Protein AF-0000000087141336 (afdb_homodimer)

Sequence (1478 aa):
MAQIDVSALMTDDLELDEDVVRKYAKMRVGSYLNSPLTNGPKNGTYVWTAEKWREVVTRIQEITMEENGGHPMIYGVDSVHGAIFVRGATLFGQQINAAASFRPDLVYEQGRITARDTLAAGIPWIFGPILGISRNPLWPRTFETFGEDPYLDSVMADAIVRGLQSNGSTAACMKHWIVYTKTPTGHDKDAVTVSDYDLLNYFLPPFKAAVDAGVLSAMENYISVNGVPLVSNTKLMKGLLRDDLGWDGMMVTDYAEIDQLADFHRVARTYDEATRISLTRASVDMSMIATDDSFMNGTKALLEQSPQYLARVKASARRVVKLKLQLGLYDTPVPGEANLDLIGGENDTATALELARESIVLLKNNDSVLPLAEDASVFLTGHAADDIGLQCGGWTIEWQGYAGHNELYPLGSTVKENIESITGNSSSVSYFNGLNYTGEYSEADLETAKEYASKAEFTVAVIGEGPYAEKPGDIDDLALPAGQIEYVKQLASTGTKVIVVLFEGRPRLLGDLPDNVYAIIDGLLACEMGGQAVAEILYGKVHPSGRLPITYPKDPANIEMVYNHPVTTMCENSTETPFYCENQWDFGTGLSYTDFTYSAVTLSKNTIQDPNDSITVSVDVTNSGSMAGKETVMLFLIQPYRSLNVPEMKQLKKFSKISLEVGEAQSVQFTLTADDWGVYYPQIGRGLKKIAEDSEFWVAIKPETDCDVYNETAIRSSLCSNFTLSTGEYPFGTIDIPWMAQIDVSALMTDDLELDEDVVRKYAKMRVGSYLNSPLTNGPKNGTYVWTAEKWREVVTRIQEITMEENGGHPMIYGVDSVHGAIFVRGATLFGQQINAAASFRPDLVYEQGRITARDTLAAGIPWIFGPILGISRNPLWPRTFETFGEDPYLDSVMADAIVRGLQSNGSTAACMKHWIVYTKTPTGHDKDAVTVSDYDLLNYFLPPFKAAVDAGVLSAMENYISVNGVPLVSNTKLMKGLLRDDLGWDGMMVTDYAEIDQLADFHRVARTYDEATRISLTRASVDMSMIATDDSFMNGTKALLEQSPQYLARVKASARRVVKLKLQLGLYDTPVPGEANLDLIGGENDTATALELARESIVLLKNNDSVLPLAEDASVFLTGHAADDIGLQCGGWTIEWQGYAGHNELYPLGSTVKENIESITGNSSSVSYFNGLNYTGEYSEADLETAKEYASKAEFTVAVIGEGPYAEKPGDIDDLALPAGQIEYVKQLASTGTKVIVVLFEGRPRLLGDLPDNVYAIIDGLLACEMGGQAVAEILYGKVHPSGRLPITYPKDPANIEMVYNHPVTTMCENSTETPFYCENQWDFGTGLSYTDFTYSAVTLSKNTIQDPNDSITVSVDVTNSGSMAGKETVMLFLIQPYRSLNVPEMKQLKKFSKISLEVGEAQSVQFTLTADDWGVYYPQIGRGLKKIAEDSEFWVAIKPETDCDVYNETAIRSSLCSNFTLSTGEYPFGTIDIPW

Foldseek 3Di:
DEEAECLQQADLQRDGNLVSLLVVLLVVHAEYEEDNQQVHDGPPHLAEALVVLLVRQVSSQVSNCVRNVHHFHAYEYALAQALQRHFQFAGFAALCLLLLLLDLQLLLQSLQSRLLRNLLSLHAEHADQEQFEAQFLLALCLLSYSYHALQSSQSSLLSNQCSNCVVQQHAYAYDDQWPQRQAPQNFHQHADEDFLQCCFFGICNNVLSNVVSPHAHYEYGRYHYPLHHQLLAQQRQPFFQCFFSVRLHAYEYPAQRLVCCVVPSNVDVDSLRSLLRSLVRGQHQYYHRHDDCSNVVSVVVCCVVPVVSVVSNVSSVVNVVVSCVSNVCSPPVRGNNVSSVVGNDPVSNVSSLVSLLSRKFWFFAAPVPPQDALLFQEEEEEQQQFWLQLLAAAPRSHGQTDTPCCVSQVSFGGLNVQSCVSSVNDPSYHYDYQADQLLDGDPVSLVVSLVSLLVGQEYEYEYEHHHGHHNVSRDPALARNPSSLVSQLSSLVSVHAYEYEYAYSGAGANACSVVSHRIYMYSHRRGRHNSNSVSCRNNVVGKHNTWRSYFRAHDPVCSSPAQFAFPPPFDDDPVDDTDHDDGSGHGGDHDTPWDKDKAFKDKPDFEDQAQFDKIKIKMKIWTQTDAKDKYKKWKWKDFPDAQQDRGTQIHTQDIDIDIYGHGGMDMDMDMGHLVRQWGWQSDTSPYTDTDHEWGKMKMAIGSVADQVVVDPPDDGDSRMDMHTYNNVPHYGNRDDHDD/DEEAECLQQADLQRDGNLVSLLVVLLVVHAEYEEDNQQVHDGPPHLAEALVVLLVRQVSSQVSNCVRNVHHFHAYEYALAQALQRHFQFAGFAALCLLLLLLCLQLLLQSLQSRLLRNLLSLHAEHADQEQFEAQFLLALCNLSYSYHALQSSQSSLLSNQCSNCVVQQHAYAYDDQWPQRQAPQNFHQHADEDFLQCCFFGICNNVLSNVVSPHAHYEYGRYHYPLHHQLLAQQRQPFFQCQFSVRLHAYEYPAQRLVCCVVPSNVDVDLLRSLLRSLVRGQHQYYHRHDDCSNVVSVVVCCVVPVVSVVSNVSSVVNVVVSCVSNVCSPPVRGNNVSSVVGNDPVSNVSSLVSLLSRKFWFFAAPVPPQDALLFQEEEEEQQQFWLQLLAAAPRSHGQTDTPCCVSQVSFGGLNVQSCVSSVNDPSYHYDYQADQLLDGDPVSLVVSLVSLLVGQEYEYEYEHHHGHHNVSRDPALARNVNSLVSQLSSLVSVHAYEYEYAYSGAGANACSVVSHRIYMYSHRRGRHNSNSVSCRNNVVGKHNGWRSYFRAHDPVCSSPAQFAFPPPFDDDPVDDTDHDDGSGHGGDHDTSWDKDKAFKDKPDFEDQAQFDKIKIKMKIWTQTDAKDKYKKWKWKDFPDAQQDRGTQIHTQDIDIDIYGHGDMDMDMDMGHLVRQWGWQSDTSPYTDTDHEWGKMKMAIGSPADQVVVDPPDDGDSRMDMHTYNRVPHYGNRDDHDD

Organism: NCBI:txid53985

InterPro domains:
  IPR001764 Glycoside hydrolase, family 3, N-terminal [PF00933] (50-323)
  IPR001764 Glycoside hydrolase, family 3, N-terminal [PR00133] (92-111)
  IPR001764 Glycoside hydrolase, family 3, N-terminal [PR00133] (138-154)
  IPR001764 Glycoside hydrolase, family 3, N-terminal [PR00133] (170-186)
  IPR001764 Glycoside hydrolase, family 3, N-terminal [PR00133] (240-258)
  IPR002772 Glycoside hydrolase family 3 C-terminal domain [PF01915] (360-593)
  IPR013783 Immunoglobulin-like fold [G3DSA:2.60.40.10] (594-717)
  IPR017853 Glycoside hydrolase superfamily [SSF51445] (36-359)
  IPR026891 Fibronectin type III-like domain [PF14310] (631-685)
  IPR026891 Fibronectin type III-like domain [SM01217] (631-705)
  IPR036881 Glycoside hydrolase family 3 C-terminal domain superfamily [G3DSA:3.40.50.1700] (346-593)
  IPR036881 Glycoside hydrolase family 3 C-terminal domain superfamily [SSF52279] (360-596)
  IPR036962 Glycoside hydrolase, family 3, N-terminal domain superfamily [G3DSA:3.20.20.300] (1-343)
  IPR051915 Cellulose Degradation Glycosyl Hydrolase 3 [PTHR30620] (22-593)

pLDDT: mean 96.28, std 4.4, range [56.41, 98.94]

Radius of gyration: 33.63 Å; Cα contacts (8 Å, |Δi|>4): 3887; chains: 2; bounding box: 72×97×85 Å

Nearest PDB structures (foldseek):
  8va3-assembly1_B  TM=9.271E-01  e=4.835E-78  metagenome
  8va3-assembly1_A  TM=9.203E-01  e=2.121E-77  metagenome
  7zeq-assembly1_X  TM=9.194E-01  e=7.929E-65  Thermotoga maritima MSB8
  7zb3-assembly1_A  TM=8.878E-01  e=8.118E-66  Thermotoga maritima MSB8
  7zdy-assembly1_W  TM=8.848E-01  e=2.313E-65  Thermotoga maritima MSB8

Structure (mmCIF, N/CA/C/O backbone):
data_AF-0000000087141336-model_v1
#
loop_
_entity.id
_entity.type
_entity.pdbx_description
1 polymer beta-glucosidase
#
loop_
_atom_site.group_PDB
_atom_site.id
_atom_site.type_symbol
_atom_site.label_atom_id
_atom_site.label_alt_id
_atom_site.label_comp_id
_atom_site.label_asym_id
_atom_site.label_entity_id
_atom_site.label_seq_id
_atom_site.pdbx_PDB_ins_code
_atom_site.Cartn_x
_atom_site.Cartn_y
_atom_site.Cartn_z
_atom_site.occupancy
_atom_site.B_iso_or_equiv
_atom_site.auth_seq_id
_atom_site.auth_comp_id
_atom_site.auth_asym_id
_atom_site.auth_atom_id
_atom_site.pdbx_PDB_model_num
ATOM 1 N N . MET A 1 1 ? 17.531 -31.406 7.336 1 93.75 1 MET A N 1
ATOM 2 C CA . MET A 1 1 ? 18.109 -31.891 6.086 1 93.75 1 MET A CA 1
ATOM 3 C C . MET A 1 1 ? 18.438 -30.719 5.156 1 93.75 1 MET A C 1
ATOM 5 O O . MET A 1 1 ? 17.797 -29.672 5.203 1 93.75 1 MET A O 1
ATOM 9 N N . ALA A 1 2 ? 19.453 -30.891 4.301 1 94.5 2 ALA A N 1
ATOM 10 C CA . ALA A 1 2 ? 19.859 -29.875 3.336 1 94.5 2 ALA A CA 1
ATOM 11 C C . ALA A 1 2 ? 19.469 -30.281 1.915 1 94.5 2 ALA A C 1
ATOM 13 O O . ALA A 1 2 ? 19.516 -31.453 1.564 1 94.5 2 ALA A O 1
ATOM 14 N N . GLN A 1 3 ? 19.094 -29.266 1.158 1 96.06 3 GLN A N 1
ATOM 15 C CA . GLN A 1 3 ? 18.797 -29.406 -0.265 1 96.06 3 GLN A CA 1
ATOM 16 C C . GLN A 1 3 ? 19.719 -28.516 -1.102 1 96.06 3 GLN A C 1
ATOM 18 O O . GLN A 1 3 ? 19.906 -27.344 -0.792 1 96.06 3 GLN A O 1
ATOM 23 N N . ILE A 1 4 ? 20.25 -29.109 -2.16 1 94.94 4 ILE A N 1
ATOM 24 C CA . ILE A 1 4 ? 21.266 -28.406 -2.951 1 94.94 4 ILE A CA 1
ATOM 25 C C . ILE A 1 4 ? 20.797 -28.297 -4.402 1 94.94 4 ILE A C 1
ATOM 27 O O . ILE A 1 4 ? 20.156 -29.219 -4.922 1 94.94 4 ILE A O 1
ATOM 31 N N . ASP A 1 5 ? 21.156 -27.219 -5.012 1 94.81 5 ASP A N 1
ATOM 32 C CA . ASP A 1 5 ? 20.859 -27.016 -6.43 1 94.81 5 ASP A CA 1
ATOM 33 C C . ASP A 1 5 ? 21.672 -27.969 -7.297 1 94.81 5 ASP A C 1
ATOM 35 O O . ASP A 1 5 ? 22.891 -28.109 -7.113 1 94.81 5 ASP A O 1
ATOM 39 N N . VAL A 1 6 ? 21.094 -28.516 -8.258 1 95.56 6 VAL A N 1
ATOM 40 C CA . VAL A 1 6 ? 21.703 -29.547 -9.086 1 95.56 6 VAL A CA 1
ATOM 41 C C . VAL A 1 6 ? 22.875 -28.953 -9.875 1 95.56 6 VAL A C 1
ATOM 43 O O . VAL A 1 6 ? 23.781 -29.672 -10.273 1 95.56 6 VAL A O 1
ATOM 46 N N . SER A 1 7 ? 22.812 -27.688 -10.141 1 93 7 SER A N 1
ATOM 47 C CA . SER A 1 7 ? 23.891 -27.047 -10.891 1 93 7 SER A CA 1
ATOM 48 C C . SER A 1 7 ? 25.234 -27.266 -10.211 1 93 7 SER A C 1
ATOM 50 O O . SER A 1 7 ? 26.281 -27.266 -10.875 1 93 7 SER A O 1
ATOM 52 N N . ALA A 1 8 ? 25.203 -27.438 -8.891 1 93.19 8 ALA A N 1
ATOM 53 C CA . ALA A 1 8 ? 26.438 -27.688 -8.141 1 93.19 8 ALA A CA 1
ATOM 54 C C . ALA A 1 8 ? 27.047 -29.031 -8.5 1 93.19 8 ALA A C 1
ATOM 56 O O . ALA A 1 8 ? 28.234 -29.266 -8.273 1 93.19 8 ALA A O 1
ATOM 57 N N . LEU A 1 9 ? 26.281 -29.953 -9.055 1 95.75 9 LEU A N 1
ATOM 58 C CA . LEU A 1 9 ? 26.719 -31.312 -9.367 1 95.75 9 LEU A CA 1
ATOM 59 C C . LEU A 1 9 ? 27.172 -31.406 -10.82 1 95.75 9 LEU A C 1
ATOM 61 O O . LEU A 1 9 ? 27.641 -32.469 -11.25 1 95.75 9 LEU A O 1
ATOM 65 N N . MET A 1 10 ? 26.969 -30.344 -11.578 1 95.31 10 MET A N 1
ATOM 66 C CA . MET A 1 10 ? 27.188 -30.406 -13.023 1 95.31 10 MET A CA 1
ATOM 67 C C . MET A 1 10 ? 28.484 -29.688 -13.406 1 95.31 10 MET A C 1
ATOM 69 O O . MET A 1 10 ? 28.812 -28.641 -12.828 1 95.31 10 MET A O 1
ATOM 73 N N . THR A 1 11 ? 29.141 -30.188 -14.406 1 94.62 11 THR A N 1
ATOM 74 C CA . THR A 1 11 ? 30.219 -29.453 -15.055 1 94.62 11 THR A CA 1
ATOM 75 C C . THR A 1 11 ? 29.672 -28.438 -16.031 1 94.62 11 THR A C 1
ATOM 77 O O . THR A 1 11 ? 28.469 -28.406 -16.312 1 94.62 11 THR A O 1
ATOM 80 N N . ASP A 1 12 ? 30.516 -27.641 -16.594 1 90.06 12 ASP A N 1
ATOM 81 C CA . ASP A 1 12 ? 30.109 -26.609 -17.562 1 90.06 12 ASP A CA 1
ATOM 82 C C . ASP A 1 12 ? 29.547 -27.25 -18.828 1 90.06 12 ASP A C 1
ATOM 84 O O . ASP A 1 12 ? 28.781 -26.609 -19.547 1 90.06 12 ASP A O 1
ATOM 88 N N . ASP A 1 13 ? 29.906 -28.453 -19.062 1 91.62 13 ASP A N 1
ATOM 89 C CA . ASP A 1 13 ? 29.438 -29.172 -20.25 1 91.62 13 ASP A CA 1
ATOM 90 C C . ASP A 1 13 ? 28.203 -30 -19.938 1 91.62 13 ASP A C 1
ATOM 92 O O . ASP A 1 13 ? 27.828 -30.891 -20.719 1 91.62 13 ASP A O 1
ATOM 96 N N . LEU A 1 14 ? 27.578 -29.859 -18.75 1 93.81 14 LEU A N 1
ATOM 97 C CA . LEU A 1 14 ? 26.344 -30.5 -18.344 1 93.81 14 LEU A CA 1
ATOM 98 C C . LEU A 1 14 ? 26.547 -31.984 -18.062 1 93.81 14 LEU A C 1
ATOM 100 O O . LEU A 1 14 ? 25.656 -32.781 -18.297 1 93.81 14 LEU A O 1
ATOM 104 N N . GLU A 1 15 ? 27.766 -32.281 -17.703 1 95.38 15 GLU A N 1
ATOM 105 C CA . GLU A 1 15 ? 28.031 -33.656 -17.25 1 95.38 15 GLU A CA 1
ATOM 106 C C . GLU A 1 15 ? 28 -33.719 -15.727 1 95.38 15 GLU A C 1
ATOM 108 O O . GLU A 1 15 ? 28.391 -32.781 -15.039 1 95.38 15 GLU A O 1
ATOM 113 N N . LEU A 1 16 ? 27.516 -34.875 -15.25 1 97.38 16 LEU A N 1
ATOM 114 C CA . LEU A 1 16 ? 27.453 -35.062 -13.812 1 97.38 16 LEU A CA 1
ATOM 115 C C . LEU A 1 16 ? 28.844 -35.25 -13.227 1 97.38 16 LEU A C 1
ATOM 117 O O . LEU A 1 16 ? 29.625 -36.062 -13.703 1 97.38 16 LEU A O 1
ATOM 121 N N . ASP A 1 17 ? 29.188 -34.469 -12.266 1 97.75 17 ASP A N 1
ATOM 122 C CA . ASP A 1 17 ? 30.422 -34.656 -11.508 1 97.75 17 ASP A CA 1
ATOM 123 C C . ASP A 1 17 ? 30.219 -35.625 -10.344 1 97.75 17 ASP A C 1
ATOM 125 O O . ASP A 1 17 ? 29.859 -35.188 -9.234 1 97.75 17 ASP A O 1
ATOM 129 N N . GLU A 1 18 ? 30.547 -36.812 -10.492 1 97.31 18 GLU A N 1
ATOM 130 C CA . GLU A 1 18 ? 30.266 -37.875 -9.516 1 97.31 18 GLU A CA 1
ATOM 131 C C . GLU A 1 18 ? 31.031 -37.656 -8.219 1 97.31 18 GLU A C 1
ATOM 133 O O . GLU A 1 18 ? 30.578 -38.031 -7.145 1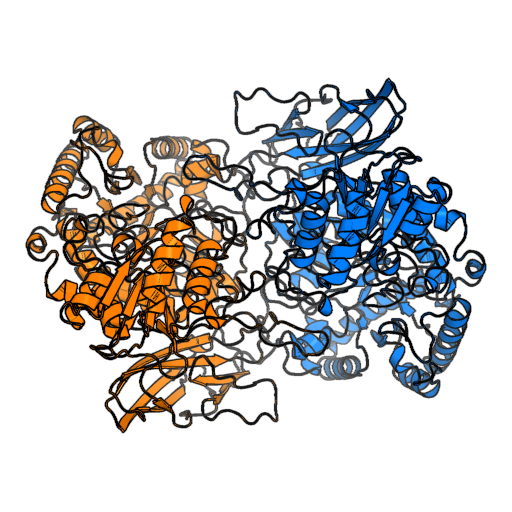 97.31 18 GLU A O 1
ATOM 138 N N . ASP A 1 19 ? 32.219 -37.031 -8.344 1 97.12 19 ASP A N 1
ATOM 139 C CA . ASP A 1 19 ? 33 -36.75 -7.148 1 97.12 19 ASP A CA 1
ATOM 140 C C . ASP A 1 19 ? 32.281 -35.75 -6.242 1 97.12 19 ASP A C 1
ATOM 142 O O . ASP A 1 19 ? 32.312 -35.875 -5.02 1 97.12 19 ASP A O 1
ATOM 146 N N . VAL A 1 20 ? 31.688 -34.781 -6.891 1 96.12 20 VAL A N 1
ATOM 147 C CA . VAL A 1 20 ? 30.938 -33.812 -6.125 1 96.12 20 VAL A CA 1
ATOM 148 C C . VAL A 1 20 ? 29.703 -34.438 -5.508 1 96.12 20 VAL A C 1
ATOM 150 O O . VAL A 1 20 ? 29.359 -34.156 -4.359 1 96.12 20 VAL A O 1
ATOM 153 N N . VAL A 1 21 ? 29.016 -35.312 -6.215 1 96.62 21 VAL A N 1
ATOM 154 C CA . VAL A 1 21 ? 27.875 -36.062 -5.676 1 96.62 21 VAL A CA 1
ATOM 155 C C . VAL A 1 21 ? 28.312 -36.844 -4.445 1 96.62 21 VAL A C 1
ATOM 157 O O . VAL A 1 21 ? 27.625 -36.844 -3.424 1 96.62 21 VAL A O 1
ATOM 160 N N . ARG A 1 22 ? 29.422 -37.562 -4.57 1 96.81 22 ARG A N 1
ATOM 161 C CA . ARG A 1 22 ? 29.938 -38.375 -3.475 1 96.81 22 ARG A CA 1
ATOM 162 C C . ARG A 1 22 ? 30.266 -37.5 -2.264 1 96.81 22 ARG A C 1
ATOM 164 O O . ARG A 1 22 ? 30.031 -37.906 -1.123 1 96.81 22 ARG A O 1
ATOM 171 N N . LYS A 1 23 ? 30.844 -36.375 -2.588 1 94.31 23 LYS A N 1
ATOM 172 C CA . LYS A 1 23 ? 31.172 -35.438 -1.515 1 94.31 23 LYS A CA 1
ATOM 173 C C . LYS A 1 23 ? 29.922 -35.031 -0.742 1 94.31 23 LYS A C 1
ATOM 175 O O . LYS A 1 23 ? 29.891 -35.094 0.489 1 94.31 23 LYS A O 1
ATOM 180 N N . TYR A 1 24 ? 28.875 -34.625 -1.413 1 93.88 24 TYR A N 1
ATOM 181 C CA . TYR A 1 24 ? 27.641 -34.188 -0.765 1 93.88 24 TYR A CA 1
ATOM 182 C C . TYR A 1 24 ? 26.953 -35.344 -0.079 1 93.88 24 TYR A C 1
ATOM 184 O O . TYR A 1 24 ? 26.312 -35.188 0.966 1 93.88 24 TYR A O 1
ATOM 192 N N . ALA A 1 25 ? 27.031 -36.531 -0.626 1 94.56 25 ALA A N 1
ATOM 193 C CA . ALA A 1 25 ? 26.469 -37.75 -0 1 94.56 25 ALA A CA 1
ATOM 194 C C . ALA A 1 25 ? 27.125 -38 1.348 1 94.56 25 ALA A C 1
ATOM 196 O O . ALA A 1 25 ? 26.453 -38.375 2.316 1 94.56 25 ALA A O 1
ATOM 197 N N . LYS A 1 26 ? 28.391 -37.844 1.335 1 92.5 26 LYS A N 1
ATOM 198 C CA . LYS A 1 26 ? 29.141 -38.062 2.57 1 92.5 26 LYS A CA 1
ATOM 199 C C . LYS A 1 26 ? 28.781 -37 3.617 1 92.5 26 LYS A C 1
ATOM 201 O O . LYS A 1 26 ? 28.812 -37.281 4.816 1 92.5 26 LYS A O 1
ATOM 206 N N . MET A 1 27 ? 28.391 -35.875 3.117 1 90.25 27 MET A N 1
ATOM 207 C CA . MET A 1 27 ? 27.938 -34.812 4.004 1 90.25 27 MET A CA 1
ATOM 208 C C . MET A 1 27 ? 26.484 -35.031 4.406 1 90.25 27 MET A C 1
ATOM 210 O O . MET A 1 27 ? 25.906 -34.219 5.141 1 90.25 27 MET A O 1
ATOM 214 N N . ARG A 1 28 ? 25.859 -36.062 3.879 1 90.12 28 ARG A N 1
ATOM 215 C CA . ARG A 1 28 ? 24.5 -36.469 4.188 1 90.12 28 ARG A CA 1
ATOM 216 C C . ARG A 1 28 ? 23.484 -35.5 3.607 1 90.12 28 ARG A C 1
ATOM 218 O O . ARG A 1 28 ? 22.438 -35.25 4.215 1 90.12 28 ARG A O 1
ATOM 225 N N . VAL A 1 29 ? 23.828 -34.875 2.529 1 92.81 29 VAL A N 1
ATOM 226 C CA . VAL A 1 29 ? 22.844 -34.125 1.762 1 92.81 29 VAL A CA 1
ATOM 227 C C . VAL A 1 29 ? 21.766 -35.094 1.24 1 92.81 29 VAL A C 1
ATOM 229 O O . VAL A 1 29 ? 22.094 -36.125 0.653 1 92.81 29 VAL A O 1
ATOM 232 N N . GLY A 1 30 ? 20.531 -34.75 1.503 1 94.25 30 GLY A N 1
ATOM 233 C CA . GLY A 1 30 ? 19.484 -35.719 1.216 1 94.25 30 GLY A CA 1
ATOM 234 C C . GLY A 1 30 ? 18.5 -35.25 0.154 1 94.25 30 GLY A C 1
ATOM 235 O O . GLY A 1 30 ? 17.516 -35.906 -0.118 1 94.25 30 GLY A O 1
ATOM 236 N N . SER A 1 31 ? 18.766 -34.094 -0.487 1 96.88 31 SER A N 1
ATOM 237 C CA . SER A 1 31 ? 17.828 -33.594 -1.478 1 96.88 31 SER A CA 1
ATOM 238 C C . SER A 1 31 ? 18.516 -32.656 -2.477 1 96.88 31 SER A C 1
ATOM 240 O O . SER A 1 31 ? 19.5 -32 -2.137 1 96.88 31 SER A O 1
ATOM 242 N N . TYR A 1 32 ? 18.031 -32.688 -3.693 1 97 32 TYR A N 1
ATOM 243 C CA . TYR A 1 32 ? 18.469 -31.812 -4.766 1 97 32 TYR A CA 1
ATOM 244 C C . TYR A 1 32 ? 17.281 -31.188 -5.48 1 97 32 TYR A C 1
ATOM 246 O O . TYR A 1 32 ? 16.156 -31.656 -5.363 1 97 32 TYR A O 1
ATOM 254 N N . LEU A 1 33 ? 17.578 -30.062 -6.188 1 96.56 33 LEU A N 1
ATOM 255 C CA . LEU A 1 33 ? 16.469 -29.375 -6.832 1 96.56 33 LEU A CA 1
ATOM 256 C C . LEU A 1 33 ? 16.906 -28.719 -8.141 1 96.56 33 LEU A C 1
ATOM 258 O O . LEU A 1 33 ? 18.109 -28.625 -8.414 1 96.56 33 LEU A O 1
ATOM 262 N N . ASN A 1 34 ? 15.953 -28.297 -8.922 1 95.69 34 ASN A N 1
ATOM 263 C CA . ASN A 1 34 ? 16.047 -27.406 -10.07 1 95.69 34 ASN A CA 1
ATOM 264 C C . ASN A 1 34 ? 16.578 -28.125 -11.305 1 95.69 34 ASN A C 1
ATOM 266 O O . ASN A 1 34 ? 16.844 -29.328 -11.258 1 95.69 34 ASN A O 1
ATOM 270 N N . SER A 1 35 ? 16.562 -27.438 -12.422 1 96.5 35 SER A N 1
ATOM 271 C CA . SER A 1 35 ? 17.188 -27.844 -13.672 1 96.5 35 SER A CA 1
ATOM 272 C C . SER A 1 35 ? 18.547 -27.188 -13.859 1 96.5 35 SER A C 1
ATOM 274 O O . SER A 1 35 ? 18.719 -26 -13.523 1 96.5 35 SER A O 1
ATOM 276 N N . PRO A 1 36 ? 19.484 -27.969 -14.328 1 95.62 36 PRO A N 1
ATOM 277 C CA . PRO A 1 36 ? 20.75 -27.297 -14.641 1 95.62 36 PRO A CA 1
ATOM 278 C C . PRO A 1 36 ? 20.609 -26.219 -15.711 1 95.62 36 PRO A C 1
ATOM 280 O O . PRO A 1 36 ? 21.531 -25.438 -15.938 1 95.62 36 PRO A O 1
ATOM 283 N N . LEU A 1 37 ? 19.422 -26.172 -16.328 1 95.88 37 LEU A N 1
ATOM 284 C CA . LEU A 1 37 ? 19.172 -25.234 -17.422 1 95.88 37 LEU A CA 1
ATOM 285 C C . LEU A 1 37 ? 18.172 -24.172 -17 1 95.88 37 LEU A C 1
ATOM 287 O O . LEU A 1 37 ? 17.641 -23.438 -17.844 1 95.88 37 LEU A O 1
ATOM 291 N N . THR A 1 38 ? 17.906 -24.016 -15.75 1 93.69 38 THR A N 1
ATOM 292 C CA . THR A 1 38 ? 16.891 -23.109 -15.234 1 93.69 38 THR A CA 1
ATOM 293 C C . THR A 1 38 ? 17.25 -21.656 -15.555 1 93.69 38 THR A C 1
ATOM 295 O O . THR A 1 38 ? 16.359 -20.828 -15.727 1 93.69 38 THR A O 1
ATOM 298 N N . ASN A 1 39 ? 18.547 -21.297 -15.695 1 91.38 39 ASN A N 1
ATOM 299 C CA . ASN A 1 39 ? 18.969 -19.922 -15.93 1 91.38 39 ASN A CA 1
ATOM 300 C C . ASN A 1 39 ? 19.375 -19.703 -17.391 1 91.38 39 ASN A C 1
ATOM 302 O O . ASN A 1 39 ? 20.156 -18.797 -17.688 1 91.38 39 ASN A O 1
ATOM 306 N N . GLY A 1 40 ? 18.891 -20.625 -18.234 1 92.44 40 GLY A N 1
ATOM 307 C CA . GLY A 1 40 ? 19.172 -20.484 -19.656 1 92.44 40 GLY A CA 1
ATOM 308 C C . GLY A 1 40 ? 19.859 -21.688 -20.25 1 92.44 40 GLY A C 1
ATOM 309 O O . GLY A 1 40 ? 20.266 -22.594 -19.531 1 92.44 40 GLY A O 1
ATOM 310 N N . PRO A 1 41 ? 20.016 -21.656 -21.531 1 95.06 41 PRO A N 1
ATOM 311 C CA . PRO A 1 41 ? 20.594 -22.812 -22.219 1 95.06 41 PRO A CA 1
ATOM 312 C C . PRO A 1 41 ? 22.109 -22.922 -22.016 1 95.06 41 PRO A C 1
ATOM 314 O O . PRO A 1 41 ? 22.781 -21.922 -21.781 1 95.06 41 PRO A O 1
ATOM 317 N N . LYS A 1 42 ? 22.609 -24.078 -22.016 1 95 42 LYS A N 1
ATOM 318 C CA . LYS A 1 42 ? 24.031 -24.406 -21.953 1 95 42 LYS A CA 1
ATOM 319 C C . LYS A 1 42 ? 24.438 -25.297 -23.125 1 95 42 LYS A C 1
ATOM 321 O O . LYS A 1 42 ? 23.844 -26.344 -23.344 1 95 42 LYS A O 1
ATOM 326 N N . ASN A 1 43 ? 25.453 -24.859 -23.875 1 93.25 43 ASN A N 1
ATOM 327 C CA . ASN A 1 43 ? 26 -25.594 -25.016 1 93.25 43 ASN A CA 1
ATOM 328 C C . ASN A 1 43 ? 24.906 -26 -26 1 93.25 43 ASN A C 1
ATOM 330 O O . ASN A 1 43 ? 24.844 -27.156 -26.422 1 93.25 43 ASN A O 1
ATOM 334 N N . GLY A 1 4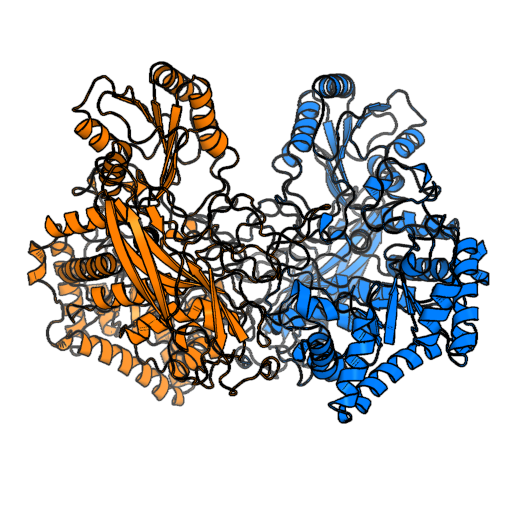4 ? 23.984 -25.109 -26.188 1 93.19 44 GLY A N 1
ATOM 335 C CA . GLY A 1 44 ? 22.922 -25.312 -27.172 1 93.19 44 GLY A CA 1
ATOM 336 C C . GLY A 1 44 ? 21.781 -26.156 -26.656 1 93.19 44 GLY A C 1
ATOM 337 O O . GLY A 1 44 ? 20.797 -26.375 -27.359 1 93.19 44 GLY A O 1
ATOM 338 N N . THR A 1 45 ? 21.859 -26.625 -25.422 1 95.81 45 THR A N 1
ATOM 339 C CA . THR A 1 45 ? 20.781 -27.406 -24.812 1 95.81 45 THR A CA 1
ATOM 340 C C . THR A 1 45 ? 19.844 -26.516 -24.016 1 95.81 45 THR A C 1
ATOM 342 O O . THR A 1 45 ? 20.266 -25.781 -23.125 1 95.81 45 THR A O 1
ATOM 345 N N . TYR A 1 46 ? 18.562 -26.562 -24.344 1 96.69 46 TYR A N 1
ATOM 346 C CA . TYR A 1 46 ? 17.562 -25.703 -23.703 1 96.69 46 TYR A CA 1
ATOM 347 C C . TYR A 1 46 ? 16.766 -26.484 -22.656 1 96.69 46 TYR A C 1
ATOM 349 O O . TYR A 1 46 ? 16.281 -25.891 -21.688 1 96.69 46 TYR A O 1
ATOM 357 N N . VAL A 1 47 ? 16.625 -27.75 -22.844 1 96.88 47 VAL A N 1
ATOM 358 C CA . VAL A 1 47 ? 15.781 -28.578 -21.984 1 96.88 47 VAL A CA 1
ATOM 359 C C . VAL A 1 47 ? 16.156 -30.047 -22.156 1 96.88 47 VAL A C 1
ATOM 361 O O . VAL A 1 47 ? 16.625 -30.453 -23.234 1 96.88 47 VAL A O 1
ATOM 364 N N . TRP A 1 48 ? 16.031 -30.844 -21.109 1 97.44 48 TRP A N 1
ATOM 365 C CA . TRP A 1 48 ? 16.359 -32.281 -21.141 1 97.44 48 TRP A CA 1
ATOM 366 C C . TRP A 1 48 ? 15.125 -33.125 -21.453 1 97.44 48 TRP A C 1
ATOM 368 O O . TRP A 1 48 ? 14 -32.719 -21.141 1 97.44 48 TRP A O 1
ATOM 378 N N . THR A 1 49 ? 15.359 -34.281 -22.078 1 97.5 49 THR A N 1
ATOM 379 C CA . THR A 1 49 ? 14.32 -35.281 -22.172 1 97.5 49 THR A CA 1
ATOM 380 C C . THR A 1 49 ? 14.125 -35.969 -20.828 1 97.5 49 THR A C 1
ATOM 382 O O . THR A 1 49 ? 14.977 -35.875 -19.953 1 97.5 49 THR A O 1
ATOM 385 N N . ALA A 1 50 ? 13 -36.656 -20.719 1 98.31 50 ALA A N 1
ATOM 386 C CA . ALA A 1 50 ? 12.766 -37.406 -19.5 1 98.31 50 ALA A CA 1
ATOM 387 C C . ALA A 1 50 ? 13.828 -38.5 -19.328 1 98.31 50 ALA A C 1
ATOM 389 O O . ALA A 1 50 ? 14.234 -38.781 -18.203 1 98.31 50 ALA A O 1
ATOM 390 N N . GLU A 1 51 ? 14.273 -39.062 -20.375 1 98 51 GLU A N 1
ATOM 391 C CA . GLU A 1 51 ? 15.297 -40.125 -20.312 1 98 51 GLU A CA 1
ATOM 392 C C . GLU A 1 51 ? 16.609 -39.562 -19.766 1 98 51 GLU A C 1
ATOM 394 O O . GLU A 1 51 ? 17.25 -40.219 -18.938 1 98 51 GLU A O 1
ATOM 399 N N . LYS A 1 52 ? 16.922 -38.438 -20.297 1 97.62 52 LYS A N 1
ATOM 400 C CA . LYS A 1 52 ? 18.156 -37.812 -19.812 1 97.62 52 LYS A CA 1
ATOM 401 C C . LYS A 1 52 ? 18.062 -37.469 -18.328 1 97.62 52 LYS A C 1
ATOM 403 O O . LYS A 1 52 ? 19.016 -37.688 -17.578 1 97.62 52 LYS A O 1
ATOM 408 N N . TRP A 1 53 ? 16.969 -36.969 -17.906 1 98.25 53 TRP A N 1
ATOM 409 C CA . TRP A 1 53 ? 16.719 -36.719 -16.484 1 98.25 53 TRP A CA 1
ATOM 410 C C . TRP A 1 53 ? 16.891 -38 -15.664 1 98.25 53 TRP A C 1
ATOM 412 O O . TRP A 1 53 ? 17.609 -38 -14.664 1 98.25 53 TRP A O 1
ATOM 422 N N . ARG A 1 54 ? 16.234 -39.062 -16.047 1 97.94 54 ARG A N 1
ATOM 423 C CA . ARG A 1 54 ? 16.281 -40.312 -15.312 1 97.94 54 ARG A CA 1
ATOM 424 C C . ARG A 1 54 ? 17.703 -40.844 -15.195 1 97.94 54 ARG A C 1
ATOM 426 O O . ARG A 1 54 ? 18.094 -41.344 -14.148 1 97.94 54 ARG A O 1
ATOM 433 N N . GLU A 1 55 ? 18.422 -40.719 -16.281 1 98 55 GLU A N 1
ATOM 434 C CA . GLU A 1 55 ? 19.812 -41.156 -16.25 1 98 55 GLU A CA 1
ATOM 435 C C . GLU A 1 55 ? 20.594 -40.438 -15.156 1 98 55 GLU A C 1
ATOM 437 O O . GLU A 1 55 ? 21.281 -41.062 -14.359 1 98 55 GLU A O 1
ATOM 442 N N . VAL A 1 56 ? 20.438 -39.125 -15.125 1 98 56 VAL A N 1
ATOM 443 C CA . VAL A 1 56 ? 21.188 -38.312 -14.18 1 98 56 VAL A CA 1
ATOM 444 C C . VAL A 1 56 ? 20.688 -38.562 -12.758 1 98 56 VAL A C 1
ATOM 446 O O . VAL A 1 56 ? 21.484 -38.781 -11.844 1 98 56 VAL A O 1
ATOM 449 N N . VAL A 1 57 ? 19.391 -38.594 -12.516 1 98.25 57 VAL A N 1
ATOM 450 C CA . VAL A 1 57 ? 18.797 -38.781 -11.195 1 98.25 57 VAL A CA 1
ATOM 451 C C . VAL A 1 57 ? 19.156 -40.156 -10.664 1 98.25 57 VAL A C 1
ATOM 453 O O . VAL A 1 57 ? 19.438 -40.312 -9.469 1 98.25 57 VAL A O 1
ATOM 456 N N . THR A 1 58 ? 19.156 -41.156 -11.539 1 98.25 58 THR A N 1
ATOM 457 C CA . THR A 1 58 ? 19.5 -42.531 -11.141 1 98.25 58 THR A CA 1
ATOM 458 C C . THR A 1 58 ? 20.938 -42.594 -10.641 1 98.25 58 THR A C 1
ATOM 460 O O . THR A 1 58 ? 21.219 -43.188 -9.602 1 98.25 58 THR A O 1
ATOM 463 N N . ARG A 1 59 ? 21.781 -41.969 -11.414 1 98.25 59 ARG A N 1
ATOM 464 C CA . ARG A 1 59 ? 23.188 -42 -11.023 1 98.25 59 ARG A CA 1
ATOM 465 C C . ARG A 1 59 ? 23.422 -41.281 -9.703 1 98.25 59 ARG A C 1
ATOM 467 O O . ARG A 1 59 ? 24.172 -41.75 -8.852 1 98.25 59 ARG A O 1
ATOM 474 N N . ILE A 1 60 ? 22.797 -40.094 -9.484 1 98.12 60 ILE A N 1
ATOM 475 C CA . ILE A 1 60 ? 22.859 -39.375 -8.219 1 98.12 60 ILE A CA 1
ATOM 476 C C . ILE A 1 60 ? 22.375 -40.281 -7.086 1 98.12 60 ILE A C 1
ATOM 478 O O . ILE A 1 60 ? 23.016 -40.344 -6.031 1 98.12 60 ILE A O 1
ATOM 482 N N . GLN A 1 61 ? 21.266 -40.969 -7.305 1 97.75 61 GLN A N 1
ATOM 483 C CA . GLN A 1 61 ? 20.672 -41.844 -6.309 1 97.75 61 GLN A CA 1
ATOM 484 C C . GLN A 1 61 ? 21.625 -42.969 -5.926 1 97.75 61 GLN A C 1
ATOM 486 O O . GLN A 1 61 ? 21.797 -43.281 -4.742 1 97.75 61 GLN A O 1
ATOM 491 N N . GLU A 1 62 ? 22.188 -43.594 -6.879 1 97.5 62 GLU A N 1
ATOM 492 C CA . GLU A 1 62 ? 23.109 -44.719 -6.656 1 97.5 62 GLU A CA 1
ATOM 493 C C . GLU A 1 62 ? 24.281 -44.312 -5.789 1 97.5 62 GLU A C 1
ATOM 495 O O . GLU A 1 62 ? 24.594 -44.969 -4.793 1 97.5 62 GLU A O 1
ATOM 500 N N . ILE A 1 63 ? 24.875 -43.188 -6.188 1 97.88 63 ILE A N 1
ATOM 501 C CA . ILE A 1 63 ? 26.031 -42.719 -5.453 1 97.88 63 ILE A CA 1
ATOM 502 C C . ILE A 1 63 ? 25.625 -42.344 -4.031 1 97.88 63 ILE A C 1
ATOM 504 O O . ILE A 1 63 ? 26.328 -42.656 -3.068 1 97.88 63 ILE A O 1
ATOM 508 N N . THR A 1 64 ? 24.516 -41.656 -3.912 1 97.06 64 THR A N 1
ATOM 509 C CA . THR A 1 64 ? 24.031 -41.188 -2.617 1 97.06 64 THR A CA 1
ATOM 510 C C . THR A 1 64 ? 23.781 -42.344 -1.68 1 97.06 64 THR A C 1
ATOM 512 O O . THR A 1 64 ? 24.266 -42.375 -0.545 1 97.06 64 THR A O 1
ATOM 515 N N . MET A 1 65 ? 23.078 -43.344 -2.115 1 96.25 65 MET A N 1
ATOM 516 C CA . MET A 1 65 ? 22.703 -44.469 -1.281 1 96.25 65 MET A CA 1
ATOM 517 C C . MET A 1 65 ? 23.922 -45.312 -0.944 1 96.25 65 MET A C 1
ATOM 519 O O . MET A 1 65 ? 24 -45.906 0.143 1 96.25 65 MET A O 1
ATOM 523 N N . GLU A 1 66 ? 24.844 -45.344 -1.8 1 96.38 66 GLU A N 1
ATOM 524 C CA . GLU A 1 66 ? 26.094 -46.062 -1.541 1 96.38 66 GLU A CA 1
ATOM 525 C C . GLU A 1 66 ? 26.859 -45.406 -0.389 1 96.38 66 GLU A C 1
ATOM 527 O O . GLU A 1 66 ? 27.469 -46.125 0.421 1 96.38 66 GLU A O 1
ATOM 532 N N . GLU A 1 67 ? 26.781 -44.156 -0.371 1 95.62 67 GLU A N 1
ATOM 533 C CA . GLU A 1 67 ? 27.672 -43.438 0.526 1 95.62 67 GLU A CA 1
ATOM 534 C C . GLU A 1 67 ? 26.984 -43.125 1.854 1 95.62 67 GLU A C 1
ATOM 536 O O . GLU A 1 67 ? 27.641 -42.781 2.84 1 95.62 67 GLU A O 1
ATOM 541 N N . ASN A 1 68 ? 25.703 -43.219 1.952 1 91.88 68 ASN A N 1
ATOM 542 C CA . ASN A 1 68 ? 25.031 -42.688 3.148 1 91.88 68 ASN A CA 1
ATOM 543 C C . ASN A 1 68 ? 24.281 -43.812 3.885 1 91.88 68 ASN A C 1
ATOM 545 O O . ASN A 1 68 ? 23.375 -43.5 4.668 1 91.88 68 ASN A O 1
ATOM 549 N N . GLY A 1 69 ? 24.453 -45.031 3.609 1 90.62 69 GLY A N 1
ATOM 550 C CA . GLY A 1 69 ? 23.859 -46.156 4.305 1 90.62 69 GLY A CA 1
ATOM 551 C C . GLY A 1 69 ? 22.547 -46.594 3.695 1 90.62 69 GLY A C 1
ATOM 552 O O . GLY A 1 69 ? 21.75 -47.25 4.352 1 90.62 69 GLY A O 1
ATOM 553 N N . GLY A 1 70 ? 22.234 -46.156 2.498 1 93.31 70 GLY A N 1
ATOM 554 C CA . GLY A 1 70 ? 21.094 -46.656 1.756 1 93.31 70 GLY A CA 1
ATOM 555 C C . GLY A 1 70 ? 19.875 -45.75 1.829 1 93.31 70 GLY A C 1
ATOM 556 O O . GLY A 1 70 ? 18.781 -46.156 1.433 1 93.31 70 GLY A O 1
ATOM 557 N N . HIS A 1 71 ? 19.969 -44.562 2.299 1 94.94 71 HIS A N 1
ATOM 558 C CA . HIS A 1 71 ? 18.844 -43.625 2.373 1 94.94 71 HIS A CA 1
ATOM 559 C C . HIS A 1 71 ? 18.672 -42.875 1.063 1 94.94 71 HIS A C 1
ATOM 561 O O . HIS A 1 71 ? 19.594 -42.188 0.614 1 94.94 71 HIS A O 1
ATOM 567 N N . PRO A 1 72 ? 17.547 -42.969 0.476 1 97.5 72 PRO A N 1
ATOM 568 C CA . PRO A 1 72 ? 17.344 -42.281 -0.801 1 97.5 72 PRO A CA 1
ATOM 569 C C . PRO A 1 72 ? 17.25 -40.75 -0.646 1 97.5 72 PRO A C 1
ATOM 571 O O . PRO A 1 72 ? 16.703 -40.281 0.344 1 97.5 72 PRO A O 1
ATOM 574 N N . MET A 1 73 ? 17.797 -40.062 -1.576 1 97.38 73 MET A N 1
ATOM 575 C CA . MET A 1 73 ? 17.562 -38.625 -1.673 1 97.38 73 MET A CA 1
ATOM 576 C C . MET A 1 73 ? 16.219 -38.344 -2.336 1 97.38 73 MET A C 1
ATOM 578 O O . MET A 1 73 ? 15.641 -39.219 -2.979 1 97.38 73 MET A O 1
ATOM 582 N N . ILE A 1 74 ? 15.648 -37.188 -2.068 1 98.19 74 ILE A N 1
ATOM 583 C CA . ILE A 1 74 ? 14.422 -36.75 -2.725 1 98.19 74 ILE A CA 1
ATOM 584 C C . ILE A 1 74 ? 14.695 -35.531 -3.609 1 98.19 74 ILE A C 1
ATOM 586 O O . ILE A 1 74 ? 15.328 -34.562 -3.172 1 98.19 74 ILE A O 1
ATOM 590 N N . TYR A 1 75 ? 14.336 -35.625 -4.91 1 98.06 75 TYR A N 1
ATOM 591 C CA . TYR A 1 75 ? 14.547 -34.562 -5.887 1 98.06 75 TYR A CA 1
ATOM 592 C C . TYR A 1 75 ? 13.281 -33.75 -6.07 1 98.06 75 TYR A C 1
ATOM 594 O O . TYR A 1 75 ? 12.18 -34.281 -6.188 1 98.06 75 TYR A O 1
ATOM 602 N N . GLY A 1 76 ? 13.391 -32.375 -6.023 1 97.81 76 GLY A N 1
ATOM 603 C CA . GLY A 1 76 ? 12.242 -31.484 -6.223 1 97.81 76 GLY A CA 1
ATOM 604 C C . GLY A 1 76 ? 12.445 -30.484 -7.344 1 97.81 76 GLY A C 1
ATOM 605 O O . GLY A 1 76 ? 13.57 -30.031 -7.582 1 97.81 76 GLY A O 1
ATOM 606 N N . VAL A 1 77 ? 11.367 -30.109 -8.039 1 97.62 77 VAL A N 1
ATOM 607 C CA . VAL A 1 77 ? 11.453 -29.109 -9.102 1 97.62 77 VAL A CA 1
ATOM 608 C C . VAL A 1 77 ? 10.188 -28.266 -9.117 1 97.62 77 VAL A C 1
ATOM 610 O O . VAL A 1 77 ? 9.164 -28.641 -8.547 1 97.62 77 VAL A O 1
ATOM 613 N N . ASP A 1 78 ? 10.211 -27.141 -9.828 1 97.44 78 ASP A N 1
ATOM 614 C CA . ASP A 1 78 ? 9.102 -26.203 -9.992 1 97.44 78 ASP A CA 1
ATOM 615 C C . ASP A 1 78 ? 8.266 -26.562 -11.219 1 97.44 78 ASP A C 1
ATOM 617 O O . ASP A 1 78 ? 8.016 -25.703 -12.078 1 97.44 78 ASP A O 1
ATOM 621 N N . SER A 1 79 ? 7.766 -27.719 -11.312 1 97.69 79 SER A N 1
ATOM 622 C CA . SER A 1 79 ? 6.77 -28.062 -12.32 1 97.69 79 SER A CA 1
ATOM 623 C C . SER A 1 79 ? 5.422 -27.422 -12.016 1 97.69 79 SER A C 1
ATOM 625 O O . SER A 1 79 ? 4.496 -28.094 -11.555 1 97.69 79 SER A O 1
ATOM 627 N N . VAL A 1 80 ? 5.25 -26.141 -12.375 1 96.25 80 VAL A N 1
ATOM 628 C CA . VAL A 1 80 ? 4.184 -25.344 -11.773 1 96.25 80 VAL A CA 1
ATOM 629 C C . VAL A 1 80 ? 2.992 -25.266 -12.727 1 96.25 80 VAL A C 1
ATOM 631 O O . VAL A 1 80 ? 1.875 -24.953 -12.305 1 96.25 80 VAL A O 1
ATOM 634 N N . HIS A 1 81 ? 3.123 -25.484 -14.016 1 98.19 81 HIS A N 1
ATOM 635 C CA . HIS A 1 81 ? 2.008 -25.562 -14.953 1 98.19 81 HIS A CA 1
ATOM 636 C C . HIS A 1 81 ? 2.289 -26.562 -16.062 1 98.19 81 HIS A C 1
ATOM 638 O O . HIS A 1 81 ? 2.109 -26.25 -17.25 1 98.19 81 HIS A O 1
ATOM 644 N N . GLY A 1 82 ? 2.633 -27.734 -15.664 1 98.25 82 GLY A N 1
ATOM 645 C CA . GLY A 1 82 ? 3.186 -28.797 -16.469 1 98.25 82 GLY A CA 1
ATOM 646 C C . GLY A 1 82 ? 4.605 -29.172 -16.078 1 98.25 82 GLY A C 1
ATOM 647 O O . GLY A 1 82 ? 5.207 -28.531 -15.219 1 98.25 82 GLY A O 1
ATOM 648 N N . ALA A 1 83 ? 5.137 -30.234 -16.594 1 98.38 83 ALA A N 1
ATOM 649 C CA . ALA A 1 83 ? 6.539 -30.578 -16.375 1 98.38 83 ALA A CA 1
ATOM 650 C C . ALA A 1 83 ? 7.453 -29.703 -17.219 1 98.38 83 ALA A C 1
ATOM 652 O O . ALA A 1 83 ? 8.094 -30.172 -18.156 1 98.38 83 ALA A O 1
ATOM 653 N N . ILE A 1 84 ? 7.605 -28.531 -16.812 1 97.69 84 ILE A N 1
ATOM 654 C CA . ILE A 1 84 ? 8.117 -27.438 -17.641 1 97.69 84 ILE A CA 1
ATOM 655 C C . ILE A 1 84 ? 9.594 -27.688 -17.953 1 97.69 84 ILE A C 1
ATOM 657 O O . ILE A 1 84 ? 10.133 -27.094 -18.891 1 97.69 84 ILE A O 1
ATOM 661 N N . PHE A 1 85 ? 10.25 -28.562 -17.219 1 97.62 85 PHE A N 1
ATOM 662 C CA . PHE A 1 85 ? 11.672 -28.828 -17.422 1 97.62 85 PHE A CA 1
ATOM 663 C C . PHE A 1 85 ? 11.867 -30.109 -18.234 1 97.62 85 PHE A C 1
ATOM 665 O O . PHE A 1 85 ? 13 -30.578 -18.391 1 97.62 85 PHE A O 1
ATOM 672 N N . VAL A 1 86 ? 10.828 -30.703 -18.734 1 98.12 86 VAL A N 1
ATOM 673 C CA . VAL A 1 86 ? 10.898 -31.969 -19.469 1 98.12 86 VAL A CA 1
ATOM 674 C C . VAL A 1 86 ? 10.508 -31.719 -20.922 1 98.12 86 VAL A C 1
ATOM 676 O O . VAL A 1 86 ? 9.383 -31.312 -21.219 1 98.12 86 VAL A O 1
ATOM 679 N N . ARG A 1 87 ? 11.406 -32.031 -21.812 1 97.19 87 ARG A N 1
ATOM 680 C CA . ARG A 1 87 ? 11.172 -31.812 -23.234 1 97.19 87 ARG A CA 1
ATOM 681 C C . ARG A 1 87 ? 9.953 -32.594 -23.719 1 97.19 87 ARG A C 1
ATOM 683 O O . ARG A 1 87 ? 9.82 -33.781 -23.422 1 97.19 87 ARG A O 1
ATOM 690 N N . GLY A 1 88 ? 9.086 -31.859 -24.344 1 96.19 88 GLY A N 1
ATOM 691 C CA . GLY A 1 88 ? 7.945 -32.531 -24.969 1 96.19 88 GLY A CA 1
ATOM 692 C C . GLY A 1 88 ? 6.758 -32.656 -24.047 1 96.19 88 GLY A C 1
ATOM 693 O O . GLY A 1 88 ? 5.684 -33.094 -24.469 1 96.19 88 GLY A O 1
ATOM 694 N N . ALA A 1 89 ? 6.871 -32.344 -22.797 1 97.75 89 ALA A N 1
ATOM 695 C CA . ALA A 1 89 ? 5.746 -32.438 -21.875 1 97.75 89 ALA A CA 1
ATOM 696 C C . ALA A 1 89 ? 4.68 -31.406 -22.219 1 97.75 89 ALA A C 1
ATOM 698 O O . ALA A 1 89 ? 4.98 -30.359 -22.797 1 97.75 89 ALA A O 1
ATOM 699 N N . THR A 1 90 ? 3.463 -31.734 -21.891 1 97.38 90 THR A N 1
ATOM 700 C CA . THR A 1 90 ? 2.355 -30.797 -22.078 1 97.38 90 THR A CA 1
ATOM 701 C C . THR A 1 90 ? 2.465 -29.625 -21.125 1 97.38 90 THR A C 1
ATOM 703 O O . THR A 1 90 ? 2.611 -29.812 -19.906 1 97.38 90 THR A O 1
ATOM 706 N N . LEU A 1 91 ? 2.418 -28.453 -21.672 1 98.19 91 LEU A N 1
ATOM 707 C CA . LEU A 1 91 ? 2.422 -27.234 -20.859 1 98.19 91 LEU A CA 1
ATOM 708 C C . LEU A 1 91 ? 1.031 -26.609 -20.812 1 98.19 91 LEU A C 1
ATOM 710 O O . LEU A 1 91 ? 0.393 -26.422 -21.859 1 98.19 91 LEU A O 1
ATOM 714 N N . PHE A 1 92 ? 0.555 -26.344 -19.641 1 98.69 92 PHE A N 1
ATOM 715 C CA . PHE A 1 92 ? -0.747 -25.719 -19.422 1 98.69 92 PHE A CA 1
ATOM 716 C C . PHE A 1 92 ? -0.612 -24.219 -19.266 1 98.69 92 PHE A C 1
ATOM 718 O O . PHE A 1 92 ? 0.497 -23.703 -19.109 1 98.69 92 PHE A O 1
ATOM 725 N N . GLY A 1 93 ? -1.79 -23.469 -19.391 1 98.56 93 GLY A N 1
ATOM 726 C CA . GLY A 1 93 ? -1.78 -22.094 -18.953 1 98.56 93 GLY A CA 1
ATOM 727 C C . GLY A 1 93 ? -1.338 -21.938 -17.5 1 98.56 93 GLY A C 1
ATOM 728 O O . GLY A 1 93 ? -1.427 -22.891 -16.719 1 98.56 93 GLY A O 1
ATOM 729 N N . GLN A 1 94 ? -0.838 -20.766 -17.188 1 98.75 94 GLN A N 1
ATOM 730 C CA . GLN A 1 94 ? -0.419 -20.469 -15.82 1 98.75 94 GLN A CA 1
ATOM 731 C C . GLN A 1 94 ? -1.592 -20.578 -14.844 1 98.75 94 GLN A C 1
ATOM 733 O O . GLN A 1 94 ? -2.748 -20.656 -15.266 1 98.75 94 GLN A O 1
ATOM 738 N N . GLN A 1 95 ? -1.312 -20.594 -13.5 1 98.69 95 GLN A N 1
ATOM 739 C CA . GLN A 1 95 ? -2.354 -20.75 -12.492 1 98.69 95 GLN A CA 1
ATOM 740 C C . GLN A 1 95 ? -3.436 -19.688 -12.641 1 98.69 95 GLN A C 1
ATOM 742 O O . GLN A 1 95 ? -4.605 -19.938 -12.336 1 98.69 95 GLN A O 1
ATOM 747 N N . ILE A 1 96 ? -3.084 -18.5 -13.078 1 98.88 96 ILE A N 1
ATOM 748 C CA . ILE A 1 96 ? -4.07 -17.438 -13.25 1 98.88 96 ILE A CA 1
ATOM 749 C C . ILE A 1 96 ? -5.102 -17.859 -14.297 1 98.88 96 ILE A C 1
ATOM 751 O O . ILE A 1 96 ? -6.293 -17.562 -14.164 1 98.88 96 ILE A O 1
ATOM 755 N N . ASN A 1 97 ? -4.645 -18.531 -15.383 1 98.88 97 ASN A N 1
ATOM 756 C CA . ASN A 1 97 ? -5.566 -19.078 -16.375 1 98.88 97 ASN A CA 1
ATOM 757 C C . ASN A 1 97 ? -6.414 -20.203 -15.789 1 98.88 97 ASN A C 1
ATOM 759 O O . ASN A 1 97 ? -7.613 -20.297 -16.062 1 98.88 97 ASN A O 1
ATOM 763 N N . ALA A 1 98 ? -5.754 -21.047 -14.984 1 98.88 98 ALA A N 1
ATOM 764 C CA . ALA A 1 98 ? -6.512 -22.094 -14.312 1 98.88 98 ALA A CA 1
ATOM 765 C C . ALA A 1 98 ? -7.672 -21.516 -13.516 1 98.88 98 ALA A C 1
ATOM 767 O O . ALA A 1 98 ? -8.797 -22.016 -13.578 1 98.88 98 ALA A O 1
ATOM 768 N N . ALA A 1 99 ? -7.391 -20.469 -12.836 1 98.88 99 ALA A N 1
ATOM 769 C CA . ALA A 1 99 ? -8.43 -19.797 -12.055 1 98.88 99 ALA A CA 1
ATOM 770 C C . ALA A 1 99 ? -9.5 -19.188 -12.961 1 98.88 99 ALA A C 1
ATOM 772 O O . ALA A 1 99 ? -10.695 -19.297 -12.688 1 98.88 99 ALA A O 1
ATOM 773 N N . ALA A 1 100 ? -9.109 -18.562 -14.039 1 98.88 100 ALA A N 1
ATOM 774 C CA . ALA A 1 100 ? -10.016 -17.891 -14.961 1 98.88 100 ALA A CA 1
ATOM 775 C C . ALA A 1 100 ? -10.977 -18.875 -15.617 1 98.88 100 ALA A C 1
ATOM 777 O O . ALA A 1 100 ? -12.031 -18.484 -16.109 1 98.88 100 ALA A O 1
ATOM 778 N N . SER A 1 101 ? -10.633 -20.141 -15.633 1 98.88 101 SER A N 1
ATOM 779 C CA . SER A 1 101 ? -11.461 -21.172 -16.266 1 98.88 101 SER A CA 1
ATOM 780 C C . SER A 1 101 ? -12.68 -21.5 -15.414 1 98.88 101 SER A C 1
ATOM 782 O O . SER A 1 101 ? -13.68 -22 -15.922 1 98.88 101 SER A O 1
ATOM 784 N N . PHE A 1 102 ? -12.469 -21.359 -14.047 1 98.81 102 PHE A N 1
ATOM 785 C CA . PHE A 1 102 ? -13.477 -21.781 -13.078 1 98.81 102 PHE A CA 1
ATOM 786 C C . PHE A 1 102 ? -13.844 -23.234 -13.289 1 98.81 102 PHE A C 1
ATOM 788 O O . PHE A 1 102 ? -15.023 -23.609 -13.203 1 98.81 102 PHE A O 1
ATOM 795 N N . ARG A 1 103 ? -12.883 -24.031 -13.648 1 98.81 103 ARG A N 1
ATOM 796 C CA . ARG A 1 103 ? -13.062 -25.453 -13.891 1 98.81 103 ARG A CA 1
ATOM 797 C C . ARG A 1 103 ? -12.133 -26.281 -13.008 1 98.81 103 ARG A C 1
ATOM 799 O O . ARG A 1 103 ? -11.078 -26.734 -13.461 1 98.81 103 ARG A O 1
ATOM 806 N N . PRO A 1 104 ? -12.578 -26.547 -11.758 1 98.88 104 PRO A N 1
ATOM 807 C CA . PRO A 1 104 ? -11.719 -27.328 -10.867 1 98.88 104 PRO A CA 1
ATOM 808 C C . PRO A 1 104 ? -11.406 -28.719 -11.414 1 98.88 104 PRO A C 1
ATOM 810 O O . PRO A 1 104 ? -10.336 -29.266 -11.141 1 98.88 104 PRO A O 1
ATOM 813 N N . ASP A 1 105 ? -12.281 -29.281 -12.211 1 98.81 105 ASP A N 1
ATOM 814 C CA . ASP A 1 105 ? -12.031 -30.594 -12.805 1 98.81 105 ASP A CA 1
ATOM 815 C C . ASP A 1 105 ? -10.828 -30.562 -13.742 1 98.81 105 ASP A C 1
ATOM 817 O O . ASP A 1 105 ? -10 -31.469 -13.734 1 98.81 105 ASP A O 1
ATOM 821 N N . LEU A 1 106 ? -10.711 -29.484 -14.547 1 98.81 106 LEU A N 1
ATOM 822 C CA . LEU A 1 106 ? -9.57 -29.328 -15.438 1 98.81 106 LEU A CA 1
ATOM 823 C C . LEU A 1 106 ? -8.297 -29.062 -14.641 1 98.81 106 LEU A C 1
ATOM 825 O O . LEU A 1 106 ? -7.207 -29.484 -15.031 1 98.81 106 LEU A O 1
ATOM 829 N N . VAL A 1 107 ? -8.43 -28.391 -13.523 1 98.88 107 VAL A N 1
ATOM 830 C CA . VAL A 1 107 ? -7.277 -28.078 -12.68 1 98.88 107 VAL A CA 1
ATOM 831 C C . VAL A 1 107 ? -6.766 -29.344 -12.008 1 98.88 107 VAL A C 1
ATOM 833 O O . VAL A 1 107 ? -5.559 -29.531 -11.852 1 98.88 107 VAL A O 1
ATOM 836 N N . TYR A 1 108 ? -7.695 -30.234 -11.602 1 98.88 108 TYR A N 1
ATOM 837 C CA . TYR A 1 108 ? -7.297 -31.562 -11.141 1 98.88 108 TYR A CA 1
ATOM 838 C C . TYR A 1 108 ? -6.484 -32.281 -12.203 1 98.88 108 TYR A C 1
ATOM 840 O O . TYR A 1 108 ? -5.426 -32.844 -11.906 1 98.88 108 TYR A O 1
ATOM 848 N N . GLU A 1 109 ? -6.961 -32.281 -13.453 1 98.88 109 GLU A N 1
ATOM 849 C CA . GLU A 1 109 ? -6.273 -32.969 -14.547 1 98.88 109 GLU A CA 1
ATOM 850 C C . GLU A 1 109 ? -4.918 -32.312 -14.828 1 98.88 109 GLU A C 1
ATOM 852 O O . GLU A 1 109 ? -3.947 -33 -15.133 1 98.88 109 GLU A O 1
ATOM 857 N N . GLN A 1 110 ? -4.871 -31.016 -14.797 1 98.81 110 GLN A N 1
ATOM 858 C CA . GLN A 1 110 ? -3.586 -30.328 -14.898 1 98.81 110 GLN A CA 1
ATOM 859 C C . GLN A 1 110 ? -2.586 -30.875 -13.883 1 98.81 110 GLN A C 1
ATOM 861 O O . GLN A 1 110 ? -1.44 -31.172 -14.227 1 98.81 110 GLN A O 1
ATOM 866 N N . GLY A 1 111 ? -3.037 -30.984 -12.617 1 98.81 111 GLY A N 1
ATOM 867 C CA . GLY A 1 111 ? -2.188 -31.547 -11.586 1 98.81 111 GLY A CA 1
ATOM 868 C C . GLY A 1 111 ? -1.763 -32.969 -11.875 1 98.81 111 GLY A C 1
ATOM 869 O O . GLY A 1 111 ? -0.58 -33.312 -11.773 1 98.81 111 GLY A O 1
ATOM 870 N N . ARG A 1 112 ? -2.682 -33.812 -12.266 1 98.75 112 ARG A N 1
ATOM 871 C CA . ARG A 1 112 ? -2.432 -35.219 -12.508 1 98.75 112 ARG A CA 1
ATOM 872 C C . ARG A 1 112 ? -1.412 -35.406 -13.625 1 98.75 112 ARG A C 1
ATOM 874 O O . ARG A 1 112 ? -0.464 -36.188 -13.477 1 98.75 112 ARG A O 1
ATOM 881 N N . ILE A 1 113 ? -1.589 -34.688 -14.719 1 98.75 113 ILE A N 1
ATOM 882 C CA . ILE A 1 113 ? -0.72 -34.812 -15.883 1 98.75 113 ILE A CA 1
ATOM 883 C C . ILE A 1 113 ? 0.668 -34.281 -15.555 1 98.75 113 ILE A C 1
ATOM 885 O O . ILE A 1 113 ? 1.681 -34.875 -15.906 1 98.75 113 ILE A O 1
ATOM 889 N N . THR A 1 114 ? 0.719 -33.125 -14.852 1 98.69 114 THR A N 1
ATOM 890 C CA . THR A 1 114 ? 1.98 -32.531 -14.422 1 98.69 114 THR A CA 1
ATOM 891 C C . THR A 1 114 ? 2.779 -33.531 -13.562 1 98.69 114 THR A C 1
ATOM 893 O O . THR A 1 114 ? 3.975 -33.719 -13.797 1 98.69 114 THR A O 1
ATOM 896 N N . ALA A 1 115 ? 2.102 -34.125 -12.617 1 98.69 115 ALA A N 1
ATOM 897 C CA . ALA A 1 115 ? 2.752 -35.094 -11.734 1 98.69 115 ALA A CA 1
ATOM 898 C C . ALA A 1 115 ? 3.271 -36.281 -12.508 1 98.69 115 ALA A C 1
ATOM 900 O O . ALA A 1 115 ? 4.402 -36.719 -12.305 1 98.69 115 ALA A O 1
ATOM 901 N N . ARG A 1 116 ? 2.455 -36.844 -13.391 1 98.5 116 ARG A N 1
ATOM 902 C CA . ARG A 1 116 ? 2.82 -38 -14.172 1 98.5 116 ARG A CA 1
ATOM 903 C C . ARG A 1 116 ? 4.055 -37.719 -15.023 1 98.5 116 ARG A C 1
ATOM 905 O O . ARG A 1 116 ? 5.004 -38.531 -15.023 1 98.5 116 ARG A O 1
ATOM 912 N N . ASP A 1 117 ? 4.008 -36.594 -15.719 1 98.38 117 ASP A N 1
ATOM 913 C CA . ASP A 1 117 ? 5.105 -36.281 -16.625 1 98.38 117 ASP A CA 1
ATOM 914 C C . ASP A 1 117 ? 6.379 -35.938 -15.836 1 98.38 117 ASP A C 1
ATOM 916 O O . ASP A 1 117 ? 7.484 -36.25 -16.281 1 98.38 117 ASP A O 1
ATOM 920 N N . THR A 1 118 ? 6.285 -35.312 -14.695 1 98.62 118 THR A N 1
ATOM 921 C CA . THR A 1 118 ? 7.438 -35.031 -13.844 1 98.62 118 THR A CA 1
ATOM 922 C C . THR A 1 118 ? 8.023 -36.312 -13.281 1 98.62 118 THR A C 1
ATOM 924 O O . THR A 1 118 ? 9.25 -36.5 -13.234 1 98.62 118 THR A O 1
ATOM 927 N N . LEU A 1 119 ? 7.148 -37.188 -12.859 1 98.44 119 LEU A N 1
ATOM 928 C CA . LEU A 1 119 ? 7.574 -38.5 -12.328 1 98.44 119 LEU A CA 1
ATOM 929 C C . LEU A 1 119 ? 8.266 -39.312 -13.406 1 98.44 119 LEU A C 1
ATOM 931 O O . LEU A 1 119 ? 9.188 -40.094 -13.109 1 98.44 119 LEU A O 1
ATOM 935 N N . ALA A 1 120 ? 7.844 -39.156 -14.648 1 98.31 120 ALA A N 1
ATOM 936 C CA . ALA A 1 120 ? 8.508 -39.844 -15.758 1 98.31 120 ALA A CA 1
ATOM 937 C C . ALA A 1 120 ? 9.992 -39.5 -15.805 1 98.31 120 ALA A C 1
ATOM 939 O O . ALA A 1 120 ? 10.812 -40.312 -16.219 1 98.31 120 ALA A O 1
ATOM 940 N N . ALA A 1 121 ? 10.328 -38.375 -15.344 1 98.31 121 ALA A N 1
ATOM 941 C CA . ALA A 1 121 ? 11.711 -37.906 -15.297 1 98.31 121 ALA A CA 1
ATOM 942 C C . ALA A 1 121 ? 12.414 -38.406 -14.031 1 98.31 121 ALA A C 1
ATOM 944 O O . ALA A 1 121 ? 13.586 -38.094 -13.812 1 98.31 121 ALA A O 1
ATOM 945 N N . GLY A 1 122 ? 11.719 -39.094 -13.188 1 98.19 122 GLY A N 1
ATOM 946 C CA . GLY A 1 122 ? 12.297 -39.625 -11.961 1 98.19 122 GLY A CA 1
ATOM 947 C C . GLY A 1 122 ? 12.234 -38.656 -10.797 1 98.19 122 GLY A C 1
ATOM 948 O O . GLY A 1 122 ? 12.953 -38.812 -9.812 1 98.19 122 GLY A O 1
ATOM 949 N N . ILE A 1 123 ? 11.398 -37.656 -10.883 1 98.5 123 ILE A N 1
ATOM 950 C CA . ILE A 1 123 ? 11.344 -36.594 -9.875 1 98.5 123 ILE A CA 1
ATOM 951 C C . ILE A 1 123 ? 10.016 -36.688 -9.125 1 98.5 123 ILE A C 1
ATOM 953 O O . ILE A 1 123 ? 8.961 -36.375 -9.688 1 98.5 123 ILE A O 1
ATOM 957 N N . PRO A 1 124 ? 10 -36.969 -7.848 1 98.56 124 PRO A N 1
ATOM 958 C CA . PRO A 1 124 ? 8.758 -37.25 -7.121 1 98.56 124 PRO A CA 1
ATOM 959 C C . PRO A 1 124 ? 8.219 -36.062 -6.363 1 98.56 124 PRO A C 1
ATOM 961 O O . PRO A 1 124 ? 7.215 -36.156 -5.656 1 98.56 124 PRO A O 1
ATOM 964 N N . TRP A 1 125 ? 8.836 -34.906 -6.371 1 98.81 125 TRP A N 1
ATOM 965 C CA . TRP A 1 125 ? 8.477 -33.781 -5.535 1 98.81 125 TRP A CA 1
ATOM 966 C C . TRP A 1 125 ? 8.328 -32.5 -6.371 1 98.81 125 TRP A C 1
ATOM 968 O O . TRP A 1 125 ? 9.289 -32.062 -7.004 1 98.81 125 TRP A O 1
ATOM 978 N N . ILE A 1 126 ? 7.117 -31.953 -6.352 1 98.75 126 ILE A N 1
ATOM 979 C CA . ILE A 1 126 ? 6.781 -30.781 -7.168 1 98.75 126 ILE A CA 1
ATOM 980 C C . ILE A 1 126 ? 6.598 -29.562 -6.273 1 98.75 126 ILE A C 1
ATOM 982 O O . ILE A 1 126 ? 5.789 -29.578 -5.34 1 98.75 126 ILE A O 1
ATOM 986 N N . PHE A 1 127 ? 7.359 -28.469 -6.574 1 98.38 127 PHE A N 1
ATOM 987 C CA . PHE A 1 127 ? 7.219 -27.203 -5.863 1 98.38 127 PHE A CA 1
ATOM 988 C C . PHE A 1 127 ? 6.02 -26.422 -6.383 1 98.38 127 PHE A C 1
ATOM 990 O O . PHE A 1 127 ? 6.176 -25.375 -7.02 1 98.38 127 PHE A O 1
ATOM 997 N N . GLY A 1 128 ? 4.863 -26.797 -6.082 1 97.25 128 GLY A N 1
ATOM 998 C CA . GLY A 1 128 ? 3.574 -26.203 -6.406 1 97.25 128 GLY A CA 1
ATOM 999 C C . GLY A 1 128 ? 2.412 -26.906 -5.723 1 97.25 128 GLY A C 1
ATOM 1000 O O . GLY A 1 128 ? 2.555 -28.031 -5.238 1 97.25 128 GLY A O 1
ATOM 1001 N N . PRO A 1 129 ? 1.354 -26.25 -5.52 1 98.44 129 PRO A N 1
ATOM 1002 C CA . PRO A 1 129 ? 0.93 -25.016 -6.191 1 98.44 129 PRO A CA 1
ATOM 1003 C C . PRO A 1 129 ? 1.271 -23.766 -5.395 1 98.44 129 PRO A C 1
ATOM 1005 O O . PRO A 1 129 ? 1.649 -23.859 -4.223 1 98.44 129 PRO A O 1
ATOM 1008 N N . ILE A 1 130 ? 1.19 -22.562 -6.031 1 98.56 130 ILE A N 1
ATOM 1009 C CA . ILE A 1 130 ? 1.277 -21.25 -5.395 1 98.56 130 ILE A CA 1
ATOM 1010 C C . ILE A 1 130 ? -0.102 -20.828 -4.891 1 98.56 130 ILE A C 1
ATOM 1012 O O . ILE A 1 130 ? -1.037 -20.672 -5.68 1 98.56 130 ILE A O 1
ATOM 1016 N N . LEU A 1 131 ? -0.2 -20.578 -3.613 1 98.56 131 LEU A N 1
ATOM 1017 C CA . LEU A 1 131 ? -1.544 -20.469 -3.053 1 98.56 131 LEU A CA 1
ATOM 1018 C C . LEU A 1 131 ? -1.779 -19.094 -2.455 1 98.56 131 LEU A C 1
ATOM 1020 O O . LEU A 1 131 ? -2.844 -18.828 -1.894 1 98.56 131 LEU A O 1
ATOM 1024 N N . GLY A 1 132 ? -0.861 -18.188 -2.549 1 97.38 132 GLY A N 1
ATOM 1025 C CA . GLY A 1 132 ? -1.122 -16.828 -2.146 1 97.38 132 GLY A CA 1
ATOM 1026 C C . GLY A 1 132 ? -2.133 -16.125 -3.035 1 97.38 132 GLY A C 1
ATOM 1027 O O . GLY A 1 132 ? -2.156 -16.344 -4.25 1 97.38 132 GLY A O 1
ATOM 1028 N N . ILE A 1 133 ? -3.006 -15.25 -2.457 1 97.69 133 ILE A N 1
ATOM 1029 C CA . ILE A 1 133 ? -3.955 -14.484 -3.26 1 97.69 133 ILE A CA 1
ATOM 1030 C C . ILE A 1 133 ? -3.33 -13.148 -3.66 1 97.69 133 ILE A C 1
ATOM 1032 O O . ILE A 1 133 ? -2.701 -12.477 -2.84 1 97.69 133 ILE A O 1
ATOM 1036 N N . SER A 1 134 ? -3.42 -12.797 -4.852 1 95.38 134 SER A N 1
ATOM 1037 C CA . SER A 1 134 ? -2.805 -11.57 -5.355 1 95.38 134 SER A CA 1
ATOM 1038 C C . SER A 1 134 ? -3.586 -10.344 -4.914 1 95.38 134 SER A C 1
ATOM 1040 O O . SER A 1 134 ? -4.797 -10.258 -5.125 1 95.38 134 SER A O 1
ATOM 1042 N N . ARG A 1 135 ? -2.865 -9.383 -4.309 1 94.56 135 ARG A N 1
ATOM 1043 C CA . ARG A 1 135 ? -3.514 -8.18 -3.799 1 94.56 135 ARG A CA 1
ATOM 1044 C C . ARG A 1 135 ? -2.939 -6.926 -4.457 1 94.56 135 ARG A C 1
ATOM 1046 O O . ARG A 1 135 ? -3.52 -5.844 -4.352 1 94.56 135 ARG A O 1
ATOM 1053 N N . ASN A 1 136 ? -1.841 -6.973 -5.125 1 95.75 136 ASN A N 1
ATOM 1054 C CA . ASN A 1 136 ? -1.147 -5.863 -5.77 1 95.75 136 ASN A CA 1
ATOM 1055 C C . ASN A 1 136 ? -0.641 -6.25 -7.156 1 95.75 136 ASN A C 1
ATOM 1057 O O . ASN A 1 136 ? 0.328 -7 -7.281 1 95.75 136 ASN A O 1
ATOM 1061 N N . PRO A 1 137 ? -1.194 -5.711 -8.172 1 96.5 137 PRO A N 1
ATOM 1062 C CA . PRO A 1 137 ? -0.825 -6.148 -9.516 1 96.5 137 PRO A CA 1
ATOM 1063 C C . PRO A 1 137 ? 0.586 -5.715 -9.914 1 96.5 137 PRO A C 1
ATOM 1065 O O . PRO A 1 137 ? 1.111 -6.164 -10.938 1 96.5 137 PRO A O 1
ATOM 1068 N N . LEU A 1 138 ? 1.258 -4.902 -9.164 1 96.19 138 LEU A N 1
ATOM 1069 C CA . LEU A 1 138 ? 2.66 -4.594 -9.422 1 96.19 138 LEU A CA 1
ATOM 1070 C C . LEU A 1 138 ? 3.541 -5.809 -9.156 1 96.19 138 LEU A C 1
ATOM 1072 O O . LEU A 1 138 ? 4.672 -5.879 -9.648 1 96.19 138 LEU A O 1
ATOM 1076 N N . TRP A 1 139 ? 3.078 -6.723 -8.414 1 96.75 139 TRP A N 1
ATOM 1077 C CA . TRP A 1 139 ? 3.857 -7.895 -8.023 1 96.75 139 TRP A CA 1
ATOM 1078 C C . TRP A 1 139 ? 4.098 -8.805 -9.219 1 96.75 139 TRP A C 1
ATOM 1080 O O . TRP A 1 139 ? 3.15 -9.227 -9.883 1 96.75 139 TRP A O 1
ATOM 1090 N N . PRO A 1 140 ? 5.324 -9.164 -9.484 1 96.06 140 PRO A N 1
ATOM 1091 C CA . PRO A 1 140 ? 5.648 -9.883 -10.719 1 96.06 140 PRO A CA 1
ATOM 1092 C C . PRO A 1 140 ? 5.203 -11.344 -10.68 1 96.06 140 PRO A C 1
ATOM 1094 O O . PRO A 1 140 ? 5.23 -12.023 -11.711 1 96.06 140 PRO A O 1
ATOM 1097 N N . ARG A 1 141 ? 4.762 -11.812 -9.57 1 97.75 141 ARG A N 1
ATOM 1098 C CA . ARG A 1 141 ? 4.398 -13.227 -9.477 1 97.75 141 ARG A CA 1
ATOM 1099 C C . ARG A 1 141 ? 2.885 -13.398 -9.484 1 97.75 141 ARG A C 1
ATOM 1101 O O . ARG A 1 141 ? 2.379 -14.484 -9.195 1 97.75 141 ARG A O 1
ATOM 1108 N N . THR A 1 142 ? 2.164 -12.406 -9.852 1 98.25 142 THR A N 1
ATOM 1109 C CA . THR A 1 142 ? 0.707 -12.422 -9.891 1 98.25 142 THR A CA 1
ATOM 1110 C C . THR A 1 142 ? 0.195 -13.586 -10.727 1 98.25 142 THR A C 1
ATOM 1112 O O . THR A 1 142 ? -0.712 -14.305 -10.305 1 98.25 142 THR A O 1
ATOM 1115 N N . PHE A 1 143 ? 0.798 -13.859 -11.859 1 98.62 143 PHE A N 1
ATOM 1116 C CA . PHE A 1 143 ? 0.301 -14.867 -12.789 1 98.62 143 PHE A CA 1
ATOM 1117 C C . PHE A 1 143 ? 0.497 -16.266 -12.219 1 98.62 143 PHE A C 1
ATOM 1119 O O . PHE A 1 143 ? -0.113 -17.234 -12.688 1 98.62 143 PHE A O 1
ATOM 1126 N N . GLU A 1 144 ? 1.336 -16.391 -11.203 1 98.44 144 GLU A N 1
ATOM 1127 C CA . GLU A 1 144 ? 1.602 -17.688 -10.578 1 98.44 144 GLU A CA 1
ATOM 1128 C C . GLU A 1 144 ? 0.476 -18.078 -9.625 1 98.44 144 GLU A C 1
ATOM 1130 O O . GLU A 1 144 ? 0.414 -19.219 -9.172 1 98.44 144 GLU A O 1
ATOM 1135 N N . THR A 1 145 ? -0.439 -17.156 -9.367 1 98.44 145 THR A N 1
ATOM 1136 C CA . THR A 1 145 ? -1.486 -17.391 -8.383 1 98.44 145 THR A CA 1
ATOM 1137 C C . THR A 1 145 ? -2.803 -17.75 -9.062 1 98.44 145 THR A C 1
ATOM 1139 O O . THR A 1 145 ? -2.906 -17.688 -10.297 1 98.44 145 THR A O 1
ATOM 1142 N N . PHE A 1 146 ? -3.779 -18.109 -8.211 1 98.81 146 PHE A N 1
ATOM 1143 C CA . PHE A 1 146 ? -5.125 -18.375 -8.711 1 98.81 146 PHE A CA 1
ATOM 1144 C C . PHE A 1 146 ? -5.992 -17.125 -8.633 1 98.81 146 PHE A C 1
ATOM 1146 O O . PHE A 1 146 ? -7.219 -17.219 -8.641 1 98.81 146 PHE A O 1
ATOM 1153 N N . GLY A 1 147 ? -5.367 -15.953 -8.539 1 98.31 147 GLY A N 1
ATOM 1154 C CA . GLY A 1 147 ? -6.125 -14.719 -8.547 1 98.31 147 GLY A CA 1
ATOM 1155 C C . GLY A 1 147 ? -6.316 -14.133 -7.16 1 98.31 147 GLY A C 1
ATOM 1156 O O . GLY A 1 147 ? -5.477 -14.32 -6.277 1 98.31 147 GLY A O 1
ATOM 1157 N N . GLU A 1 148 ? -7.379 -13.297 -6.914 1 98.25 148 GLU A N 1
ATOM 1158 C CA . GLU A 1 148 ? -7.457 -12.453 -5.727 1 98.25 148 GLU A CA 1
ATOM 1159 C C . GLU A 1 148 ? -8.469 -13.008 -4.727 1 98.25 148 GLU A C 1
ATOM 1161 O O . GLU A 1 148 ? -8.602 -12.484 -3.617 1 98.25 148 GLU A O 1
ATOM 1166 N N . ASP A 1 149 ? -9.234 -14.086 -5.031 1 98.69 149 ASP A N 1
ATOM 1167 C CA . ASP A 1 149 ? -10.359 -14.492 -4.191 1 98.69 149 ASP A CA 1
ATOM 1168 C C . ASP A 1 149 ? -9.992 -15.703 -3.342 1 98.69 149 ASP A C 1
ATOM 1170 O O . ASP A 1 149 ? -9.57 -16.734 -3.869 1 98.69 149 ASP A O 1
ATOM 1174 N N . PRO A 1 150 ? -10.25 -15.672 -2.072 1 98.31 150 PRO A N 1
ATOM 1175 C CA . PRO A 1 150 ? -9.867 -16.781 -1.187 1 98.31 150 PRO A CA 1
ATOM 1176 C C . PRO A 1 150 ? -10.641 -18.062 -1.479 1 98.31 150 PRO A C 1
ATOM 1178 O O . PRO A 1 150 ? -10.086 -19.156 -1.376 1 98.31 150 PRO A O 1
ATOM 1181 N N . TYR A 1 151 ? -11.898 -18 -1.823 1 98.69 151 TYR A N 1
ATOM 1182 C CA . TYR A 1 151 ? -12.695 -19.188 -2.072 1 98.69 151 TYR A CA 1
ATOM 1183 C C . TYR A 1 151 ? -12.289 -19.859 -3.379 1 98.69 151 TYR A C 1
ATOM 1185 O O . TYR A 1 151 ? -12.078 -21.078 -3.426 1 98.69 151 TYR A O 1
ATOM 1193 N N . LEU A 1 152 ? -12.195 -19 -4.414 1 98.88 152 LEU A N 1
ATOM 1194 C CA . LEU A 1 152 ? -11.75 -19.547 -5.691 1 98.88 152 LEU A CA 1
ATOM 1195 C C . LEU A 1 152 ? -10.406 -20.25 -5.543 1 98.88 152 LEU A C 1
ATOM 1197 O O . LEU A 1 152 ? -10.227 -21.375 -6.023 1 98.88 152 LEU A O 1
ATOM 1201 N N . ASP A 1 153 ? -9.492 -19.594 -4.871 1 98.75 153 ASP A N 1
ATOM 1202 C CA . ASP A 1 153 ? -8.164 -20.172 -4.652 1 98.75 153 ASP A CA 1
ATOM 1203 C C . ASP A 1 153 ? -8.25 -21.469 -3.852 1 98.75 153 ASP A C 1
ATOM 1205 O O . ASP A 1 153 ? -7.496 -22.406 -4.105 1 98.75 153 ASP A O 1
ATOM 1209 N N . SER A 1 154 ? -9.125 -21.469 -2.875 1 98.88 154 SER A N 1
ATOM 1210 C CA . SER A 1 154 ? -9.289 -22.672 -2.059 1 98.88 154 SER A CA 1
ATOM 1211 C C . SER A 1 154 ? -9.781 -23.844 -2.898 1 98.88 154 SER A C 1
ATOM 1213 O O . SER A 1 154 ? -9.281 -24.969 -2.76 1 98.88 154 SER A O 1
ATOM 1215 N N . VAL A 1 155 ? -10.773 -23.594 -3.75 1 98.88 155 VAL A N 1
ATOM 1216 C CA . VAL A 1 155 ? -11.328 -24.641 -4.609 1 98.88 155 VAL A CA 1
ATOM 1217 C C . VAL A 1 155 ? -10.258 -25.156 -5.555 1 98.88 155 VAL A C 1
ATOM 1219 O O . VAL A 1 155 ? -10.109 -26.375 -5.742 1 98.88 155 VAL A O 1
ATOM 1222 N N . MET A 1 156 ? -9.477 -24.234 -6.113 1 98.94 156 MET A N 1
ATOM 1223 C CA . MET A 1 156 ? -8.414 -24.625 -7.035 1 98.94 156 MET A CA 1
ATOM 1224 C C . MET A 1 156 ? -7.285 -25.344 -6.305 1 98.94 156 MET A C 1
ATOM 1226 O O . MET A 1 156 ? -6.699 -26.281 -6.832 1 98.94 156 MET A O 1
ATOM 1230 N N . ALA A 1 157 ? -6.992 -24.891 -5.09 1 98.88 157 ALA A N 1
ATOM 1231 C CA . ALA A 1 157 ? -5.961 -25.516 -4.266 1 98.88 157 ALA A CA 1
ATOM 1232 C C . ALA A 1 157 ? -6.297 -26.969 -3.99 1 98.88 157 ALA A C 1
ATOM 1234 O O . ALA A 1 157 ? -5.445 -27.859 -4.145 1 98.88 157 ALA A O 1
ATOM 1235 N N . ASP A 1 158 ? -7.512 -27.219 -3.572 1 98.88 158 ASP A N 1
ATOM 1236 C CA . ASP A 1 158 ? -7.969 -28.594 -3.32 1 98.88 158 ASP A CA 1
ATOM 1237 C C . ASP A 1 158 ? -7.809 -29.453 -4.566 1 98.88 158 ASP A C 1
ATOM 1239 O O . ASP A 1 158 ? -7.238 -30.547 -4.492 1 98.88 158 ASP A O 1
ATOM 1243 N N . ALA A 1 159 ? -8.266 -28.953 -5.723 1 98.94 159 ALA A N 1
ATOM 1244 C CA . ALA A 1 159 ? -8.258 -29.703 -6.973 1 98.94 159 ALA A CA 1
ATOM 1245 C C . ALA A 1 159 ? -6.84 -30.047 -7.406 1 98.94 159 ALA A C 1
ATOM 1247 O O . ALA A 1 159 ? -6.535 -31.203 -7.711 1 98.94 159 ALA A O 1
ATOM 1248 N N . ILE A 1 160 ? -5.949 -29.109 -7.379 1 98.94 160 ILE A N 1
ATOM 1249 C CA . ILE A 1 160 ? -4.629 -29.312 -7.957 1 98.94 160 ILE A CA 1
ATOM 1250 C C . ILE A 1 160 ? -3.789 -30.188 -7.027 1 98.94 160 ILE A C 1
ATOM 1252 O O . ILE A 1 160 ? -2.979 -31 -7.484 1 98.94 160 ILE A O 1
ATOM 1256 N N . VAL A 1 161 ? -3.934 -30 -5.711 1 98.94 161 VAL A N 1
ATOM 1257 C CA . VAL A 1 161 ? -3.195 -30.844 -4.766 1 98.94 161 VAL A CA 1
ATOM 1258 C C . VAL A 1 161 ? -3.604 -32.312 -4.941 1 98.94 161 VAL A C 1
ATOM 1260 O O . VAL A 1 161 ? -2.746 -33.188 -5.02 1 98.94 161 VAL A O 1
ATOM 1263 N N . ARG A 1 162 ? -4.906 -32.562 -5.031 1 98.88 162 ARG A N 1
ATOM 1264 C CA . ARG A 1 162 ? -5.383 -33.906 -5.262 1 98.88 162 ARG A CA 1
ATOM 1265 C C . ARG A 1 162 ? -4.871 -34.469 -6.594 1 98.88 162 ARG A C 1
ATOM 1267 O O . ARG A 1 162 ? -4.496 -35.625 -6.691 1 98.88 162 ARG A O 1
ATOM 1274 N N . GLY A 1 163 ? -4.859 -33.594 -7.602 1 98.88 163 GLY A N 1
ATOM 1275 C CA . GLY A 1 163 ? -4.32 -34 -8.891 1 98.88 163 GLY A CA 1
ATOM 1276 C C . GLY A 1 163 ? -2.848 -34.375 -8.836 1 98.88 163 GLY A C 1
ATOM 1277 O O . GLY A 1 163 ? -2.439 -35.438 -9.312 1 98.88 163 GLY A O 1
ATOM 1278 N N . LEU A 1 164 ? -2.051 -33.562 -8.25 1 98.88 164 LEU A N 1
ATOM 1279 C CA . LEU A 1 164 ? -0.607 -33.719 -8.156 1 98.88 164 LEU A CA 1
ATOM 1280 C C . LEU A 1 164 ? -0.265 -35 -7.387 1 98.88 164 LEU A C 1
ATOM 1282 O O . LEU A 1 164 ? 0.729 -35.656 -7.684 1 98.88 164 LEU A O 1
ATOM 1286 N N . GLN A 1 165 ? -1.095 -35.344 -6.391 1 98.69 165 GLN A N 1
ATOM 1287 C CA . GLN A 1 165 ? -0.774 -36.469 -5.5 1 98.69 165 GLN A CA 1
ATOM 1288 C C . GLN A 1 165 ? -1.589 -37.688 -5.848 1 98.69 165 GLN A C 1
ATOM 1290 O O . GLN A 1 165 ? -1.612 -38.656 -5.086 1 98.69 165 GLN A O 1
ATOM 1295 N N . SER A 1 166 ? -2.283 -37.688 -7 1 98.06 166 SER A N 1
ATOM 1296 C CA . SER A 1 166 ? -3.252 -38.719 -7.355 1 98.06 166 SER A CA 1
ATOM 1297 C C . SER A 1 166 ? -2.564 -40.062 -7.629 1 98.06 166 SER A C 1
ATOM 1299 O O . SER A 1 166 ? -3.176 -41.125 -7.488 1 98.06 166 SER A O 1
ATOM 1301 N N . ASN A 1 167 ? -1.275 -40 -8 1 95.81 167 ASN A N 1
ATOM 1302 C CA . ASN A 1 167 ? -0.594 -41.25 -8.344 1 95.81 167 ASN A CA 1
ATOM 1303 C C . ASN A 1 167 ? 0.054 -41.906 -7.121 1 95.81 167 ASN A C 1
ATOM 1305 O O . ASN A 1 167 ? 0.573 -43 -7.195 1 95.81 167 ASN A O 1
ATOM 1309 N N . GLY A 1 168 ? 0.113 -41.125 -6.031 1 95.5 168 GLY A N 1
ATOM 1310 C CA . GLY A 1 168 ? 0.621 -41.656 -4.773 1 95.5 168 GLY A CA 1
ATOM 1311 C C . GLY A 1 168 ? 2.133 -41.594 -4.668 1 95.5 168 GLY A C 1
ATOM 1312 O O . GLY A 1 168 ? 2.697 -41.906 -3.615 1 95.5 168 GLY A O 1
ATOM 1313 N N . SER A 1 169 ? 2.775 -41.156 -5.68 1 97.38 169 SER A N 1
ATOM 1314 C CA . SER A 1 169 ? 4.234 -41.156 -5.68 1 97.38 169 SER A CA 1
ATOM 1315 C C . SER A 1 169 ? 4.789 -39.75 -5.895 1 97.38 169 SER A C 1
ATOM 1317 O O . SER A 1 169 ? 5.988 -39.562 -6.105 1 97.38 169 SER A O 1
ATOM 1319 N N . THR A 1 170 ? 3.939 -38.844 -5.961 1 98.5 170 THR A N 1
ATOM 1320 C CA . THR A 1 170 ? 4.355 -37.438 -6.113 1 98.5 170 THR A CA 1
ATOM 1321 C C . THR A 1 170 ? 3.838 -36.594 -4.953 1 98.5 170 THR A C 1
ATOM 1323 O O . THR A 1 170 ? 2.684 -36.75 -4.543 1 98.5 170 THR A O 1
ATOM 1326 N N . ALA A 1 171 ? 4.691 -35.75 -4.438 1 98.81 171 ALA A N 1
ATOM 1327 C CA . ALA A 1 171 ? 4.316 -34.844 -3.377 1 98.81 171 ALA A CA 1
ATOM 1328 C C . ALA A 1 171 ? 4.086 -33.438 -3.932 1 98.81 171 ALA A C 1
ATOM 1330 O O . ALA A 1 171 ? 4.91 -32.906 -4.691 1 98.81 171 ALA A O 1
ATOM 1331 N N . ALA A 1 172 ? 2.939 -32.875 -3.625 1 98.81 172 ALA A N 1
ATOM 1332 C CA . ALA A 1 172 ? 2.703 -31.453 -3.846 1 98.81 172 ALA A CA 1
ATOM 1333 C C . ALA A 1 172 ? 3.332 -30.625 -2.738 1 98.81 172 ALA A C 1
ATOM 1335 O O . ALA A 1 172 ? 3.668 -31.141 -1.672 1 98.81 172 ALA A O 1
ATOM 1336 N N . CYS A 1 173 ? 3.553 -29.391 -2.99 1 98.88 173 CYS A N 1
ATOM 1337 C CA . CYS A 1 173 ? 4.129 -28.422 -2.053 1 98.88 173 CYS A CA 1
ATOM 1338 C C . CYS A 1 173 ? 3.322 -27.141 -2.021 1 98.88 173 CYS A C 1
ATOM 1340 O O . CYS A 1 173 ? 3.469 -26.281 -2.902 1 98.88 173 CYS A O 1
ATOM 1342 N N . MET A 1 174 ? 2.438 -26.969 -1.007 1 98.75 174 MET A N 1
ATOM 1343 C CA . MET A 1 174 ? 1.713 -25.703 -0.914 1 98.75 174 MET A CA 1
ATOM 1344 C C . MET A 1 174 ? 2.666 -24.547 -0.62 1 98.75 174 MET A C 1
ATOM 1346 O O . MET A 1 174 ? 3.457 -24.609 0.323 1 98.75 174 MET A O 1
ATOM 1350 N N . LYS A 1 175 ? 2.645 -23.453 -1.411 1 98.25 175 LYS A N 1
ATOM 1351 C CA . LYS A 1 175 ? 3.6 -22.359 -1.258 1 98.25 175 LYS A CA 1
ATOM 1352 C C . LYS A 1 175 ? 3.012 -21.047 -1.765 1 98.25 175 LYS A C 1
ATOM 1354 O O . LYS A 1 175 ? 2.023 -21.047 -2.5 1 98.25 175 LYS A O 1
ATOM 1359 N N . HIS A 1 176 ? 3.531 -19.906 -1.462 1 98 176 HIS A N 1
ATOM 1360 C CA . HIS A 1 176 ? 4.527 -19.812 -0.4 1 98 176 HIS A CA 1
ATOM 1361 C C . HIS A 1 176 ? 3.877 -19.469 0.936 1 98 176 HIS A C 1
ATOM 1363 O O . HIS A 1 176 ? 3.174 -18.469 1.048 1 98 176 HIS A O 1
ATOM 1369 N N . TRP A 1 177 ? 4.133 -20.281 1.935 1 98.19 177 TRP A N 1
ATOM 1370 C CA . TRP A 1 177 ? 3.543 -20.078 3.254 1 98.19 177 TRP A CA 1
ATOM 1371 C C . TRP A 1 177 ? 4.148 -18.875 3.949 1 98.19 177 TRP A C 1
ATOM 1373 O O . TRP A 1 177 ? 5.363 -18.812 4.164 1 98.19 177 TRP A O 1
ATOM 1383 N N . ILE A 1 178 ? 3.473 -17.703 4.391 1 97.31 178 ILE A N 1
ATOM 1384 C CA . ILE A 1 178 ? 2.129 -17.297 3.994 1 97.31 178 ILE A CA 1
ATOM 1385 C C . ILE A 1 178 ? 2.066 -15.781 3.863 1 97.31 178 ILE A C 1
ATOM 1387 O O . ILE A 1 178 ? 2.936 -15.07 4.379 1 97.31 178 ILE A O 1
ATOM 1391 N N . VAL A 1 179 ? 1.255 -15.188 3.172 1 97.31 179 VAL A N 1
ATOM 1392 C CA . VAL A 1 179 ? 0.896 -13.781 3.008 1 97.31 179 VAL A CA 1
ATOM 1393 C C . VAL A 1 179 ? 1.949 -13.078 2.158 1 97.31 179 VAL A C 1
ATOM 1395 O O . VAL A 1 179 ? 2.049 -11.844 2.176 1 97.31 179 VAL A O 1
ATOM 1398 N N . TYR A 1 180 ? 2.758 -13.836 1.419 1 96.5 180 TYR A N 1
ATOM 1399 C CA . TYR A 1 180 ? 3.801 -13.336 0.528 1 96.5 180 TYR A CA 1
ATOM 1400 C C . TYR A 1 180 ? 3.23 -12.352 -0.485 1 96.5 180 TYR A C 1
ATOM 1402 O O . TYR A 1 180 ? 3.9 -11.391 -0.873 1 96.5 180 TYR A O 1
ATOM 1410 N N . THR A 1 181 ? 1.984 -12.508 -0.827 1 94.5 181 THR A N 1
ATOM 1411 C CA . THR A 1 181 ? 1.357 -11.836 -1.959 1 94.5 181 THR A CA 1
ATOM 1412 C C . THR A 1 181 ? 0.806 -10.469 -1.542 1 94.5 181 THR A C 1
ATOM 1414 O O . THR A 1 181 ? 0.361 -9.688 -2.387 1 94.5 181 THR A O 1
ATOM 1417 N N . LYS A 1 182 ? 0.798 -10.102 -0.221 1 94.25 182 LYS A N 1
ATOM 1418 C CA . LYS A 1 182 ? 0.253 -8.836 0.255 1 94.25 182 LYS A CA 1
ATOM 1419 C C . LYS A 1 182 ? 1.304 -7.73 0.203 1 94.25 182 LYS A C 1
ATOM 1421 O O . LYS A 1 182 ? 1.253 -6.781 0.987 1 94.25 182 LYS A O 1
ATOM 1426 N N . THR A 1 183 ? 2.16 -7.695 -0.703 1 92.12 183 THR A N 1
ATOM 1427 C CA . THR A 1 183 ? 3.266 -6.754 -0.838 1 92.12 183 THR A CA 1
ATOM 1428 C C . THR A 1 183 ? 2.744 -5.328 -1.006 1 92.12 183 THR A C 1
ATOM 1430 O O . THR A 1 183 ? 1.991 -5.043 -1.939 1 92.12 183 THR A O 1
ATOM 1433 N N . PRO A 1 184 ? 3.139 -4.406 -0.153 1 91.38 184 PRO A N 1
ATOM 1434 C CA . PRO A 1 184 ? 2.627 -3.037 -0.231 1 91.38 184 PRO A CA 1
ATOM 1435 C C . PRO A 1 184 ? 3.148 -2.279 -1.45 1 91.38 184 PRO A C 1
ATOM 1437 O O . PRO A 1 184 ? 2.416 -1.484 -2.047 1 91.38 184 PRO A O 1
ATOM 1440 N N . THR A 1 185 ? 4.395 -2.488 -1.877 1 92 185 THR A N 1
ATOM 1441 C CA . THR A 1 185 ? 4.984 -1.739 -2.98 1 92 185 THR A CA 1
ATOM 1442 C C . THR A 1 185 ? 4.824 -2.498 -4.293 1 92 185 THR A C 1
ATOM 1444 O O . THR A 1 185 ? 5.031 -1.935 -5.371 1 92 185 THR A O 1
ATOM 1447 N N . GLY A 1 186 ? 4.508 -3.744 -4.18 1 93.25 186 GLY A N 1
ATOM 1448 C CA . GLY A 1 186 ? 4.445 -4.59 -5.363 1 93.25 186 GLY A CA 1
ATOM 1449 C C . GLY A 1 186 ? 5.793 -5.172 -5.746 1 93.25 186 GLY A C 1
ATOM 1450 O O . GLY A 1 186 ? 5.867 -6.078 -6.578 1 93.25 186 GLY A O 1
ATOM 1451 N N . HIS A 1 187 ? 6.879 -4.695 -5.109 1 93.69 187 HIS A N 1
ATOM 1452 C CA . HIS A 1 187 ? 8.18 -5.305 -5.344 1 93.69 187 HIS A CA 1
ATOM 1453 C C . HIS A 1 187 ? 8.273 -6.68 -4.688 1 93.69 187 HIS A C 1
ATOM 1455 O O . HIS A 1 187 ? 7.77 -6.875 -3.578 1 93.69 187 HIS A O 1
ATOM 1461 N N . ASP A 1 188 ? 8.844 -7.59 -5.363 1 94.31 188 ASP A N 1
ATOM 1462 C CA . ASP A 1 188 ? 9 -8.93 -4.809 1 94.31 188 ASP A CA 1
ATOM 1463 C C . ASP A 1 188 ? 9.867 -8.914 -3.555 1 94.31 188 ASP A C 1
ATOM 1465 O O . ASP A 1 188 ? 10.836 -8.156 -3.477 1 94.31 188 ASP A O 1
ATOM 1469 N N . LYS A 1 189 ? 9.484 -9.664 -2.527 1 94.44 189 LYS A N 1
ATOM 1470 C CA . LYS A 1 189 ? 10.172 -9.898 -1.263 1 94.44 189 LYS A CA 1
ATOM 1471 C C . LYS A 1 189 ? 10 -8.719 -0.314 1 94.44 189 LYS A C 1
ATOM 1473 O O . LYS A 1 189 ? 10.672 -8.641 0.718 1 94.44 189 LYS A O 1
ATOM 1478 N N . ASP A 1 190 ? 9.141 -7.801 -0.666 1 94 190 ASP A N 1
ATOM 1479 C CA . ASP A 1 190 ? 8.852 -6.676 0.222 1 94 190 ASP A CA 1
ATOM 1480 C C . ASP A 1 190 ? 8.172 -7.152 1.503 1 94 190 ASP A C 1
ATOM 1482 O O . ASP A 1 190 ? 7.371 -8.094 1.476 1 94 190 ASP A O 1
ATOM 1486 N N . ALA A 1 191 ? 8.453 -6.504 2.641 1 95.56 191 ALA A N 1
ATOM 1487 C CA . ALA A 1 191 ? 7.859 -6.844 3.93 1 95.56 191 ALA A CA 1
ATOM 1488 C C . ALA A 1 191 ? 6.355 -6.582 3.928 1 95.56 191 ALA A C 1
ATOM 1490 O O . ALA A 1 191 ? 5.883 -5.664 3.254 1 95.56 191 ALA A O 1
ATOM 1491 N N . VAL A 1 192 ? 5.664 -7.355 4.746 1 96.38 192 VAL A N 1
ATOM 1492 C CA . VAL A 1 192 ? 4.207 -7.266 4.734 1 96.38 192 VAL A CA 1
ATOM 1493 C C . VAL A 1 192 ? 3.695 -6.98 6.145 1 96.38 192 VAL A C 1
ATOM 1495 O O . VAL A 1 192 ? 4.25 -7.477 7.125 1 96.38 192 VAL A O 1
ATOM 1498 N N . THR A 1 193 ? 2.662 -6.16 6.223 1 96 193 THR A N 1
ATOM 1499 C CA . THR A 1 193 ? 1.864 -6.004 7.434 1 96 193 THR A CA 1
ATOM 1500 C C . THR A 1 193 ? 0.446 -6.523 7.219 1 96 193 THR A C 1
ATOM 1502 O O . THR A 1 193 ? -0.16 -6.277 6.172 1 96 193 THR A O 1
ATOM 1505 N N . VAL A 1 194 ? -0.01 -7.223 8.172 1 96.56 194 VAL A N 1
ATOM 1506 C CA . VAL A 1 194 ? -1.323 -7.848 8.047 1 96.56 194 VAL A CA 1
ATOM 1507 C C . VAL A 1 194 ? -1.921 -8.078 9.43 1 96.56 194 VAL A C 1
ATOM 1509 O O . VAL A 1 194 ? -1.192 -8.328 10.391 1 96.56 194 VAL A O 1
ATOM 1512 N N . SER A 1 195 ? -3.24 -7.906 9.594 1 96.12 195 SER A N 1
ATOM 1513 C CA . SER A 1 195 ? -3.934 -8.234 10.836 1 96.12 195 SER A CA 1
ATOM 1514 C C . SER A 1 195 ? -4.203 -9.734 10.938 1 96.12 195 SER A C 1
ATOM 1516 O O . SER A 1 195 ? -4.203 -10.438 9.93 1 96.12 195 SER A O 1
ATOM 1518 N N . ASP A 1 196 ? -4.438 -10.211 12.18 1 96.44 196 ASP A N 1
ATOM 1519 C CA . ASP A 1 196 ? -4.789 -11.617 12.359 1 96.44 196 ASP A CA 1
ATOM 1520 C C . ASP A 1 196 ? -6.098 -11.945 11.641 1 96.44 196 ASP A C 1
ATOM 1522 O O . ASP A 1 196 ? -6.234 -13.016 11.055 1 96.44 196 ASP A O 1
ATOM 1526 N N . TYR A 1 197 ? -7.043 -11.023 11.688 1 97 197 TYR A N 1
ATOM 1527 C CA . TYR A 1 197 ? -8.312 -11.25 11.008 1 97 197 TYR A CA 1
ATOM 1528 C C . TYR A 1 197 ? -8.102 -11.461 9.508 1 97 197 TYR A C 1
ATOM 1530 O O . TYR A 1 197 ? -8.578 -12.445 8.938 1 97 197 TYR A O 1
ATOM 1538 N N . ASP A 1 198 ? -7.418 -10.531 8.875 1 97 198 ASP A N 1
ATOM 1539 C CA . ASP A 1 198 ? -7.191 -10.633 7.434 1 97 198 ASP A CA 1
ATOM 1540 C C . ASP A 1 198 ? -6.418 -11.906 7.086 1 97 198 ASP A C 1
ATOM 1542 O O . ASP A 1 198 ? -6.73 -12.578 6.102 1 97 198 ASP A O 1
ATOM 1546 N N . LEU A 1 199 ? -5.363 -12.141 7.859 1 98 199 LEU A N 1
ATOM 1547 C CA . LEU A 1 199 ? -4.547 -13.328 7.613 1 98 199 LEU A CA 1
ATOM 1548 C C . LEU A 1 199 ? -5.402 -14.586 7.633 1 98 199 LEU A C 1
ATOM 1550 O O . LEU A 1 199 ? -5.316 -15.414 6.719 1 98 199 LEU A O 1
ATOM 1554 N N . LEU A 1 200 ? -6.242 -14.734 8.625 1 98.19 200 LEU A N 1
ATOM 1555 C CA . LEU A 1 200 ? -7.008 -15.953 8.844 1 98.19 200 LEU A CA 1
ATOM 1556 C C . LEU A 1 200 ? -8.172 -16.047 7.859 1 98.19 200 LEU A C 1
ATOM 1558 O O . LEU A 1 200 ? -8.562 -17.141 7.457 1 98.19 200 LEU A O 1
ATOM 1562 N N . ASN A 1 201 ? -8.711 -14.914 7.449 1 98.12 201 ASN A N 1
ATOM 1563 C CA . ASN A 1 201 ? -9.969 -14.969 6.707 1 98.12 201 ASN A CA 1
ATOM 1564 C C . ASN A 1 201 ? -9.742 -14.773 5.211 1 98.12 201 ASN A C 1
ATOM 1566 O O . ASN A 1 201 ? -10.609 -15.102 4.398 1 98.12 201 ASN A O 1
ATOM 1570 N N . TYR A 1 202 ? -8.602 -14.266 4.824 1 97.81 202 TYR A N 1
ATOM 1571 C CA . TYR A 1 202 ? -8.352 -14.047 3.402 1 97.81 202 TYR A CA 1
ATOM 1572 C C . TYR A 1 202 ? -7.18 -14.891 2.918 1 97.81 202 TYR A C 1
ATOM 1574 O O . TYR A 1 202 ? -7.238 -15.492 1.842 1 97.81 202 TYR A O 1
ATOM 1582 N N . PHE A 1 203 ? -6.137 -15.047 3.676 1 98.44 203 PHE A N 1
ATOM 1583 C CA . PHE A 1 203 ? -4.898 -15.625 3.164 1 98.44 203 PHE A CA 1
ATOM 1584 C C . PHE A 1 203 ? -4.77 -17.078 3.58 1 98.44 203 PHE A C 1
ATOM 1586 O O . PHE A 1 203 ? -4.18 -17.891 2.855 1 98.44 203 PHE A O 1
ATOM 1593 N N . LEU A 1 204 ? -5.305 -17.453 4.68 1 98.62 204 LEU A N 1
ATOM 1594 C CA . LEU A 1 204 ? -5.164 -18.812 5.211 1 98.62 204 LEU A CA 1
ATOM 1595 C C . LEU A 1 204 ? -6.02 -19.797 4.422 1 98.62 204 LEU A C 1
ATOM 1597 O O . LEU A 1 204 ? -5.609 -20.922 4.188 1 98.62 204 LEU A O 1
ATOM 1601 N N . PRO A 1 205 ? -7.215 -19.438 3.928 1 98.62 205 PRO A N 1
ATOM 1602 C CA . PRO A 1 205 ? -8.18 -20.438 3.436 1 98.62 205 PRO A CA 1
ATOM 1603 C C . PRO A 1 205 ? -7.609 -21.312 2.33 1 98.62 205 PRO A C 1
ATOM 1605 O O . PRO A 1 205 ? -7.785 -22.531 2.359 1 98.62 205 PRO A O 1
ATOM 1608 N N . PRO A 1 206 ? -6.895 -20.781 1.335 1 98.81 206 PRO A N 1
ATOM 1609 C CA . PRO A 1 206 ? -6.344 -21.688 0.324 1 98.81 206 PRO A CA 1
ATOM 1610 C C . PRO A 1 206 ? -5.371 -22.703 0.911 1 98.81 206 PRO A C 1
ATOM 1612 O O . PRO A 1 206 ? -5.344 -23.859 0.479 1 98.81 206 PRO A O 1
ATOM 1615 N N . PHE A 1 207 ? -4.594 -22.344 1.847 1 98.81 207 PHE A N 1
ATOM 1616 C CA . PHE A 1 207 ? -3.648 -23.234 2.49 1 98.81 207 PHE A CA 1
ATOM 1617 C C . PHE A 1 207 ? -4.379 -24.281 3.328 1 98.81 207 PHE A C 1
ATOM 1619 O O . PHE A 1 207 ? -3.984 -25.453 3.354 1 98.81 207 PHE A O 1
ATOM 1626 N N . LYS A 1 208 ? -5.402 -23.828 4.055 1 98.69 208 LYS A N 1
ATOM 1627 C CA . LYS A 1 208 ? -6.227 -24.781 4.801 1 98.69 208 LYS A CA 1
ATOM 1628 C C . LYS A 1 208 ? -6.844 -25.812 3.867 1 98.69 208 LYS A C 1
ATOM 1630 O O . LYS A 1 208 ? -6.918 -27 4.207 1 98.69 208 LYS A O 1
ATOM 1635 N N . ALA A 1 209 ? -7.312 -25.359 2.689 1 98.81 209 ALA A N 1
ATOM 1636 C CA . ALA A 1 209 ? -7.867 -26.281 1.693 1 98.81 209 ALA A CA 1
ATOM 1637 C C . ALA A 1 209 ? -6.824 -27.297 1.244 1 98.81 209 ALA A C 1
ATOM 1639 O O . ALA A 1 209 ? -7.141 -28.484 1.057 1 98.81 209 ALA A O 1
ATOM 1640 N N . ALA A 1 210 ? -5.598 -26.859 1.034 1 98.88 210 ALA A N 1
ATOM 1641 C CA . ALA A 1 210 ? -4.516 -27.766 0.65 1 98.88 210 ALA A CA 1
ATOM 1642 C C . ALA A 1 210 ? -4.238 -28.781 1.751 1 98.88 210 ALA A C 1
ATOM 1644 O O . ALA A 1 210 ? -4.035 -29.969 1.473 1 98.88 210 ALA A O 1
ATOM 1645 N N . VAL A 1 211 ? -4.199 -28.312 3 1 98.81 211 VAL A N 1
ATOM 1646 C CA . VAL A 1 211 ? -3.977 -29.203 4.145 1 98.81 211 VAL A CA 1
ATOM 1647 C C . VAL A 1 211 ? -5.09 -30.234 4.215 1 98.81 211 VAL A C 1
ATOM 1649 O O . VAL A 1 211 ? -4.824 -31.422 4.418 1 98.81 211 VAL A O 1
ATOM 1652 N N . ASP A 1 212 ? -6.332 -29.781 4.039 1 98.56 212 ASP A N 1
ATOM 1653 C CA . ASP A 1 212 ? -7.48 -30.688 4.074 1 98.56 212 ASP A CA 1
ATOM 1654 C C . ASP A 1 212 ? -7.418 -31.703 2.932 1 98.56 212 ASP A C 1
ATOM 1656 O O . ASP A 1 212 ? -7.887 -32.812 3.07 1 98.56 212 ASP A O 1
ATOM 1660 N N . ALA A 1 213 ? -6.809 -31.281 1.82 1 98.75 213 ALA A N 1
ATOM 1661 C CA . ALA A 1 213 ? -6.652 -32.156 0.668 1 98.75 213 ALA A CA 1
ATOM 1662 C C . ALA A 1 213 ? -5.5 -33.156 0.877 1 98.75 213 ALA A C 1
ATOM 1664 O O . ALA A 1 213 ? -5.281 -34.031 0.06 1 98.75 213 ALA A O 1
ATOM 1665 N N . GLY A 1 214 ? -4.699 -32.938 1.918 1 98.62 214 GLY A N 1
ATOM 1666 C CA . GLY A 1 214 ? -3.656 -33.875 2.279 1 98.62 214 GLY A CA 1
ATOM 1667 C C . GLY A 1 214 ? -2.301 -33.531 1.702 1 98.62 214 GLY A C 1
ATOM 1668 O O . GLY A 1 214 ? -1.469 -34.406 1.461 1 98.62 214 GLY A O 1
ATOM 1669 N N . VAL A 1 215 ? -2.066 -32.312 1.497 1 98.88 215 VAL A N 1
ATOM 1670 C CA . VAL A 1 215 ? -0.801 -31.891 0.899 1 98.88 215 VAL A CA 1
ATOM 1671 C C . VAL A 1 215 ? 0.363 -32.406 1.738 1 98.88 215 VAL A C 1
ATOM 1673 O O . VAL A 1 215 ? 0.301 -32.406 2.971 1 98.88 215 VAL A O 1
ATOM 1676 N N . LEU A 1 216 ? 1.44 -32.781 1.115 1 98.81 216 LEU A N 1
ATOM 1677 C CA . LEU A 1 216 ? 2.492 -33.531 1.794 1 98.81 216 LEU A CA 1
ATOM 1678 C C . LEU A 1 216 ? 3.643 -32.625 2.195 1 98.81 216 LEU A C 1
ATOM 1680 O O . LEU A 1 216 ? 4.43 -32.969 3.084 1 98.81 216 LEU A O 1
ATOM 1684 N N . SER A 1 217 ? 3.75 -31.516 1.547 1 98.81 217 SER A N 1
ATOM 1685 C CA . SER A 1 217 ? 4.848 -30.609 1.862 1 98.81 217 SER A CA 1
ATOM 1686 C C . SER A 1 217 ? 4.426 -29.156 1.697 1 98.81 217 SER A C 1
ATOM 1688 O O . SER A 1 217 ? 3.371 -28.875 1.125 1 98.81 217 SER A O 1
ATOM 1690 N N . ALA A 1 218 ? 5.191 -28.25 2.254 1 98.75 218 ALA A N 1
ATOM 1691 C CA . ALA A 1 218 ? 5 -26.812 2.162 1 98.75 218 ALA A CA 1
ATOM 1692 C C . ALA A 1 218 ? 6.336 -26.078 2.043 1 98.75 218 ALA A C 1
ATOM 1694 O O . ALA A 1 218 ? 7.383 -26.641 2.375 1 98.75 218 ALA A O 1
ATOM 1695 N N . MET A 1 219 ? 6.266 -24.953 1.527 1 98.69 219 MET A N 1
ATOM 1696 C CA . MET A 1 219 ? 7.453 -24.109 1.401 1 98.69 219 MET A CA 1
ATOM 1697 C C . MET A 1 219 ? 7.211 -22.734 2.02 1 98.69 219 MET A C 1
ATOM 1699 O O . MET A 1 219 ? 6.207 -22.094 1.728 1 98.69 219 MET A O 1
ATOM 1703 N N . GLU A 1 220 ? 8.062 -22.359 2.887 1 97.06 220 GLU A N 1
ATOM 1704 C CA . GLU A 1 220 ? 7.992 -21.016 3.451 1 97.06 220 GLU A CA 1
ATOM 1705 C C . GLU A 1 220 ? 8.352 -19.953 2.41 1 97.06 220 GLU A C 1
ATOM 1707 O O . GLU A 1 220 ? 8.617 -20.281 1.25 1 97.06 220 GLU A O 1
ATOM 1712 N N . ASN A 1 221 ? 8.32 -18.625 2.736 1 97 221 ASN A N 1
ATOM 1713 C CA . ASN A 1 221 ? 8.539 -17.609 1.727 1 97 221 ASN A CA 1
ATOM 1714 C C . ASN A 1 221 ? 9.672 -16.656 2.129 1 97 221 ASN A C 1
ATOM 1716 O O . ASN A 1 221 ? 10.43 -16.938 3.057 1 97 221 ASN A O 1
ATOM 1720 N N . TYR A 1 222 ? 9.867 -15.492 1.427 1 96.19 222 TYR A N 1
ATOM 1721 C CA . TYR A 1 222 ? 11.062 -14.656 1.439 1 96.19 222 TYR A CA 1
ATOM 1722 C C . TYR A 1 222 ? 10.859 -13.422 2.314 1 96.19 222 TYR A C 1
ATOM 1724 O O . TYR A 1 222 ? 11.773 -12.609 2.473 1 96.19 222 TYR A O 1
ATOM 1732 N N . ILE A 1 223 ? 9.695 -13.242 2.941 1 97.44 223 ILE A N 1
ATOM 1733 C CA . ILE A 1 223 ? 9.398 -11.914 3.461 1 97.44 223 ILE A CA 1
ATOM 1734 C C . ILE A 1 223 ? 9.32 -11.961 4.984 1 97.44 223 ILE A C 1
ATOM 1736 O O . ILE A 1 223 ? 9.32 -13.039 5.578 1 97.44 223 ILE A O 1
ATOM 1740 N N . SER A 1 224 ? 9.336 -10.789 5.57 1 97.5 224 SER A N 1
ATOM 1741 C CA . SER A 1 224 ? 8.93 -10.648 6.965 1 97.5 224 SER A CA 1
ATOM 1742 C C . SER A 1 224 ? 7.453 -10.305 7.078 1 97.5 224 SER A C 1
ATOM 1744 O O . SER A 1 224 ? 6.902 -9.625 6.207 1 97.5 224 SER A O 1
ATOM 1746 N N . VAL A 1 225 ? 6.859 -10.828 8.055 1 97.5 225 VAL A N 1
ATOM 1747 C CA . VAL A 1 225 ? 5.477 -10.5 8.383 1 97.5 225 VAL A CA 1
ATOM 1748 C C . VAL A 1 225 ? 5.426 -9.742 9.711 1 97.5 225 VAL A C 1
ATOM 1750 O O . VAL A 1 225 ? 5.836 -10.273 10.75 1 97.5 225 VAL A O 1
ATOM 1753 N N . ASN A 1 226 ? 4.91 -8.539 9.562 1 96.81 226 ASN A N 1
ATOM 1754 C CA . ASN A 1 226 ? 4.855 -7.664 10.727 1 96.81 226 ASN A CA 1
ATOM 1755 C C . ASN A 1 226 ? 6.227 -7.52 11.383 1 96.81 226 ASN A C 1
ATOM 1757 O O . ASN A 1 226 ? 6.34 -7.574 12.602 1 96.81 226 ASN A O 1
ATOM 1761 N N . GLY A 1 227 ? 7.242 -7.539 10.547 1 96.62 227 GLY A N 1
ATOM 1762 C CA . GLY A 1 227 ? 8.594 -7.227 10.984 1 96.62 227 GLY A CA 1
ATOM 1763 C C . GLY A 1 227 ? 9.422 -8.461 11.297 1 96.62 227 GLY A C 1
ATOM 1764 O O . GLY A 1 227 ? 10.625 -8.359 11.539 1 96.62 227 GLY A O 1
ATOM 1765 N N . VAL A 1 228 ? 8.828 -9.625 11.273 1 97.5 228 VAL A N 1
ATOM 1766 C CA . VAL A 1 228 ? 9.523 -10.859 11.641 1 97.5 228 VAL A CA 1
ATOM 1767 C C . VAL A 1 228 ? 9.625 -11.773 10.422 1 97.5 228 VAL A C 1
ATOM 1769 O O . VAL A 1 228 ? 8.609 -12.203 9.875 1 97.5 228 VAL A O 1
ATOM 1772 N N . PRO A 1 229 ? 10.852 -12.078 9.992 1 97.56 229 PRO A N 1
ATOM 1773 C CA . PRO A 1 229 ? 10.992 -12.984 8.852 1 97.56 229 PRO A CA 1
ATOM 1774 C C . PRO A 1 229 ? 10.297 -14.328 9.078 1 97.56 229 PRO A C 1
ATOM 1776 O O . PRO A 1 229 ? 10.328 -14.867 10.188 1 97.56 229 PRO A O 1
ATOM 1779 N N . LEU A 1 230 ? 9.727 -14.859 8.047 1 97.69 230 LEU A N 1
ATOM 1780 C CA . LEU A 1 230 ? 8.891 -16.047 8.188 1 97.69 230 LEU A CA 1
ATOM 1781 C C . LEU A 1 230 ? 9.703 -17.219 8.734 1 97.69 230 LEU A C 1
ATOM 1783 O O . LEU A 1 230 ? 9.211 -17.969 9.578 1 97.69 230 LEU A O 1
ATOM 1787 N N . VAL A 1 231 ? 10.938 -17.375 8.305 1 97.12 231 VAL A N 1
ATOM 1788 C CA . VAL A 1 231 ? 11.742 -18.531 8.672 1 97.12 231 VAL A CA 1
ATOM 1789 C C . VAL A 1 231 ? 12.18 -18.422 10.125 1 97.12 231 VAL A C 1
ATOM 1791 O O . VAL A 1 231 ? 12.773 -19.344 10.68 1 97.12 231 VAL A O 1
ATOM 1794 N N . SER A 1 232 ? 11.836 -17.391 10.797 1 96.69 232 SER A N 1
ATOM 1795 C CA . SER A 1 232 ? 12.062 -17.203 12.234 1 96.69 232 SER A CA 1
ATOM 1796 C C . SER A 1 232 ? 10.766 -16.844 12.953 1 96.69 232 SER A C 1
ATOM 1798 O O . SER A 1 232 ? 10.797 -16.391 14.102 1 96.69 232 SER A O 1
ATOM 1800 N N . ASN A 1 233 ? 9.656 -16.938 12.406 1 97.44 233 ASN A N 1
ATOM 1801 C CA . ASN A 1 233 ? 8.383 -16.453 12.922 1 97.44 233 ASN A CA 1
ATOM 1802 C C . ASN A 1 233 ? 7.641 -17.547 13.695 1 97.44 233 ASN A C 1
ATOM 1804 O O . ASN A 1 233 ? 6.914 -18.344 13.117 1 97.44 233 ASN A O 1
ATOM 1808 N N . THR A 1 234 ? 7.707 -17.5 14.969 1 97.12 234 THR A N 1
ATOM 1809 C CA . THR A 1 234 ? 7.125 -18.531 15.836 1 97.12 234 THR A CA 1
ATOM 1810 C C . THR A 1 234 ? 5.609 -18.562 15.68 1 97.12 234 THR A C 1
ATOM 1812 O O . THR A 1 234 ? 5.016 -19.641 15.609 1 97.12 234 THR A O 1
ATOM 1815 N N . LYS A 1 235 ? 4.973 -17.438 15.594 1 96.94 235 LYS A N 1
ATOM 1816 C CA . LYS A 1 235 ? 3.521 -17.312 15.516 1 96.94 235 LYS A CA 1
ATOM 1817 C C . LYS A 1 235 ? 2.977 -18.031 14.289 1 96.94 235 LYS A C 1
ATOM 1819 O O . LYS A 1 235 ? 2.02 -18.812 14.383 1 96.94 235 LYS A O 1
ATOM 1824 N N . LEU A 1 236 ? 3.57 -17.891 13.133 1 98.19 236 LEU A N 1
ATOM 1825 C CA . LEU A 1 236 ? 3.016 -18.391 11.883 1 98.19 236 LEU A CA 1
ATOM 1826 C C . LEU A 1 236 ? 3.547 -19.797 11.57 1 98.19 236 LEU A C 1
ATOM 1828 O O . LEU A 1 236 ? 2.83 -20.625 11.016 1 98.19 236 LEU A O 1
ATOM 1832 N N . MET A 1 237 ? 4.812 -20.078 12 1 97.94 237 MET A N 1
ATOM 1833 C CA . MET A 1 237 ? 5.457 -21.328 11.625 1 97.94 237 MET A CA 1
ATOM 1834 C C . MET A 1 237 ? 5.16 -22.422 12.641 1 97.94 237 MET A C 1
ATOM 1836 O O . MET A 1 237 ? 5.238 -23.609 12.328 1 97.94 237 MET A O 1
ATOM 1840 N N . LYS A 1 238 ? 4.855 -22.094 13.898 1 97.12 238 LYS A N 1
ATOM 1841 C CA . LYS A 1 238 ? 4.477 -23.062 14.922 1 97.12 238 LYS A CA 1
ATOM 1842 C C . LYS A 1 238 ? 3.023 -22.859 15.352 1 97.12 238 LYS A C 1
ATOM 1844 O O . LYS A 1 238 ? 2.188 -23.75 15.156 1 97.12 238 LYS A O 1
ATOM 1849 N N . GLY A 1 239 ? 2.705 -21.625 15.773 1 97.62 239 GLY A N 1
ATOM 1850 C CA . GLY A 1 239 ? 1.367 -21.359 16.281 1 97.62 239 GLY A CA 1
ATOM 1851 C C . GLY A 1 239 ? 0.278 -21.672 15.266 1 97.62 239 GLY A C 1
ATOM 1852 O O . GLY A 1 239 ? -0.621 -22.469 15.547 1 97.62 239 GLY A O 1
ATOM 1853 N N . LEU A 1 240 ? 0.368 -21.125 14.094 1 98.31 240 LEU A N 1
ATOM 1854 C CA . LEU A 1 240 ? -0.671 -21.312 13.086 1 98.31 240 LEU A CA 1
ATOM 1855 C C . LEU A 1 240 ? -0.489 -22.625 12.352 1 98.31 240 LEU A C 1
ATOM 1857 O O . LEU A 1 240 ? -1.424 -23.438 12.266 1 98.31 240 LEU A O 1
ATOM 1861 N N . LEU A 1 241 ? 0.679 -22.938 11.859 1 98.44 241 LEU A N 1
ATOM 1862 C CA . LEU A 1 241 ? 0.944 -24.078 10.984 1 98.44 241 LEU A CA 1
ATOM 1863 C C . LEU A 1 241 ? 0.823 -25.391 11.75 1 98.44 241 LEU A C 1
ATOM 1865 O O . LEU A 1 241 ? 0.12 -26.312 11.312 1 98.44 241 LEU A O 1
ATOM 1869 N N . ARG A 1 242 ? 1.542 -25.547 12.906 1 98.12 242 ARG A N 1
ATOM 1870 C CA . ARG A 1 242 ? 1.628 -26.828 13.617 1 98.12 242 ARG A CA 1
ATOM 1871 C C . ARG A 1 242 ? 0.513 -26.953 14.648 1 98.12 242 ARG A C 1
ATOM 1873 O O . ARG A 1 242 ? -0.118 -28.016 14.758 1 98.12 242 ARG A O 1
ATOM 1880 N N . ASP A 1 243 ? 0.227 -25.891 15.422 1 97.81 243 ASP A N 1
ATOM 1881 C CA . ASP A 1 243 ? -0.733 -25.984 16.516 1 97.81 243 ASP A CA 1
ATOM 1882 C C . ASP A 1 243 ? -2.164 -25.844 16.016 1 97.81 243 ASP A C 1
ATOM 1884 O O . ASP A 1 243 ? -2.99 -26.734 16.188 1 97.81 243 ASP A O 1
ATOM 1888 N N . ASP A 1 244 ? -2.486 -24.75 15.359 1 98.19 244 ASP A N 1
ATOM 1889 C CA . ASP A 1 244 ? -3.859 -24.469 14.961 1 98.19 244 ASP A CA 1
ATOM 1890 C C . ASP A 1 244 ? -4.312 -25.375 13.828 1 98.19 244 ASP A C 1
ATOM 1892 O O . ASP A 1 244 ? -5.398 -25.953 13.883 1 98.19 244 ASP A O 1
ATOM 1896 N N . LEU A 1 245 ? -3.492 -25.516 12.742 1 98.25 245 LEU A N 1
ATOM 1897 C CA . LEU A 1 245 ? -3.863 -26.359 11.609 1 98.25 245 LEU A CA 1
ATOM 1898 C C . LEU A 1 245 ? -3.625 -27.828 11.914 1 98.25 245 LEU A C 1
ATOM 1900 O O . LEU A 1 245 ? -4.188 -28.703 11.25 1 98.25 245 LEU A O 1
ATOM 1904 N N . GLY A 1 246 ? -2.684 -28.078 12.773 1 98.06 246 GLY A N 1
ATOM 1905 C CA . GLY A 1 246 ? -2.332 -29.453 13.078 1 98.06 246 GLY A CA 1
ATOM 1906 C C . GLY A 1 246 ? -1.633 -30.156 11.93 1 98.06 246 GLY A C 1
ATOM 1907 O O . GLY A 1 246 ? -1.748 -31.375 11.781 1 98.06 246 GLY A O 1
ATOM 1908 N N . TRP A 1 247 ? -1.01 -29.453 11.102 1 98.31 247 TRP A N 1
ATOM 1909 C CA . TRP A 1 247 ? -0.409 -30.047 9.914 1 98.31 247 TRP A CA 1
ATOM 1910 C C . TRP A 1 247 ? 0.939 -30.672 10.242 1 98.31 247 TRP A C 1
ATOM 1912 O O . TRP A 1 247 ? 1.81 -30.031 10.828 1 98.31 247 TRP A O 1
ATOM 1922 N N . ASP A 1 248 ? 1.176 -31.844 9.844 1 97.38 248 ASP A N 1
ATOM 1923 C CA . ASP A 1 248 ? 2.387 -32.594 10.188 1 97.38 248 ASP A CA 1
ATOM 1924 C C . ASP A 1 248 ? 3.201 -32.906 8.938 1 97.38 248 ASP A C 1
ATOM 1926 O O . ASP A 1 248 ? 4.012 -33.844 8.938 1 97.38 248 ASP A O 1
ATOM 1930 N N . GLY A 1 249 ? 2.959 -32.188 7.832 1 98.5 249 GLY A N 1
ATOM 1931 C CA . GLY A 1 249 ? 3.73 -32.406 6.613 1 98.5 249 GLY A CA 1
ATOM 1932 C C . GLY A 1 249 ? 5.113 -31.781 6.676 1 98.5 249 GLY A C 1
ATOM 1933 O O . GLY A 1 249 ? 5.5 -31.219 7.703 1 98.5 249 GLY A O 1
ATOM 1934 N N . MET A 1 250 ? 5.898 -31.953 5.652 1 98.69 250 MET A N 1
ATOM 1935 C CA . MET A 1 250 ? 7.289 -31.5 5.59 1 98.69 250 MET A CA 1
ATOM 1936 C C . MET A 1 250 ? 7.379 -30.062 5.121 1 98.69 250 MET A C 1
ATOM 1938 O O . MET A 1 250 ? 6.789 -29.688 4.102 1 98.69 250 MET A O 1
ATOM 1942 N N . MET A 1 251 ? 8.039 -29.188 5.875 1 98.56 251 MET A N 1
ATOM 1943 C CA . MET A 1 251 ? 8.234 -27.766 5.555 1 98.56 251 MET A CA 1
ATOM 1944 C C . MET A 1 251 ? 9.656 -27.516 5.082 1 98.56 251 MET A C 1
ATOM 1946 O O . MET A 1 251 ? 10.617 -27.75 5.816 1 98.56 251 MET A O 1
ATOM 1950 N N . VAL A 1 252 ? 9.82 -27.062 3.857 1 98.12 252 VAL A N 1
ATOM 1951 C CA . VAL A 1 252 ? 11.117 -26.688 3.318 1 98.12 252 VAL A CA 1
ATOM 1952 C C . VAL A 1 252 ? 11.219 -25.156 3.225 1 98.12 252 VAL A C 1
ATOM 1954 O O . VAL A 1 252 ? 10.203 -24.484 3.064 1 98.12 252 VAL A O 1
ATOM 1957 N N . THR A 1 253 ? 12.414 -24.625 3.4 1 97.25 253 THR A N 1
ATOM 1958 C CA . THR A 1 253 ? 12.602 -23.203 3.15 1 97.25 253 THR A CA 1
ATOM 1959 C C . THR A 1 253 ? 12.586 -22.906 1.653 1 97.25 253 THR A C 1
ATOM 1961 O O . THR A 1 253 ? 12.805 -23.812 0.838 1 97.25 253 THR A O 1
ATOM 1964 N N . ASP A 1 254 ? 12.273 -21.703 1.32 1 96.44 254 ASP A N 1
ATOM 1965 C CA . ASP A 1 254 ? 12.594 -21.25 -0.026 1 96.44 254 ASP A CA 1
ATOM 1966 C C . ASP A 1 254 ? 14.102 -21.016 -0.184 1 96.44 254 ASP A C 1
ATOM 1968 O O . ASP A 1 254 ? 14.875 -21.312 0.724 1 96.44 254 ASP A O 1
ATOM 1972 N N . TYR A 1 255 ? 14.5 -20.547 -1.268 1 93.88 255 TYR A N 1
ATOM 1973 C CA . TYR A 1 255 ? 15.891 -20.531 -1.716 1 93.88 255 TYR A CA 1
ATOM 1974 C C . TYR A 1 255 ? 16.766 -19.719 -0.765 1 93.88 255 TYR A C 1
ATOM 1976 O O . TYR A 1 255 ? 16.656 -18.484 -0.7 1 93.88 255 TYR A O 1
ATOM 1984 N N . ALA A 1 256 ? 17.594 -20.328 0.099 1 93.81 256 ALA A N 1
ATOM 1985 C CA . ALA A 1 256 ? 18.656 -19.797 0.946 1 93.81 256 ALA A CA 1
ATOM 1986 C C . ALA A 1 256 ? 18.078 -18.922 2.062 1 93.81 256 ALA A C 1
ATOM 1988 O O . ALA A 1 256 ? 18.703 -17.953 2.488 1 93.81 256 ALA A O 1
ATOM 1989 N N . GLU A 1 257 ? 16.953 -19.219 2.529 1 95.12 257 GLU A N 1
ATOM 1990 C CA . GLU A 1 257 ? 16.219 -18.297 3.377 1 95.12 257 GLU A CA 1
ATOM 1991 C C . GLU A 1 257 ? 16.812 -18.234 4.781 1 95.12 257 GLU A C 1
ATOM 1993 O O . GLU A 1 257 ? 16.703 -17.219 5.465 1 95.12 257 GLU A O 1
ATOM 1998 N N . ILE A 1 258 ? 17.406 -19.328 5.293 1 96.69 258 ILE A N 1
ATOM 1999 C CA . ILE A 1 258 ? 18 -19.266 6.621 1 96.69 258 ILE A CA 1
ATOM 2000 C C . ILE A 1 258 ? 19.172 -18.297 6.609 1 96.69 258 ILE A C 1
ATOM 2002 O O . ILE A 1 258 ? 19.312 -17.453 7.508 1 96.69 258 ILE A O 1
ATOM 2006 N N . ASP A 1 259 ? 19.984 -18.344 5.539 1 95.31 259 ASP A N 1
ATOM 2007 C CA . ASP A 1 259 ? 21.109 -17.422 5.398 1 95.31 259 ASP A CA 1
ATOM 2008 C C . ASP A 1 259 ? 20.625 -15.992 5.23 1 95.31 259 ASP A C 1
ATOM 2010 O O . ASP A 1 259 ? 21.297 -15.047 5.645 1 95.31 259 ASP A O 1
ATOM 2014 N N . GLN A 1 260 ? 19.453 -15.852 4.664 1 95.31 260 GLN A N 1
ATOM 2015 C CA . GLN A 1 260 ? 18.922 -14.516 4.41 1 95.31 260 GLN A CA 1
ATOM 2016 C C . GLN A 1 260 ? 18.562 -13.805 5.711 1 95.31 260 GLN A C 1
ATOM 2018 O O . GLN A 1 260 ? 18.406 -12.586 5.734 1 95.31 260 GLN A O 1
ATOM 2023 N N . LEU A 1 261 ? 18.391 -14.539 6.859 1 96.94 261 LEU A N 1
ATOM 2024 C CA . LEU A 1 261 ? 18.234 -13.883 8.148 1 96.94 261 LEU A CA 1
ATOM 2025 C C . LEU A 1 261 ? 19.406 -12.938 8.43 1 96.94 261 LEU A C 1
ATOM 2027 O O . LEU A 1 261 ? 19.219 -11.898 9.07 1 96.94 261 LEU A O 1
ATOM 2031 N N . ALA A 1 262 ? 20.578 -13.352 7.91 1 96.19 262 ALA A N 1
ATOM 2032 C CA . ALA A 1 262 ? 21.766 -12.539 8.094 1 96.19 262 ALA A CA 1
ATOM 2033 C C . ALA A 1 262 ? 21.969 -11.578 6.918 1 96.19 262 ALA A C 1
ATOM 2035 O O . ALA A 1 262 ? 22.25 -10.391 7.121 1 96.19 262 ALA A O 1
ATOM 2036 N N . ASP A 1 263 ? 21.719 -12.047 5.707 1 94.25 263 ASP A N 1
ATOM 2037 C CA . ASP A 1 263 ? 22.188 -11.336 4.52 1 94.25 263 ASP A CA 1
ATOM 2038 C C . ASP A 1 263 ? 21.141 -10.352 4.012 1 94.25 263 ASP A C 1
ATOM 2040 O O . ASP A 1 263 ? 21.469 -9.367 3.35 1 94.25 263 ASP A O 1
ATOM 2044 N N . PHE A 1 264 ? 19.906 -10.594 4.254 1 94.81 264 PHE A N 1
ATOM 2045 C CA . PHE A 1 264 ? 18.828 -9.797 3.686 1 94.81 264 PHE A CA 1
ATOM 2046 C C . PHE A 1 264 ? 18 -9.148 4.785 1 94.81 264 PHE A C 1
ATOM 2048 O O . PHE A 1 264 ? 17.844 -7.926 4.816 1 94.81 264 PHE A O 1
ATOM 2055 N N . HIS A 1 265 ? 17.5 -9.945 5.793 1 96.94 265 HIS A N 1
ATOM 2056 C CA . HIS A 1 265 ? 16.594 -9.469 6.828 1 96.94 265 HIS A CA 1
ATOM 2057 C C . HIS A 1 265 ? 17.359 -8.75 7.941 1 96.94 265 HIS A C 1
ATOM 2059 O O . HIS A 1 265 ? 16.781 -7.941 8.672 1 96.94 265 HIS A O 1
ATOM 2065 N N . ARG A 1 266 ? 18.656 -9.172 8.109 1 97.31 266 ARG A N 1
ATOM 2066 C CA . ARG A 1 266 ? 19.547 -8.547 9.078 1 97.31 266 ARG A CA 1
ATOM 2067 C C . ARG A 1 266 ? 19.031 -8.734 10.5 1 97.31 266 ARG A C 1
ATOM 2069 O O . ARG A 1 266 ? 19.125 -7.828 11.328 1 97.31 266 ARG A O 1
ATOM 2076 N N . VAL A 1 267 ? 18.453 -9.938 10.836 1 97.44 267 VAL A N 1
ATOM 2077 C CA . VAL A 1 267 ? 18 -10.25 12.188 1 97.44 267 VAL A CA 1
ATOM 2078 C C . VAL A 1 267 ? 18.984 -11.195 12.859 1 97.44 267 VAL A C 1
ATOM 2080 O O . VAL A 1 267 ? 18.828 -11.531 14.039 1 97.44 267 VAL A O 1
ATOM 2083 N N . ALA A 1 268 ? 20 -11.648 12.125 1 96.69 268 ALA A N 1
ATOM 2084 C CA . ALA A 1 268 ? 21.125 -12.422 12.625 1 96.69 268 ALA A CA 1
ATOM 2085 C C . ALA A 1 268 ? 22.453 -11.828 12.164 1 96.69 268 ALA A C 1
ATOM 2087 O O . ALA A 1 268 ? 22.562 -11.32 11.039 1 96.69 268 ALA A O 1
ATOM 2088 N N . ARG A 1 269 ? 23.594 -12.062 12.969 1 95.44 269 ARG A N 1
ATOM 2089 C CA . ARG A 1 269 ? 24.891 -11.484 12.664 1 95.44 269 ARG A CA 1
ATOM 2090 C C . ARG A 1 269 ? 25.766 -12.469 11.891 1 95.44 269 ARG A C 1
ATOM 2092 O O . ARG A 1 269 ? 26.688 -12.062 11.172 1 95.44 269 ARG A O 1
ATOM 2099 N N . THR A 1 270 ? 25.438 -13.68 12.086 1 94.5 270 THR A N 1
ATOM 2100 C CA . THR A 1 270 ? 26.219 -14.75 11.453 1 94.5 270 THR A CA 1
ATOM 2101 C C . THR A 1 270 ? 25.297 -15.852 10.945 1 94.5 270 THR A C 1
ATOM 2103 O O . THR A 1 270 ? 24.125 -15.906 11.312 1 94.5 270 THR A O 1
ATOM 2106 N N . TYR A 1 271 ? 25.844 -16.688 10.156 1 95.38 271 TYR A N 1
ATOM 2107 C CA . TYR A 1 271 ? 25.078 -17.812 9.648 1 95.38 271 TYR A CA 1
ATOM 2108 C C . TYR A 1 271 ? 24.766 -18.797 10.766 1 95.38 271 TYR A C 1
ATOM 2110 O O . TYR A 1 271 ? 23.703 -19.438 10.758 1 95.38 271 TYR A O 1
ATOM 2118 N N . ASP A 1 272 ? 25.688 -18.953 11.734 1 94.88 272 ASP A N 1
ATOM 2119 C CA . ASP A 1 272 ? 25.422 -19.812 12.891 1 94.88 272 ASP A CA 1
ATOM 2120 C C . ASP A 1 272 ? 24.219 -19.297 13.688 1 94.88 272 ASP A C 1
ATOM 2122 O O . ASP A 1 272 ? 23.359 -20.078 14.094 1 94.88 272 ASP A O 1
ATOM 2126 N N . GLU A 1 273 ? 24.188 -17.969 13.859 1 94.31 273 GLU A N 1
ATOM 2127 C CA . GLU A 1 273 ? 23.062 -17.359 14.555 1 94.31 273 GLU A CA 1
ATOM 2128 C C . GLU A 1 273 ? 21.766 -17.531 13.758 1 94.31 273 GLU A C 1
ATOM 2130 O O . GLU A 1 273 ? 20.703 -17.766 14.336 1 94.31 273 GLU A O 1
ATOM 2135 N N . ALA A 1 274 ? 21.891 -17.375 12.469 1 96.06 274 ALA A N 1
ATOM 2136 C CA . ALA A 1 274 ? 20.734 -17.547 11.602 1 96.06 274 ALA A CA 1
ATOM 2137 C C . ALA A 1 274 ? 20.156 -18.969 11.742 1 96.06 274 ALA A C 1
ATOM 2139 O O . ALA A 1 274 ? 18.953 -19.125 11.891 1 96.06 274 ALA A O 1
ATOM 2140 N N . THR A 1 275 ? 21.016 -19.938 11.688 1 95.62 275 THR A N 1
ATOM 2141 C CA . THR A 1 275 ? 20.609 -21.328 11.844 1 95.62 275 THR A CA 1
ATOM 2142 C C . THR A 1 275 ? 19.953 -21.547 13.203 1 95.62 275 THR A C 1
ATOM 2144 O O . THR A 1 275 ? 18.891 -22.172 13.297 1 95.62 275 THR A O 1
ATOM 2147 N N . ARG A 1 276 ? 20.594 -21.047 14.234 1 94.56 276 ARG A N 1
ATOM 2148 C CA . ARG A 1 276 ? 20.062 -21.188 15.586 1 94.56 276 ARG A CA 1
ATOM 2149 C C . ARG A 1 276 ? 18.672 -20.578 15.688 1 94.56 276 ARG A C 1
ATOM 2151 O O . ARG A 1 276 ? 17.75 -21.203 16.203 1 94.56 276 ARG A O 1
ATOM 2158 N N . ILE A 1 277 ? 18.531 -19.391 15.172 1 94.88 277 ILE A N 1
ATOM 2159 C CA . ILE A 1 277 ? 17.266 -18.672 15.234 1 94.88 277 ILE A CA 1
ATOM 2160 C C . ILE A 1 277 ? 16.188 -19.453 14.492 1 94.88 277 ILE A C 1
ATOM 2162 O O . ILE A 1 277 ? 15.086 -19.672 15.016 1 94.88 277 ILE A O 1
ATOM 2166 N N . SER A 1 278 ? 16.453 -19.891 13.32 1 95.56 278 SER A N 1
ATOM 2167 C CA . SER A 1 278 ? 15.469 -20.609 12.531 1 95.56 278 SER A CA 1
ATOM 2168 C C . SER A 1 278 ? 15.047 -21.906 13.219 1 95.56 278 SER A C 1
ATOM 2170 O O . SER A 1 278 ? 13.859 -22.219 13.281 1 95.56 278 SER A O 1
ATOM 2172 N N . LEU A 1 279 ? 15.977 -22.703 13.758 1 94.81 279 LEU A N 1
ATOM 2173 C CA . LEU A 1 279 ? 15.695 -24 14.352 1 94.81 279 LEU A CA 1
ATOM 2174 C C . LEU A 1 279 ? 15 -23.859 15.695 1 94.81 279 LEU A C 1
ATOM 2176 O O . LEU A 1 279 ? 14.211 -24.719 16.094 1 94.81 279 LEU A O 1
ATOM 2180 N N . THR A 1 280 ? 15.234 -22.734 16.328 1 93.62 280 THR A N 1
ATOM 2181 C CA . THR A 1 280 ? 14.672 -22.594 17.672 1 93.62 280 THR A CA 1
ATOM 2182 C C . THR A 1 280 ? 13.328 -21.859 17.625 1 93.62 280 THR A C 1
ATOM 2184 O O . THR A 1 280 ? 12.453 -22.109 18.453 1 93.62 280 THR A O 1
ATOM 2187 N N . ARG A 1 281 ? 13.141 -21 16.656 1 94.38 281 ARG A N 1
ATOM 2188 C CA . ARG A 1 281 ? 11.953 -20.156 16.672 1 94.38 281 ARG A CA 1
ATOM 2189 C C . ARG A 1 281 ? 10.914 -20.656 15.672 1 94.38 281 ARG A C 1
ATOM 2191 O O . ARG A 1 281 ? 9.719 -20.406 15.828 1 94.38 281 ARG A O 1
ATOM 2198 N N . ALA A 1 282 ? 11.328 -21.328 14.609 1 95.06 282 ALA A N 1
ATOM 2199 C CA . ALA A 1 282 ? 10.414 -21.703 13.531 1 95.06 282 ALA A CA 1
ATOM 2200 C C . ALA A 1 282 ? 10.383 -23.219 13.344 1 95.06 282 ALA A C 1
ATOM 2202 O O . ALA A 1 282 ? 11.234 -23.938 13.883 1 95.06 282 ALA A O 1
ATOM 2203 N N . SER A 1 283 ? 9.398 -23.734 12.633 1 96 283 SER A N 1
ATOM 2204 C CA . SER A 1 283 ? 9.281 -25.141 12.258 1 96 283 SER A CA 1
ATOM 2205 C C . SER A 1 283 ? 9.68 -25.359 10.805 1 96 283 SER A C 1
ATOM 2207 O O . SER A 1 283 ? 8.836 -25.344 9.906 1 96 283 SER A O 1
ATOM 2209 N N . VAL A 1 284 ? 10.883 -25.625 10.555 1 96.12 284 VAL A N 1
ATOM 2210 C CA . VAL A 1 284 ? 11.453 -25.953 9.242 1 96.12 284 VAL A CA 1
ATOM 2211 C C . VAL A 1 284 ? 12.109 -27.328 9.289 1 96.12 284 VAL A C 1
ATOM 2213 O O . VAL A 1 284 ? 12.766 -27.672 10.273 1 96.12 284 VAL A O 1
ATOM 2216 N N . ASP A 1 285 ? 11.953 -28.078 8.242 1 97.62 285 ASP A N 1
ATOM 2217 C CA . ASP A 1 285 ? 12.445 -29.453 8.25 1 97.62 285 ASP A CA 1
ATOM 2218 C C . ASP A 1 285 ? 13.602 -29.641 7.277 1 97.62 285 ASP A C 1
ATOM 2220 O O . ASP A 1 285 ? 14.414 -30.547 7.434 1 97.62 285 ASP A O 1
ATOM 2224 N N . MET A 1 286 ? 13.625 -28.844 6.277 1 96.81 286 MET A N 1
ATOM 2225 C CA . MET A 1 286 ? 14.656 -28.906 5.246 1 96.81 286 MET A CA 1
ATOM 2226 C C . MET A 1 286 ? 15.086 -27.5 4.828 1 96.81 286 MET A C 1
ATOM 2228 O O . MET A 1 286 ? 14.25 -26.625 4.668 1 96.81 286 MET A O 1
ATOM 2232 N N . SER A 1 287 ? 16.359 -27.234 4.789 1 96 287 SER A N 1
ATOM 2233 C CA . SER A 1 287 ? 16.891 -25.969 4.309 1 96 287 SER A CA 1
ATOM 2234 C C . SER A 1 287 ? 17.328 -26.062 2.854 1 96 287 SER A C 1
ATOM 2236 O O . SER A 1 287 ? 18.203 -26.859 2.514 1 96 287 SER A O 1
ATOM 2238 N N . MET A 1 288 ? 16.719 -25.281 2.025 1 95.12 288 MET A N 1
ATOM 2239 C CA . MET A 1 288 ? 17.203 -25.094 0.666 1 95.12 288 MET A CA 1
ATOM 2240 C C . MET A 1 288 ? 18.453 -24.219 0.656 1 95.12 288 MET A C 1
ATOM 2242 O O . MET A 1 288 ? 18.359 -22.984 0.689 1 95.12 288 MET A O 1
ATOM 2246 N N . ILE A 1 289 ? 19.656 -24.672 0.731 1 82.25 289 ILE A N 1
ATOM 2247 C CA . ILE A 1 289 ? 20.891 -23.938 1.007 1 82.25 289 ILE A CA 1
ATOM 2248 C C . ILE A 1 289 ? 21.547 -23.516 -0.306 1 82.25 289 ILE A C 1
ATOM 2250 O O . ILE A 1 289 ? 22.516 -22.766 -0.306 1 82.25 289 ILE A O 1
ATOM 2254 N N . ALA A 1 290 ? 21.062 -23.719 -1.376 1 69.62 290 ALA A N 1
ATOM 2255 C CA . ALA A 1 290 ? 21.688 -23.438 -2.668 1 69.62 290 ALA A CA 1
ATOM 2256 C C . ALA A 1 290 ? 23.016 -24.156 -2.809 1 69.62 290 ALA A C 1
ATOM 2258 O O . ALA A 1 290 ? 23.047 -25.344 -3.146 1 69.62 290 ALA A O 1
ATOM 2259 N N . THR A 1 291 ? 24.219 -23.547 -2.275 1 70.88 291 THR A N 1
ATOM 2260 C CA . THR A 1 291 ? 25.484 -24.219 -2.5 1 70.88 291 THR A CA 1
ATOM 2261 C C . THR A 1 291 ? 26.359 -24.156 -1.247 1 70.88 291 THR A C 1
ATOM 2263 O O . THR A 1 291 ? 27.5 -24.641 -1.251 1 70.88 291 THR A O 1
ATOM 2266 N N . ASP A 1 292 ? 25.828 -23.781 -0.235 1 73.44 292 ASP A N 1
ATOM 2267 C CA . ASP A 1 292 ? 26.75 -23.594 0.879 1 73.44 292 ASP A CA 1
ATOM 2268 C C . ASP A 1 292 ? 26.531 -24.656 1.956 1 73.44 292 ASP A C 1
ATOM 2270 O O . ASP A 1 292 ? 25.688 -25.531 1.811 1 73.44 292 ASP A O 1
ATOM 2274 N N . ASP A 1 293 ? 27.469 -24.734 2.941 1 81.56 293 ASP A N 1
ATOM 2275 C CA . ASP A 1 293 ? 27.406 -25.719 4.02 1 81.56 293 ASP A CA 1
ATOM 2276 C C . ASP A 1 293 ? 27.094 -25.047 5.355 1 81.56 293 ASP A C 1
ATOM 2278 O O . ASP A 1 293 ? 27.234 -25.656 6.414 1 81.56 293 ASP A O 1
ATOM 2282 N N . SER A 1 294 ? 26.578 -23.844 5.23 1 86.25 294 SER A N 1
ATOM 2283 C CA . SER A 1 294 ? 26.375 -23.047 6.434 1 86.25 294 SER A CA 1
ATOM 2284 C C . SER A 1 294 ? 25.328 -23.688 7.344 1 86.25 294 SER A C 1
ATOM 2286 O O . SER A 1 294 ? 25.5 -23.734 8.562 1 86.25 294 SER A O 1
ATOM 2288 N N . PHE A 1 295 ? 24.344 -24.188 6.824 1 91.25 295 PHE A N 1
ATOM 2289 C CA . PHE A 1 295 ? 23.25 -24.766 7.605 1 91.25 295 PHE A CA 1
ATOM 2290 C C . PHE A 1 295 ? 23.734 -26 8.367 1 91.25 295 PHE A C 1
ATOM 2292 O O . PHE A 1 295 ? 23.422 -26.156 9.555 1 91.25 295 PHE A O 1
ATOM 2299 N N . MET A 1 296 ? 24.438 -26.859 7.727 1 90.88 296 MET A N 1
ATOM 2300 C CA . MET A 1 296 ? 24.938 -28.062 8.375 1 90.88 296 MET A CA 1
ATOM 2301 C C . MET A 1 296 ? 25.922 -27.719 9.492 1 90.88 296 MET A C 1
ATOM 2303 O O . MET A 1 296 ? 25.828 -28.266 10.594 1 90.88 296 MET A O 1
ATOM 2307 N N . ASN A 1 297 ? 26.812 -26.797 9.148 1 91.69 297 ASN A N 1
ATOM 2308 C CA . ASN A 1 297 ? 27.766 -26.359 10.156 1 91.69 297 ASN A CA 1
ATOM 2309 C C . ASN A 1 297 ? 27.078 -25.672 11.32 1 91.69 297 ASN A C 1
ATOM 2311 O O . ASN A 1 297 ? 27.422 -25.891 12.484 1 91.69 297 ASN A O 1
ATOM 2315 N N . GLY A 1 298 ? 26.156 -24.844 10.992 1 92.94 298 GLY A N 1
ATOM 2316 C CA . GLY A 1 298 ? 25.422 -24.156 12.023 1 92.94 298 GLY A CA 1
ATOM 2317 C C . GLY A 1 298 ? 24.609 -25.078 12.914 1 92.94 298 GLY A C 1
ATOM 2318 O O . GLY A 1 298 ? 24.484 -24.844 14.117 1 92.94 298 GLY A O 1
ATOM 2319 N N . THR A 1 299 ? 24.031 -26.094 12.367 1 94.44 299 THR A N 1
ATOM 2320 C CA . THR A 1 299 ? 23.281 -27.078 13.133 1 94.44 299 THR A CA 1
ATOM 2321 C C . THR A 1 299 ? 24.188 -27.828 14.102 1 94.44 299 THR A C 1
ATOM 2323 O O . THR A 1 299 ? 23.828 -28.062 15.25 1 94.44 299 THR A O 1
ATOM 2326 N N . LYS A 1 300 ? 25.359 -28.219 13.609 1 94 300 LYS A N 1
ATOM 2327 C CA . LYS A 1 300 ? 26.344 -28.875 14.477 1 94 300 LYS A CA 1
ATOM 2328 C C . LYS A 1 300 ? 26.734 -27.969 15.641 1 94 300 LYS A C 1
ATOM 2330 O O . LYS A 1 300 ? 26.812 -28.422 16.781 1 94 300 LYS A O 1
ATOM 2335 N N . ALA A 1 301 ? 26.984 -26.75 15.266 1 94.62 301 ALA A N 1
ATOM 2336 C CA . ALA A 1 301 ? 27.359 -25.781 16.281 1 94.62 301 ALA A CA 1
ATOM 2337 C C . ALA A 1 301 ? 26.25 -25.625 17.328 1 94.62 301 ALA A C 1
ATOM 2339 O O . ALA A 1 301 ? 26.531 -25.547 18.531 1 94.62 301 ALA A O 1
ATOM 2340 N N . LEU A 1 302 ? 25.047 -25.547 16.875 1 94.19 302 LEU A N 1
ATOM 2341 C CA . LEU A 1 302 ? 23.891 -25.438 17.781 1 94.19 302 LEU A CA 1
ATOM 2342 C C . LEU A 1 302 ? 23.844 -26.609 18.734 1 94.19 302 LEU A C 1
ATOM 2344 O O . LEU A 1 302 ? 23.672 -26.422 19.938 1 94.19 302 LEU A O 1
ATOM 2348 N N . LEU A 1 303 ? 23.984 -27.828 18.25 1 95.75 303 LEU A N 1
ATOM 2349 C CA . LEU A 1 303 ? 23.828 -29.031 19.062 1 95.75 303 LEU A CA 1
ATOM 2350 C C . LEU A 1 303 ? 25 -29.172 20.031 1 95.75 303 LEU A C 1
ATOM 2352 O O . LEU A 1 303 ? 24.828 -29.719 21.125 1 95.75 303 LEU A O 1
ATOM 2356 N N . GLU A 1 304 ? 26.172 -28.703 19.641 1 96.56 304 GLU A N 1
ATOM 2357 C CA . GLU A 1 304 ? 27.312 -28.688 20.547 1 96.56 304 GLU A CA 1
ATOM 2358 C C . GLU A 1 304 ? 27.062 -27.75 21.734 1 96.56 304 GLU A C 1
ATOM 2360 O O . GLU A 1 304 ? 27.375 -28.094 22.875 1 96.56 304 GLU A O 1
ATOM 2365 N N . GLN A 1 305 ? 26.547 -26.656 21.438 1 95.06 305 GLN A N 1
ATOM 2366 C CA . GLN A 1 305 ? 26.312 -25.641 22.469 1 95.06 305 GLN A CA 1
ATOM 2367 C C . GLN A 1 305 ? 25.047 -25.938 23.266 1 95.06 305 GLN A C 1
ATOM 2369 O O . GLN A 1 305 ? 24.953 -25.594 24.438 1 95.06 305 GLN A O 1
ATOM 2374 N N . SER A 1 306 ? 24.062 -26.484 22.578 1 95.5 306 SER A N 1
ATOM 2375 C CA . SER A 1 306 ? 22.75 -26.703 23.156 1 95.5 306 SER A CA 1
ATOM 2376 C C . SER A 1 306 ? 22.188 -28.078 22.75 1 95.5 306 SER A C 1
ATOM 2378 O O . SER A 1 306 ? 21.219 -28.156 22 1 95.5 306 SER A O 1
ATOM 2380 N N . PRO A 1 307 ? 22.562 -29.094 23.391 1 95.81 307 PRO A N 1
ATOM 2381 C CA . PRO A 1 307 ? 22.203 -30.453 22.984 1 95.81 307 PRO A CA 1
ATOM 2382 C C . PRO A 1 307 ? 20.719 -30.734 23.125 1 95.81 307 PRO A C 1
ATOM 2384 O O . PRO A 1 307 ? 20.203 -31.672 22.516 1 95.81 307 PRO A O 1
ATOM 2387 N N . GLN A 1 308 ? 20.031 -29.922 23.891 1 94.75 308 GLN A N 1
ATOM 2388 C CA . GLN A 1 308 ? 18.609 -30.125 24.109 1 94.75 308 GLN A CA 1
ATOM 2389 C C . GLN A 1 308 ? 17.828 -29.953 22.812 1 94.75 308 GLN A C 1
ATOM 2391 O O . GLN A 1 308 ? 16.703 -30.453 22.672 1 94.75 308 GLN A O 1
ATOM 2396 N N . TYR A 1 309 ? 18.375 -29.328 21.812 1 95.31 309 TYR A N 1
ATOM 2397 C CA . TYR A 1 309 ? 17.672 -29.078 20.547 1 95.31 309 TYR A CA 1
ATOM 2398 C C . TYR A 1 309 ? 17.797 -30.281 19.625 1 95.31 309 TYR A C 1
ATOM 2400 O O . TYR A 1 309 ? 17.266 -30.281 18.516 1 95.31 309 TYR A O 1
ATOM 2408 N N . LEU A 1 310 ? 18.422 -31.359 20.078 1 96.62 310 LEU A N 1
ATOM 2409 C CA . LEU A 1 310 ? 18.469 -32.594 19.297 1 96.62 310 LEU A CA 1
ATOM 2410 C C . LEU A 1 310 ? 17.047 -33.125 19.031 1 96.62 310 LEU A C 1
ATOM 2412 O O . LEU A 1 310 ? 16.781 -33.625 17.938 1 96.62 310 LEU A O 1
ATOM 2416 N N . ALA A 1 311 ? 16.266 -33 20.047 1 96.44 311 ALA A N 1
ATOM 2417 C CA . ALA A 1 311 ? 14.875 -33.438 19.875 1 96.44 311 ALA A CA 1
ATOM 2418 C C . ALA A 1 311 ? 14.188 -32.656 18.75 1 96.44 311 ALA A C 1
ATOM 2420 O O . ALA A 1 311 ? 13.398 -33.25 18 1 96.44 311 ALA A O 1
ATOM 2421 N N . ARG A 1 312 ? 14.461 -31.406 18.719 1 95.06 312 ARG A N 1
ATOM 2422 C CA . ARG A 1 312 ? 13.922 -30.562 17.656 1 95.06 312 ARG A CA 1
ATOM 2423 C C . ARG A 1 312 ? 14.422 -31.016 16.281 1 95.06 312 ARG A C 1
ATOM 2425 O O . ARG A 1 312 ? 13.656 -31.062 15.32 1 95.06 312 ARG A O 1
ATOM 2432 N N . VAL A 1 313 ? 15.594 -31.312 16.078 1 95.94 313 VAL A N 1
ATOM 2433 C CA . VAL A 1 313 ? 16.188 -31.766 14.828 1 95.94 313 VAL A CA 1
ATOM 2434 C C . VAL A 1 313 ? 15.602 -33.125 14.445 1 95.94 313 VAL A C 1
ATOM 2436 O O . VAL A 1 313 ? 15.281 -33.375 13.281 1 95.94 313 VAL A O 1
ATOM 2439 N N . LYS A 1 314 ? 15.422 -34 15.406 1 96.81 314 LYS A N 1
ATOM 2440 C CA . LYS A 1 314 ? 14.852 -35.344 15.156 1 96.81 314 LYS A CA 1
ATOM 2441 C C . LYS A 1 314 ? 13.414 -35.219 14.672 1 96.81 314 LYS A C 1
ATOM 2443 O O . LYS A 1 314 ? 12.977 -36.031 13.828 1 96.81 314 LYS A O 1
ATOM 2448 N N . ALA A 1 315 ? 12.703 -34.312 15.258 1 97.06 315 ALA A N 1
ATOM 2449 C CA . ALA A 1 315 ? 11.328 -34.094 14.805 1 97.06 315 ALA A CA 1
ATOM 2450 C C . ALA A 1 315 ? 11.289 -33.75 13.312 1 97.06 315 ALA A C 1
ATOM 2452 O O . ALA A 1 315 ? 10.414 -34.219 12.586 1 97.06 315 ALA A O 1
ATOM 2453 N N . SER A 1 316 ? 12.141 -32.969 12.883 1 96.88 316 SER A N 1
ATOM 2454 C CA . SER A 1 316 ? 12.234 -32.594 11.477 1 96.88 316 SER A CA 1
ATOM 2455 C C . SER A 1 316 ? 12.656 -33.781 10.625 1 96.88 316 SER A C 1
ATOM 2457 O O . SER A 1 316 ? 12.102 -34.031 9.555 1 96.88 316 SER A O 1
ATOM 2459 N N . ALA A 1 317 ? 13.641 -34.531 11.07 1 96.31 317 ALA A N 1
ATOM 2460 C CA . ALA A 1 317 ? 14.094 -35.719 10.352 1 96.31 317 ALA A CA 1
ATOM 2461 C C . ALA A 1 317 ? 12.961 -36.719 10.18 1 96.31 317 ALA A C 1
ATOM 2463 O O . ALA A 1 317 ? 12.844 -37.344 9.133 1 96.31 317 ALA A O 1
ATOM 2464 N N . ARG A 1 318 ? 12.188 -36.812 11.188 1 97.94 318 ARG A N 1
ATOM 2465 C CA . ARG A 1 318 ? 11.055 -37.719 11.117 1 97.94 318 ARG A CA 1
ATOM 2466 C C . ARG A 1 318 ? 10.094 -37.312 10 1 97.94 318 ARG A C 1
ATOM 2468 O O . ARG A 1 318 ? 9.594 -38.188 9.266 1 97.94 318 ARG A O 1
ATOM 2475 N N . ARG A 1 319 ? 9.789 -36.094 9.867 1 98.31 319 ARG A N 1
ATOM 2476 C CA . ARG A 1 319 ? 8.867 -35.625 8.836 1 98.31 319 ARG A CA 1
ATOM 2477 C C . ARG A 1 319 ? 9.453 -35.844 7.445 1 98.31 319 ARG A C 1
ATOM 2479 O O . ARG A 1 319 ? 8.719 -36.156 6.504 1 98.31 319 ARG A O 1
ATOM 2486 N N . VAL A 1 320 ? 10.75 -35.688 7.27 1 98.06 320 VAL A N 1
ATOM 2487 C CA . VAL A 1 320 ? 11.422 -35.906 5.992 1 98.06 320 VAL A CA 1
ATOM 2488 C C . VAL A 1 320 ? 11.359 -37.375 5.629 1 98.06 320 VAL A C 1
ATOM 2490 O O . VAL A 1 320 ? 11.016 -37.75 4.496 1 98.06 320 VAL A O 1
ATOM 2493 N N . VAL A 1 321 ? 11.672 -38.219 6.578 1 97.44 321 VAL A N 1
ATOM 2494 C CA . VAL A 1 321 ? 11.656 -39.688 6.348 1 97.44 321 VAL A CA 1
ATOM 2495 C C . VAL A 1 321 ? 10.234 -40.125 6.062 1 97.44 321 VAL A C 1
ATOM 2497 O O . VAL A 1 321 ? 10.008 -40.969 5.18 1 97.44 321 VAL A O 1
ATOM 2500 N N . LYS A 1 322 ? 9.312 -39.594 6.816 1 98.25 322 LYS A N 1
ATOM 2501 C CA . LYS A 1 322 ? 7.906 -39.906 6.578 1 98.25 322 LYS A CA 1
ATOM 2502 C C . LYS A 1 322 ? 7.508 -39.594 5.141 1 98.25 322 LYS A C 1
ATOM 2504 O O . LYS A 1 322 ? 6.836 -40.406 4.488 1 98.25 322 LYS A O 1
ATOM 2509 N N . LEU A 1 323 ? 7.871 -38.469 4.641 1 98.56 323 LEU A N 1
ATOM 2510 C CA . LEU A 1 323 ? 7.582 -38.094 3.262 1 98.56 323 LEU A CA 1
ATOM 2511 C C . LEU A 1 323 ? 8.18 -39.094 2.283 1 98.56 323 LEU A C 1
ATOM 2513 O O . LEU A 1 323 ? 7.5 -39.562 1.359 1 98.56 323 LEU A O 1
ATOM 2517 N N . LYS A 1 324 ? 9.43 -39.5 2.469 1 98.12 324 LYS A N 1
ATOM 2518 C CA . LYS A 1 324 ? 10.102 -40.469 1.585 1 98.12 324 LYS A CA 1
ATOM 2519 C C . LYS A 1 324 ? 9.414 -41.812 1.606 1 98.12 324 LYS A C 1
ATOM 2521 O O . LYS A 1 324 ? 9.289 -42.469 0.569 1 98.12 324 LYS A O 1
ATOM 2526 N N . LEU A 1 325 ? 9 -42.188 2.803 1 98 325 LEU A N 1
ATOM 2527 C CA . LEU A 1 325 ? 8.297 -43.469 2.947 1 98 325 LEU A CA 1
ATOM 2528 C C . LEU A 1 325 ? 6.941 -43.406 2.246 1 98 325 LEU A C 1
ATOM 2530 O O . LEU A 1 325 ? 6.562 -44.344 1.551 1 98 325 LEU A O 1
ATOM 2534 N N . GLN A 1 326 ? 6.258 -42.344 2.428 1 97.81 326 GLN A N 1
ATOM 2535 C CA . GLN A 1 326 ? 4.949 -42.156 1.807 1 97.81 326 GLN A CA 1
ATOM 2536 C C . GLN A 1 326 ? 5.051 -42.188 0.285 1 97.81 326 GLN A C 1
ATOM 2538 O O . GLN A 1 326 ? 4.148 -42.688 -0.394 1 97.81 326 GLN A O 1
ATOM 2543 N N . LEU A 1 327 ? 6.145 -41.75 -0.222 1 98.25 327 LEU A N 1
ATOM 2544 C CA . LEU A 1 327 ? 6.34 -41.719 -1.666 1 98.25 327 LEU A CA 1
ATOM 2545 C C . LEU A 1 327 ? 6.914 -43.031 -2.191 1 98.25 327 LEU A C 1
ATOM 2547 O O . LEU A 1 327 ? 7.066 -43.188 -3.402 1 98.25 327 LEU A O 1
ATOM 2551 N N . GLY A 1 328 ? 7.344 -43.906 -1.346 1 97.69 328 GLY A N 1
ATOM 2552 C CA . GLY A 1 328 ? 7.848 -45.219 -1.725 1 97.69 328 GLY A CA 1
ATOM 2553 C C . GLY A 1 328 ? 9.281 -45.188 -2.213 1 97.69 328 GLY A C 1
ATOM 2554 O O . GLY A 1 328 ? 9.719 -46.062 -2.938 1 97.69 328 GLY A O 1
ATOM 2555 N N . LEU A 1 329 ? 10.023 -44.25 -1.783 1 97.81 329 LEU A N 1
ATOM 2556 C CA . LEU A 1 329 ? 11.359 -44.031 -2.342 1 97.81 329 LEU A CA 1
ATOM 2557 C C . LEU A 1 329 ? 12.328 -45.094 -1.854 1 97.81 329 LEU A C 1
ATOM 2559 O O . LEU A 1 329 ? 13.359 -45.344 -2.488 1 97.81 329 LEU A O 1
ATOM 2563 N N . TYR A 1 330 ? 12.102 -45.719 -0.723 1 96.56 330 TYR A N 1
ATOM 2564 C CA . TYR A 1 330 ? 12.977 -46.781 -0.234 1 96.56 330 TYR A CA 1
ATOM 2565 C C . TYR A 1 330 ? 12.805 -48.031 -1.05 1 96.56 330 TYR A C 1
ATOM 2567 O O . TYR A 1 330 ? 13.734 -48.844 -1.147 1 96.56 330 TYR A O 1
ATOM 2575 N N . ASP A 1 331 ? 11.688 -48.219 -1.644 1 96.88 331 ASP A N 1
ATOM 2576 C CA . ASP A 1 331 ? 11.414 -49.375 -2.506 1 96.88 331 ASP A CA 1
ATOM 2577 C C . ASP A 1 331 ? 11.82 -49.062 -3.949 1 96.88 331 ASP A C 1
ATOM 2579 O O . ASP A 1 331 ? 12.438 -49.906 -4.605 1 96.88 331 ASP A O 1
ATOM 2583 N N . THR A 1 332 ? 11.43 -47.938 -4.414 1 97.44 332 THR A N 1
ATOM 2584 C CA . THR A 1 332 ? 11.742 -47.469 -5.762 1 97.44 332 THR A CA 1
ATOM 2585 C C . THR A 1 332 ? 12.367 -46.094 -5.723 1 97.44 332 THR A C 1
ATOM 2587 O O . THR A 1 332 ? 11.656 -45.062 -5.816 1 97.44 332 THR A O 1
ATOM 2590 N N . PRO A 1 333 ? 13.633 -46 -5.695 1 97.19 333 PRO A N 1
ATOM 2591 C CA . PRO A 1 333 ? 14.305 -44.719 -5.488 1 97.19 333 PRO A CA 1
ATOM 2592 C C . PRO A 1 333 ? 14.086 -43.75 -6.652 1 97.19 333 PRO A C 1
ATOM 2594 O O . PRO A 1 333 ? 14.141 -42.531 -6.461 1 97.19 333 PRO A O 1
ATOM 2597 N N . VAL A 1 334 ? 13.906 -44.312 -7.871 1 98.12 334 VAL A N 1
ATOM 2598 C CA . VAL A 1 334 ? 13.633 -43.469 -9.055 1 98.12 334 VAL A CA 1
ATOM 2599 C C . VAL A 1 334 ? 12.344 -43.938 -9.719 1 98.12 334 VAL A C 1
ATOM 2601 O O . VAL A 1 334 ? 12.383 -44.625 -10.742 1 98.12 334 VAL A O 1
ATOM 2604 N N . PRO A 1 335 ? 11.234 -43.5 -9.266 1 97.75 335 PRO A N 1
ATOM 2605 C CA . PRO A 1 335 ? 9.945 -43.969 -9.781 1 97.75 335 PRO A CA 1
ATOM 2606 C C . PRO A 1 335 ? 9.586 -43.344 -11.125 1 97.75 335 PRO A C 1
ATOM 2608 O O . PRO A 1 335 ? 10.266 -42.438 -11.594 1 97.75 335 PRO A O 1
ATOM 2611 N N . GLY A 1 336 ? 8.531 -44 -11.836 1 97.75 336 GLY A N 1
ATOM 2612 C CA . GLY A 1 336 ? 7.836 -43.344 -12.93 1 97.75 336 GLY A CA 1
ATOM 2613 C C . GLY A 1 336 ? 8.32 -43.781 -14.297 1 97.75 336 GLY A C 1
ATOM 2614 O O . GLY A 1 336 ? 7.91 -43.219 -15.32 1 97.75 336 GLY A O 1
ATOM 2615 N N . GLU A 1 337 ? 9.211 -44.812 -14.352 1 97.38 337 GLU A N 1
ATOM 2616 C CA . GLU A 1 337 ? 9.758 -45.25 -15.633 1 97.38 337 GLU A CA 1
ATOM 2617 C C . GLU A 1 337 ? 8.641 -45.625 -16.609 1 97.38 337 GLU A C 1
ATOM 2619 O O . GLU A 1 337 ? 8.75 -45.375 -17.812 1 97.38 337 GLU A O 1
ATOM 2624 N N . ALA A 1 338 ? 7.609 -46.125 -16.188 1 96.94 338 ALA A N 1
ATOM 2625 C CA . ALA A 1 338 ? 6.488 -46.594 -16.984 1 96.94 338 ALA A CA 1
ATOM 2626 C C . ALA A 1 338 ? 5.758 -45.438 -17.656 1 96.94 338 ALA A C 1
ATOM 2628 O O . ALA A 1 338 ? 4.988 -45.625 -18.594 1 96.94 338 ALA A O 1
ATOM 2629 N N . ASN A 1 339 ? 5.98 -44.219 -17.172 1 97.5 339 ASN A N 1
ATOM 2630 C CA . ASN A 1 339 ? 5.266 -43.031 -17.656 1 97.5 339 ASN A CA 1
ATOM 2631 C C . ASN A 1 339 ? 5.973 -42.406 -18.859 1 97.5 339 ASN A C 1
ATOM 2633 O O . ASN A 1 339 ? 5.445 -41.469 -19.469 1 97.5 339 ASN A O 1
ATOM 2637 N N . LEU A 1 340 ? 7.125 -42.875 -19.281 1 97.81 340 LEU A N 1
ATOM 2638 C CA . LEU A 1 340 ? 7.957 -42.25 -20.312 1 97.81 340 LEU A CA 1
ATOM 2639 C C . LEU A 1 340 ? 7.195 -42.125 -21.625 1 97.81 340 LEU A C 1
ATOM 2641 O O . LEU A 1 340 ? 7.227 -41.062 -22.25 1 97.81 340 LEU A O 1
ATOM 2645 N N . ASP A 1 341 ? 6.438 -43.094 -21.984 1 96.25 341 ASP A N 1
ATOM 2646 C CA . ASP A 1 341 ? 5.773 -43.156 -23.281 1 96.25 341 ASP A CA 1
ATOM 2647 C C . ASP A 1 341 ? 4.496 -42.312 -23.281 1 96.25 341 ASP A C 1
ATOM 2649 O O . ASP A 1 341 ? 3.865 -42.125 -24.312 1 96.25 341 ASP A O 1
ATOM 2653 N N . LEU A 1 342 ? 4.137 -41.75 -22.141 1 97.06 342 LEU A N 1
ATOM 2654 C CA . LEU A 1 342 ? 2.885 -41 -22.016 1 97.06 342 LEU A CA 1
ATOM 2655 C C . LEU A 1 342 ? 3.123 -39.5 -22.172 1 97.06 342 LEU A C 1
ATOM 2657 O O . LEU A 1 342 ? 2.172 -38.719 -22.312 1 97.06 342 LEU A O 1
ATOM 2661 N N . ILE A 1 343 ? 4.371 -39.094 -22.203 1 97.44 343 ILE A N 1
ATOM 2662 C CA . ILE A 1 343 ? 4.719 -37.688 -22.25 1 97.44 343 ILE A CA 1
ATOM 2663 C C . ILE A 1 343 ? 4.223 -37.062 -23.547 1 97.44 343 ILE A C 1
ATOM 2665 O O . ILE A 1 343 ? 4.484 -37.594 -24.641 1 97.44 343 ILE A O 1
ATOM 2669 N N . GLY A 1 344 ? 3.521 -36 -23.422 1 96.31 344 GLY A N 1
ATOM 2670 C CA . GLY A 1 344 ? 3.08 -35.25 -24.594 1 96.31 344 GLY A CA 1
ATOM 2671 C C . GLY A 1 344 ? 1.953 -35.938 -25.344 1 96.31 344 GLY A C 1
ATOM 2672 O O . GLY A 1 344 ? 1.771 -35.688 -26.547 1 96.31 344 GLY A O 1
ATOM 2673 N N . GLY A 1 345 ? 1.219 -36.688 -24.75 1 96.62 345 GLY A N 1
ATOM 2674 C CA . GLY A 1 345 ? 0.142 -37.438 -25.391 1 96.62 345 GLY A CA 1
ATOM 2675 C C . GLY A 1 345 ? -0.976 -36.531 -25.891 1 96.62 345 GLY A C 1
ATOM 2676 O O . GLY A 1 345 ? -1.156 -35.406 -25.391 1 96.62 345 GLY A O 1
ATOM 2677 N N . GLU A 1 346 ? -1.699 -37.031 -26.844 1 96.81 346 GLU A N 1
ATOM 2678 C CA . GLU A 1 346 ? -2.77 -36.281 -27.484 1 96.81 346 GLU A CA 1
ATOM 2679 C C . GLU A 1 346 ? -3.861 -35.906 -26.484 1 96.81 346 GLU A C 1
ATOM 2681 O O . GLU A 1 346 ? -4.422 -34.812 -26.547 1 96.81 346 GLU A O 1
ATOM 2686 N N . ASN A 1 347 ? -4.109 -36.812 -25.656 1 97.62 347 ASN A N 1
ATOM 2687 C CA . ASN A 1 347 ? -5.137 -36.531 -24.656 1 97.62 347 ASN A CA 1
ATOM 2688 C C . ASN A 1 347 ? -4.707 -35.438 -23.703 1 97.62 347 ASN A C 1
ATOM 2690 O O . ASN A 1 347 ? -5.535 -34.625 -23.25 1 97.62 347 ASN A O 1
ATOM 2694 N N . ASP A 1 348 ? -3.428 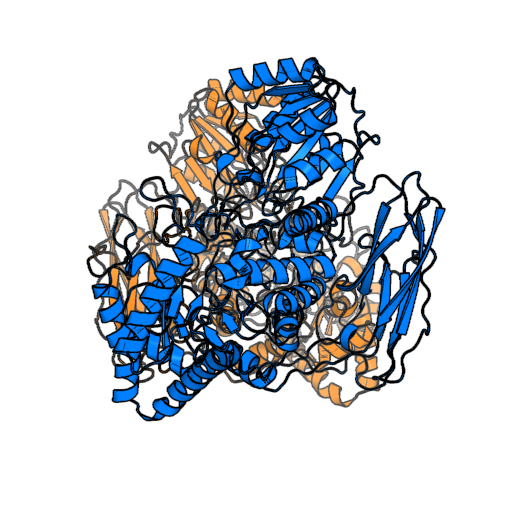-35.438 -23.344 1 98 348 ASP A N 1
ATOM 2695 C CA . ASP A 1 348 ? -2.893 -34.406 -22.469 1 98 348 ASP A CA 1
ATOM 2696 C C . ASP A 1 348 ? -2.965 -33.031 -23.141 1 98 348 ASP A C 1
ATOM 2698 O O . ASP A 1 348 ? -3.363 -32.062 -22.516 1 98 348 ASP A O 1
ATOM 2702 N N . THR A 1 349 ? -2.619 -32.969 -24.359 1 97.5 349 THR A N 1
ATOM 2703 C CA . THR A 1 349 ? -2.654 -31.734 -25.109 1 97.5 349 THR A CA 1
ATOM 2704 C C . THR A 1 349 ? -4.086 -31.234 -25.281 1 97.5 349 THR A C 1
ATOM 2706 O O . THR A 1 349 ? -4.344 -30.031 -25.219 1 97.5 349 THR A O 1
ATOM 2709 N N . ALA A 1 350 ? -4.988 -32.156 -25.453 1 98.44 350 ALA A N 1
ATOM 2710 C CA . ALA A 1 350 ? -6.402 -31.812 -25.547 1 98.44 350 ALA A CA 1
ATOM 2711 C C . ALA A 1 350 ? -6.906 -31.188 -24.25 1 98.44 350 ALA A C 1
ATOM 2713 O O . ALA A 1 350 ? -7.723 -30.266 -24.266 1 98.44 350 ALA A O 1
ATOM 2714 N N . THR A 1 351 ? -6.449 -31.734 -23.156 1 98.56 351 THR A N 1
ATOM 2715 C CA . THR A 1 351 ? -6.82 -31.188 -21.859 1 98.56 351 THR A CA 1
ATOM 2716 C C . THR A 1 351 ? -6.277 -29.766 -21.688 1 98.56 351 THR A C 1
ATOM 2718 O O . THR A 1 351 ? -6.988 -28.875 -21.219 1 98.56 351 THR A O 1
ATOM 2721 N N . ALA A 1 352 ? -5.012 -29.562 -22.062 1 98.75 352 ALA A N 1
ATOM 2722 C CA . ALA A 1 352 ? -4.41 -28.234 -22 1 98.75 352 ALA A CA 1
ATOM 2723 C C . ALA A 1 352 ? -5.164 -27.25 -22.891 1 98.75 352 ALA A C 1
ATOM 2725 O O . ALA A 1 352 ? -5.34 -26.078 -22.531 1 98.75 352 ALA A O 1
ATOM 2726 N N . LEU A 1 353 ? -5.59 -27.688 -24.062 1 98.81 353 LEU A N 1
ATOM 2727 C CA . LEU A 1 353 ? -6.352 -26.844 -24.984 1 98.81 353 LEU A CA 1
ATOM 2728 C C . LEU A 1 353 ? -7.707 -26.484 -24.391 1 98.81 353 LEU A C 1
ATOM 2730 O O . LEU A 1 353 ? -8.148 -25.344 -24.484 1 98.81 353 LEU A O 1
ATOM 2734 N N . GLU A 1 354 ? -8.32 -27.469 -23.797 1 98.75 354 GLU A N 1
ATOM 2735 C CA . GLU A 1 354 ? -9.609 -27.188 -23.172 1 98.75 354 GLU A CA 1
ATOM 2736 C C . GLU A 1 354 ? -9.469 -26.156 -22.047 1 98.75 354 GLU A C 1
ATOM 2738 O O . GLU A 1 354 ? -10.305 -25.25 -21.922 1 98.75 354 GLU A O 1
ATOM 2743 N N . LEU A 1 355 ? -8.461 -26.312 -21.234 1 98.81 355 LEU A N 1
ATOM 2744 C CA . LEU A 1 355 ? -8.219 -25.328 -20.188 1 98.81 355 LEU A CA 1
ATOM 2745 C C . LEU A 1 355 ? -8.008 -23.938 -20.781 1 98.81 355 LEU A C 1
ATOM 2747 O O . LEU A 1 355 ? -8.531 -22.938 -20.266 1 98.81 355 LEU A O 1
ATOM 2751 N N . ALA A 1 356 ? -7.215 -23.828 -21.828 1 98.88 356 ALA A N 1
ATOM 2752 C CA . ALA A 1 356 ? -6.992 -22.547 -22.5 1 98.88 356 ALA A CA 1
ATOM 2753 C C . ALA A 1 356 ? -8.305 -21.953 -23 1 98.88 356 ALA A C 1
ATOM 2755 O O . ALA A 1 356 ? -8.609 -20.797 -22.75 1 98.88 356 ALA A O 1
ATOM 2756 N N . ARG A 1 357 ? -9.117 -22.812 -23.688 1 98.75 357 ARG A N 1
ATOM 2757 C CA . ARG A 1 357 ? -10.398 -22.391 -24.234 1 98.75 357 ARG A CA 1
ATOM 2758 C C . ARG A 1 357 ? -11.312 -21.844 -23.141 1 98.75 357 ARG A C 1
ATOM 2760 O O . ARG A 1 357 ? -11.992 -20.828 -23.328 1 98.75 357 ARG A O 1
ATOM 2767 N N . GLU A 1 358 ? -11.242 -22.5 -21.984 1 98.5 358 GLU A N 1
ATOM 2768 C CA . GLU A 1 358 ? -12.148 -22.188 -20.891 1 98.5 358 GLU A CA 1
ATOM 2769 C C . GLU A 1 358 ? -11.641 -20.984 -20.094 1 98.5 358 GLU A C 1
ATOM 2771 O O . GLU A 1 358 ? -12.383 -20.406 -19.281 1 98.5 358 GLU A O 1
ATOM 2776 N N . SER A 1 359 ? -10.43 -20.5 -20.312 1 98.75 359 SER A N 1
ATOM 2777 C CA . SER A 1 359 ? -9.797 -19.547 -19.422 1 98.75 359 SER A CA 1
ATOM 2778 C C . SER A 1 359 ? -9.672 -18.172 -20.062 1 98.75 359 SER A C 1
ATOM 2780 O O . SER A 1 359 ? -9.5 -17.156 -19.375 1 98.75 359 SER A O 1
ATOM 2782 N N . ILE A 1 360 ? -9.641 -18.031 -21.328 1 98.81 360 ILE A N 1
ATOM 2783 C CA . ILE A 1 360 ? -9.461 -16.781 -22.047 1 98.81 360 ILE A CA 1
ATOM 2784 C C . ILE A 1 360 ? -10.711 -15.914 -21.906 1 98.81 360 ILE A C 1
ATOM 2786 O O . ILE A 1 360 ? -11.836 -16.422 -22 1 98.81 360 ILE A O 1
ATOM 2790 N N . VAL A 1 361 ? -10.57 -14.586 -21.656 1 98.94 361 VAL A N 1
ATOM 2791 C CA . VAL A 1 361 ? -11.68 -13.734 -21.234 1 98.94 361 VAL A CA 1
ATOM 2792 C C . VAL A 1 361 ? -11.961 -12.68 -22.312 1 98.94 361 VAL A C 1
ATOM 2794 O O . VAL A 1 361 ? -11.07 -11.922 -22.688 1 98.94 361 VAL A O 1
ATOM 2797 N N . LEU A 1 362 ? -13.18 -12.648 -22.812 1 98.88 362 LEU A N 1
ATOM 2798 C CA . LEU A 1 362 ? -13.633 -11.523 -23.625 1 98.88 362 LEU A CA 1
ATOM 2799 C C . LEU A 1 362 ? -14.055 -10.352 -22.75 1 98.88 362 LEU A C 1
ATOM 2801 O O . LEU A 1 362 ? -15 -10.469 -21.953 1 98.88 362 LEU A O 1
ATOM 2805 N N . LEU A 1 363 ? -13.383 -9.242 -22.906 1 98.81 363 LEU A N 1
ATOM 2806 C CA . LEU A 1 363 ? -13.578 -8.141 -21.969 1 98.81 363 LEU A CA 1
ATOM 2807 C C . LEU A 1 363 ? -14.391 -7.02 -22.609 1 98.81 363 LEU A C 1
ATOM 2809 O O . LEU A 1 363 ? -15.055 -6.246 -21.906 1 98.81 363 LEU A O 1
ATOM 2813 N N . LYS A 1 364 ? -14.258 -6.855 -23.859 1 98.56 364 LYS A N 1
ATOM 2814 C CA . LYS A 1 364 ? -14.953 -5.824 -24.625 1 98.56 364 LYS A CA 1
ATOM 2815 C C . LYS A 1 364 ? -15.328 -6.336 -26.016 1 98.56 364 LYS A C 1
ATOM 2817 O O . LYS A 1 364 ? -14.555 -7.055 -26.656 1 98.56 364 LYS A O 1
ATOM 2822 N N . ASN A 1 365 ? -16.469 -5.957 -26.469 1 98.5 365 ASN A N 1
ATOM 2823 C CA . ASN A 1 365 ? -16.938 -6.34 -27.797 1 98.5 365 ASN A CA 1
ATOM 2824 C C . ASN A 1 365 ? -17.969 -5.344 -28.344 1 98.5 365 ASN A C 1
ATOM 2826 O O . ASN A 1 365 ? -19.141 -5.688 -28.531 1 98.5 365 ASN A O 1
ATOM 2830 N N . ASN A 1 366 ? -17.5 -4.246 -28.703 1 97.94 366 ASN A N 1
ATOM 2831 C CA . ASN A 1 366 ? -18.375 -3.193 -29.219 1 97.94 366 ASN A CA 1
ATOM 2832 C C . ASN A 1 366 ? -18.969 -3.562 -30.562 1 97.94 366 ASN A C 1
ATOM 2834 O O . ASN A 1 366 ? -18.281 -4.117 -31.422 1 97.94 366 ASN A O 1
ATOM 2838 N N . ASP A 1 367 ? -20.234 -3.279 -30.797 1 96 367 ASP A N 1
ATOM 2839 C CA . ASP A 1 367 ? -20.969 -3.492 -32.031 1 96 367 ASP A CA 1
ATOM 2840 C C . ASP A 1 367 ? -20.953 -4.965 -32.438 1 96 367 ASP A C 1
ATOM 2842 O O . ASP A 1 367 ? -21.047 -5.285 -33.625 1 96 367 ASP A O 1
ATOM 2846 N N . SER A 1 368 ? -20.703 -5.871 -31.438 1 96.06 368 SER A N 1
ATOM 2847 C CA . SER A 1 368 ? -20.625 -7.301 -31.719 1 96.06 368 SER A CA 1
ATOM 2848 C C . SER A 1 368 ? -19.688 -7.586 -32.906 1 96.06 368 SER A C 1
ATOM 2850 O O . SER A 1 368 ? -20.031 -8.359 -33.781 1 96.06 368 SER A O 1
ATOM 2852 N N . VAL A 1 369 ? -18.562 -6.91 -32.844 1 97.75 369 VAL A N 1
ATOM 2853 C CA . VAL A 1 369 ? -17.578 -7.074 -33.906 1 97.75 369 VAL A CA 1
ATOM 2854 C C . VAL A 1 369 ? -17.094 -8.523 -33.938 1 97.75 369 VAL A C 1
ATOM 2856 O O . VAL A 1 369 ? -16.781 -9.047 -35 1 97.75 369 VAL A O 1
ATOM 2859 N N . LEU A 1 370 ? -16.969 -9.156 -32.812 1 98.12 370 LEU A N 1
ATOM 2860 C CA . LEU A 1 370 ? -16.594 -10.57 -32.719 1 98.12 370 LEU A CA 1
ATOM 2861 C C . LEU A 1 370 ? -17.828 -11.445 -32.562 1 98.12 370 LEU A C 1
ATOM 2863 O O . LEU A 1 370 ? -18.812 -11.031 -31.922 1 98.12 370 LEU A O 1
ATOM 2867 N N . PRO A 1 371 ? -17.766 -12.617 -33.156 1 97.94 371 PRO A N 1
ATOM 2868 C CA . PRO A 1 371 ? -16.656 -13.273 -33.844 1 97.94 371 PRO A CA 1
ATOM 2869 C C . PRO A 1 371 ? -16.5 -12.797 -35.281 1 97.94 371 PRO A C 1
ATOM 2871 O O . PRO A 1 371 ? -17.453 -12.312 -35.906 1 97.94 371 PRO A O 1
ATOM 2874 N N . LEU A 1 372 ? -15.352 -13.016 -35.812 1 98.19 372 LEU A N 1
ATOM 2875 C CA . LEU A 1 372 ? -15.047 -12.633 -37.188 1 98.19 372 LEU A CA 1
ATOM 2876 C C . LEU A 1 372 ? -15.539 -13.695 -38.188 1 98.19 372 LEU A C 1
ATOM 2878 O O . LEU A 1 372 ? -15.523 -14.891 -37.875 1 98.19 372 LEU A O 1
ATOM 2882 N N . ALA A 1 373 ? -15.906 -13.211 -39.375 1 97 373 ALA A N 1
ATOM 2883 C CA . ALA A 1 373 ? -16.141 -14.141 -40.469 1 97 373 ALA A CA 1
ATOM 2884 C C . ALA A 1 373 ? -14.82 -14.672 -41.031 1 97 373 ALA A C 1
ATOM 2886 O O . ALA A 1 373 ? -13.812 -13.961 -41.031 1 97 373 ALA A O 1
ATOM 2887 N N . GLU A 1 374 ? -14.828 -15.852 -41.531 1 96.25 374 GLU A N 1
ATOM 2888 C CA . GLU A 1 374 ? -13.602 -16.469 -42 1 96.25 374 GLU A CA 1
ATOM 2889 C C . GLU A 1 374 ? -13.055 -15.734 -43.219 1 96.25 374 GLU A C 1
ATOM 2891 O O . GLU A 1 374 ? -11.852 -15.805 -43.5 1 96.25 374 GLU A O 1
ATOM 2896 N N . ASP A 1 375 ? -13.922 -15.016 -43.969 1 95.69 375 ASP A N 1
ATOM 2897 C CA . ASP A 1 375 ? -13.477 -14.312 -45.156 1 95.69 375 ASP A CA 1
ATOM 2898 C C . ASP A 1 375 ? -13.242 -12.828 -44.875 1 95.69 375 ASP A C 1
ATOM 2900 O O . ASP A 1 375 ? -12.992 -12.047 -45.781 1 95.69 375 ASP A O 1
ATOM 2904 N N . ALA A 1 376 ? -13.297 -12.445 -43.594 1 96.5 376 ALA A N 1
ATOM 2905 C CA . ALA A 1 376 ? -13.055 -11.055 -43.219 1 96.5 376 ALA A CA 1
ATOM 2906 C C . ALA A 1 376 ? -11.633 -10.633 -43.594 1 96.5 376 ALA A C 1
ATOM 2908 O O . ALA A 1 376 ? -10.703 -11.445 -43.531 1 96.5 376 ALA A O 1
ATOM 2909 N N . SER A 1 377 ? -11.445 -9.406 -44 1 97.69 377 SER A N 1
ATOM 2910 C CA . SER A 1 377 ? -10.125 -8.828 -44.25 1 97.69 377 SER A CA 1
ATOM 2911 C C . SER A 1 377 ? -9.445 -8.438 -42.938 1 97.69 377 SER A C 1
ATOM 2913 O O . SER A 1 377 ? -9.898 -7.531 -42.25 1 97.69 377 SER A O 1
ATOM 2915 N N . VAL A 1 378 ? -8.352 -9.156 -42.625 1 98.56 378 VAL A N 1
ATOM 2916 C CA . VAL A 1 378 ? -7.738 -8.992 -41.312 1 98.56 378 VAL A CA 1
ATOM 2917 C C . VAL A 1 378 ? -6.258 -8.664 -41.469 1 98.56 378 VAL A C 1
ATOM 2919 O O . VAL A 1 378 ? -5.535 -9.359 -42.188 1 98.56 378 VAL A O 1
ATOM 2922 N N . PHE A 1 379 ? -5.793 -7.582 -40.844 1 98.62 379 PHE A N 1
ATOM 2923 C CA . PHE A 1 379 ? -4.375 -7.328 -40.625 1 98.62 379 PHE A CA 1
ATOM 2924 C C . PHE A 1 379 ? -3.965 -7.773 -39.219 1 98.62 379 PHE A C 1
ATOM 2926 O O . PHE A 1 379 ? -4.504 -7.277 -38.219 1 98.62 379 PHE A O 1
ATOM 2933 N N . LEU A 1 380 ? -3.088 -8.766 -39.094 1 98.88 380 LEU A N 1
ATOM 2934 C CA . LEU A 1 380 ? -2.555 -9.258 -37.844 1 98.88 380 LEU A CA 1
ATOM 2935 C C . LEU A 1 380 ? -1.213 -8.609 -37.531 1 98.88 380 LEU A C 1
ATOM 2937 O O . LEU A 1 380 ? -0.326 -8.555 -38.375 1 98.88 380 LEU A O 1
ATOM 2941 N N . THR A 1 381 ? -1.09 -8.086 -36.281 1 98.81 381 THR A N 1
ATOM 2942 C CA . THR A 1 381 ? 0.15 -7.441 -35.844 1 98.81 381 THR A CA 1
ATOM 2943 C C . THR A 1 381 ? 0.385 -7.645 -34.344 1 98.81 381 THR A C 1
ATOM 2945 O O . THR A 1 381 ? -0.433 -8.266 -33.688 1 98.81 381 THR A O 1
ATOM 2948 N N . GLY A 1 382 ? 1.574 -7.18 -33.844 1 98.62 382 GLY A N 1
ATOM 2949 C CA . GLY A 1 382 ? 1.938 -7.262 -32.438 1 98.62 382 GLY A CA 1
ATOM 2950 C C . GLY A 1 382 ? 2.988 -8.32 -32.156 1 98.62 382 GLY A C 1
ATOM 2951 O O . GLY A 1 382 ? 3.008 -9.367 -32.781 1 98.62 382 GLY A O 1
ATOM 2952 N N . HIS A 1 383 ? 3.689 -8.086 -31.109 1 98.5 383 HIS A N 1
ATOM 2953 C CA . HIS A 1 383 ? 4.863 -8.891 -30.797 1 98.5 383 HIS A CA 1
ATOM 2954 C C . HIS A 1 383 ? 4.473 -10.297 -30.375 1 98.5 383 HIS A C 1
ATOM 2956 O O . HIS A 1 383 ? 5.25 -11.242 -30.531 1 98.5 383 HIS A O 1
ATOM 2962 N N . ALA A 1 384 ? 3.26 -10.516 -29.922 1 98.56 384 ALA A N 1
ATOM 2963 C CA . ALA A 1 384 ? 2.889 -11.812 -29.375 1 98.56 384 ALA A CA 1
ATOM 2964 C C . ALA A 1 384 ? 2.088 -12.633 -30.375 1 98.56 384 ALA A C 1
ATOM 2966 O O . ALA A 1 384 ? 1.694 -13.766 -30.094 1 98.56 384 ALA A O 1
ATOM 2967 N N . ALA A 1 385 ? 1.893 -12.133 -31.531 1 98.75 385 ALA A N 1
ATOM 2968 C CA . ALA A 1 385 ? 1.061 -12.789 -32.531 1 98.75 385 ALA A CA 1
ATOM 2969 C C . ALA A 1 385 ? 1.71 -14.078 -33.031 1 98.75 385 ALA A C 1
ATOM 2971 O O . ALA A 1 385 ? 1.017 -15.047 -33.344 1 98.75 385 ALA A O 1
ATOM 2972 N N . ASP A 1 386 ? 3.025 -14.078 -33.125 1 98.62 386 ASP A N 1
ATOM 2973 C CA . ASP A 1 386 ? 3.76 -15.227 -33.656 1 98.62 386 ASP A CA 1
ATOM 2974 C C . ASP A 1 386 ? 4.848 -15.68 -32.688 1 98.62 386 ASP A C 1
ATOM 2976 O O . ASP A 1 386 ? 5.98 -15.945 -33.094 1 98.62 386 ASP A O 1
ATOM 2980 N N . ASP A 1 387 ? 4.523 -15.727 -31.375 1 98.5 387 ASP A N 1
ATOM 2981 C CA . ASP A 1 387 ? 5.496 -16.078 -30.344 1 98.5 387 ASP A CA 1
ATOM 2982 C C . ASP A 1 387 ? 4.832 -16.859 -29.203 1 98.5 387 ASP A C 1
ATOM 2984 O O . ASP A 1 387 ? 4.129 -16.266 -28.375 1 98.5 387 ASP A O 1
ATOM 2988 N N . ILE A 1 388 ? 5.137 -18.109 -29.109 1 98.38 388 ILE A N 1
ATOM 2989 C CA . ILE A 1 388 ? 4.516 -18.969 -28.109 1 98.38 388 ILE A CA 1
ATOM 2990 C C . ILE A 1 388 ? 5.086 -18.656 -26.734 1 98.38 388 ILE A C 1
ATOM 2992 O O . ILE A 1 388 ? 4.367 -18.703 -25.719 1 98.38 388 ILE A O 1
ATOM 2996 N N . GLY A 1 389 ? 6.363 -18.281 -26.672 1 98.06 389 GLY A N 1
ATOM 2997 C CA . GLY A 1 389 ? 6.996 -17.938 -25.406 1 98.06 389 GLY A CA 1
ATOM 2998 C C . GLY A 1 389 ? 6.328 -16.766 -24.703 1 98.06 389 GLY A C 1
ATOM 2999 O O . GLY A 1 389 ? 6.219 -16.75 -23.484 1 98.06 389 GLY A O 1
ATOM 3000 N N . LEU A 1 390 ? 5.84 -15.797 -25.484 1 98.19 390 LEU A N 1
ATOM 3001 C CA . LEU A 1 390 ? 5.168 -14.625 -24.938 1 98.19 390 LEU A CA 1
ATOM 3002 C C . LEU A 1 390 ? 3.764 -14.977 -24.453 1 98.19 390 LEU A C 1
ATOM 3004 O O . LEU A 1 390 ? 3.193 -14.273 -23.625 1 98.19 390 LEU A O 1
ATOM 3008 N N . GLN A 1 391 ? 3.23 -16.109 -24.953 1 98 391 GLN A N 1
ATOM 3009 C CA . GLN A 1 391 ? 1.937 -16.609 -24.5 1 98 391 GLN A CA 1
ATOM 3010 C C . GLN A 1 391 ? 2.074 -17.391 -23.188 1 98 391 GLN A C 1
ATOM 3012 O O . GLN A 1 391 ? 1.085 -17.609 -22.5 1 98 391 GLN A O 1
ATOM 3017 N N . CYS A 1 392 ? 3.322 -17.797 -22.859 1 98.38 392 CYS A N 1
ATOM 3018 C CA . CYS A 1 392 ? 3.531 -18.719 -21.75 1 98.38 392 CYS A CA 1
ATOM 3019 C C . CYS A 1 392 ? 4.055 -17.984 -20.516 1 98.38 392 CYS A C 1
ATOM 3021 O O . CYS A 1 392 ? 3.734 -18.344 -19.391 1 98.38 392 CYS A O 1
ATOM 3023 N N . GLY A 1 393 ? 4.926 -17.016 -20.656 1 97.69 393 GLY A N 1
ATOM 3024 C CA . GLY A 1 393 ? 5.477 -16.234 -19.547 1 97.69 393 GLY A CA 1
ATOM 3025 C C . GLY A 1 393 ? 6.609 -16.938 -18.828 1 97.69 393 GLY A C 1
ATOM 3026 O O . GLY A 1 393 ? 7.266 -17.812 -19.391 1 97.69 393 GLY A O 1
ATOM 3027 N N . GLY A 1 394 ? 6.949 -16.5 -17.594 1 97.5 394 GLY A N 1
ATOM 3028 C CA . GLY A 1 394 ? 8.023 -17.047 -16.781 1 97.5 394 GLY A CA 1
ATOM 3029 C C . GLY A 1 394 ? 7.75 -18.469 -16.312 1 97.5 394 GLY A C 1
ATOM 3030 O O . GLY A 1 394 ? 6.637 -18.969 -16.484 1 97.5 394 GLY A O 1
ATOM 3031 N N . TRP A 1 395 ? 8.828 -19.125 -15.836 1 97.38 395 TRP A N 1
ATOM 3032 C CA . TRP A 1 395 ? 8.734 -20.5 -15.359 1 97.38 395 TRP A CA 1
ATOM 3033 C C . TRP A 1 395 ? 8.203 -21.422 -16.453 1 97.38 395 TRP A C 1
ATOM 3035 O O . TRP A 1 395 ? 7.312 -22.25 -16.203 1 97.38 395 TRP A O 1
ATOM 3045 N N . THR A 1 396 ? 8.656 -21.219 -17.688 1 97.81 396 THR A N 1
ATOM 3046 C CA . THR A 1 396 ? 8.367 -22.078 -18.812 1 97.81 396 THR A CA 1
ATOM 3047 C C . THR A 1 396 ? 9.656 -22.5 -19.516 1 97.81 396 THR A C 1
ATOM 3049 O O . THR A 1 396 ? 10.273 -21.703 -20.234 1 97.81 396 THR A O 1
ATOM 3052 N N . ILE A 1 397 ? 10.047 -23.703 -19.328 1 96.75 397 ILE A N 1
ATOM 3053 C CA . ILE A 1 397 ? 11.273 -24.312 -19.828 1 96.75 397 ILE A CA 1
ATOM 3054 C C . ILE A 1 397 ? 12.469 -23.766 -19.031 1 96.75 397 ILE A C 1
ATOM 3056 O O . ILE A 1 397 ? 13.375 -24.531 -18.688 1 96.75 397 ILE A O 1
ATOM 3060 N N . GLU A 1 398 ? 12.453 -22.484 -18.734 1 95.44 398 GLU A N 1
ATOM 3061 C CA . GLU A 1 398 ? 13.438 -21.844 -17.875 1 95.44 398 GLU A CA 1
ATOM 3062 C C . GLU A 1 398 ? 12.781 -20.812 -16.969 1 95.44 398 GLU A C 1
ATOM 3064 O O . GLU A 1 398 ? 11.602 -20.484 -17.141 1 95.44 398 GLU A O 1
ATOM 3069 N N . TRP A 1 399 ? 13.555 -20.297 -15.992 1 95.81 399 TRP A N 1
ATOM 3070 C CA . TRP A 1 399 ? 13.062 -19.453 -14.914 1 95.81 399 TRP A CA 1
ATOM 3071 C C . TRP A 1 399 ? 12.422 -18.188 -15.469 1 95.81 399 TRP A C 1
ATOM 3073 O O . TRP A 1 399 ? 11.227 -17.953 -15.273 1 95.81 399 TRP A O 1
ATOM 3083 N N . GLN A 1 400 ? 12.984 -17.406 -16.328 1 95.75 400 GLN A N 1
ATOM 3084 C CA . GLN A 1 400 ? 12.469 -16.141 -16.828 1 95.75 400 GLN A CA 1
ATOM 3085 C C . GLN A 1 400 ? 11.578 -16.344 -18.047 1 95.75 400 GLN A C 1
ATOM 3087 O O . GLN A 1 400 ? 10.844 -15.445 -18.438 1 95.75 400 GLN A O 1
ATOM 3092 N N . GLY A 1 401 ? 11.594 -17.562 -18.641 1 96.44 401 GLY A N 1
ATOM 3093 C CA . GLY A 1 401 ? 10.883 -17.828 -19.875 1 96.44 401 GLY A CA 1
ATOM 3094 C C . GLY A 1 401 ? 11.648 -17.391 -21.109 1 96.44 401 GLY A C 1
ATOM 3095 O O . GLY A 1 401 ? 12.727 -16.812 -21.016 1 96.44 401 GLY A O 1
ATOM 3096 N N . TYR A 1 402 ? 11.164 -17.828 -22.297 1 94.62 402 TYR A N 1
ATOM 3097 C CA . TYR A 1 402 ? 11.781 -17.516 -23.578 1 94.62 402 TYR A CA 1
ATOM 3098 C C . TYR A 1 402 ? 10.812 -16.75 -24.484 1 94.62 402 TYR A C 1
ATOM 3100 O O . TYR A 1 402 ? 9.617 -17.047 -24.5 1 94.62 402 TYR A O 1
ATOM 3108 N N . ALA A 1 403 ? 11.328 -15.789 -25.188 1 95 403 ALA A N 1
ATOM 3109 C CA . ALA A 1 403 ? 10.656 -15.203 -26.344 1 95 403 ALA A CA 1
ATOM 3110 C C . ALA A 1 403 ? 11.414 -15.516 -27.625 1 95 403 ALA A C 1
ATOM 3112 O O . ALA A 1 403 ? 12.641 -15.578 -27.641 1 95 403 ALA A O 1
ATOM 3113 N N . GLY A 1 404 ? 10.695 -15.766 -28.672 1 95.38 404 GLY A N 1
ATOM 3114 C CA . GLY A 1 404 ? 11.32 -15.906 -29.984 1 95.38 404 GLY A CA 1
ATOM 3115 C C . GLY A 1 404 ? 11.883 -17.297 -30.234 1 95.38 404 GLY A C 1
ATOM 3116 O O . GLY A 1 404 ? 12.797 -17.469 -31.047 1 95.38 404 GLY A O 1
ATOM 3117 N N . HIS A 1 405 ? 11.336 -18.344 -29.484 1 96.25 405 HIS A N 1
ATOM 3118 C CA . HIS A 1 405 ? 11.844 -19.703 -29.609 1 96.25 405 HIS A CA 1
ATOM 3119 C C . HIS A 1 405 ? 10.695 -20.703 -29.734 1 96.25 405 HIS A C 1
ATOM 3121 O O . HIS A 1 405 ? 10.617 -21.672 -28.969 1 96.25 405 HIS A O 1
ATOM 3127 N N . ASN A 1 406 ? 9.945 -20.531 -30.766 1 97.56 406 ASN A N 1
ATOM 3128 C CA . ASN A 1 406 ? 8.758 -21.359 -30.969 1 97.56 406 ASN A CA 1
ATOM 3129 C C . ASN A 1 406 ? 9.117 -22.828 -31.094 1 97.56 406 ASN A C 1
ATOM 3131 O O . ASN A 1 406 ? 8.305 -23.703 -30.781 1 97.56 406 ASN A O 1
ATOM 3135 N N . GLU A 1 407 ? 10.352 -23.188 -31.469 1 95.94 407 GLU A N 1
ATOM 3136 C CA . GLU A 1 407 ? 10.797 -24.562 -31.656 1 95.94 407 GLU A CA 1
ATOM 3137 C C . GLU A 1 407 ? 10.836 -25.328 -30.344 1 95.94 407 GLU A C 1
ATOM 3139 O O . GLU A 1 407 ? 10.844 -26.562 -30.312 1 95.94 407 GLU A O 1
ATOM 3144 N N . LEU A 1 408 ? 10.844 -24.641 -29.25 1 96.69 408 LEU A N 1
ATOM 3145 C CA . LEU A 1 408 ? 10.891 -25.25 -27.938 1 96.69 408 LEU A CA 1
ATOM 3146 C C . LEU A 1 408 ? 9.516 -25.766 -27.516 1 96.69 408 LEU A C 1
ATOM 3148 O O . LEU A 1 408 ? 9.383 -26.484 -26.531 1 96.69 408 LEU A O 1
ATOM 3152 N N . TYR A 1 409 ? 8.516 -25.438 -28.312 1 96.94 409 TYR A N 1
ATOM 3153 C CA . TYR A 1 409 ? 7.129 -25.781 -28 1 96.94 409 TYR A CA 1
ATOM 3154 C C . TYR A 1 409 ? 6.516 -26.625 -29.109 1 96.94 409 TYR A C 1
ATOM 3156 O O . TYR A 1 409 ? 5.574 -26.203 -29.781 1 96.94 409 TYR A O 1
ATOM 3164 N N . PRO A 1 410 ? 6.898 -27.812 -29.219 1 95.31 410 PRO A N 1
ATOM 3165 C CA . PRO A 1 410 ? 6.508 -28.641 -30.375 1 95.31 410 PRO A CA 1
ATOM 3166 C C . PRO A 1 410 ? 5.02 -28.984 -30.359 1 95.31 410 PRO A C 1
ATOM 3168 O O . PRO A 1 410 ? 4.465 -29.375 -31.391 1 95.31 410 PRO A O 1
ATOM 3171 N N . LEU A 1 411 ? 4.352 -28.859 -29.234 1 96.12 411 LEU A N 1
ATOM 3172 C CA . LEU A 1 411 ? 2.949 -29.25 -29.141 1 96.12 411 LEU A CA 1
ATOM 3173 C C . LEU A 1 411 ? 2.037 -28.062 -29.406 1 96.12 411 LEU A C 1
ATOM 3175 O O . LEU A 1 411 ? 0.825 -28.219 -29.562 1 96.12 411 LEU A O 1
ATOM 3179 N N . GLY A 1 412 ? 2.635 -26.875 -29.438 1 94.81 412 GLY A N 1
ATOM 3180 C CA . GLY A 1 412 ? 1.831 -25.656 -29.484 1 94.81 412 GLY A CA 1
ATOM 3181 C C . GLY A 1 412 ? 1.828 -25 -30.844 1 94.81 412 GLY A C 1
ATOM 3182 O O . GLY A 1 412 ? 2.375 -25.531 -31.797 1 94.81 412 GLY A O 1
ATOM 3183 N N . SER A 1 413 ? 1.056 -23.891 -30.953 1 96.38 413 SER A N 1
ATOM 3184 C CA . SER A 1 413 ? 0.973 -23.062 -32.156 1 96.38 413 SER A CA 1
ATOM 3185 C C . SER A 1 413 ? 0.649 -21.609 -31.797 1 96.38 413 SER A C 1
ATOM 3187 O O . SER A 1 413 ? 0.133 -21.328 -30.703 1 96.38 413 SER A O 1
ATOM 3189 N N . THR A 1 414 ? 1.045 -20.734 -32.625 1 98.38 414 THR A N 1
ATOM 3190 C CA . THR A 1 414 ? 0.875 -19.312 -32.406 1 98.38 414 THR A CA 1
ATOM 3191 C C . THR A 1 414 ? -0.518 -18.844 -32.812 1 98.38 414 THR A C 1
ATOM 3193 O O . THR A 1 414 ? -1.259 -19.609 -33.438 1 98.38 414 THR A O 1
ATOM 3196 N N . VAL A 1 415 ? -0.866 -17.594 -32.438 1 98.75 415 VAL A N 1
ATOM 3197 C CA . VAL A 1 415 ? -2.111 -16.984 -32.875 1 98.75 415 VAL A CA 1
ATOM 3198 C C . VAL A 1 415 ? -2.113 -16.859 -34.406 1 98.75 415 VAL A C 1
ATOM 3200 O O . VAL A 1 415 ? -3.107 -17.188 -35.031 1 98.75 415 VAL A O 1
ATOM 3203 N N . LYS A 1 416 ? -0.993 -16.469 -35 1 98.62 416 LYS A N 1
ATOM 3204 C CA . LYS A 1 416 ? -0.851 -16.297 -36.438 1 98.62 416 LYS A CA 1
ATOM 3205 C C . LYS A 1 416 ? -1.125 -17.609 -37.188 1 98.62 416 LYS A C 1
ATOM 3207 O O . LYS A 1 416 ? -1.942 -17.656 -38.094 1 98.62 416 LYS A O 1
ATOM 3212 N N . GLU A 1 417 ? -0.456 -18.672 -36.75 1 98 417 GLU A N 1
ATOM 3213 C CA . GLU A 1 417 ? -0.592 -19.969 -37.406 1 98 417 GLU A CA 1
ATOM 3214 C C . GLU A 1 417 ? -2.043 -20.453 -37.406 1 98 417 GLU A C 1
ATOM 3216 O O . GLU A 1 417 ? -2.521 -21.016 -38.375 1 98 417 GLU A O 1
ATOM 3221 N N . ASN A 1 418 ? -2.691 -20.203 -36.344 1 98.5 418 ASN A N 1
ATOM 3222 C CA . ASN A 1 418 ? -4.051 -20.703 -36.219 1 98.5 418 ASN A CA 1
ATOM 3223 C C . ASN A 1 418 ? -5.055 -19.844 -36.969 1 98.5 418 ASN A C 1
ATOM 3225 O O . ASN A 1 418 ? -6.051 -20.344 -37.469 1 98.5 418 ASN A O 1
ATOM 3229 N N . ILE A 1 419 ? -4.848 -18.516 -36.969 1 98.44 419 ILE A N 1
ATOM 3230 C CA . ILE A 1 419 ? -5.688 -17.656 -37.812 1 98.44 419 ILE A CA 1
ATOM 3231 C C . ILE A 1 419 ? -5.539 -18.062 -39.281 1 98.44 419 ILE A C 1
ATOM 3233 O O . ILE A 1 419 ? -6.535 -18.172 -40 1 98.44 419 ILE A O 1
ATOM 3237 N N . GLU A 1 420 ? -4.293 -18.297 -39.719 1 97.69 420 GLU A N 1
ATOM 3238 C CA . GLU A 1 420 ? -4.039 -18.75 -41.094 1 97.69 420 GLU A CA 1
ATOM 3239 C C . GLU A 1 420 ? -4.734 -20.078 -41.375 1 97.69 420 GLU A C 1
ATOM 3241 O O . GLU A 1 420 ? -5.32 -20.266 -42.438 1 97.69 420 GLU A O 1
ATOM 3246 N N . SER A 1 421 ? -4.664 -20.953 -40.438 1 97.5 421 SER A N 1
ATOM 3247 C CA . SER A 1 421 ? -5.293 -22.25 -40.594 1 97.5 421 SER A CA 1
ATOM 3248 C C . SER A 1 421 ? -6.809 -22.125 -40.719 1 97.5 421 SER A C 1
ATOM 3250 O O . SER A 1 421 ? -7.41 -22.719 -41.625 1 97.5 421 SER A O 1
ATOM 3252 N N . ILE A 1 422 ? -7.441 -21.375 -39.875 1 97.69 422 ILE A N 1
ATOM 3253 C CA . ILE A 1 422 ? -8.891 -21.219 -39.844 1 97.69 422 ILE A CA 1
ATOM 3254 C C . ILE A 1 422 ? -9.367 -20.547 -41.125 1 97.69 422 ILE A C 1
ATOM 3256 O O . ILE A 1 422 ? -10.422 -20.891 -41.656 1 97.69 422 ILE A O 1
ATOM 3260 N N . THR A 1 423 ? -8.516 -19.656 -41.688 1 96.88 423 THR A N 1
ATOM 3261 C CA . THR A 1 423 ? -8.922 -18.906 -42.875 1 96.88 423 THR A CA 1
ATOM 3262 C C . THR A 1 423 ? -8.398 -19.562 -44.156 1 96.88 423 THR A C 1
ATOM 3264 O O . THR A 1 423 ? -8.586 -19.047 -45.25 1 96.88 423 THR A O 1
ATOM 3267 N N . GLY A 1 424 ? -7.727 -20.688 -44.031 1 95.31 424 GLY A N 1
ATOM 3268 C CA . GLY A 1 424 ? -7.184 -21.406 -45.188 1 95.31 424 GLY A CA 1
ATOM 3269 C C . GLY A 1 424 ? -6.102 -20.625 -45.906 1 95.31 424 GLY A C 1
ATOM 3270 O O . GLY A 1 424 ? -6.074 -20.594 -47.156 1 95.31 424 GLY A O 1
ATOM 3271 N N . ASN A 1 425 ? -5.355 -19.938 -45.094 1 89.62 425 ASN A N 1
ATOM 3272 C CA . ASN A 1 425 ? -4.297 -19.109 -45.656 1 89.62 425 ASN A CA 1
ATOM 3273 C C . ASN A 1 425 ? -4.844 -18.125 -46.688 1 89.62 425 ASN A C 1
ATOM 3275 O O . ASN A 1 425 ? -4.293 -18.016 -47.812 1 89.62 425 ASN A O 1
ATOM 3279 N N . SER A 1 426 ? -5.777 -17.609 -46.375 1 88.56 426 SER A N 1
ATOM 3280 C CA . SER A 1 426 ? -6.445 -16.672 -47.281 1 88.56 426 SER A CA 1
ATOM 3281 C C . SER A 1 426 ? -5.59 -15.438 -47.5 1 88.56 426 SER A C 1
ATOM 3283 O O . SER A 1 426 ? -4.875 -14.984 -46.625 1 88.56 426 SER A O 1
ATOM 3285 N N . SER A 1 427 ? -5.766 -14.836 -48.625 1 89.94 427 SER A N 1
ATOM 3286 C CA . SER A 1 427 ? -5.105 -13.578 -48.969 1 89.94 427 SER A CA 1
ATOM 3287 C C . SER A 1 427 ? -5.738 -12.398 -48.219 1 89.94 427 SER A C 1
ATOM 3289 O O . SER A 1 427 ? -5.168 -11.305 -48.188 1 89.94 427 SER A O 1
ATOM 3291 N N . SER A 1 428 ? -6.777 -12.711 -47.594 1 92.25 428 SER A N 1
ATOM 3292 C CA . SER A 1 428 ? -7.461 -11.648 -46.844 1 92.25 428 SER A CA 1
ATOM 3293 C C . SER A 1 428 ? -6.805 -11.406 -45.5 1 92.25 428 SER A C 1
ATOM 3295 O O . SER A 1 428 ? -7.129 -10.43 -44.812 1 92.25 428 SER A O 1
ATOM 3297 N N . VAL A 1 429 ? -5.855 -12.242 -45.156 1 97.19 429 VAL A N 1
ATOM 3298 C CA . VAL A 1 429 ? -5.125 -12.062 -43.906 1 97.19 429 VAL A CA 1
ATOM 3299 C C . VAL A 1 429 ? -3.688 -11.641 -44.219 1 97.19 429 VAL A C 1
ATOM 3301 O O . VAL A 1 429 ? -2.98 -12.312 -44.969 1 97.19 429 VAL A O 1
ATOM 3304 N N . SER A 1 430 ? -3.277 -10.523 -43.688 1 98.12 430 SER A N 1
ATOM 3305 C CA . SER A 1 430 ? -1.896 -10.055 -43.781 1 98.12 430 SER A CA 1
ATOM 3306 C C . SER A 1 430 ? -1.257 -9.984 -42.406 1 98.12 430 SER A C 1
ATOM 3308 O O . SER A 1 430 ? -1.958 -9.875 -41.375 1 98.12 430 SER A O 1
ATOM 3310 N N . TYR A 1 431 ? 0.052 -10.133 -42.406 1 98.31 431 TYR A N 1
ATOM 3311 C CA . TYR A 1 431 ? 0.775 -10.094 -41.125 1 98.31 431 TYR A CA 1
ATOM 3312 C C . TYR A 1 431 ? 2.018 -9.219 -41.25 1 98.31 431 TYR A C 1
ATOM 3314 O O . TYR A 1 431 ? 2.754 -9.297 -42.219 1 98.31 431 TYR A O 1
ATOM 3322 N N . PHE A 1 432 ? 2.207 -8.367 -40.25 1 98.5 432 PHE A N 1
ATOM 3323 C CA . PHE A 1 432 ? 3.434 -7.605 -40.031 1 98.5 432 PHE A CA 1
ATOM 3324 C C . PHE A 1 432 ? 3.592 -7.207 -38.594 1 98.5 432 PHE A C 1
ATOM 3326 O O . PHE A 1 432 ? 2.662 -6.668 -37.969 1 98.5 432 PHE A O 1
ATOM 3333 N N . ASN A 1 433 ? 4.707 -7.504 -38.094 1 96.69 433 ASN A N 1
ATOM 3334 C CA . ASN A 1 433 ? 4.957 -7.039 -36.719 1 96.69 433 ASN A CA 1
ATOM 3335 C C . ASN A 1 433 ? 6.004 -5.93 -36.688 1 96.69 433 ASN A C 1
ATOM 3337 O O . ASN A 1 433 ? 7.16 -6.152 -37.062 1 96.69 433 ASN A O 1
ATOM 3341 N N . GLY A 1 434 ? 5.652 -4.82 -36.219 1 95.69 434 GLY A N 1
ATOM 3342 C CA . GLY A 1 434 ? 6.574 -3.707 -36.094 1 95.69 434 GLY A CA 1
ATOM 3343 C C . GLY A 1 434 ? 6.758 -3.244 -34.656 1 95.69 434 GLY A C 1
ATOM 3344 O O . GLY A 1 434 ? 7.418 -2.234 -34.406 1 95.69 434 GLY A O 1
ATOM 3345 N N . LEU A 1 435 ? 6.277 -3.975 -33.719 1 97.56 435 LEU A N 1
ATOM 3346 C CA . LEU A 1 435 ? 6.199 -3.547 -32.312 1 97.56 435 LEU A CA 1
ATOM 3347 C C . LEU A 1 435 ? 6.926 -4.527 -31.391 1 97.56 435 LEU A C 1
ATOM 3349 O O . LEU A 1 435 ? 6.742 -5.742 -31.516 1 97.56 435 LEU A O 1
ATOM 3353 N N . ASN A 1 436 ? 7.727 -3.988 -30.469 1 97.06 436 ASN A N 1
ATOM 3354 C CA . ASN A 1 436 ? 8.367 -4.762 -29.406 1 97.06 436 ASN A CA 1
ATOM 3355 C C . ASN A 1 436 ? 7.57 -4.695 -28.109 1 97.06 436 ASN A C 1
ATOM 3357 O O . ASN A 1 436 ? 6.883 -3.709 -27.844 1 97.06 436 ASN A O 1
ATOM 3361 N N . TYR A 1 437 ? 7.707 -5.688 -27.297 1 96.38 437 TYR A N 1
ATOM 3362 C CA . TYR A 1 437 ? 6.914 -5.691 -26.062 1 96.38 437 TYR A CA 1
ATOM 3363 C C . TYR A 1 437 ? 7.375 -4.594 -25.109 1 96.38 437 TYR A C 1
ATOM 3365 O O . TYR A 1 437 ? 6.668 -4.25 -24.172 1 96.38 437 TYR A O 1
ATOM 3373 N N . THR A 1 438 ? 8.531 -3.959 -25.281 1 95.75 438 THR A N 1
ATOM 3374 C CA . THR A 1 438 ? 9.008 -2.822 -24.5 1 95.75 438 THR A CA 1
ATOM 3375 C C . THR A 1 438 ? 8.266 -1.549 -24.891 1 95.75 438 THR A C 1
ATOM 3377 O O . THR A 1 438 ? 8.367 -0.527 -24.219 1 95.75 438 THR A O 1
ATOM 3380 N N . GLY A 1 439 ? 7.551 -1.648 -25.953 1 97.25 439 GLY A N 1
ATOM 3381 C CA . GLY A 1 439 ? 6.848 -0.484 -26.453 1 97.25 439 GLY A CA 1
ATOM 3382 C C . GLY A 1 439 ? 7.602 0.235 -27.562 1 97.25 439 GLY A C 1
ATOM 3383 O O . GLY A 1 439 ? 7.094 1.191 -28.141 1 97.25 439 GLY A O 1
ATOM 3384 N N . GLU A 1 440 ? 8.711 -0.255 -27.953 1 97.31 440 GLU A N 1
ATOM 3385 C CA . GLU A 1 440 ? 9.531 0.4 -28.969 1 97.31 440 GLU A CA 1
ATOM 3386 C C . GLU A 1 440 ? 9.109 -0.021 -30.375 1 97.31 440 GLU A C 1
ATOM 3388 O O . GLU A 1 440 ? 8.742 -1.177 -30.594 1 97.31 440 GLU A O 1
ATOM 3393 N N . TYR A 1 441 ? 9.062 0.869 -31.312 1 97.94 441 TYR A N 1
ATOM 3394 C CA . TYR A 1 441 ? 8.875 0.647 -32.75 1 97.94 441 TYR A CA 1
ATOM 3395 C C . TYR A 1 441 ? 9.547 1.745 -33.562 1 97.94 441 TYR A C 1
ATOM 3397 O O . TYR A 1 441 ? 9.758 2.854 -33.062 1 97.94 441 TYR A O 1
ATOM 3405 N N . SER A 1 442 ? 9.977 1.483 -34.844 1 97.94 442 SER A N 1
ATOM 3406 C CA . SER A 1 442 ? 10.508 2.516 -35.719 1 97.94 442 SER A CA 1
ATOM 3407 C C . SER A 1 442 ? 9.391 3.221 -36.469 1 97.94 442 SER A C 1
ATOM 3409 O O . SER A 1 442 ? 8.312 2.652 -36.688 1 97.94 442 SER A O 1
ATOM 3411 N N . GLU A 1 443 ? 9.664 4.426 -36.875 1 97.31 443 GLU A N 1
ATOM 3412 C CA . GLU A 1 443 ? 8.703 5.148 -37.719 1 97.31 443 GLU A CA 1
ATOM 3413 C C . GLU A 1 443 ? 8.398 4.391 -39 1 97.31 443 GLU A C 1
ATOM 3415 O O . GLU A 1 443 ? 7.262 4.395 -39.469 1 97.31 443 GLU A O 1
ATOM 3420 N N . ALA A 1 444 ? 9.375 3.766 -39.562 1 98.12 444 ALA A N 1
ATOM 3421 C CA . ALA A 1 444 ? 9.203 2.977 -40.781 1 98.12 444 ALA A CA 1
ATOM 3422 C C . ALA A 1 444 ? 8.266 1.794 -40.531 1 98.12 444 ALA A C 1
ATOM 3424 O O . ALA A 1 444 ? 7.414 1.49 -41.375 1 98.12 444 ALA A O 1
ATOM 3425 N N . ASP A 1 445 ? 8.406 1.125 -39.469 1 98.44 445 ASP A N 1
ATOM 3426 C CA . ASP A 1 445 ? 7.555 -0.012 -39.125 1 98.44 445 ASP A CA 1
ATOM 3427 C C . ASP A 1 445 ? 6.113 0.432 -38.875 1 98.44 445 ASP A C 1
ATOM 3429 O O . ASP A 1 445 ? 5.172 -0.253 -39.281 1 98.44 445 ASP A O 1
ATOM 3433 N N . LEU A 1 446 ? 6.004 1.566 -38.188 1 98.5 446 LEU A N 1
ATOM 3434 C CA . LEU A 1 446 ? 4.664 2.088 -37.938 1 98.5 446 LEU A CA 1
ATOM 3435 C C . LEU A 1 446 ? 3.967 2.436 -39.25 1 98.5 446 LEU A C 1
ATOM 3437 O O . LEU A 1 446 ? 2.779 2.15 -39.438 1 98.5 446 LEU A O 1
ATOM 3441 N N . GLU A 1 447 ? 4.676 3.066 -40.156 1 98.31 447 GLU A N 1
ATOM 3442 C CA . GLU A 1 447 ? 4.098 3.43 -41.438 1 98.31 447 GLU A CA 1
ATOM 3443 C C . GLU A 1 447 ? 3.678 2.191 -42.25 1 98.31 447 GLU A C 1
ATOM 3445 O O . GLU A 1 447 ? 2.617 2.178 -42.875 1 98.31 447 GLU A O 1
ATOM 3450 N N . THR A 1 448 ? 4.5 1.17 -42.25 1 98.69 448 THR A N 1
ATOM 3451 C CA . THR A 1 448 ? 4.172 -0.093 -42.906 1 98.69 448 THR A CA 1
ATOM 3452 C C . THR A 1 448 ? 2.91 -0.701 -42.281 1 98.69 448 THR A C 1
ATOM 3454 O O . THR A 1 448 ? 2.01 -1.133 -43 1 98.69 448 THR A O 1
ATOM 3457 N N . ALA A 1 449 ? 2.842 -0.712 -41 1 98.81 449 ALA A N 1
ATOM 3458 C CA . ALA A 1 449 ? 1.676 -1.254 -40.312 1 98.81 449 ALA A CA 1
ATOM 3459 C C . ALA A 1 449 ? 0.417 -0.463 -40.656 1 98.81 449 ALA A C 1
ATOM 3461 O O . ALA A 1 449 ? -0.657 -1.041 -40.844 1 98.81 449 ALA A O 1
ATOM 3462 N N . LYS A 1 450 ? 0.509 0.825 -40.656 1 98.69 450 LYS A N 1
ATOM 3463 C CA . LYS A 1 450 ? -0.629 1.674 -41 1 98.69 450 LYS A CA 1
ATOM 3464 C C . LYS A 1 450 ? -1.128 1.384 -42.406 1 98.69 450 LYS A C 1
ATOM 3466 O O . LYS A 1 450 ? -2.33 1.441 -42.688 1 98.69 450 LYS A O 1
ATOM 3471 N N . GLU A 1 451 ? -0.19 1.154 -43.344 1 98.62 451 GLU A N 1
ATOM 3472 C CA . GLU A 1 451 ? -0.577 0.807 -44.688 1 98.62 451 GLU A CA 1
ATOM 3473 C C . GLU A 1 451 ? -1.412 -0.47 -44.719 1 98.62 451 GLU A C 1
ATOM 3475 O O . GLU A 1 451 ? -2.455 -0.521 -45.375 1 98.62 451 GLU A O 1
ATOM 3480 N N . TYR A 1 452 ? -0.96 -1.515 -44.031 1 98.56 452 TYR A N 1
ATOM 3481 C CA . TYR A 1 452 ? -1.716 -2.76 -43.938 1 98.56 452 TYR A CA 1
ATOM 3482 C C . TYR A 1 452 ? -3.062 -2.539 -43.281 1 98.56 452 TYR A C 1
ATOM 3484 O O . TYR A 1 452 ? -4.086 -3.053 -43.719 1 98.56 452 TYR A O 1
ATOM 3492 N N . ALA A 1 453 ? -3.082 -1.762 -42.219 1 98.69 453 ALA A N 1
ATOM 3493 C CA . ALA A 1 453 ? -4.301 -1.501 -41.469 1 98.69 453 ALA A CA 1
ATOM 3494 C C . ALA A 1 453 ? -5.332 -0.771 -42.312 1 98.69 453 ALA A C 1
ATOM 3496 O O . ALA A 1 453 ? -6.531 -1.063 -42.25 1 98.69 453 ALA A O 1
ATOM 3497 N N . SER A 1 454 ? -4.871 0.178 -43.125 1 98.38 454 SER A N 1
ATOM 3498 C CA . SER A 1 454 ? -5.77 0.983 -43.938 1 98.38 454 SER A CA 1
ATOM 3499 C C . SER A 1 454 ? -6.469 0.13 -45 1 98.38 454 SER A C 1
ATOM 3501 O O . SER A 1 454 ? -7.531 0.502 -45.5 1 98.38 454 SER A O 1
ATOM 3503 N N . LYS A 1 455 ? -5.934 -0.998 -45.281 1 97.81 455 LYS A N 1
ATOM 3504 C CA . LYS A 1 455 ? -6.473 -1.858 -46.344 1 97.81 455 LYS A CA 1
ATOM 3505 C C . LYS A 1 455 ? -7.32 -2.98 -45.75 1 97.81 455 LYS A C 1
ATOM 3507 O O . LYS A 1 455 ? -7.934 -3.754 -46.469 1 97.81 455 LYS A O 1
ATOM 3512 N N . ALA A 1 456 ? -7.336 -3.098 -44.438 1 98.31 456 ALA A N 1
ATOM 3513 C CA . ALA A 1 456 ? -8.047 -4.184 -43.781 1 98.31 456 ALA A CA 1
ATOM 3514 C C . ALA A 1 456 ? -9.297 -3.668 -43.062 1 98.31 456 ALA A C 1
ATOM 3516 O O . ALA A 1 456 ? -9.289 -2.57 -42.5 1 98.31 456 ALA A O 1
ATOM 3517 N N . GLU A 1 457 ? -10.312 -4.469 -43.062 1 98.06 457 GLU A N 1
ATOM 3518 C CA . GLU A 1 457 ? -11.508 -4.133 -42.312 1 98.06 457 GLU A CA 1
ATOM 3519 C C . GLU A 1 457 ? -11.25 -4.215 -40.812 1 98.06 457 GLU A C 1
ATOM 3521 O O . GLU A 1 457 ? -11.727 -3.379 -40.031 1 98.06 457 GLU A O 1
ATOM 3526 N N . PHE A 1 458 ? -10.531 -5.219 -40.438 1 98.69 458 PHE A N 1
ATOM 3527 C CA . PHE A 1 458 ? -10.195 -5.434 -39.031 1 98.69 458 PHE A CA 1
ATOM 3528 C C . PHE A 1 458 ? -8.68 -5.508 -38.844 1 98.69 458 PHE A C 1
ATOM 3530 O O . PHE A 1 458 ? -7.969 -6.031 -39.688 1 98.69 458 PHE A O 1
ATOM 3537 N N . THR A 1 459 ? -8.156 -4.938 -37.75 1 98.81 459 THR A N 1
ATOM 3538 C CA . THR A 1 459 ? -6.785 -5.133 -37.281 1 98.81 459 THR A CA 1
ATOM 3539 C C . THR A 1 459 ? -6.758 -5.836 -35.938 1 98.81 459 THR A C 1
ATOM 3541 O O . THR A 1 459 ? -7.355 -5.355 -34.969 1 98.81 459 THR A O 1
ATOM 3544 N N . VAL A 1 460 ? -6.164 -7.012 -35.875 1 98.88 460 VAL A N 1
ATOM 3545 C CA . VAL A 1 460 ? -5.945 -7.723 -34.594 1 98.88 460 VAL A CA 1
ATOM 3546 C C . VAL A 1 460 ? -4.539 -7.438 -34.094 1 98.88 460 VAL A C 1
ATOM 3548 O O . VAL A 1 460 ? -3.549 -7.832 -34.719 1 98.88 460 VAL A O 1
ATOM 3551 N N . ALA A 1 461 ? -4.453 -6.719 -33 1 98.94 461 ALA A N 1
ATOM 3552 C CA . ALA A 1 461 ? -3.18 -6.422 -32.375 1 98.94 461 ALA A CA 1
ATOM 3553 C C . ALA A 1 461 ? -2.967 -7.305 -31.141 1 98.94 461 ALA A C 1
ATOM 3555 O O . ALA A 1 461 ? -3.666 -7.16 -30.141 1 98.94 461 ALA A O 1
ATOM 3556 N N . VAL A 1 462 ? -2.002 -8.211 -31.219 1 98.88 462 VAL A N 1
ATOM 3557 C CA . VAL A 1 462 ? -1.672 -9.117 -30.125 1 98.88 462 VAL A CA 1
ATOM 3558 C C . VAL A 1 462 ? -0.488 -8.555 -29.328 1 98.88 462 VAL A C 1
ATOM 3560 O O . VAL A 1 462 ? 0.666 -8.719 -29.734 1 98.88 462 VAL A O 1
ATOM 3563 N N . ILE A 1 463 ? -0.785 -7.949 -28.172 1 98.81 463 ILE A N 1
ATOM 3564 C CA . ILE A 1 463 ? 0.224 -7.203 -27.422 1 98.81 463 ILE A CA 1
ATOM 3565 C C . ILE A 1 463 ? 0.232 -7.668 -25.969 1 98.81 463 ILE A C 1
ATOM 3567 O O . ILE A 1 463 ? -0.392 -8.672 -25.625 1 98.81 463 ILE A O 1
ATOM 3571 N N . GLY A 1 464 ? 1.042 -7.008 -25.125 1 98.5 464 GLY A N 1
ATOM 3572 C CA . GLY A 1 464 ? 1.145 -7.344 -23.703 1 98.5 464 GLY A CA 1
ATOM 3573 C C . GLY A 1 464 ? 2.566 -7.289 -23.188 1 98.5 464 GLY A C 1
ATOM 3574 O O . GLY A 1 464 ? 3.305 -6.348 -23.469 1 98.5 464 GLY A O 1
ATOM 3575 N N . GLU A 1 465 ? 2.895 -8.25 -22.375 1 98.31 465 GLU A N 1
ATOM 3576 C CA . GLU A 1 465 ? 4.168 -8.203 -21.672 1 98.31 465 GLU A CA 1
ATOM 3577 C C . GLU A 1 465 ? 5.156 -9.219 -22.234 1 98.31 465 GLU A C 1
ATOM 3579 O O . GLU A 1 465 ? 4.758 -10.156 -22.938 1 98.31 465 GLU A O 1
ATOM 3584 N N . GLY A 1 466 ? 6.434 -9.008 -21.969 1 97.62 466 GLY A N 1
ATOM 3585 C CA . GLY A 1 466 ? 7.441 -10.039 -22.125 1 97.62 466 GLY A CA 1
ATOM 3586 C C . GLY A 1 466 ? 7.445 -11.055 -20.984 1 97.62 466 GLY A C 1
ATOM 3587 O O . GLY A 1 466 ? 6.699 -10.906 -20.016 1 97.62 466 GLY A O 1
ATOM 3588 N N . PRO A 1 467 ? 8.25 -12.039 -21.141 1 97.38 467 PRO A N 1
ATOM 3589 C CA . PRO A 1 467 ? 8.344 -13.016 -20.062 1 97.38 467 PRO A CA 1
ATOM 3590 C C . PRO A 1 467 ? 9.172 -12.508 -18.875 1 97.38 467 PRO A C 1
ATOM 3592 O O . PRO A 1 467 ? 10.117 -11.742 -19.078 1 97.38 467 PRO A O 1
ATOM 3595 N N . TYR A 1 468 ? 8.82 -12.828 -17.688 1 95.81 468 TYR A N 1
ATOM 3596 C CA . TYR A 1 468 ? 9.516 -12.477 -16.453 1 95.81 468 TYR A CA 1
ATOM 3597 C C . TYR A 1 468 ? 9.133 -13.422 -15.328 1 95.81 468 TYR A C 1
ATOM 3599 O O . TYR A 1 468 ? 8.133 -14.141 -15.422 1 95.81 468 TYR A O 1
ATOM 3607 N N . ALA A 1 469 ? 9.891 -13.5 -14.312 1 94.88 469 ALA A N 1
ATOM 3608 C CA . ALA A 1 469 ? 9.57 -14.227 -13.086 1 94.88 469 ALA A CA 1
ATOM 3609 C C . ALA A 1 469 ? 10.258 -13.586 -11.883 1 94.88 469 ALA A C 1
ATOM 3611 O O . ALA A 1 469 ? 11.398 -13.141 -11.977 1 94.88 469 ALA A O 1
ATOM 3612 N N . GLU A 1 470 ? 9.492 -13.461 -10.82 1 93.5 470 GLU A N 1
ATOM 3613 C CA . GLU A 1 470 ? 10.031 -13.055 -9.523 1 93.5 470 GLU A CA 1
ATOM 3614 C C . GLU A 1 470 ? 10.711 -11.695 -9.617 1 93.5 470 GLU A C 1
ATOM 3616 O O . GLU A 1 470 ? 10.273 -10.82 -10.359 1 93.5 470 GLU A O 1
ATOM 3621 N N . LYS A 1 471 ? 11.68 -11.414 -8.82 1 91.75 471 LYS A N 1
ATOM 3622 C CA . LYS A 1 471 ? 12.234 -10.086 -8.57 1 91.75 471 LYS A CA 1
ATOM 3623 C C . LYS A 1 471 ? 12.688 -9.422 -9.859 1 91.75 471 LYS A C 1
ATOM 3625 O O . LYS A 1 471 ? 12.5 -8.211 -10.039 1 91.75 471 LYS A O 1
ATOM 3630 N N . PRO A 1 472 ? 13.273 -10.148 -10.906 1 91.5 472 PRO A N 1
ATOM 3631 C CA . PRO A 1 472 ? 13.633 -9.508 -12.172 1 91.5 472 PRO A CA 1
ATOM 3632 C C . PRO A 1 472 ? 12.422 -8.945 -12.906 1 91.5 472 PRO A C 1
ATOM 3634 O O . PRO A 1 472 ? 12.578 -8.141 -13.836 1 91.5 472 PRO A O 1
ATOM 3637 N N . GLY A 1 473 ? 11.242 -9.391 -12.5 1 93.56 473 GLY A N 1
ATOM 3638 C CA . GLY A 1 473 ? 10.016 -8.922 -13.125 1 93.56 473 GLY A CA 1
ATOM 3639 C C . GLY A 1 473 ? 9.445 -7.684 -12.461 1 93.56 473 GLY A C 1
ATOM 3640 O O . GLY A 1 473 ? 8.391 -7.188 -12.859 1 93.56 473 GLY A O 1
ATOM 3641 N N . ASP A 1 474 ? 10.141 -7.09 -11.445 1 94.25 474 ASP A N 1
ATOM 3642 C CA . ASP A 1 474 ? 9.719 -5.832 -10.836 1 94.25 474 ASP A CA 1
ATOM 3643 C C . ASP A 1 474 ? 9.633 -4.719 -11.875 1 94.25 474 ASP A C 1
ATOM 3645 O O . ASP A 1 474 ? 10.453 -4.66 -12.797 1 94.25 474 ASP A O 1
ATOM 3649 N N . ILE A 1 475 ? 8.625 -3.893 -11.695 1 93 475 ILE A N 1
ATOM 3650 C CA . ILE A 1 475 ? 8.5 -2.73 -12.57 1 93 475 ILE A CA 1
ATOM 3651 C C . ILE A 1 475 ? 8.281 -1.476 -11.719 1 93 475 ILE A C 1
ATOM 3653 O O . ILE A 1 475 ? 7.82 -1.558 -10.586 1 93 475 ILE A O 1
ATOM 3657 N N . ASP A 1 476 ? 8.602 -0.356 -12.289 1 91.12 476 ASP A N 1
ATOM 3658 C CA . ASP A 1 476 ? 8.5 0.918 -11.586 1 91.12 476 ASP A CA 1
ATOM 3659 C C . ASP A 1 476 ? 7.168 1.606 -11.867 1 91.12 476 ASP A C 1
ATOM 3661 O O . ASP A 1 476 ? 6.812 2.584 -11.211 1 91.12 476 ASP A O 1
ATOM 3665 N N . ASP A 1 477 ? 6.453 1.139 -12.812 1 94.94 477 ASP A N 1
ATOM 3666 C CA . ASP A 1 477 ? 5.188 1.709 -13.266 1 94.94 477 ASP A CA 1
ATOM 3667 C C . ASP A 1 477 ? 4.254 0.624 -13.797 1 94.94 477 ASP A C 1
ATOM 3669 O O . ASP A 1 477 ? 4.641 -0.162 -14.672 1 94.94 477 ASP A O 1
ATOM 3673 N N . LEU A 1 478 ? 3.016 0.581 -13.281 1 97.31 478 LEU A N 1
ATOM 3674 C CA . LEU A 1 478 ? 2.062 -0.451 -13.672 1 97.31 478 LEU A CA 1
ATOM 3675 C C . LEU A 1 478 ? 1.511 -0.175 -15.07 1 97.31 478 LEU A C 1
ATOM 3677 O O . LEU A 1 478 ? 0.917 -1.059 -15.688 1 97.31 478 LEU A O 1
ATOM 3681 N N . ALA A 1 479 ? 1.678 0.986 -15.602 1 97.5 479 ALA A N 1
ATOM 3682 C CA . ALA A 1 479 ? 1.165 1.321 -16.922 1 97.5 479 ALA A CA 1
ATOM 3683 C C . ALA A 1 479 ? 1.771 0.415 -18 1 97.5 479 ALA A C 1
ATOM 3685 O O . ALA A 1 479 ? 2.967 0.11 -17.953 1 97.5 479 ALA A O 1
ATOM 3686 N N . LEU A 1 480 ? 0.932 -0.047 -18.891 1 98.19 480 LEU A N 1
ATOM 3687 C CA . LEU A 1 480 ? 1.488 -0.663 -20.094 1 98.19 480 LEU A CA 1
ATOM 3688 C C . LEU A 1 480 ? 2.424 0.301 -20.812 1 98.19 480 LEU A C 1
ATOM 3690 O O . LEU A 1 480 ? 2.168 1.506 -20.859 1 98.19 480 LEU A O 1
ATOM 3694 N N . PRO A 1 481 ? 3.5 -0.237 -21.375 1 97.25 481 PRO A N 1
ATOM 3695 C CA . PRO A 1 481 ? 4.395 0.694 -22.062 1 97.25 481 PRO A CA 1
ATOM 3696 C C . PRO A 1 481 ? 3.654 1.611 -23.031 1 97.25 481 PRO A C 1
ATOM 3698 O O . PRO A 1 481 ? 2.889 1.137 -23.875 1 97.25 481 PRO A O 1
ATOM 3701 N N . ALA A 1 482 ? 3.895 2.85 -22.922 1 95.5 482 ALA A N 1
ATOM 3702 C CA . ALA A 1 482 ? 3.146 3.869 -23.656 1 95.5 482 ALA A CA 1
ATOM 3703 C C . ALA A 1 482 ? 3.234 3.635 -25.156 1 95.5 482 ALA A C 1
ATOM 3705 O O . ALA A 1 482 ? 2.279 3.904 -25.891 1 95.5 482 ALA A O 1
ATOM 3706 N N . GLY A 1 483 ? 4.359 3.135 -25.609 1 97.69 483 GLY A N 1
ATOM 3707 C CA . GLY A 1 483 ? 4.539 2.895 -27.031 1 97.69 483 GLY A CA 1
ATOM 3708 C C . GLY A 1 483 ? 3.584 1.854 -27.594 1 97.69 483 GLY A C 1
ATOM 3709 O O . GLY A 1 483 ? 3.186 1.926 -28.75 1 97.69 483 GLY A O 1
ATOM 3710 N N . GLN A 1 484 ? 3.227 0.87 -26.828 1 98.44 484 GLN A N 1
ATOM 3711 C CA . GLN A 1 484 ? 2.254 -0.118 -27.266 1 98.44 484 GLN A CA 1
ATOM 3712 C C . GLN A 1 484 ? 0.882 0.517 -27.484 1 98.44 484 GLN A C 1
ATOM 3714 O O . GLN A 1 484 ? 0.218 0.255 -28.484 1 98.44 484 GLN A O 1
ATOM 3719 N N . ILE A 1 485 ? 0.502 1.35 -26.531 1 98.25 485 ILE A N 1
ATOM 3720 C CA . ILE A 1 485 ? -0.792 2.018 -26.594 1 98.25 485 ILE A CA 1
ATOM 3721 C C . ILE A 1 485 ? -0.833 2.955 -27.797 1 98.25 485 ILE A C 1
ATOM 3723 O O . ILE A 1 485 ? -1.789 2.936 -28.578 1 98.25 485 ILE A O 1
ATOM 3727 N N . GLU A 1 486 ? 0.184 3.707 -27.969 1 97.69 486 GLU A N 1
ATOM 3728 C CA . GLU A 1 486 ? 0.256 4.656 -29.078 1 97.69 486 GLU A CA 1
ATOM 3729 C C . GLU A 1 486 ? 0.248 3.934 -30.422 1 97.69 486 GLU A C 1
ATOM 3731 O O . GLU A 1 486 ? -0.402 4.383 -31.375 1 97.69 486 GLU A O 1
ATOM 3736 N N . TYR A 1 487 ? 0.998 2.832 -30.516 1 98.38 487 TYR A N 1
ATOM 3737 C CA . TYR A 1 487 ? 1.021 2.02 -31.734 1 98.38 487 TYR A CA 1
ATOM 3738 C C . TYR A 1 487 ? -0.388 1.602 -32.125 1 98.38 487 TYR A C 1
ATOM 3740 O O . TYR A 1 487 ? -0.79 1.781 -33.281 1 98.38 487 TYR A O 1
ATOM 3748 N N . VAL A 1 488 ? -1.18 1.125 -31.234 1 98.69 488 VAL A N 1
ATOM 3749 C CA . VAL A 1 488 ? -2.531 0.64 -31.484 1 98.69 488 VAL A CA 1
ATOM 3750 C C . VAL A 1 488 ? -3.436 1.81 -31.875 1 98.69 488 VAL A C 1
ATOM 3752 O O . VAL A 1 488 ? -4.254 1.698 -32.781 1 98.69 488 VAL A O 1
ATOM 3755 N N . LYS A 1 489 ? -3.311 2.904 -31.188 1 98.25 489 LYS A N 1
ATOM 3756 C CA . LYS A 1 489 ? -4.129 4.082 -31.484 1 98.25 489 LYS A CA 1
ATOM 3757 C C . LYS A 1 489 ? -3.865 4.598 -32.875 1 98.25 489 LYS A C 1
ATOM 3759 O O . LYS A 1 489 ? -4.793 5.02 -33.594 1 98.25 489 LYS A O 1
ATOM 3764 N N . GLN A 1 490 ? -2.598 4.609 -33.281 1 98.19 490 GLN A N 1
ATOM 3765 C CA . GLN A 1 490 ? -2.236 5.027 -34.625 1 98.19 490 GLN A CA 1
ATOM 3766 C C . GLN A 1 490 ? -2.865 4.113 -35.688 1 98.19 490 GLN A C 1
ATOM 3768 O O . GLN A 1 490 ? -3.326 4.582 -36.719 1 98.19 490 GLN A O 1
ATOM 3773 N N . LEU A 1 491 ? -2.893 2.854 -35.469 1 98.75 491 LEU A N 1
ATOM 3774 C CA . LEU A 1 491 ? -3.551 1.929 -36.375 1 98.75 491 LEU A CA 1
ATOM 3775 C C . LEU A 1 491 ? -5.051 2.199 -36.438 1 98.75 491 LEU A C 1
ATOM 3777 O O . LEU A 1 491 ? -5.648 2.17 -37.531 1 98.75 491 LEU A O 1
ATOM 3781 N N . ALA A 1 492 ? -5.605 2.455 -35.281 1 98.5 492 ALA A N 1
ATOM 3782 C CA . ALA A 1 492 ? -7.035 2.748 -35.219 1 98.5 492 ALA A CA 1
ATOM 3783 C C . ALA A 1 492 ? -7.379 3.992 -36.031 1 98.5 492 ALA A C 1
ATOM 3785 O O . ALA A 1 492 ? -8.461 4.082 -36.625 1 98.5 492 ALA A O 1
ATOM 3786 N N . SER A 1 493 ? -6.508 4.93 -36.094 1 97.88 493 SER A N 1
ATOM 3787 C CA . SER A 1 493 ? -6.738 6.203 -36.75 1 97.88 493 SER A CA 1
ATOM 3788 C C . SER A 1 493 ? -6.859 6.02 -38.281 1 97.88 493 SER A C 1
ATOM 3790 O O . SER A 1 493 ? -7.328 6.918 -38.969 1 97.88 493 SER A O 1
ATOM 3792 N N . THR A 1 494 ? -6.527 4.848 -38.812 1 98.38 494 THR A N 1
ATOM 3793 C CA . THR A 1 494 ? -6.609 4.586 -40.25 1 98.38 494 THR A CA 1
ATOM 3794 C C . THR A 1 494 ? -8.039 4.25 -40.656 1 98.38 494 THR A C 1
ATOM 3796 O O . THR A 1 494 ? -8.359 4.203 -41.844 1 98.38 494 THR A O 1
ATOM 3799 N N . GLY A 1 495 ? -8.898 3.979 -39.656 1 97.75 495 GLY A N 1
ATOM 3800 C CA . GLY A 1 495 ? -10.289 3.666 -39.938 1 97.75 495 GLY A CA 1
ATOM 3801 C C . GLY A 1 495 ? -10.617 2.197 -39.75 1 97.75 495 GLY A C 1
ATOM 3802 O O . GLY A 1 495 ? -11.789 1.816 -39.719 1 97.75 495 GLY A O 1
ATOM 3803 N N . THR A 1 496 ? -9.633 1.342 -39.625 1 98.44 496 THR A N 1
ATOM 3804 C CA . THR A 1 496 ? -9.844 -0.078 -39.344 1 98.44 496 THR A CA 1
ATOM 3805 C C . THR A 1 496 ? -10.461 -0.287 -37.969 1 98.44 496 THR A C 1
ATOM 3807 O O . THR A 1 496 ? -10.289 0.545 -37.062 1 98.44 496 THR A O 1
ATOM 3810 N N . LYS A 1 497 ? -11.25 -1.312 -37.719 1 98.69 497 LYS A N 1
ATOM 3811 C CA . LYS A 1 497 ? -11.742 -1.706 -36.406 1 98.69 497 LYS A CA 1
ATOM 3812 C C . LYS A 1 497 ? -10.711 -2.553 -35.656 1 98.69 497 LYS A C 1
ATOM 3814 O O . LYS A 1 497 ? -10.477 -3.711 -36 1 98.69 497 LYS A O 1
ATOM 3819 N N . VAL A 1 498 ? -10.164 -2.016 -34.625 1 98.88 498 VAL A N 1
ATOM 3820 C CA . VAL A 1 498 ? -9.047 -2.68 -33.938 1 98.88 498 VAL A CA 1
ATOM 3821 C C . VAL A 1 498 ? -9.562 -3.605 -32.844 1 98.88 498 VAL A C 1
ATOM 3823 O O . VAL A 1 498 ? -10.438 -3.219 -32.062 1 98.88 498 VAL A O 1
ATOM 3826 N N . ILE A 1 499 ? -9.094 -4.809 -32.844 1 98.88 499 ILE A N 1
ATOM 3827 C CA . ILE A 1 499 ? -9.273 -5.824 -31.797 1 98.88 499 ILE A CA 1
ATOM 3828 C C . ILE A 1 499 ? -7.945 -6.082 -31.078 1 98.88 499 ILE A C 1
ATOM 3830 O O . ILE A 1 499 ? -6.941 -6.391 -31.734 1 98.88 499 ILE A O 1
ATOM 3834 N N . VAL A 1 500 ? -7.949 -5.965 -29.766 1 98.94 500 VAL A N 1
ATOM 3835 C CA . VAL A 1 500 ? -6.723 -6.168 -29 1 98.94 500 VAL A CA 1
ATOM 3836 C C . VAL A 1 500 ? -6.777 -7.52 -28.281 1 98.94 500 VAL A C 1
ATOM 3838 O O . VAL A 1 500 ? -7.793 -7.867 -27.672 1 98.94 500 VAL A O 1
ATOM 3841 N N . VAL A 1 501 ? -5.758 -8.289 -28.438 1 98.94 501 VAL A N 1
ATOM 3842 C CA . VAL A 1 501 ? -5.508 -9.484 -27.625 1 98.94 501 VAL A CA 1
ATOM 3843 C C . VAL A 1 501 ? -4.34 -9.227 -26.672 1 98.94 501 VAL A C 1
ATOM 3845 O O . VAL A 1 501 ? -3.234 -8.906 -27.109 1 98.94 501 VAL A O 1
ATOM 3848 N N . LEU A 1 502 ? -4.578 -9.391 -25.406 1 98.88 502 LEU A N 1
ATOM 3849 C CA . LEU A 1 502 ? -3.562 -9.148 -24.391 1 98.88 502 LEU A CA 1
ATOM 3850 C C . LEU A 1 502 ? -2.998 -10.469 -23.859 1 98.88 502 LEU A C 1
ATOM 3852 O O . LEU A 1 502 ? -3.75 -11.344 -23.422 1 98.88 502 LEU A O 1
ATOM 3856 N N . PHE A 1 503 ? -1.729 -10.656 -23.953 1 98.81 503 PHE A N 1
ATOM 3857 C CA . PHE A 1 503 ? -1.003 -11.656 -23.188 1 98.81 503 PHE A CA 1
ATOM 3858 C C . PHE A 1 503 ? -0.172 -10.992 -22.094 1 98.81 503 PHE A C 1
ATOM 3860 O O . PHE A 1 503 ? 0.815 -10.312 -22.375 1 98.81 503 PHE A O 1
ATOM 3867 N N . GLU A 1 504 ? -0.57 -11.188 -20.891 1 98.44 504 GLU A N 1
ATOM 3868 C CA . GLU A 1 504 ? 0.034 -10.492 -19.75 1 98.44 504 GLU A CA 1
ATOM 3869 C C . GLU A 1 504 ? -0.061 -11.328 -18.484 1 98.44 504 GLU A C 1
ATOM 3871 O O . GLU A 1 504 ? -1.013 -12.094 -18.297 1 98.44 504 GLU A O 1
ATOM 3876 N N . GLY A 1 505 ? 0.935 -11.203 -17.625 1 98.19 505 GLY A N 1
ATOM 3877 C CA . GLY A 1 505 ? 0.969 -11.977 -16.391 1 98.19 505 GLY A CA 1
ATOM 3878 C C . GLY A 1 505 ? 0.299 -11.281 -15.219 1 98.19 505 GLY A C 1
ATOM 3879 O O . GLY A 1 505 ? 0.13 -11.867 -14.148 1 98.19 505 GLY A O 1
ATOM 3880 N N . ARG A 1 506 ? -0.086 -10.055 -15.375 1 98.19 506 ARG A N 1
ATOM 3881 C CA . ARG A 1 506 ? -0.765 -9.203 -14.398 1 98.19 506 ARG A CA 1
ATOM 3882 C C . ARG A 1 506 ? -1.595 -8.133 -15.094 1 98.19 506 ARG A C 1
ATOM 3884 O O . ARG A 1 506 ? -1.296 -7.742 -16.234 1 98.19 506 ARG A O 1
ATOM 3891 N N . PRO A 1 507 ? -2.674 -7.629 -14.43 1 98.12 507 PRO A N 1
ATOM 3892 C CA . PRO A 1 507 ? -3.338 -6.457 -15.008 1 98.12 507 PRO A CA 1
ATOM 3893 C C . PRO A 1 507 ? -2.41 -5.25 -15.117 1 98.12 507 PRO A C 1
ATOM 3895 O O . PRO A 1 507 ? -1.684 -4.934 -14.172 1 98.12 507 PRO A O 1
ATOM 3898 N N . ARG A 1 508 ? -2.363 -4.645 -16.234 1 98.25 508 ARG A N 1
ATOM 3899 C CA . ARG A 1 508 ? -1.658 -3.389 -16.469 1 98.25 508 ARG A CA 1
ATOM 3900 C C . ARG A 1 508 ? -2.639 -2.229 -16.609 1 98.25 508 ARG A C 1
ATOM 3902 O O . ARG A 1 508 ? -3.826 -2.438 -16.859 1 98.25 508 ARG A O 1
ATOM 3909 N N . LEU A 1 509 ? -2.168 -1.028 -16.344 1 98.06 509 LEU A N 1
ATOM 3910 C CA . LEU A 1 509 ? -3.002 0.127 -16.656 1 98.06 509 LEU A CA 1
ATOM 3911 C C . LEU A 1 509 ? -3.02 0.393 -18.156 1 98.06 509 LEU A C 1
ATOM 3913 O O . LEU A 1 509 ? -1.965 0.549 -18.781 1 98.06 509 LEU A O 1
ATOM 3917 N N . LEU A 1 510 ? -4.234 0.519 -18.75 1 98.25 510 LEU A N 1
ATOM 3918 C CA . LEU A 1 510 ? -4.375 0.557 -20.203 1 98.25 510 LEU A CA 1
ATOM 3919 C C . LEU A 1 510 ? -4.617 1.981 -20.688 1 98.25 510 LEU A C 1
ATOM 3921 O O . LEU A 1 510 ? -4.672 2.23 -21.891 1 98.25 510 LEU A O 1
ATOM 3925 N N . GLY A 1 511 ? -4.777 2.936 -19.781 1 95.69 511 GLY A N 1
ATOM 3926 C CA . GLY A 1 511 ? -5.074 4.305 -20.172 1 95.69 511 GLY A CA 1
ATOM 3927 C C . GLY A 1 511 ? -6.336 4.434 -21 1 95.69 511 GLY A C 1
ATOM 3928 O O . GLY A 1 511 ? -7.398 3.943 -20.594 1 95.69 511 GLY A O 1
ATOM 3929 N N . ASP A 1 512 ? -6.25 5.066 -22.156 1 95.81 512 ASP A N 1
ATOM 3930 C CA . ASP A 1 512 ? -7.434 5.285 -22.984 1 95.81 512 ASP A CA 1
ATOM 3931 C C . ASP A 1 512 ? -7.535 4.242 -24.094 1 95.81 512 ASP A C 1
ATOM 3933 O O . ASP A 1 512 ? -8.352 4.375 -25 1 95.81 512 ASP A O 1
ATOM 3937 N N . LEU A 1 513 ? -6.707 3.172 -24.031 1 97.94 513 LEU A N 1
ATOM 3938 C CA . LEU A 1 513 ? -6.711 2.113 -25.031 1 97.94 513 LEU A CA 1
ATOM 3939 C C . LEU A 1 513 ? -8.109 1.533 -25.203 1 97.94 513 LEU A C 1
ATOM 3941 O O . LEU A 1 513 ? -8.594 1.388 -26.344 1 97.94 513 LEU A O 1
ATOM 3945 N N . PRO A 1 514 ? -8.828 1.202 -24.156 1 98.19 514 PRO A N 1
ATOM 3946 C CA . PRO A 1 514 ? -10.148 0.599 -24.312 1 98.19 514 PRO A CA 1
ATOM 3947 C C . PRO A 1 514 ? -11.117 1.501 -25.078 1 98.19 514 PRO A C 1
ATOM 3949 O O . PRO A 1 514 ? -12.016 1.009 -25.766 1 98.19 514 PRO A O 1
ATOM 3952 N N . ASP A 1 515 ? -10.891 2.809 -25.047 1 97.06 515 ASP A N 1
ATOM 3953 C CA . ASP A 1 515 ? -11.773 3.76 -25.719 1 97.06 515 ASP A CA 1
ATOM 3954 C C . ASP A 1 515 ? -11.453 3.855 -27.203 1 97.06 515 ASP A C 1
ATOM 3956 O O . ASP A 1 515 ? -12.234 4.41 -27.969 1 97.06 515 ASP A O 1
ATOM 3960 N N . ASN A 1 516 ? -10.398 3.266 -27.656 1 97.62 516 ASN A N 1
ATOM 3961 C CA . ASN A 1 516 ? -9.93 3.434 -29.016 1 97.62 516 ASN A CA 1
ATOM 3962 C C . ASN A 1 516 ? -10 2.127 -29.812 1 97.62 516 ASN A C 1
ATOM 3964 O O . ASN A 1 516 ? -9.516 2.045 -30.938 1 97.62 516 ASN A O 1
ATOM 3968 N N . VAL A 1 517 ? -10.57 1.097 -29.219 1 98.69 517 VAL A N 1
ATOM 3969 C CA . VAL A 1 517 ? -10.625 -0.192 -29.891 1 98.69 517 VAL A CA 1
ATOM 3970 C C . VAL A 1 517 ? -12.031 -0.768 -29.812 1 98.69 517 VAL A C 1
ATOM 3972 O O . VAL A 1 517 ? -12.852 -0.295 -29.016 1 98.69 517 VAL A O 1
ATOM 3975 N N . TYR A 1 518 ? -12.352 -1.78 -30.609 1 98.69 518 TYR A N 1
ATOM 3976 C CA . TYR A 1 518 ? -13.703 -2.318 -30.688 1 98.69 518 TYR A CA 1
ATOM 3977 C C . TYR A 1 518 ? -13.859 -3.547 -29.812 1 98.69 518 TYR A C 1
ATOM 3979 O O . TYR A 1 518 ? -14.953 -3.848 -29.328 1 98.69 518 TYR A O 1
ATOM 3987 N N . ALA A 1 519 ? -12.742 -4.289 -29.578 1 98.88 519 ALA A N 1
ATOM 3988 C CA . ALA A 1 519 ? -12.797 -5.48 -28.75 1 98.88 519 ALA A CA 1
ATOM 3989 C C . ALA A 1 519 ? -11.469 -5.707 -28.016 1 98.88 519 ALA A C 1
ATOM 3991 O O . ALA A 1 519 ? -10.422 -5.258 -28.484 1 98.88 519 ALA A O 1
ATOM 3992 N N . ILE A 1 520 ? -11.562 -6.359 -26.875 1 98.94 520 ILE A N 1
ATOM 3993 C CA . ILE A 1 520 ? -10.391 -6.746 -26.094 1 98.94 520 ILE A CA 1
ATOM 3994 C C . ILE A 1 520 ? -10.57 -8.172 -25.562 1 98.94 520 ILE A C 1
ATOM 3996 O O . ILE A 1 520 ? -11.57 -8.477 -24.922 1 98.94 520 ILE A O 1
ATOM 4000 N N . ILE A 1 521 ? -9.672 -9 -25.875 1 98.88 521 ILE A N 1
ATOM 4001 C CA . ILE A 1 521 ? -9.555 -10.352 -25.344 1 98.88 521 ILE A CA 1
ATOM 4002 C C . ILE A 1 521 ? -8.32 -10.453 -24.438 1 98.88 521 ILE A C 1
ATOM 4004 O O . ILE A 1 521 ? -7.242 -9.992 -24.812 1 98.88 521 ILE A O 1
ATOM 4008 N N . ASP A 1 522 ? -8.508 -10.984 -23.297 1 98.88 522 ASP A N 1
ATOM 4009 C CA . ASP A 1 522 ? -7.395 -11.227 -22.391 1 98.88 522 ASP A CA 1
ATOM 4010 C C . ASP A 1 522 ? -6.996 -12.703 -22.391 1 98.88 522 ASP A C 1
ATOM 4012 O O . ASP A 1 522 ? -7.707 -13.539 -21.844 1 98.88 522 ASP A O 1
ATOM 4016 N N . GLY A 1 523 ? -5.859 -12.953 -22.938 1 98.81 523 GLY A N 1
ATOM 4017 C CA . GLY A 1 523 ? -5.348 -14.312 -22.984 1 98.81 523 GLY A CA 1
ATOM 4018 C C . GLY A 1 523 ? -4.594 -14.703 -21.734 1 98.81 523 GLY A C 1
ATOM 4019 O O . GLY A 1 523 ? -4.273 -15.883 -21.531 1 98.81 523 GLY A O 1
ATOM 4020 N N . LEU A 1 524 ? -4.312 -13.648 -20.875 1 98.69 524 LEU A N 1
ATOM 4021 C CA . LEU A 1 524 ? -3.432 -13.906 -19.75 1 98.69 524 LEU A CA 1
ATOM 4022 C C . LEU A 1 524 ? -2.146 -14.586 -20.203 1 98.69 524 LEU A C 1
ATOM 4024 O O . LEU A 1 524 ? -1.417 -14.055 -21.031 1 98.69 524 LEU A O 1
ATOM 4028 N N . LEU A 1 525 ? -1.914 -15.766 -19.625 1 98.81 525 LEU A N 1
ATOM 4029 C CA . LEU A 1 525 ? -0.798 -16.594 -20.094 1 98.81 525 LEU A CA 1
ATOM 4030 C C . LEU A 1 525 ? -1.24 -18.031 -20.312 1 98.81 525 LEU A C 1
ATOM 4032 O O . LEU A 1 525 ? -0.805 -18.938 -19.609 1 98.81 525 LEU A O 1
ATOM 4036 N N . ALA A 1 526 ? -1.924 -18.219 -21.375 1 98.75 526 ALA A N 1
ATOM 4037 C CA . ALA A 1 526 ? -2.562 -19.5 -21.688 1 98.75 526 ALA A CA 1
ATOM 4038 C C . ALA A 1 526 ? -1.549 -20.5 -22.234 1 98.75 526 ALA A C 1
ATOM 4040 O O . ALA A 1 526 ? -1.825 -21.703 -22.297 1 98.75 526 ALA A O 1
ATOM 4041 N N . CYS A 1 527 ? -0.436 -20.094 -22.609 1 98.06 527 CYS A N 1
ATOM 4042 C CA . CYS A 1 527 ? 0.791 -20.828 -22.906 1 98.06 527 CYS A CA 1
ATOM 4043 C C . CYS A 1 527 ? 0.67 -21.578 -24.234 1 98.06 527 CYS A C 1
ATOM 4045 O O . CYS A 1 527 ? 0.333 -20.984 -25.25 1 98.06 527 CYS A O 1
ATOM 4047 N N . GLU A 1 528 ? 1.012 -22.859 -24.328 1 95.69 528 GLU A N 1
ATOM 4048 C CA . GLU A 1 528 ? 1.31 -23.578 -25.562 1 95.69 528 GLU A CA 1
ATOM 4049 C C . GLU A 1 528 ? 0.07 -23.688 -26.438 1 95.69 528 GLU A C 1
ATOM 4051 O O . GLU A 1 528 ? 0.169 -23.641 -27.672 1 95.69 528 GLU A O 1
ATOM 4056 N N . MET A 1 529 ? -1.076 -23.781 -25.844 1 97.44 529 MET A N 1
ATOM 4057 C CA . MET A 1 529 ? -2.311 -23.953 -26.609 1 97.44 529 MET A CA 1
ATOM 4058 C C . MET A 1 529 ? -3.068 -22.641 -26.734 1 97.44 529 MET A C 1
ATOM 4060 O O . MET A 1 529 ? -4.164 -22.594 -27.297 1 97.44 529 MET A O 1
ATOM 4064 N N . GLY A 1 530 ? -2.488 -21.578 -26.219 1 98.25 530 GLY A N 1
ATOM 4065 C CA . GLY A 1 530 ? -3.156 -20.297 -26.156 1 98.25 530 GLY A CA 1
ATOM 4066 C C . GLY A 1 530 ? -3.459 -19.703 -27.516 1 98.25 530 GLY A C 1
ATOM 4067 O O . GLY A 1 530 ? -4.516 -19.094 -27.719 1 98.25 530 GLY A O 1
ATOM 4068 N N . GLY A 1 531 ? -2.521 -19.844 -28.438 1 98.69 531 GLY A N 1
ATOM 4069 C CA . GLY A 1 531 ? -2.721 -19.328 -29.781 1 98.69 531 GLY A CA 1
ATOM 4070 C C . GLY A 1 531 ? -3.926 -19.922 -30.469 1 98.69 531 GLY A C 1
ATOM 4071 O O . GLY A 1 531 ? -4.699 -19.203 -31.109 1 98.69 531 GLY A O 1
ATOM 4072 N N . GLN A 1 532 ? -4.051 -21.234 -30.375 1 98.69 532 GLN A N 1
ATOM 4073 C CA . GLN A 1 532 ? -5.195 -21.906 -30.969 1 98.69 532 GLN A CA 1
ATOM 4074 C C . GLN A 1 532 ? -6.5 -21.453 -30.328 1 98.69 532 GLN A C 1
ATOM 4076 O O . GLN A 1 532 ? -7.473 -21.141 -31.016 1 98.69 532 GLN A O 1
ATOM 4081 N N . ALA A 1 533 ? -6.488 -21.438 -29.031 1 98.81 533 ALA A N 1
ATOM 4082 C CA . ALA A 1 533 ? -7.695 -21.047 -28.312 1 98.81 533 ALA A CA 1
ATOM 4083 C C . ALA A 1 533 ? -8.125 -19.625 -28.672 1 98.81 533 ALA A C 1
ATOM 4085 O O . ALA A 1 533 ? -9.305 -19.375 -28.922 1 98.81 533 ALA A O 1
ATOM 4086 N N . VAL A 1 534 ? -7.191 -18.688 -28.734 1 98.88 534 VAL A N 1
ATOM 4087 C CA . VAL A 1 534 ? -7.484 -17.297 -29.062 1 98.88 534 VAL A CA 1
ATOM 4088 C C . VAL A 1 534 ? -8.078 -17.219 -30.469 1 98.88 534 VAL A C 1
ATOM 4090 O O . VAL A 1 534 ? -9.086 -16.547 -30.688 1 98.88 534 VAL A O 1
ATOM 4093 N N . ALA A 1 535 ? -7.43 -17.891 -31.406 1 98.81 535 ALA A N 1
ATOM 4094 C CA . ALA A 1 535 ? -7.922 -17.859 -32.781 1 98.81 535 ALA A CA 1
ATOM 4095 C C . ALA A 1 535 ? -9.328 -18.438 -32.875 1 98.81 535 ALA A C 1
ATOM 4097 O O . ALA A 1 535 ? -10.188 -17.891 -33.594 1 98.81 535 ALA A O 1
ATOM 4098 N N . GLU A 1 536 ? -9.562 -19.547 -32.188 1 98.69 536 GLU A N 1
ATOM 4099 C CA . GLU A 1 536 ? -10.883 -20.172 -32.188 1 98.69 536 GLU A CA 1
ATOM 4100 C C . GLU A 1 536 ? -11.938 -19.234 -31.609 1 98.69 536 GLU A C 1
ATOM 4102 O O . GLU A 1 536 ? -13.07 -19.203 -32.094 1 98.69 536 GLU A O 1
ATOM 4107 N N . ILE A 1 537 ? -11.609 -18.5 -30.609 1 98.75 537 ILE A N 1
ATOM 4108 C CA . ILE A 1 537 ? -12.531 -17.547 -30.016 1 98.75 537 ILE A CA 1
ATOM 4109 C C . ILE A 1 537 ? -12.758 -16.359 -30.953 1 98.75 537 ILE A C 1
ATOM 4111 O O . ILE A 1 537 ? -13.898 -15.945 -31.172 1 98.75 537 ILE A O 1
ATOM 4115 N N . LEU A 1 538 ? -11.664 -15.859 -31.578 1 98.75 538 LEU A N 1
ATOM 4116 C CA . LEU A 1 538 ? -11.766 -14.742 -32.5 1 98.75 538 LEU A CA 1
ATOM 4117 C C . LEU A 1 538 ? -12.758 -15.062 -33.625 1 98.75 538 LEU A C 1
ATOM 4119 O O . LEU A 1 538 ? -13.523 -14.188 -34.062 1 98.75 538 LEU A O 1
ATOM 4123 N N . TYR A 1 539 ? -12.812 -16.297 -34.062 1 98.12 539 TYR A N 1
ATOM 4124 C CA . TYR A 1 539 ? -13.609 -16.656 -35.25 1 98.12 539 TYR A CA 1
ATOM 4125 C C . TYR A 1 539 ? -14.859 -17.422 -34.844 1 98.12 539 TYR A C 1
ATOM 4127 O O . TYR A 1 539 ? -15.578 -17.953 -35.688 1 98.12 539 TYR A O 1
ATOM 4135 N N . GLY A 1 540 ? -15.117 -17.609 -33.5 1 97.44 540 GLY A N 1
ATOM 4136 C CA . GLY A 1 540 ? -16.375 -18.125 -33 1 97.44 540 GLY A CA 1
ATOM 4137 C C . GLY A 1 540 ? -16.453 -19.641 -33.031 1 97.44 540 GLY A C 1
ATOM 4138 O O . GLY A 1 540 ? -17.547 -20.219 -32.938 1 97.44 540 GLY A O 1
ATOM 4139 N N . LYS A 1 541 ? -15.32 -20.281 -33.25 1 97.19 541 LYS A N 1
ATOM 4140 C CA . LYS A 1 541 ? -15.297 -21.734 -33.156 1 97.19 541 LYS A CA 1
ATOM 4141 C C . LYS A 1 541 ? -15.492 -22.188 -31.703 1 97.19 541 LYS A C 1
ATOM 4143 O O . LYS A 1 541 ? -15.945 -23.297 -31.453 1 97.19 541 LYS A O 1
ATOM 4148 N N . VAL A 1 542 ? -15.078 -21.391 -30.828 1 97.12 542 VAL A N 1
ATOM 4149 C CA . VAL A 1 542 ? -15.258 -21.578 -29.391 1 97.12 542 VAL A CA 1
ATOM 4150 C C . VAL A 1 542 ? -15.945 -20.359 -28.781 1 97.12 542 VAL A C 1
ATOM 4152 O O . VAL A 1 542 ? -15.57 -19.219 -29.078 1 97.12 542 VAL A O 1
ATOM 4155 N N . HIS A 1 543 ? -16.953 -20.672 -28.031 1 96.25 543 HIS A N 1
ATOM 4156 C CA . HIS A 1 543 ? -17.609 -19.625 -27.234 1 96.25 543 HIS A CA 1
ATOM 4157 C C . HIS A 1 543 ? -16.75 -19.203 -26.047 1 96.25 543 HIS A C 1
ATOM 4159 O O . HIS A 1 543 ? -16.328 -20.047 -25.25 1 96.25 543 HIS A O 1
ATOM 4165 N N . PRO A 1 544 ? -16.391 -17.875 -25.984 1 98.25 544 PRO A N 1
ATOM 4166 C CA . PRO A 1 544 ? -15.625 -17.453 -24.797 1 98.25 544 PRO A CA 1
ATOM 4167 C C . PRO A 1 544 ? -16.406 -17.641 -23.5 1 98.25 544 PRO A C 1
ATOM 4169 O O . PRO A 1 544 ? -17.578 -17.266 -23.422 1 98.25 544 PRO A O 1
ATOM 4172 N N . SER A 1 545 ? -15.773 -18.156 -22.484 1 98.44 545 SER A N 1
ATOM 4173 C CA . SER A 1 545 ? -16.469 -18.422 -21.219 1 98.44 545 SER A CA 1
ATOM 4174 C C . SER A 1 545 ? -15.555 -18.141 -20.031 1 98.44 545 SER A C 1
ATOM 4176 O O . SER A 1 545 ? -15.93 -18.422 -18.875 1 98.44 545 SER A O 1
ATOM 4178 N N . GLY A 1 546 ? -14.281 -17.672 -20.219 1 98.75 546 GLY A N 1
ATOM 4179 C CA . GLY A 1 546 ? -13.414 -17.297 -19.109 1 98.75 546 GLY A CA 1
ATOM 4180 C C . GLY A 1 546 ? -13.945 -16.125 -18.312 1 98.75 546 GLY A C 1
ATOM 4181 O O . GLY A 1 546 ? -14.695 -15.297 -18.844 1 98.75 546 GLY A O 1
ATOM 4182 N N . ARG A 1 547 ? -13.633 -16.078 -17.062 1 98.88 547 ARG A N 1
ATOM 4183 C CA . ARG A 1 547 ? -13.938 -14.953 -16.172 1 98.88 547 ARG A CA 1
ATOM 4184 C C . ARG A 1 547 ? -12.688 -14.438 -15.484 1 98.88 547 ARG A C 1
ATOM 4186 O O . ARG A 1 547 ? -11.812 -15.219 -15.102 1 98.88 547 ARG A O 1
ATOM 4193 N N . LEU A 1 548 ? -12.594 -13.156 -15.305 1 98.75 548 LEU A N 1
ATOM 4194 C CA . LEU A 1 548 ? -11.43 -12.586 -14.633 1 98.75 548 LEU A CA 1
ATOM 4195 C C . LEU A 1 548 ? -11.344 -13.078 -13.188 1 98.75 548 LEU A C 1
ATOM 4197 O O . LEU A 1 548 ? -12.266 -12.859 -12.398 1 98.75 548 LEU A O 1
ATOM 4201 N N . PRO A 1 549 ? -10.273 -13.695 -12.852 1 98.75 549 PRO A N 1
ATOM 4202 C CA . PRO A 1 549 ? -10.086 -14.102 -11.453 1 98.75 549 PRO A CA 1
ATOM 4203 C C . PRO A 1 549 ? -9.453 -13.008 -10.602 1 98.75 549 PRO A C 1
ATOM 4205 O O . PRO A 1 549 ? -9.086 -13.258 -9.445 1 98.75 549 PRO A O 1
ATOM 4208 N N . ILE A 1 550 ? -9.273 -11.859 -11.125 1 98.31 550 ILE A N 1
ATOM 4209 C CA . ILE A 1 550 ? -8.609 -10.727 -10.469 1 98.31 550 ILE A CA 1
ATOM 4210 C C . ILE A 1 550 ? -9.188 -9.414 -11 1 98.31 550 ILE A C 1
ATOM 4212 O O . ILE A 1 550 ? -9.547 -9.32 -12.18 1 98.31 550 ILE A O 1
ATOM 4216 N N . THR A 1 551 ? -9.305 -8.406 -10.125 1 97.94 551 THR A N 1
ATOM 4217 C CA . THR A 1 551 ? -9.742 -7.07 -10.508 1 97.94 551 THR A CA 1
ATOM 4218 C C . THR A 1 551 ? -8.727 -6.41 -11.438 1 97.94 551 THR A C 1
ATOM 4220 O O . THR A 1 551 ? -7.52 -6.52 -11.219 1 97.94 551 THR A O 1
ATOM 4223 N N . TYR A 1 552 ? -9.172 -5.824 -12.523 1 98.25 552 TYR A N 1
ATOM 4224 C CA . TYR A 1 552 ? -8.359 -5.059 -13.461 1 98.25 552 TYR A CA 1
ATOM 4225 C C . TYR A 1 552 ? -8.477 -3.562 -13.188 1 98.25 552 TYR A C 1
ATOM 4227 O O . TYR A 1 552 ? -9.5 -2.947 -13.508 1 98.25 552 TYR A O 1
ATOM 4235 N N . PRO A 1 553 ? -7.438 -2.941 -12.656 1 97.25 553 PRO A N 1
ATOM 4236 C CA . PRO A 1 553 ? -7.566 -1.547 -12.227 1 97.25 553 PRO A CA 1
ATOM 4237 C C . PRO A 1 553 ? -7.598 -0.568 -13.398 1 97.25 553 PRO A C 1
ATOM 4239 O O . PRO A 1 553 ? -7.035 -0.853 -14.453 1 97.25 553 PRO A O 1
ATOM 4242 N N . LYS A 1 554 ? -8.258 0.571 -13.156 1 96.62 554 LYS A N 1
ATOM 4243 C CA . LYS A 1 554 ? -8.344 1.632 -14.156 1 96.62 554 LYS A CA 1
ATOM 4244 C C . LYS A 1 554 ? -7.305 2.719 -13.891 1 96.62 554 LYS A C 1
ATOM 4246 O O . LYS A 1 554 ? -6.715 3.26 -14.828 1 96.62 554 LYS A O 1
ATOM 4251 N N . ASP A 1 555 ? -7.148 3.047 -12.562 1 94.5 555 ASP A N 1
ATOM 4252 C CA . ASP A 1 555 ? -6.281 4.152 -12.164 1 94.5 555 ASP A CA 1
ATOM 4253 C C . ASP A 1 555 ? -5.195 3.68 -11.203 1 94.5 555 ASP A C 1
ATOM 4255 O O . ASP A 1 555 ? -5.41 2.746 -10.422 1 94.5 555 ASP A O 1
ATOM 4259 N N . PRO A 1 556 ? -4.023 4.355 -11.219 1 93.69 556 PRO A N 1
ATOM 4260 C CA . PRO A 1 556 ? -2.91 3.93 -10.367 1 93.69 556 PRO A CA 1
ATOM 4261 C C . PRO A 1 556 ? -3.248 3.98 -8.883 1 93.69 556 PRO A C 1
ATOM 4263 O O . PRO A 1 556 ? -2.729 3.184 -8.094 1 93.69 556 PRO A O 1
ATOM 4266 N N . ALA A 1 557 ? -4.09 4.824 -8.453 1 92.44 557 ALA A N 1
ATOM 4267 C CA . ALA A 1 557 ? -4.383 4.977 -7.027 1 92.44 557 ALA A CA 1
ATOM 4268 C C . ALA A 1 557 ? -5.281 3.848 -6.527 1 92.44 557 ALA A C 1
ATOM 4270 O O . ALA A 1 557 ? -5.418 3.646 -5.32 1 92.44 557 ALA A O 1
ATOM 4271 N N . ASN A 1 558 ? -5.891 3.07 -7.453 1 91.75 558 ASN A N 1
ATOM 4272 C CA . ASN A 1 558 ? -6.875 2.068 -7.059 1 91.75 558 ASN A CA 1
ATOM 4273 C C . ASN A 1 558 ? -6.352 0.652 -7.27 1 91.75 558 ASN A C 1
ATOM 4275 O O . ASN A 1 558 ? -7.129 -0.303 -7.32 1 91.75 558 ASN A O 1
ATOM 4279 N N . ILE A 1 559 ? -5.066 0.477 -7.367 1 92.69 559 ILE A N 1
ATOM 4280 C CA . ILE A 1 559 ? -4.531 -0.811 -7.801 1 92.69 559 ILE A CA 1
ATOM 4281 C C . ILE A 1 559 ? -4.688 -1.837 -6.68 1 92.69 559 ILE A C 1
ATOM 4283 O O . ILE A 1 559 ? -4.652 -3.045 -6.93 1 92.69 559 ILE A O 1
ATOM 4287 N N . GLU A 1 560 ? -4.848 -1.402 -5.398 1 91.56 560 GLU A N 1
ATOM 4288 C CA . GLU A 1 560 ? -5.02 -2.338 -4.293 1 91.56 560 GLU A CA 1
ATOM 4289 C C . GLU A 1 560 ? -6.488 -2.465 -3.904 1 91.56 560 GLU A C 1
ATOM 4291 O O . GLU A 1 560 ? -6.812 -2.99 -2.836 1 91.56 560 GLU A O 1
ATOM 4296 N N . MET A 1 561 ? -7.406 -1.99 -4.703 1 93.25 561 MET A N 1
ATOM 4297 C CA . MET A 1 561 ? -8.836 -2.068 -4.402 1 93.25 561 MET A CA 1
ATOM 4298 C C . MET A 1 561 ? -9.461 -3.291 -5.062 1 93.25 561 MET A C 1
ATOM 4300 O O . MET A 1 561 ? -10.148 -3.166 -6.078 1 93.25 561 MET A O 1
ATOM 4304 N N . VAL A 1 562 ? -9.336 -4.371 -4.438 1 94.75 562 VAL A N 1
ATOM 4305 C CA . VAL A 1 562 ? -9.906 -5.629 -4.918 1 94.75 562 VAL A CA 1
ATOM 4306 C C . VAL A 1 562 ? -11.414 -5.621 -4.719 1 94.75 562 VAL A C 1
ATOM 4308 O O . VAL A 1 562 ? -11.953 -4.77 -4.004 1 94.75 562 VAL A O 1
ATOM 4311 N N . TYR A 1 563 ? -12.172 -6.512 -5.301 1 95.81 563 TYR A N 1
ATOM 4312 C CA . TYR A 1 563 ? -13.633 -6.48 -5.316 1 95.81 563 TYR A CA 1
ATOM 4313 C C . TYR A 1 563 ? -14.195 -6.668 -3.914 1 95.81 563 TYR A C 1
ATOM 4315 O O . TYR A 1 563 ? -15.258 -6.133 -3.59 1 95.81 563 TYR A O 1
ATOM 4323 N N . ASN A 1 564 ? -13.484 -7.449 -3.059 1 96.56 564 ASN A N 1
ATOM 4324 C CA . ASN A 1 564 ? -13.992 -7.758 -1.724 1 96.56 564 ASN A CA 1
ATOM 4325 C C . ASN A 1 564 ? -13.297 -6.918 -0.655 1 96.56 564 ASN A C 1
ATOM 4327 O O . ASN A 1 564 ? -13.031 -7.398 0.448 1 96.56 564 ASN A O 1
ATOM 4331 N N . HIS A 1 565 ? -12.891 -5.734 -0.973 1 94.94 565 HIS A N 1
ATOM 4332 C CA . HIS A 1 565 ? -12.305 -4.816 -0.002 1 94.94 565 HIS A CA 1
ATOM 4333 C C . HIS A 1 565 ? -13.32 -4.414 1.06 1 94.94 565 HIS A C 1
ATOM 4335 O O . HIS A 1 565 ? -14.523 -4.621 0.88 1 94.94 565 HIS A O 1
ATOM 4341 N N . PRO A 1 566 ? -12.891 -3.852 2.174 1 96.19 566 PRO A N 1
ATOM 4342 C CA . PRO A 1 566 ? -13.82 -3.359 3.193 1 96.19 566 PRO A CA 1
ATOM 4343 C C . PRO A 1 566 ? -14.766 -2.285 2.66 1 96.19 566 PRO A C 1
ATOM 4345 O O . PRO A 1 566 ? -14.383 -1.495 1.794 1 96.19 566 PRO A O 1
ATOM 4348 N N . VAL A 1 567 ? -15.891 -2.178 3.262 1 95.81 567 VAL A N 1
ATOM 4349 C CA . VAL A 1 567 ? -16.938 -1.265 2.809 1 95.81 567 VAL A CA 1
ATOM 4350 C C . VAL A 1 567 ? -16.453 0.179 2.955 1 95.81 567 VAL A C 1
ATOM 4352 O O . VAL A 1 567 ? -17.016 1.088 2.332 1 95.81 567 VAL A O 1
ATOM 4355 N N . THR A 1 568 ? -15.406 0.361 3.723 1 95.06 568 THR A N 1
ATOM 4356 C CA . THR A 1 568 ? -14.938 1.712 4.012 1 95.06 568 THR A CA 1
ATOM 4357 C C . THR A 1 568 ? -13.961 2.188 2.938 1 95.06 568 THR A C 1
ATOM 4359 O O . THR A 1 568 ? -13.586 3.361 2.904 1 95.06 568 THR A O 1
ATOM 4362 N N . THR A 1 569 ? -13.461 1.328 2.123 1 93.06 569 THR A N 1
ATOM 4363 C CA . THR A 1 569 ? -12.586 1.707 1.018 1 93.06 569 THR A CA 1
ATOM 4364 C C . THR A 1 569 ? -13.406 2.201 -0.172 1 93.06 569 THR A C 1
ATOM 4366 O O . THR A 1 569 ? -13.844 1.405 -1.004 1 93.06 569 THR A O 1
ATOM 4369 N N . MET A 1 570 ? -13.594 3.533 -0.24 1 89.56 570 MET A N 1
ATOM 4370 C CA . MET A 1 570 ? -14.508 4.137 -1.203 1 89.56 570 MET A CA 1
ATOM 4371 C C . MET A 1 570 ? -13.898 5.391 -1.823 1 89.56 570 MET A C 1
ATOM 4373 O O . MET A 1 570 ? -12.984 5.984 -1.258 1 89.56 570 MET A O 1
ATOM 4377 N N . CYS A 1 571 ? -14.383 5.684 -3.014 1 87.38 571 CYS A N 1
ATOM 4378 C CA . CYS A 1 571 ? -14.133 6.977 -3.639 1 87.38 571 CYS A CA 1
ATOM 4379 C C . CYS A 1 571 ? -15.227 7.977 -3.283 1 87.38 571 CYS A C 1
ATOM 4381 O O . CYS A 1 571 ? -16.297 7.586 -2.832 1 87.38 571 CYS A O 1
ATOM 4383 N N . GLU A 1 572 ? -14.805 9.203 -3.211 1 79.94 572 GLU A N 1
ATOM 4384 C CA . GLU A 1 572 ? -15.766 10.281 -3.006 1 79.94 572 GLU A CA 1
ATOM 4385 C C . GLU A 1 572 ? -15.414 11.5 -3.855 1 79.94 572 GLU A C 1
ATOM 4387 O O . GLU A 1 572 ? -14.242 11.75 -4.145 1 79.94 572 GLU A O 1
ATOM 4392 N N . ASN A 1 573 ? -16.281 12.062 -4.457 1 65.69 573 ASN A N 1
ATOM 4393 C CA . ASN A 1 573 ? -16.062 13.359 -5.098 1 65.69 573 ASN A CA 1
ATOM 4394 C C . ASN A 1 573 ? -16.906 14.453 -4.469 1 65.69 573 ASN A C 1
ATOM 4396 O O . ASN A 1 573 ? -17.656 14.203 -3.52 1 65.69 573 ASN A O 1
ATOM 4400 N N . SER A 1 574 ? -16.547 15.68 -4.738 1 57.12 574 SER A N 1
ATOM 4401 C CA . SER A 1 574 ? -17.094 16.875 -4.09 1 57.12 574 SER A CA 1
ATOM 4402 C C . SER A 1 574 ? -18.609 16.828 -4.047 1 57.12 574 SER A C 1
ATOM 4404 O O . SER A 1 574 ? -19.234 17.469 -3.193 1 57.12 574 SER A O 1
ATOM 4406 N N . THR A 1 575 ? -19.078 16.047 -4.855 1 56.41 575 THR A N 1
ATOM 4407 C CA . THR A 1 575 ? -20.531 16.188 -4.984 1 56.41 575 THR A CA 1
ATOM 4408 C C . THR A 1 575 ? -21.234 14.906 -4.535 1 56.41 575 THR A C 1
ATOM 4410 O O . THR A 1 575 ? -22.453 14.867 -4.457 1 56.41 575 THR A O 1
ATOM 4413 N N . GLU A 1 576 ? -20.391 13.961 -4.289 1 60.75 576 GLU A N 1
ATOM 4414 C CA . GLU A 1 576 ? -21.078 12.68 -4.18 1 60.75 576 GLU A CA 1
ATOM 4415 C C . GLU A 1 576 ? -20.797 12.008 -2.844 1 60.75 576 GLU A C 1
ATOM 4417 O O . GLU A 1 576 ? -19.719 12.203 -2.27 1 60.75 576 GLU A O 1
ATOM 4422 N N . THR A 1 577 ? -21.781 11.297 -2.387 1 69.62 577 THR A N 1
ATOM 4423 C CA . THR A 1 577 ? -21.672 10.312 -1.317 1 69.62 577 THR A CA 1
ATOM 4424 C C . THR A 1 577 ? -20.641 9.242 -1.672 1 69.62 577 THR A C 1
ATOM 4426 O O . THR A 1 577 ? -20.375 8.992 -2.85 1 69.62 577 THR A O 1
ATOM 4429 N N . PRO A 1 578 ? -20 8.758 -0.697 1 78.38 578 PRO A N 1
ATOM 4430 C CA . PRO A 1 578 ? -19.031 7.695 -0.96 1 78.38 578 PRO A CA 1
ATOM 4431 C C . PRO A 1 578 ? -19.562 6.629 -1.909 1 78.38 578 PRO A C 1
ATOM 4433 O O . PRO A 1 578 ? -20.75 6.27 -1.837 1 78.38 578 PRO A O 1
ATOM 4436 N N . PHE A 1 579 ? -18.797 6.289 -2.963 1 82.31 579 PHE A N 1
ATOM 4437 C CA . PHE A 1 579 ? -19.188 5.285 -3.943 1 82.31 579 PHE A CA 1
ATOM 4438 C C . PHE A 1 579 ? -18.047 4.32 -4.227 1 82.31 579 PHE A C 1
ATOM 4440 O O . PHE A 1 579 ? -16.891 4.598 -3.887 1 82.31 579 PHE A O 1
ATOM 4447 N N . TYR A 1 580 ? -18.438 3.221 -4.672 1 84.56 580 TYR A N 1
ATOM 4448 C CA . TYR A 1 580 ? -17.453 2.234 -5.109 1 84.56 580 TYR A CA 1
ATOM 4449 C C . TYR A 1 580 ? -16.578 2.789 -6.23 1 84.56 580 TYR A C 1
ATOM 4451 O O . TYR A 1 580 ? -17.094 3.293 -7.23 1 84.56 580 TYR A O 1
ATOM 4459 N N . CYS A 1 581 ? -15.203 2.711 -6.074 1 89.69 581 CYS A N 1
ATOM 4460 C CA . CYS A 1 581 ? -14.281 3.252 -7.07 1 89.69 581 CYS A CA 1
ATOM 4461 C C . CYS A 1 581 ? -14.336 2.438 -8.359 1 89.69 581 CYS A C 1
ATOM 4463 O O . CYS A 1 581 ? -14.352 1.206 -8.32 1 89.69 581 CYS A O 1
ATOM 4465 N N . GLU A 1 582 ? -14.273 3.094 -9.422 1 90.5 582 GLU A N 1
ATOM 4466 C CA . GLU A 1 582 ? -14.383 2.445 -10.727 1 90.5 582 GLU A CA 1
ATOM 4467 C C . GLU A 1 582 ? -13.102 1.703 -11.078 1 90.5 582 GLU A C 1
ATOM 4469 O O . GLU A 1 582 ? -12.008 2.264 -10.984 1 90.5 582 GLU A O 1
ATOM 4474 N N . ASN A 1 583 ? -13.164 0.459 -11.492 1 95.38 583 ASN A N 1
ATOM 4475 C CA . ASN A 1 583 ? -12.094 -0.325 -12.109 1 95.38 583 ASN A CA 1
ATOM 4476 C C . ASN A 1 583 ? -12.305 -0.491 -13.609 1 95.38 583 ASN A C 1
ATOM 4478 O O . ASN A 1 583 ? -13.406 -0.25 -14.109 1 95.38 583 ASN A O 1
ATOM 4482 N N . GLN A 1 584 ? -11.203 -0.842 -14.328 1 97.69 584 GLN A N 1
ATOM 4483 C CA . GLN A 1 584 ? -11.398 -1.141 -15.742 1 97.69 584 GLN A CA 1
ATOM 4484 C C . GLN A 1 584 ? -12.352 -2.316 -15.93 1 97.69 584 GLN A C 1
ATOM 4486 O O . GLN A 1 584 ? -13.266 -2.25 -16.75 1 97.69 584 GLN A O 1
ATOM 4491 N N . TRP A 1 585 ? -12.109 -3.379 -15.227 1 97.94 585 TRP A N 1
ATOM 4492 C CA . TRP A 1 585 ? -13.008 -4.523 -15.094 1 97.94 585 TRP A CA 1
ATOM 4493 C C . TRP A 1 585 ? -12.938 -5.105 -13.688 1 97.94 585 TRP A C 1
ATOM 4495 O O . TRP A 1 585 ? -11.867 -5.148 -13.078 1 97.94 585 TRP A O 1
ATOM 4505 N N . ASP A 1 586 ? -14 -5.613 -13.18 1 96.75 586 ASP A N 1
ATOM 4506 C CA . ASP A 1 586 ? -14.047 -6.207 -11.844 1 96.75 586 ASP A CA 1
ATOM 4507 C C . ASP A 1 586 ? -13.812 -7.711 -11.906 1 96.75 586 ASP A C 1
ATOM 4509 O O . ASP A 1 586 ? -13.891 -8.312 -12.977 1 96.75 586 ASP A O 1
ATOM 4513 N N . PHE A 1 587 ? -13.562 -8.289 -10.703 1 98.12 587 PHE A N 1
ATOM 4514 C CA . PHE A 1 587 ? -13.516 -9.734 -10.531 1 98.12 587 PHE A CA 1
ATOM 4515 C C . PHE A 1 587 ? -14.766 -10.391 -11.109 1 98.12 587 PHE A C 1
ATOM 4517 O O . PHE A 1 587 ? -15.883 -9.883 -10.93 1 98.12 587 PHE A O 1
ATOM 4524 N N . GLY A 1 588 ? -14.562 -11.414 -11.914 1 98.56 588 GLY A N 1
ATOM 4525 C CA . GLY A 1 588 ? -15.68 -12.188 -12.445 1 98.56 588 GLY A CA 1
ATOM 4526 C C . GLY A 1 588 ? -16.156 -11.688 -13.797 1 98.56 588 GLY A C 1
ATOM 4527 O O . GLY A 1 588 ? -17 -12.328 -14.438 1 98.56 588 GLY A O 1
ATOM 4528 N N . THR A 1 589 ? -15.633 -10.609 -14.305 1 98.25 589 THR A N 1
ATOM 4529 C CA . THR A 1 589 ? -16.031 -10.07 -15.602 1 98.25 589 THR A CA 1
ATOM 4530 C C . THR A 1 589 ? -15.656 -11.023 -16.734 1 98.25 589 THR A C 1
ATOM 4532 O O . THR A 1 589 ? -14.586 -11.625 -16.703 1 98.25 589 THR A O 1
ATOM 4535 N N . GLY A 1 590 ? -16.422 -11.125 -17.719 1 98.56 590 GLY A N 1
ATOM 4536 C CA . GLY A 1 590 ? -16.25 -11.875 -18.938 1 98.56 590 GLY A CA 1
ATOM 4537 C C . GLY A 1 590 ? -17.484 -11.906 -19.812 1 98.56 590 GLY A C 1
ATOM 4538 O O . GLY A 1 590 ? -18.578 -12.25 -19.328 1 98.56 590 GLY A O 1
ATOM 4539 N N . LEU A 1 591 ? -17.359 -11.531 -21.047 1 97.88 591 LEU A N 1
ATOM 4540 C CA . LEU A 1 591 ? -18.484 -11.484 -21.969 1 97.88 591 LEU A CA 1
ATOM 4541 C C . LEU A 1 591 ? -18.672 -12.828 -22.672 1 97.88 591 LEU A C 1
ATOM 4543 O O . LEU A 1 591 ? -17.859 -13.742 -22.484 1 97.88 591 LEU A O 1
ATOM 4547 N N . SER A 1 592 ? -19.766 -12.938 -23.344 1 96.06 592 SER A N 1
ATOM 4548 C CA . SER A 1 592 ? -20.188 -14.133 -24.062 1 96.06 592 SER A CA 1
ATOM 4549 C C . SER A 1 592 ? -20.734 -13.773 -25.453 1 96.06 592 SER A C 1
ATOM 4551 O O . SER A 1 592 ? -21.109 -12.625 -25.688 1 96.06 592 SER A O 1
ATOM 4553 N N . TYR A 1 593 ? -20.719 -14.719 -26.391 1 97.31 593 TYR A N 1
ATOM 4554 C CA . TYR A 1 593 ? -21.328 -14.523 -27.703 1 97.31 593 TYR A CA 1
ATOM 4555 C C . TYR A 1 593 ? -22.797 -14.883 -27.688 1 97.31 593 TYR A C 1
ATOM 4557 O O . TYR A 1 593 ? -23.5 -14.727 -28.703 1 97.31 593 TYR A O 1
ATOM 4565 N N . THR A 1 594 ? -23.25 -15.336 -26.547 1 96.5 594 THR A N 1
ATOM 4566 C CA . THR A 1 594 ? -24.688 -15.578 -26.359 1 96.5 594 THR A CA 1
ATOM 4567 C C . THR A 1 594 ? -25.188 -14.859 -25.109 1 96.5 594 THR A C 1
ATOM 4569 O O . THR A 1 594 ? -24.453 -14.078 -24.5 1 96.5 594 THR A O 1
ATOM 4572 N N . ASP A 1 595 ? -26.516 -15.008 -24.891 1 96.44 595 ASP A N 1
ATOM 4573 C CA . ASP A 1 595 ? -27.125 -14.344 -23.75 1 96.44 595 ASP A CA 1
ATOM 4574 C C . ASP A 1 595 ? -27.703 -15.359 -22.766 1 96.44 595 ASP A C 1
ATOM 4576 O O . ASP A 1 595 ? -28.266 -16.375 -23.172 1 96.44 595 ASP A O 1
ATOM 4580 N N . PHE A 1 596 ? -27.453 -15.109 -21.578 1 98 596 PHE A N 1
ATOM 4581 C CA . PHE A 1 596 ? -28.031 -15.922 -20.516 1 98 596 PHE A CA 1
ATOM 4582 C C . PHE A 1 596 ? -28.984 -15.102 -19.656 1 98 596 PHE A C 1
ATOM 4584 O O . PHE A 1 596 ? -28.656 -13.984 -19.266 1 98 596 PHE A O 1
ATOM 4591 N N . THR A 1 597 ? -30.109 -15.625 -19.406 1 98.12 597 THR A N 1
ATOM 4592 C CA . THR A 1 597 ? -31.078 -15 -18.531 1 98.12 597 THR A CA 1
ATOM 4593 C C . THR A 1 597 ? -31.234 -15.797 -17.234 1 98.12 597 THR A C 1
ATOM 4595 O O . THR A 1 597 ? -31.203 -17.031 -17.25 1 98.12 597 THR A O 1
ATOM 4598 N N . TYR A 1 598 ? -31.391 -15.156 -16.172 1 98.44 598 TYR A N 1
ATOM 4599 C CA . TYR A 1 598 ? -31.516 -15.758 -14.844 1 98.44 598 TYR A CA 1
ATOM 4600 C C . TYR A 1 598 ? -32.906 -15.539 -14.281 1 98.44 598 TYR A C 1
ATOM 4602 O O . TYR A 1 598 ? -33.5 -14.469 -14.453 1 98.44 598 TYR A O 1
ATOM 4610 N N . SER A 1 599 ? -33.469 -16.5 -13.641 1 98.38 599 SER A N 1
ATOM 4611 C CA . SER A 1 599 ? -34.688 -16.312 -12.852 1 98.38 599 SER A CA 1
ATOM 4612 C C . SER A 1 599 ? -34.406 -15.547 -11.562 1 98.38 599 SER A C 1
ATOM 4614 O O . SER A 1 599 ? -33.25 -15.281 -11.25 1 98.38 599 SER A O 1
ATOM 4616 N N . ALA A 1 600 ? -35.438 -15.25 -10.891 1 98.06 600 ALA A N 1
ATOM 4617 C CA . ALA A 1 600 ? -35.281 -14.711 -9.539 1 98.06 600 ALA A CA 1
ATOM 4618 C C . ALA A 1 600 ? -34.656 -15.75 -8.617 1 98.06 600 ALA A C 1
ATOM 4620 O O . ALA A 1 600 ? -34.969 -16.938 -8.703 1 98.06 600 ALA A O 1
ATOM 4621 N N . VAL A 1 601 ? -33.812 -15.305 -7.738 1 98.12 601 VAL A N 1
ATOM 4622 C CA . VAL A 1 601 ? -33.156 -16.188 -6.762 1 98.12 601 VAL A CA 1
ATOM 4623 C C . VAL A 1 601 ? -34.188 -16.609 -5.707 1 98.12 601 VAL A C 1
ATOM 4625 O O . VAL A 1 601 ? -35 -15.789 -5.262 1 98.12 601 VAL A O 1
ATOM 4628 N N . THR A 1 602 ? -34.156 -17.828 -5.324 1 98.19 602 THR A N 1
ATOM 4629 C CA . THR A 1 602 ? -35.031 -18.312 -4.254 1 98.19 602 THR A CA 1
ATOM 4630 C C . THR A 1 602 ? -34.188 -18.969 -3.152 1 98.19 602 THR A C 1
ATOM 4632 O O . THR A 1 602 ? -33.156 -19.578 -3.428 1 98.19 602 THR A O 1
ATOM 4635 N N . LEU A 1 603 ? -34.625 -18.906 -1.96 1 98.5 603 LEU A N 1
ATOM 4636 C CA . LEU A 1 603 ? -34.031 -19.531 -0.793 1 98.5 603 LEU A CA 1
ATOM 4637 C C . LEU A 1 603 ? -34.969 -20.594 -0.201 1 98.5 603 LEU A C 1
ATOM 4639 O O . LEU A 1 603 ? -36.188 -20.422 -0.214 1 98.5 603 LEU A O 1
ATOM 4643 N N . SER A 1 604 ? -34.406 -21.609 0.335 1 98.44 604 SER A N 1
ATOM 4644 C CA . SER A 1 604 ? -35.219 -22.672 0.942 1 98.44 604 SER A CA 1
ATOM 4645 C C . SER A 1 604 ? -35.875 -22.188 2.236 1 98.44 604 SER A C 1
ATOM 4647 O O . SER A 1 604 ? -36.875 -22.75 2.674 1 98.44 604 SER A O 1
ATOM 4649 N N . LYS A 1 605 ? -35.188 -21.203 2.896 1 96.69 605 LYS A N 1
ATOM 4650 C CA . LYS A 1 605 ? -35.719 -20.578 4.102 1 96.69 605 LYS A CA 1
ATOM 4651 C C . LYS A 1 605 ? -35.219 -19.156 4.262 1 96.69 605 LYS A C 1
ATOM 4653 O O . LYS A 1 605 ? -34.219 -18.766 3.619 1 96.69 605 LYS A O 1
ATOM 4658 N N . ASN A 1 606 ? -35.875 -18.438 5.113 1 96.62 606 ASN A N 1
ATOM 4659 C CA . ASN A 1 606 ? -35.5 -17.031 5.281 1 96.62 606 ASN A CA 1
ATOM 4660 C C . ASN A 1 606 ? -34.906 -16.766 6.664 1 96.62 606 ASN A C 1
ATOM 4662 O O . ASN A 1 606 ? -34.469 -15.656 6.949 1 96.62 606 ASN A O 1
ATOM 4666 N N . THR A 1 607 ? -34.906 -17.75 7.523 1 97.69 607 THR A N 1
ATOM 4667 C CA . THR A 1 607 ? -34.375 -17.594 8.867 1 97.69 607 THR A CA 1
ATOM 4668 C C . THR A 1 607 ? -33.625 -18.859 9.305 1 97.69 607 THR A C 1
ATOM 4670 O O . THR A 1 607 ? -34.094 -19.969 9.07 1 97.69 607 THR A O 1
ATOM 4673 N N . ILE A 1 608 ? -32.469 -18.688 9.82 1 96.88 608 ILE A N 1
ATOM 4674 C CA . ILE A 1 608 ? -31.688 -19.766 10.43 1 96.88 608 ILE A CA 1
ATOM 4675 C C . ILE A 1 608 ? -31.719 -19.625 11.945 1 96.88 608 ILE A C 1
ATOM 4677 O O . ILE A 1 608 ? -31.203 -18.641 12.492 1 96.88 608 ILE A O 1
ATOM 4681 N N . GLN A 1 609 ? -32.188 -20.578 12.633 1 96.5 609 GLN A N 1
ATOM 4682 C CA . GLN A 1 609 ? -32.312 -20.5 14.086 1 96.5 609 GLN A CA 1
ATOM 4683 C C . GLN A 1 609 ? -31.391 -21.516 14.766 1 96.5 609 GLN A C 1
ATOM 4685 O O . GLN A 1 609 ? -31.125 -21.406 15.961 1 96.5 609 GLN A O 1
ATOM 4690 N N . ASP A 1 610 ? -30.969 -22.547 13.969 1 95.75 610 ASP A N 1
ATOM 4691 C CA . ASP A 1 610 ? -30.016 -23.547 14.43 1 95.75 610 ASP A CA 1
ATOM 4692 C C . ASP A 1 610 ? -28.641 -23.328 13.797 1 95.75 610 ASP A C 1
ATOM 4694 O O . ASP A 1 610 ? -28.516 -23.312 12.57 1 95.75 610 ASP A O 1
ATOM 4698 N N . PRO A 1 611 ? -27.641 -23.219 14.617 1 93.5 611 PRO A N 1
ATOM 4699 C CA . PRO A 1 611 ? -26.312 -22.953 14.086 1 93.5 611 PRO A CA 1
ATOM 4700 C C . PRO A 1 611 ? -25.828 -24.047 13.141 1 93.5 611 PRO A C 1
ATOM 4702 O O . PRO A 1 611 ? -24.891 -23.828 12.367 1 93.5 611 PRO A O 1
ATOM 4705 N N . ASN A 1 612 ? -26.406 -25.203 13.148 1 94.19 612 ASN A N 1
ATOM 4706 C CA . ASN A 1 612 ? -25.984 -26.312 12.297 1 94.19 612 ASN A CA 1
ATOM 4707 C C . ASN A 1 612 ? -26.844 -26.422 11.055 1 94.19 612 ASN A C 1
ATOM 4709 O O . ASN A 1 612 ? -26.656 -27.328 10.234 1 94.19 612 ASN A O 1
ATOM 4713 N N . ASP A 1 613 ? -27.75 -25.547 10.922 1 95.88 613 ASP A N 1
ATOM 4714 C CA . ASP A 1 613 ? -28.656 -25.562 9.789 1 95.88 613 ASP A CA 1
ATOM 4715 C C . ASP A 1 613 ? -28 -25.016 8.531 1 95.88 613 ASP A C 1
ATOM 4717 O O . ASP A 1 613 ? -26.891 -24.484 8.594 1 95.88 613 ASP A O 1
ATOM 4721 N N . SER A 1 614 ? -28.562 -25.25 7.359 1 97.62 614 SER A N 1
ATOM 4722 C CA . SER A 1 614 ? -28.078 -24.781 6.062 1 97.62 614 SER A CA 1
ATOM 4723 C C . SER A 1 614 ? -29.203 -24.141 5.258 1 97.62 614 SER A C 1
ATOM 4725 O O . SER A 1 614 ? -30.375 -24.25 5.617 1 97.62 614 SER A O 1
ATOM 4727 N N . ILE A 1 615 ? -28.844 -23.406 4.234 1 97.69 615 ILE A N 1
ATOM 4728 C CA . ILE A 1 615 ? -29.781 -22.781 3.303 1 97.69 615 ILE A CA 1
ATOM 4729 C C . ILE A 1 615 ? -29.422 -23.172 1.872 1 97.69 615 ILE A C 1
ATOM 4731 O O . ILE A 1 615 ? -28.25 -23.203 1.501 1 97.69 615 ILE A O 1
ATOM 4735 N N . THR A 1 616 ? -30.422 -23.547 1.157 1 98.62 616 THR A N 1
ATOM 4736 C CA . THR A 1 616 ? -30.234 -23.812 -0.264 1 98.62 616 THR A CA 1
ATOM 4737 C C . THR A 1 616 ? -30.641 -22.594 -1.1 1 98.62 616 THR A C 1
ATOM 4739 O O . THR A 1 616 ? -31.75 -22.078 -0.936 1 98.62 616 THR A O 1
ATOM 4742 N N . VAL A 1 617 ? -29.828 -22.141 -1.934 1 98.75 617 VAL A N 1
ATOM 4743 C CA . VAL A 1 617 ? -30.062 -21.047 -2.877 1 98.75 617 VAL A CA 1
ATOM 4744 C C . VAL A 1 617 ? -30.25 -21.609 -4.281 1 98.75 617 VAL A C 1
ATOM 4746 O O . VAL A 1 617 ? -29.422 -22.406 -4.75 1 98.75 617 VAL A O 1
ATOM 4749 N N . SER A 1 618 ? -31.281 -21.203 -4.938 1 98.69 618 SER A N 1
ATOM 4750 C CA . SER A 1 618 ? -31.562 -21.75 -6.266 1 98.69 618 SER A CA 1
ATOM 4751 C C . SER A 1 618 ? -31.812 -20.625 -7.277 1 98.69 618 SER A C 1
ATOM 4753 O O . SER A 1 618 ? -32.406 -19.594 -6.941 1 98.69 618 SER A O 1
ATOM 4755 N N . VAL A 1 619 ? -31.406 -20.859 -8.508 1 98.69 619 VAL A N 1
ATOM 4756 C CA . VAL A 1 619 ? -31.656 -19.969 -9.625 1 98.69 619 VAL A CA 1
ATOM 4757 C C . VAL A 1 619 ? -31.719 -20.766 -10.922 1 98.69 619 VAL A C 1
ATOM 4759 O O . VAL A 1 619 ? -30.969 -21.734 -11.102 1 98.69 619 VAL A O 1
ATOM 4762 N N . ASP A 1 620 ? -32.594 -20.422 -11.812 1 98.69 620 ASP A N 1
ATOM 4763 C CA . ASP A 1 620 ? -32.625 -21.016 -13.148 1 98.69 620 ASP A CA 1
ATOM 4764 C C . ASP A 1 620 ? -31.875 -20.141 -14.156 1 98.69 620 ASP A C 1
ATOM 4766 O O . ASP A 1 620 ? -32.062 -18.922 -14.18 1 98.69 620 ASP A O 1
ATOM 4770 N N . VAL A 1 621 ? -31.062 -20.781 -14.891 1 98.81 621 VAL A N 1
ATOM 4771 C CA . VAL A 1 621 ? -30.328 -20.094 -15.953 1 98.81 621 VAL A CA 1
ATOM 4772 C C . VAL A 1 621 ? -30.766 -20.625 -17.312 1 98.81 621 VAL A C 1
ATOM 4774 O O . VAL A 1 621 ? -30.828 -21.844 -17.516 1 98.81 621 VAL A O 1
ATOM 4777 N N . THR A 1 622 ? -31.094 -19.719 -18.234 1 98.69 622 THR A N 1
ATOM 4778 C CA . THR A 1 622 ? -31.5 -20.078 -19.578 1 98.69 622 THR A CA 1
ATOM 4779 C C . THR A 1 622 ? -30.594 -19.453 -20.625 1 98.69 622 THR A C 1
ATOM 4781 O O . THR A 1 622 ? -30.266 -18.266 -20.516 1 98.69 622 THR A O 1
ATOM 4784 N N . ASN A 1 623 ? -30.125 -20.25 -21.562 1 98.56 623 ASN A N 1
ATOM 4785 C CA . ASN A 1 623 ? -29.469 -19.672 -22.734 1 98.56 623 ASN A CA 1
ATOM 4786 C C . ASN A 1 623 ? -30.484 -19.047 -23.688 1 98.56 623 ASN A C 1
ATOM 4788 O O . ASN A 1 623 ? -31.078 -19.75 -24.516 1 98.56 623 ASN A O 1
ATOM 4792 N N . SER A 1 624 ? -30.547 -17.828 -23.688 1 98.06 624 SER A N 1
ATOM 4793 C CA . SER A 1 624 ? -31.547 -17.109 -24.469 1 98.06 624 SER A CA 1
ATOM 4794 C C . SER A 1 624 ? -30.969 -16.547 -25.75 1 98.06 624 SER A C 1
ATOM 4796 O O . SER A 1 624 ? -31.594 -15.742 -26.438 1 98.06 624 SER A O 1
ATOM 4798 N N . GLY A 1 625 ? -29.75 -16.906 -25.953 1 95.94 625 GLY A N 1
ATOM 4799 C CA . GLY A 1 625 ? -29.094 -16.391 -27.141 1 95.94 625 GLY A CA 1
ATOM 4800 C C . GLY A 1 625 ? -29.125 -17.344 -28.312 1 95.94 625 GLY A C 1
ATOM 4801 O O . GLY A 1 625 ? -30.062 -18.125 -28.453 1 95.94 625 GLY A O 1
ATOM 4802 N N . SER A 1 626 ? -28.172 -17.219 -29.266 1 92.5 626 SER A N 1
ATOM 4803 C CA . SER A 1 626 ? -28.281 -17.859 -30.578 1 92.5 626 SER A CA 1
ATOM 4804 C C . SER A 1 626 ? -27.234 -18.953 -30.75 1 92.5 626 SER A C 1
ATOM 4806 O O . SER A 1 626 ? -27.141 -19.562 -31.828 1 92.5 626 SER A O 1
ATOM 4808 N N . MET A 1 627 ? -26.453 -19.141 -29.703 1 94.25 627 MET A N 1
ATOM 4809 C CA . MET A 1 627 ? -25.453 -20.203 -29.781 1 94.25 627 MET A CA 1
ATOM 4810 C C . MET A 1 627 ? -25.281 -20.906 -28.438 1 94.25 627 MET A C 1
ATOM 4812 O O . MET A 1 627 ? -25.578 -20.328 -27.391 1 94.25 627 MET A O 1
ATOM 4816 N N . ALA A 1 628 ? -24.844 -22.141 -28.531 1 96.56 628 ALA A N 1
ATOM 4817 C CA . ALA A 1 628 ? -24.516 -22.859 -27.312 1 96.56 628 ALA A CA 1
ATOM 4818 C C . ALA A 1 628 ? -23.359 -22.188 -26.578 1 96.56 628 ALA A C 1
ATOM 4820 O O . ALA A 1 628 ? -22.484 -21.594 -27.203 1 96.56 628 ALA A O 1
ATOM 4821 N N . GLY A 1 629 ? -23.422 -22.219 -25.25 1 96.69 629 GLY A N 1
ATOM 4822 C CA . GLY A 1 629 ? -22.375 -21.578 -24.484 1 96.69 629 GLY A CA 1
ATOM 4823 C C . GLY A 1 629 ? -22.297 -22.047 -23.047 1 96.69 629 GLY A C 1
ATOM 4824 O O . GLY A 1 629 ? -23.141 -22.844 -22.609 1 96.69 629 GLY A O 1
ATOM 4825 N N . LYS A 1 630 ? -21.281 -21.641 -22.422 1 98.06 630 LYS A N 1
ATOM 4826 C CA . LYS A 1 630 ? -21.078 -21.969 -21.016 1 98.06 630 LYS A CA 1
ATOM 4827 C C . LYS A 1 630 ? -21.188 -20.719 -20.141 1 98.06 630 LYS A C 1
ATOM 4829 O O . LYS A 1 630 ? -20.766 -19.625 -20.547 1 98.06 630 LYS A O 1
ATOM 4834 N N . GLU A 1 631 ? -21.797 -20.906 -18.938 1 98.19 631 GLU A N 1
ATOM 4835 C CA . GLU A 1 631 ? -22.016 -19.828 -17.984 1 98.19 631 GLU A CA 1
ATOM 4836 C C . GLU A 1 631 ? -21.516 -20.203 -16.594 1 98.19 631 GLU A C 1
ATOM 4838 O O . GLU A 1 631 ? -21.75 -21.328 -16.125 1 98.19 631 GLU A O 1
ATOM 4843 N N . THR A 1 632 ? -20.703 -19.297 -16 1 98.75 632 THR A N 1
ATOM 4844 C CA . THR A 1 632 ? -20.297 -19.484 -14.609 1 98.75 632 THR A CA 1
ATOM 4845 C C . THR A 1 632 ? -21.266 -18.781 -13.664 1 98.75 632 THR A C 1
ATOM 4847 O O . THR A 1 632 ? -21.266 -17.547 -13.578 1 98.75 632 THR A O 1
ATOM 4850 N N . VAL A 1 633 ? -22.062 -19.547 -12.953 1 98.88 633 VAL A N 1
ATOM 4851 C CA . VAL A 1 633 ? -22.984 -19 -11.953 1 98.88 633 VAL A CA 1
ATOM 4852 C C . VAL A 1 633 ? -22.25 -18.797 -10.633 1 98.88 633 VAL A C 1
ATOM 4854 O O . VAL A 1 633 ? -21.719 -19.75 -10.055 1 98.88 633 VAL A O 1
ATOM 4857 N N . MET A 1 634 ? -22.172 -17.547 -10.195 1 98.88 634 MET A N 1
ATOM 4858 C CA . MET A 1 634 ? -21.422 -17.203 -8.992 1 98.88 634 MET A CA 1
ATOM 4859 C C . MET A 1 634 ? -22.359 -16.688 -7.898 1 98.88 634 MET A C 1
ATOM 4861 O O . MET A 1 634 ? -23.234 -15.875 -8.164 1 98.88 634 MET A O 1
ATOM 4865 N N . LEU A 1 635 ? -22.203 -17.219 -6.723 1 98.88 635 LEU A N 1
ATOM 4866 C CA . LEU A 1 635 ? -22.953 -16.766 -5.551 1 98.88 635 LEU A CA 1
ATOM 4867 C C . LEU A 1 635 ? -22.047 -15.984 -4.605 1 98.88 635 LEU A C 1
ATOM 4869 O O . LEU A 1 635 ? -21.016 -16.484 -4.176 1 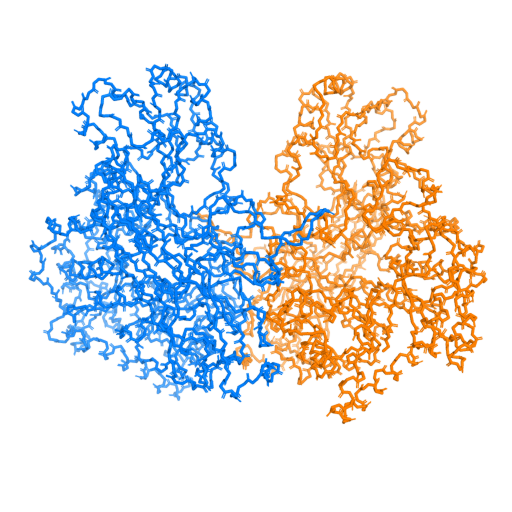98.88 635 LEU A O 1
ATOM 4873 N N . PHE A 1 636 ? -22.469 -14.82 -4.301 1 98.69 636 PHE A N 1
ATOM 4874 C CA . PHE A 1 636 ? -21.781 -13.961 -3.344 1 98.69 636 PHE A CA 1
ATOM 4875 C C . PHE A 1 636 ? -22.625 -13.781 -2.082 1 98.69 636 PHE A C 1
ATOM 4877 O O . PHE A 1 636 ? -23.859 -13.742 -2.148 1 98.69 636 PHE A O 1
ATOM 4884 N N . LEU A 1 637 ? -21.953 -13.703 -0.99 1 98.38 637 LEU A N 1
ATOM 4885 C CA . LEU A 1 637 ? -22.578 -13.398 0.288 1 98.38 637 LEU A CA 1
ATOM 4886 C C . LEU A 1 637 ? -22.172 -12.016 0.777 1 98.38 637 LEU A C 1
ATOM 4888 O O . LEU A 1 637 ? -21 -11.625 0.666 1 98.38 637 LEU A O 1
ATOM 4892 N N . ILE A 1 638 ? -23.109 -11.25 1.283 1 97.81 638 ILE A N 1
ATOM 4893 C CA . ILE A 1 638 ? -22.906 -9.914 1.829 1 97.81 638 ILE A CA 1
ATOM 4894 C C . ILE A 1 638 ? -23.406 -9.867 3.273 1 97.81 638 ILE A C 1
ATOM 4896 O O . ILE A 1 638 ? -24.562 -10.211 3.557 1 97.81 638 ILE A O 1
ATOM 4900 N N . GLN A 1 639 ? -22.578 -9.602 4.168 1 97.62 639 GLN A N 1
ATOM 4901 C CA . GLN A 1 639 ? -22.953 -9.266 5.535 1 97.62 639 GLN A CA 1
ATOM 4902 C C . GLN A 1 639 ? -22.938 -7.758 5.754 1 97.62 639 GLN A C 1
ATOM 4904 O O . GLN A 1 639 ? -21.875 -7.156 5.938 1 97.62 639 GLN A O 1
ATOM 4909 N N . PRO A 1 640 ? -24.109 -7.148 5.844 1 97 640 PRO A N 1
ATOM 4910 C CA . PRO A 1 640 ? -24.141 -5.684 5.879 1 97 640 PRO A CA 1
ATOM 4911 C C . PRO A 1 640 ? -23.484 -5.105 7.125 1 97 640 PRO A C 1
ATOM 4913 O O . PRO A 1 640 ? -22.844 -4.047 7.059 1 97 640 PRO A O 1
ATOM 4916 N N . TYR A 1 641 ? -23.656 -5.766 8.25 1 97.12 641 TYR A N 1
ATOM 4917 C CA . TYR A 1 641 ? -23.125 -5.273 9.516 1 97.12 641 TYR A CA 1
ATOM 4918 C C . TYR A 1 641 ? -22.391 -6.379 10.266 1 97.12 641 TYR A C 1
ATOM 4920 O O . TYR A 1 641 ? -22.828 -7.531 10.273 1 97.12 641 TYR A O 1
ATOM 4928 N N . ARG A 1 642 ? -21.281 -6.039 10.875 1 96.56 642 ARG A N 1
ATOM 4929 C CA . ARG A 1 642 ? -20.5 -6.973 11.688 1 96.56 642 ARG A CA 1
ATOM 4930 C C . ARG A 1 642 ? -19.797 -6.246 12.836 1 96.56 642 ARG A C 1
ATOM 4932 O O . ARG A 1 642 ? -19.062 -5.281 12.617 1 96.56 642 ARG A O 1
ATOM 4939 N N . SER A 1 643 ? -19.906 -6.734 14.039 1 95 643 SER A N 1
ATOM 4940 C CA . SER A 1 643 ? -19.375 -6.031 15.203 1 95 643 SER A CA 1
ATOM 4941 C C . SER A 1 643 ? -17.906 -6.352 15.414 1 95 643 SER A C 1
ATOM 4943 O O . SER A 1 643 ? -17.156 -5.539 15.977 1 95 643 SER A O 1
ATOM 4945 N N . LEU A 1 644 ? -17.453 -7.496 14.914 1 95.12 644 LEU A N 1
ATOM 4946 C CA . LEU A 1 644 ? -16.094 -7.984 15.156 1 95.12 644 LEU A CA 1
ATOM 4947 C C . LEU A 1 644 ? -15.078 -7.18 14.352 1 95.12 644 LEU A C 1
ATOM 4949 O O . LEU A 1 644 ? -13.992 -6.871 14.852 1 95.12 644 LEU A O 1
ATOM 4953 N N . ASN A 1 645 ? -15.398 -6.961 13.086 1 96.38 645 ASN A N 1
ATOM 4954 C CA . ASN A 1 645 ? -14.539 -6.363 12.07 1 96.38 645 ASN A CA 1
ATOM 4955 C C . ASN A 1 645 ? -15.352 -5.703 10.961 1 96.38 645 ASN A C 1
ATOM 4957 O O . ASN A 1 645 ? -16.406 -6.211 10.57 1 96.38 645 ASN A O 1
ATOM 4961 N N . VAL A 1 646 ? -14.828 -4.598 10.445 1 97.56 646 VAL A N 1
ATOM 4962 C CA . VAL A 1 646 ? -15.477 -3.969 9.305 1 97.56 646 VAL A CA 1
ATOM 4963 C C . VAL A 1 646 ? -15.734 -5.012 8.219 1 97.56 646 VAL A C 1
ATOM 4965 O O . VAL A 1 646 ? -14.836 -5.77 7.852 1 97.56 646 VAL A O 1
ATOM 4968 N N . PRO A 1 647 ? -16.969 -5.094 7.738 1 97.31 647 PRO A N 1
ATOM 4969 C CA . PRO A 1 647 ? -17.25 -6.133 6.746 1 97.31 647 PRO A CA 1
ATOM 4970 C C . PRO A 1 647 ? -16.734 -5.785 5.359 1 97.31 647 PRO A C 1
ATOM 4972 O O . PRO A 1 647 ? -16.328 -4.645 5.109 1 97.31 647 PRO A O 1
ATOM 4975 N N . GLU A 1 648 ? -16.672 -6.754 4.461 1 96.25 648 GLU A N 1
ATOM 4976 C CA . GLU A 1 648 ? -16.344 -6.578 3.051 1 96.25 648 GLU A CA 1
ATOM 4977 C C . GLU A 1 648 ? -17.578 -6.219 2.232 1 96.25 648 GLU A C 1
ATOM 4979 O O . GLU A 1 648 ? -18.703 -6.449 2.672 1 96.25 648 GLU A O 1
ATOM 4984 N N . MET A 1 649 ? -17.344 -5.77 1.023 1 95.75 649 MET A N 1
ATOM 4985 C CA . MET A 1 649 ? -18.422 -5.465 0.098 1 95.75 649 MET A CA 1
ATOM 4986 C C . MET A 1 649 ? -19.234 -6.719 -0.223 1 95.75 649 MET A C 1
ATOM 4988 O O . MET A 1 649 ? -20.469 -6.68 -0.234 1 95.75 649 MET A O 1
ATOM 4992 N N . LYS A 1 650 ? -18.672 -7.746 -0.529 1 96.81 650 LYS A N 1
ATOM 4993 C CA . LYS A 1 650 ? -19.219 -9.07 -0.786 1 96.81 650 LYS A CA 1
ATOM 4994 C C . LYS A 1 650 ? -18.094 -10.109 -0.923 1 96.81 650 LYS A C 1
ATOM 4996 O O . LYS A 1 650 ? -16.938 -9.75 -1.089 1 96.81 650 LYS A O 1
ATOM 5001 N N . GLN A 1 651 ? -18.391 -11.367 -0.808 1 98.12 651 GLN A N 1
ATOM 5002 C CA . GLN A 1 651 ? -17.438 -12.461 -0.928 1 98.12 651 GLN A CA 1
ATOM 5003 C C . GLN A 1 651 ? -18 -13.602 -1.761 1 98.12 651 GLN A C 1
ATOM 5005 O O . GLN A 1 651 ? -19.125 -14.047 -1.528 1 98.12 651 GLN A O 1
ATOM 5010 N N . LEU A 1 652 ? -17.203 -14.031 -2.738 1 98.81 652 LEU A N 1
ATOM 5011 C CA . LEU A 1 652 ? -17.578 -15.258 -3.447 1 98.81 652 LEU A CA 1
ATOM 5012 C C . LEU A 1 652 ? -17.578 -16.453 -2.498 1 98.81 652 LEU A C 1
ATOM 5014 O O . LEU A 1 652 ? -16.625 -16.672 -1.76 1 98.81 652 LEU A O 1
ATOM 5018 N N . LYS A 1 653 ? -18.703 -17.203 -2.51 1 98.75 653 LYS A N 1
ATOM 5019 C CA . LYS A 1 653 ? -18.781 -18.344 -1.593 1 98.75 653 LYS A CA 1
ATOM 5020 C C . LYS A 1 653 ? -19 -19.656 -2.35 1 98.75 653 LYS A C 1
ATOM 5022 O O . LYS A 1 653 ? -18.641 -20.719 -1.854 1 98.75 653 LYS A O 1
ATOM 5027 N N . LYS A 1 654 ? -19.656 -19.531 -3.516 1 98.81 654 LYS A N 1
ATOM 5028 C CA . LYS A 1 654 ? -19.906 -20.688 -4.367 1 98.81 654 LYS A CA 1
ATOM 5029 C C . LYS A 1 654 ? -19.859 -20.312 -5.844 1 98.81 654 LYS A C 1
ATOM 5031 O O . LYS A 1 654 ? -20.109 -19.156 -6.203 1 98.81 654 LYS A O 1
ATOM 5036 N N . PHE A 1 655 ? -19.594 -21.25 -6.695 1 98.81 655 PHE A N 1
ATOM 5037 C CA . PHE A 1 655 ? -19.781 -21.078 -8.133 1 98.81 655 PHE A CA 1
ATOM 5038 C C . PHE A 1 655 ? -20 -22.438 -8.805 1 98.81 655 PHE A C 1
ATOM 5040 O O . PHE A 1 655 ? -19.688 -23.484 -8.242 1 98.81 655 PHE A O 1
ATOM 5047 N N . SER A 1 656 ? -20.594 -22.391 -9.938 1 98.5 656 SER A N 1
ATOM 5048 C CA . SER A 1 656 ? -20.828 -23.531 -10.812 1 98.5 656 SER A CA 1
ATOM 5049 C C . SER A 1 656 ? -20.781 -23.141 -12.281 1 98.5 656 SER A C 1
ATOM 5051 O O . SER A 1 656 ? -21.531 -22.25 -12.703 1 98.5 656 SER A O 1
ATOM 5053 N N . LYS A 1 657 ? -19.938 -23.719 -13.008 1 98.31 657 LYS A N 1
ATOM 5054 C CA . LYS A 1 657 ? -19.922 -23.5 -14.453 1 98.31 657 LYS A CA 1
ATOM 5055 C C . LYS A 1 657 ? -20.781 -24.531 -15.18 1 98.31 657 LYS A C 1
ATOM 5057 O O . LYS A 1 657 ? -20.562 -25.734 -15.055 1 98.31 657 LYS A O 1
ATOM 5062 N N . ILE A 1 658 ? -21.75 -24.109 -16.031 1 98.44 658 ILE A N 1
ATOM 5063 C CA . ILE A 1 658 ? -22.703 -25.016 -16.688 1 98.44 658 ILE A CA 1
ATOM 5064 C C . ILE A 1 658 ? -22.672 -24.766 -18.203 1 98.44 658 ILE A C 1
ATOM 5066 O O . ILE A 1 658 ? -22.266 -23.703 -18.656 1 98.44 658 ILE A O 1
ATOM 5070 N N . SER A 1 659 ? -22.984 -25.75 -18.938 1 98.12 659 SER A N 1
ATOM 5071 C CA . SER A 1 659 ? -23.125 -25.703 -20.391 1 98.12 659 SER A CA 1
ATOM 5072 C C . SER A 1 659 ? -24.578 -25.781 -20.812 1 98.12 659 SER A C 1
ATOM 5074 O O . SER A 1 659 ? -25.312 -26.672 -20.359 1 98.12 659 SER A O 1
ATOM 5076 N N . LEU A 1 660 ? -25 -24.859 -21.688 1 98.44 660 LEU A N 1
ATOM 5077 C CA . LEU A 1 660 ? -26.406 -24.797 -22.109 1 98.44 660 LEU A CA 1
ATOM 5078 C C . LEU A 1 660 ? -26.516 -24.672 -23.625 1 98.44 660 LEU A C 1
ATOM 5080 O O . LEU A 1 660 ? -25.828 -23.859 -24.234 1 98.44 660 LEU A O 1
ATOM 5084 N N . GLU A 1 661 ? -27.375 -25.5 -24.156 1 98.12 661 GLU A N 1
ATOM 5085 C CA . GLU A 1 661 ? -27.781 -25.312 -25.547 1 98.12 661 GLU A CA 1
ATOM 5086 C C . GLU A 1 661 ? -28.719 -24.125 -25.703 1 98.12 661 GLU A C 1
ATOM 5088 O O . GLU A 1 661 ? -29.219 -23.594 -24.703 1 98.12 661 GLU A O 1
ATOM 5093 N N . VAL A 1 662 ? -28.922 -23.781 -27 1 97.62 662 VAL A N 1
ATOM 5094 C CA . VAL A 1 662 ? -29.844 -22.688 -27.281 1 97.62 662 VAL A CA 1
ATOM 5095 C C . VAL A 1 662 ? -31.234 -23.031 -26.734 1 97.62 662 VAL A C 1
ATOM 5097 O O . VAL A 1 662 ? -31.766 -24.109 -27.016 1 97.62 662 VAL A O 1
ATOM 5100 N N . GLY A 1 663 ? -31.719 -22.219 -25.891 1 97.94 663 GLY A N 1
ATOM 5101 C CA . GLY A 1 663 ? -33.062 -22.375 -25.359 1 97.94 663 GLY A CA 1
ATOM 5102 C C . GLY A 1 663 ? -33.125 -23.266 -24.141 1 97.94 663 GLY A C 1
ATOM 5103 O O . GLY A 1 663 ? -34.156 -23.312 -23.438 1 97.94 663 GLY A O 1
ATOM 5104 N N . GLU A 1 664 ? -32.062 -23.906 -23.812 1 98.56 664 GLU A N 1
ATOM 5105 C CA . GLU A 1 664 ? -32 -24.812 -22.672 1 98.56 664 GLU A CA 1
ATOM 5106 C C . GLU A 1 664 ? -31.969 -24.047 -21.359 1 98.56 664 GLU A C 1
ATOM 5108 O O . GLU A 1 664 ? -31.359 -22.984 -21.281 1 98.56 664 GLU A O 1
ATOM 5113 N N . ALA A 1 665 ? -32.594 -24.562 -20.359 1 98.38 665 ALA A N 1
ATOM 5114 C CA . ALA A 1 665 ? -32.594 -24.016 -19 1 98.38 665 ALA A CA 1
ATOM 5115 C C . ALA A 1 665 ? -32.094 -25.062 -18 1 98.38 665 ALA A C 1
ATOM 5117 O O . ALA A 1 665 ? -32.375 -26.25 -18.141 1 98.38 665 ALA A O 1
ATOM 5118 N N . GLN A 1 666 ? -31.406 -24.641 -17.031 1 98.56 666 GLN A N 1
ATOM 5119 C CA . GLN A 1 666 ? -30.922 -25.5 -15.953 1 98.56 666 GLN A CA 1
ATOM 5120 C C . GLN A 1 666 ? -31.062 -24.797 -14.602 1 98.56 666 GLN A C 1
ATOM 5122 O O . GLN A 1 666 ? -30.797 -23.594 -14.484 1 98.56 666 GLN A O 1
ATOM 5127 N N . SER A 1 667 ? -31.484 -25.531 -13.594 1 98.56 667 SER A N 1
ATOM 5128 C CA . SER A 1 667 ? -31.531 -25.047 -12.219 1 98.56 667 SER A CA 1
ATOM 5129 C C . SER A 1 667 ? -30.203 -25.281 -11.508 1 98.56 667 SER A C 1
ATOM 5131 O O . SER A 1 667 ? -29.719 -26.422 -11.438 1 98.56 667 SER A O 1
ATOM 5133 N N . VAL A 1 668 ? -29.625 -24.234 -11.062 1 98.69 668 VAL A N 1
ATOM 5134 C CA . VAL A 1 668 ? -28.406 -24.312 -10.273 1 98.69 668 VAL A CA 1
ATOM 5135 C C . VAL A 1 668 ? -28.734 -24.109 -8.797 1 98.69 668 VAL A C 1
ATOM 5137 O O . VAL A 1 668 ? -29.438 -23.172 -8.422 1 98.69 668 VAL A O 1
ATOM 5140 N N . GLN A 1 669 ? -28.188 -25.016 -7.945 1 98.69 669 GLN A N 1
ATOM 5141 C CA . GLN A 1 669 ? -28.422 -24.953 -6.508 1 98.69 669 GLN A CA 1
ATOM 5142 C C . GLN A 1 669 ? -27.109 -24.922 -5.734 1 98.69 669 GLN A C 1
ATOM 5144 O O . GLN A 1 669 ? -26.172 -25.625 -6.078 1 98.69 669 GLN A O 1
ATOM 5149 N N . PHE A 1 670 ? -27.062 -24.062 -4.777 1 98.62 670 PHE A N 1
ATOM 5150 C CA . PHE A 1 670 ? -25.938 -23.953 -3.846 1 98.62 670 PHE A CA 1
ATOM 5151 C C . PHE A 1 670 ? -26.422 -24.141 -2.408 1 98.62 670 PHE A C 1
ATOM 5153 O O . PHE A 1 670 ? -27.516 -23.703 -2.053 1 98.62 670 PHE A O 1
ATOM 5160 N N . THR A 1 671 ? -25.656 -24.766 -1.575 1 98.56 671 THR A N 1
ATOM 5161 C CA . THR A 1 671 ? -25.938 -24.891 -0.148 1 98.56 671 THR A CA 1
ATOM 5162 C C . THR A 1 671 ? -24.984 -24.016 0.669 1 98.56 671 THR A C 1
ATOM 5164 O O . THR A 1 671 ? -23.766 -24.125 0.522 1 98.56 671 THR A O 1
ATOM 5167 N N . LEU A 1 672 ? -25.5 -23.188 1.48 1 98.19 672 LEU A N 1
ATOM 5168 C CA . LEU A 1 672 ? -24.734 -22.375 2.406 1 98.19 672 LEU A CA 1
ATOM 5169 C C . LEU A 1 672 ? -24.828 -22.906 3.828 1 98.19 672 LEU A C 1
ATOM 5171 O O . LEU A 1 672 ? -25.906 -23.312 4.266 1 98.19 672 LEU A O 1
ATOM 5175 N N . THR A 1 673 ? -23.766 -22.969 4.52 1 97.5 673 THR A N 1
ATOM 5176 C CA . THR A 1 673 ? -23.656 -23.422 5.902 1 97.5 673 THR A CA 1
ATOM 5177 C C . THR A 1 673 ? -22.922 -22.406 6.762 1 97.5 673 THR A C 1
ATOM 5179 O O . THR A 1 673 ? -22.516 -21.359 6.27 1 97.5 673 THR A O 1
ATOM 5182 N N . ALA A 1 674 ? -22.719 -22.766 8.023 1 96.06 674 ALA A N 1
ATOM 5183 C CA . ALA A 1 674 ? -21.984 -21.906 8.961 1 96.06 674 ALA A CA 1
ATOM 5184 C C . ALA A 1 674 ? -20.562 -21.672 8.484 1 96.06 674 ALA A C 1
ATOM 5186 O O . ALA A 1 674 ? -19.969 -20.641 8.781 1 96.06 674 ALA A O 1
ATOM 5187 N N . ASP A 1 675 ? -20.016 -22.562 7.707 1 96.12 675 ASP A N 1
ATOM 5188 C CA . ASP A 1 675 ? -18.672 -22.406 7.16 1 96.12 675 ASP A CA 1
ATOM 5189 C C . ASP A 1 675 ? -18.625 -21.266 6.141 1 96.12 675 ASP A C 1
ATOM 5191 O O . ASP A 1 675 ? -17.578 -20.672 5.91 1 96.12 675 ASP A O 1
ATOM 5195 N N . ASP A 1 676 ? -19.797 -21 5.578 1 97.44 676 ASP A N 1
ATOM 5196 C CA . ASP A 1 676 ? -19.859 -19.969 4.539 1 97.44 676 ASP A CA 1
ATOM 5197 C C . ASP A 1 676 ? -20.094 -18.594 5.148 1 97.44 676 ASP A C 1
ATOM 5199 O O . ASP A 1 676 ? -19.5 -17.609 4.707 1 97.44 676 ASP A O 1
ATOM 5203 N N . TRP A 1 677 ? -20.984 -18.469 6.141 1 97.06 677 TRP A N 1
ATOM 5204 C CA . TRP A 1 677 ? -21.297 -17.141 6.648 1 97.06 677 TRP A CA 1
ATOM 5205 C C . TRP A 1 677 ? -20.516 -16.844 7.918 1 97.06 677 TRP A C 1
ATOM 5207 O O . TRP A 1 677 ? -20.5 -15.703 8.398 1 97.06 677 TRP A O 1
ATOM 5217 N N . GLY A 1 678 ? -19.734 -17.781 8.477 1 96.56 678 GLY A N 1
ATOM 5218 C CA . GLY A 1 678 ? -18.875 -17.547 9.625 1 96.56 678 GLY A CA 1
ATOM 5219 C C . GLY A 1 678 ? -17.531 -16.969 9.25 1 96.56 678 GLY A C 1
ATOM 5220 O O . GLY A 1 678 ? -17.109 -17.047 8.086 1 96.56 678 GLY A O 1
ATOM 5221 N N . VAL A 1 679 ? -16.797 -16.328 10.211 1 96.88 679 VAL A N 1
ATOM 5222 C CA . VAL A 1 679 ? -15.43 -15.828 10.062 1 96.88 679 VAL A CA 1
ATOM 5223 C C . VAL A 1 679 ? -14.555 -16.391 11.172 1 96.88 679 VAL A C 1
ATOM 5225 O O . VAL A 1 679 ? -15.047 -16.734 12.25 1 96.88 679 VAL A O 1
ATOM 5228 N N . TYR A 1 680 ? -13.312 -16.516 10.914 1 97.31 680 TYR A N 1
ATOM 5229 C CA . TYR A 1 680 ? -12.383 -16.906 11.969 1 97.31 680 TYR A CA 1
ATOM 5230 C C . TYR A 1 680 ? -12.188 -15.773 12.969 1 97.31 680 TYR A C 1
ATOM 5232 O O . TYR A 1 680 ? -11.898 -14.641 12.586 1 97.31 680 TYR A O 1
ATOM 5240 N N . TYR A 1 681 ? -12.406 -16.109 14.234 1 96.44 681 TYR A N 1
ATOM 5241 C CA . TYR A 1 681 ? -12.023 -15.203 15.312 1 96.44 681 TYR A CA 1
ATOM 5242 C C . TYR A 1 681 ? -10.531 -14.906 15.273 1 96.44 681 TYR A C 1
ATOM 5244 O O . TYR A 1 681 ? -9.719 -15.805 15.031 1 96.44 681 TYR A O 1
ATOM 5252 N N . PRO A 1 682 ? -10.141 -13.641 15.367 1 95.44 682 PRO A N 1
ATOM 5253 C CA . PRO A 1 682 ? -8.734 -13.273 15.141 1 95.44 682 PRO A CA 1
ATOM 5254 C C . PRO A 1 682 ? -7.828 -13.68 16.297 1 95.44 682 PRO A C 1
ATOM 5256 O O . PRO A 1 682 ? -7.371 -12.828 17.062 1 95.44 682 PRO A O 1
ATOM 5259 N N . GLN A 1 683 ? -7.5 -14.922 16.375 1 93.56 683 GLN A N 1
ATOM 5260 C CA . GLN A 1 683 ? -6.547 -15.492 17.312 1 93.56 683 GLN A CA 1
ATOM 5261 C C . GLN A 1 683 ? -5.684 -16.562 16.656 1 93.56 683 GLN A C 1
ATOM 5263 O O . GLN A 1 683 ? -6.18 -17.359 15.859 1 93.56 683 GLN A O 1
ATOM 5268 N N . ILE A 1 684 ? -4.453 -16.547 16.906 1 95.5 684 ILE A N 1
ATOM 5269 C CA . ILE A 1 684 ? -3.506 -17.5 16.359 1 95.5 684 ILE A CA 1
ATOM 5270 C C . ILE A 1 684 ? -2.746 -18.188 17.484 1 95.5 684 ILE A C 1
ATOM 5272 O O . ILE A 1 684 ? -2.322 -17.547 18.438 1 95.5 684 ILE A O 1
ATOM 5276 N N . GLY A 1 685 ? -2.557 -19.422 17.453 1 94.94 685 GLY A N 1
ATOM 5277 C CA . GLY A 1 685 ? -1.818 -20.203 18.438 1 94.94 685 GLY A CA 1
ATOM 5278 C C . GLY A 1 685 ? -2.695 -20.734 19.547 1 94.94 685 GLY A C 1
ATOM 5279 O O . GLY A 1 685 ? -2.197 -21.344 20.5 1 94.94 685 GLY A O 1
ATOM 5280 N N . ARG A 1 686 ? -4.051 -20.594 19.531 1 94.56 686 ARG A N 1
ATOM 5281 C CA . ARG A 1 686 ? -4.984 -21.031 20.562 1 94.56 686 ARG A CA 1
ATOM 5282 C C . ARG A 1 686 ? -6.18 -21.75 19.953 1 94.56 686 ARG A C 1
ATOM 5284 O O . ARG A 1 686 ? -7.289 -21.688 20.484 1 94.56 686 ARG A O 1
ATOM 5291 N N . GLY A 1 687 ? -5.973 -22.172 18.656 1 95.88 687 GLY A N 1
ATOM 5292 C CA . GLY A 1 687 ? -7.012 -22.875 17.938 1 95.88 687 GLY A CA 1
ATOM 5293 C C . GLY A 1 687 ? -7.773 -22 16.969 1 95.88 687 GLY A C 1
ATOM 5294 O O . GLY A 1 687 ? -8.062 -20.828 17.266 1 95.88 687 GLY A O 1
ATOM 5295 N N . LEU A 1 688 ? -8.078 -22.578 15.797 1 96.75 688 LEU A N 1
ATOM 5296 C CA . LEU A 1 688 ? -8.945 -21.875 14.859 1 96.75 688 LEU A CA 1
ATOM 5297 C C . LEU A 1 688 ? -10.398 -21.922 15.32 1 96.75 688 LEU A C 1
ATOM 5299 O O . LEU A 1 688 ? -10.906 -22.984 15.68 1 96.75 688 LEU A O 1
ATOM 5303 N N . LYS A 1 689 ? -10.977 -20.812 15.43 1 94.44 689 LYS A N 1
ATOM 5304 C CA . LYS A 1 689 ? -12.359 -20.703 15.883 1 94.44 689 LYS A CA 1
ATOM 5305 C C . LYS A 1 689 ? -13.211 -19.922 14.875 1 94.44 689 LYS A C 1
ATOM 5307 O O . LYS A 1 689 ? -13 -18.734 14.664 1 94.44 689 LYS A O 1
ATOM 5312 N N . LYS A 1 690 ? -14.18 -20.562 14.289 1 95.38 690 LYS A N 1
ATOM 5313 C CA . LYS A 1 690 ? -15.133 -19.906 13.398 1 95.38 690 LYS A CA 1
ATOM 5314 C C . LYS A 1 690 ? -16.375 -19.453 14.156 1 95.38 690 LYS A C 1
ATOM 5316 O O . LYS A 1 690 ? -16.969 -20.219 14.906 1 95.38 690 LYS A O 1
ATOM 5321 N N . ILE A 1 691 ? -16.766 -18.219 13.961 1 95.31 691 ILE A N 1
ATOM 5322 C CA . ILE A 1 691 ? -17.922 -17.688 14.664 1 95.31 691 ILE A CA 1
ATOM 5323 C C . ILE A 1 691 ? -18.844 -16.969 13.664 1 95.31 691 ILE A C 1
ATOM 5325 O O . ILE A 1 691 ? -18.391 -16.531 12.609 1 95.31 691 ILE A O 1
ATOM 5329 N N . ALA A 1 692 ? -20.078 -16.938 13.953 1 95.19 692 ALA A N 1
ATOM 5330 C CA . ALA A 1 692 ? -21.078 -16.188 13.18 1 95.19 692 ALA A CA 1
ATOM 5331 C C . ALA A 1 692 ? -21.953 -15.344 14.094 1 95.19 692 ALA A C 1
ATOM 5333 O O . ALA A 1 692 ? -22.469 -15.836 15.102 1 95.19 692 ALA A O 1
ATOM 5334 N N . GLU A 1 693 ? -22.047 -14.109 13.766 1 94.25 693 GLU A N 1
ATOM 5335 C CA . GLU A 1 693 ? -22.922 -13.195 14.492 1 94.25 693 GLU A CA 1
ATOM 5336 C C . GLU A 1 693 ? -24.328 -13.18 13.898 1 94.25 693 GLU A C 1
ATOM 5338 O O . GLU A 1 693 ? -24.484 -13.203 12.68 1 94.25 693 GLU A O 1
ATOM 5343 N N . ASP A 1 694 ? -25.359 -13.234 14.828 1 95.12 694 ASP A N 1
ATOM 5344 C CA . ASP A 1 694 ? -26.734 -13.062 14.352 1 95.12 694 ASP A CA 1
ATOM 5345 C C . ASP A 1 694 ? -26.891 -11.758 13.57 1 95.12 694 ASP A C 1
ATOM 5347 O O . ASP A 1 694 ? -26.453 -10.695 14.031 1 95.12 694 ASP A O 1
ATOM 5351 N N . SER A 1 695 ? -27.359 -11.867 12.352 1 93.81 695 SER A N 1
ATOM 5352 C CA . SER A 1 695 ? -27.484 -10.719 11.461 1 93.81 695 SER A CA 1
ATOM 5353 C C . SER A 1 695 ? -28.266 -11.078 10.195 1 93.81 695 SER A C 1
ATOM 5355 O O . SER A 1 695 ? -28.609 -12.234 9.984 1 93.81 695 SER A O 1
ATOM 5357 N N . GLU A 1 696 ? -28.547 -10.016 9.555 1 95.25 696 GLU A N 1
ATOM 5358 C CA . GLU A 1 696 ? -29.047 -10.203 8.195 1 95.25 696 GLU A CA 1
ATOM 5359 C C . GLU A 1 696 ? -27.922 -10.5 7.219 1 95.25 696 GLU A C 1
ATOM 5361 O O . GLU A 1 696 ? -26.828 -9.914 7.32 1 95.25 696 GLU A O 1
ATOM 5366 N N . PHE A 1 697 ? -28.125 -11.43 6.328 1 97.56 697 PHE A N 1
ATOM 5367 C CA . PHE A 1 697 ? -27.234 -11.734 5.223 1 97.56 697 PHE A CA 1
ATOM 5368 C C . PHE A 1 697 ? -27.953 -11.594 3.883 1 97.56 697 PHE A C 1
ATOM 5370 O O . PHE A 1 697 ? -29.156 -11.836 3.789 1 97.56 697 PHE A O 1
ATOM 5377 N N . TRP A 1 698 ? -27.234 -11.148 2.863 1 97.88 698 TRP A N 1
ATOM 5378 C CA . TRP A 1 698 ? -27.75 -11.07 1.505 1 97.88 698 TRP A CA 1
ATOM 5379 C C . TRP A 1 698 ? -26.984 -12 0.57 1 97.88 698 TRP A C 1
ATOM 5381 O O . TRP A 1 698 ? -25.766 -12.125 0.676 1 97.88 698 TRP A O 1
ATOM 5391 N N . VAL A 1 699 ? -27.719 -12.656 -0.273 1 98.31 699 VAL A N 1
ATOM 5392 C CA . VAL A 1 699 ? -27.172 -13.438 -1.374 1 98.31 699 VAL A CA 1
ATOM 5393 C C . VAL A 1 699 ? -27.266 -12.641 -2.674 1 98.31 699 VAL A C 1
ATOM 5395 O O . VAL A 1 699 ? -28.312 -12.055 -2.973 1 98.31 699 VAL A O 1
ATOM 5398 N N . ALA A 1 700 ? -26.219 -12.555 -3.381 1 98.56 700 ALA A N 1
ATOM 5399 C CA . ALA A 1 700 ? -26.188 -11.969 -4.719 1 98.56 700 ALA A CA 1
ATOM 5400 C C . ALA A 1 700 ? -25.672 -12.969 -5.746 1 98.56 700 ALA A C 1
ATOM 5402 O O . ALA A 1 700 ? -24.672 -13.648 -5.52 1 98.56 700 ALA A O 1
ATOM 5403 N N . ILE A 1 701 ? -26.391 -13.094 -6.848 1 98.56 701 ILE A N 1
ATOM 5404 C CA . ILE A 1 701 ? -25.953 -13.914 -7.973 1 98.56 701 ILE A CA 1
ATOM 5405 C C . ILE A 1 701 ? -25.375 -13.023 -9.07 1 98.56 701 ILE A C 1
ATOM 5407 O O . ILE A 1 701 ? -25.969 -12 -9.422 1 98.56 701 ILE A O 1
ATOM 5411 N N . LYS A 1 702 ? -24.203 -13.352 -9.594 1 97.62 702 LYS A N 1
ATOM 5412 C CA . LYS A 1 702 ? -23.438 -12.633 -10.609 1 97.62 702 LYS A CA 1
ATOM 5413 C C . LYS A 1 702 ? -22.547 -11.57 -9.977 1 97.62 702 LYS A C 1
ATOM 5415 O O . LYS A 1 702 ? -22.922 -10.922 -9 1 97.62 702 LYS A O 1
ATOM 5420 N N . PRO A 1 703 ? -21.344 -11.406 -10.531 1 96.75 703 PRO A N 1
ATOM 5421 C CA . PRO A 1 703 ? -20.391 -10.477 -9.953 1 96.75 703 PRO A CA 1
ATOM 5422 C C . PRO A 1 703 ? -20.859 -9.023 -10 1 96.75 703 PRO A C 1
ATOM 5424 O O . PRO A 1 703 ? -20.547 -8.234 -9.109 1 96.75 703 PRO A O 1
ATOM 5427 N N . GLU A 1 704 ? -21.656 -8.609 -10.984 1 94.94 704 GLU A N 1
ATOM 5428 C CA . GLU A 1 704 ? -22.016 -7.211 -11.188 1 94.94 704 GLU A CA 1
ATOM 5429 C C . GLU A 1 704 ? -23.25 -6.84 -10.375 1 94.94 704 GLU A C 1
ATOM 5431 O O . GLU A 1 704 ? -23.688 -5.68 -10.375 1 94.94 704 GLU A O 1
ATOM 5436 N N . THR A 1 705 ? -23.875 -7.773 -9.68 1 96.5 705 THR A N 1
ATOM 5437 C CA . THR A 1 705 ? -25.109 -7.516 -8.945 1 96.5 705 THR A CA 1
ATOM 5438 C C . THR A 1 705 ? -24.828 -6.691 -7.691 1 96.5 705 THR A C 1
ATOM 5440 O O . THR A 1 705 ? -23.969 -7.055 -6.883 1 96.5 705 THR A O 1
ATOM 5443 N N . ASP A 1 706 ? -25.469 -5.617 -7.559 1 92.88 706 ASP A N 1
ATOM 5444 C CA . ASP A 1 706 ? -25.469 -4.773 -6.367 1 92.88 706 ASP A CA 1
ATOM 5445 C C . ASP A 1 706 ? -26.797 -4.859 -5.629 1 92.88 706 ASP A C 1
ATOM 5447 O O . ASP A 1 706 ? -27.828 -4.441 -6.156 1 92.88 706 ASP A O 1
ATOM 5451 N N . CYS A 1 707 ? -26.812 -5.316 -4.453 1 95.88 707 CYS A N 1
ATOM 5452 C CA . CYS A 1 707 ? -28.047 -5.504 -3.697 1 95.88 707 CYS A CA 1
ATOM 5453 C C . CYS A 1 707 ? -28.391 -4.25 -2.908 1 95.88 707 CYS A C 1
ATOM 5455 O O . CYS A 1 707 ? -29.453 -4.188 -2.27 1 95.88 707 CYS A O 1
ATOM 5457 N N . ASP A 1 708 ? -27.547 -3.211 -2.945 1 93.69 708 ASP A N 1
ATOM 5458 C CA . ASP A 1 708 ? -27.828 -1.939 -2.281 1 93.69 708 ASP A CA 1
ATOM 5459 C C . ASP A 1 708 ? -28.297 -2.16 -0.849 1 93.69 708 ASP A C 1
ATOM 5461 O O . ASP A 1 708 ? -29.359 -1.661 -0.459 1 93.69 708 ASP A O 1
ATOM 5465 N N . VAL A 1 709 ? -27.562 -2.822 -0.091 1 95.56 709 VAL A N 1
ATOM 5466 C CA . VAL A 1 709 ? -28 -3.42 1.168 1 95.56 709 VAL A CA 1
ATOM 5467 C C . VAL A 1 709 ? -28.188 -2.33 2.219 1 95.56 709 VAL A C 1
ATOM 5469 O O . VAL A 1 709 ? -28.875 -2.543 3.227 1 95.56 709 VAL A O 1
ATOM 5472 N N . TYR A 1 710 ? -27.719 -1.17 1.988 1 93 710 TYR A N 1
ATOM 5473 C CA . TYR A 1 710 ? -27.844 -0.118 2.992 1 93 710 TYR A CA 1
ATOM 5474 C C . TYR A 1 710 ? -28.984 0.836 2.654 1 93 710 TYR A C 1
ATOM 5476 O O . TYR A 1 710 ? -29.25 1.774 3.406 1 93 710 TYR A O 1
ATOM 5484 N N . ASN A 1 711 ? -29.625 0.653 1.493 1 91.94 711 ASN A N 1
ATOM 5485 C CA . ASN A 1 711 ? -30.781 1.441 1.073 1 91.94 711 ASN A CA 1
ATOM 5486 C C . ASN A 1 711 ? -32.094 0.686 1.302 1 91.94 711 ASN A C 1
ATOM 5488 O O . ASN A 1 711 ? -32.5 -0.126 0.469 1 91.94 711 ASN A O 1
ATOM 5492 N N . GLU A 1 712 ? -32.812 1.064 2.234 1 87.56 712 GLU A N 1
ATOM 5493 C CA . GLU A 1 712 ? -34.031 0.348 2.656 1 87.56 712 GLU A CA 1
ATOM 5494 C C . GLU A 1 712 ? -35.125 0.458 1.607 1 87.56 712 GLU A C 1
ATOM 5496 O O . GLU A 1 712 ? -36.031 -0.386 1.551 1 87.56 712 GLU A O 1
ATOM 5501 N N . THR A 1 713 ? -35.062 1.446 0.763 1 89.81 713 THR A N 1
ATOM 5502 C CA . THR A 1 713 ? -36.156 1.684 -0.187 1 89.81 713 THR A CA 1
ATOM 5503 C C . THR A 1 713 ? -35.75 1.246 -1.591 1 89.81 713 THR A C 1
ATOM 5505 O O . THR A 1 713 ? -36.469 1.472 -2.555 1 89.81 713 THR A O 1
ATOM 5508 N N . ALA A 1 714 ? -34.562 0.676 -1.585 1 88.56 714 ALA A N 1
ATOM 5509 C CA . ALA A 1 714 ? -34.062 0.282 -2.896 1 88.56 714 ALA A CA 1
ATOM 5510 C C . ALA A 1 714 ? -34.906 -0.811 -3.514 1 88.56 714 ALA A C 1
ATOM 5512 O O . ALA A 1 714 ? -35.375 -1.709 -2.812 1 88.56 714 ALA A O 1
ATOM 5513 N N . ILE A 1 715 ? -35.25 -0.597 -4.832 1 88.12 715 ILE A N 1
ATOM 5514 C CA . ILE A 1 715 ? -35.781 -1.725 -5.598 1 88.12 715 ILE A CA 1
ATOM 5515 C C . ILE A 1 715 ? -34.656 -2.715 -5.891 1 88.12 715 ILE A C 1
ATOM 5517 O O . ILE A 1 715 ? -33.688 -2.393 -6.609 1 88.12 715 ILE A O 1
ATOM 5521 N N . ARG A 1 716 ? -34.812 -3.822 -5.34 1 90.12 716 ARG A N 1
ATOM 5522 C CA . ARG A 1 716 ? -33.719 -4.766 -5.387 1 90.12 716 ARG A CA 1
ATOM 5523 C C . ARG A 1 716 ? -33.812 -5.652 -6.625 1 90.12 716 ARG A C 1
ATOM 5525 O O . ARG A 1 716 ? -34.906 -5.996 -7.07 1 90.12 716 ARG A O 1
ATOM 5532 N N . SER A 1 717 ? -32.656 -5.941 -7.109 1 94.94 717 SER A N 1
ATOM 5533 C CA . SER A 1 717 ? -32.531 -6.906 -8.195 1 94.94 717 SER A CA 1
ATOM 5534 C C . SER A 1 717 ? -33.156 -8.25 -7.816 1 94.94 717 SER A C 1
ATOM 5536 O O . SER A 1 717 ? -33.062 -8.664 -6.66 1 94.94 717 SER A O 1
ATOM 5538 N N . SER A 1 718 ? -33.75 -8.961 -8.812 1 97.5 718 SER A N 1
ATOM 5539 C CA . SER A 1 718 ? -34.25 -10.305 -8.602 1 97.5 718 SER A CA 1
ATOM 5540 C C . SER A 1 718 ? -33.125 -11.297 -8.328 1 97.5 718 SER A C 1
ATOM 5542 O O . SER A 1 718 ? -33.375 -12.422 -7.883 1 97.5 718 SER A O 1
ATOM 5544 N N . LEU A 1 719 ? -31.938 -10.828 -8.539 1 98.5 719 LEU A N 1
ATOM 5545 C CA . LEU A 1 719 ? -30.781 -11.68 -8.305 1 98.5 719 LEU A CA 1
ATOM 5546 C C . LEU A 1 719 ? -30.25 -11.5 -6.887 1 98.5 719 LEU A C 1
ATOM 5548 O O . LEU A 1 719 ? -29.156 -11.961 -6.562 1 98.5 719 LEU A O 1
ATOM 5552 N N . CYS A 1 720 ? -30.969 -10.789 -6.062 1 98.12 720 CYS A N 1
ATOM 5553 C CA . CYS A 1 720 ? -30.688 -10.609 -4.645 1 98.12 720 CYS A CA 1
ATOM 5554 C C . CYS A 1 720 ? -31.766 -11.234 -3.781 1 98.12 720 CYS A C 1
ATOM 5556 O O . CYS A 1 720 ? -32.969 -11.18 -4.125 1 98.12 720 CYS A O 1
ATOM 5558 N N . SER A 1 721 ? -31.422 -11.812 -2.721 1 97.62 721 SER A N 1
ATOM 5559 C CA . SER A 1 721 ? -32.312 -12.281 -1.664 1 97.62 721 SER A CA 1
ATOM 5560 C C . SER A 1 721 ? -31.625 -12.242 -0.304 1 97.62 721 SER A C 1
ATOM 5562 O O . SER A 1 721 ? -30.406 -12.078 -0.224 1 97.62 721 SER A O 1
ATOM 5564 N N . ASN A 1 722 ? -32.344 -12.266 0.725 1 97.25 722 ASN A N 1
ATOM 5565 C CA . ASN A 1 722 ? -31.734 -12.164 2.045 1 97.25 722 ASN A CA 1
ATOM 5566 C C . ASN A 1 722 ? -32.312 -13.195 3.01 1 97.25 722 ASN A C 1
ATOM 5568 O O . ASN A 1 722 ? -33.375 -13.766 2.754 1 97.25 722 ASN A O 1
ATOM 5572 N N . PHE A 1 723 ? -31.578 -13.508 4.004 1 97.94 723 PHE A N 1
ATOM 5573 C CA . PHE A 1 723 ? -32 -14.328 5.133 1 97.94 723 PHE A CA 1
ATOM 5574 C C . PHE A 1 723 ? -31.438 -13.789 6.438 1 97.94 723 PHE A C 1
ATOM 5576 O O . PHE A 1 723 ? -30.516 -12.969 6.426 1 97.94 723 PHE A O 1
ATOM 5583 N N . THR A 1 724 ? -32 -14.211 7.551 1 97.69 724 THR A N 1
ATOM 5584 C CA . THR A 1 724 ? -31.594 -13.75 8.867 1 97.69 724 THR A CA 1
ATOM 5585 C C . THR A 1 724 ? -31.016 -14.906 9.688 1 97.69 724 THR A C 1
ATOM 5587 O O . THR A 1 724 ? -31.609 -15.984 9.75 1 97.69 724 THR A O 1
ATOM 5590 N N . LEU A 1 725 ? -29.875 -14.727 10.188 1 97.12 725 LEU A N 1
ATOM 5591 C CA . LEU A 1 725 ? -29.328 -15.617 11.203 1 97.12 725 LEU A CA 1
ATOM 5592 C C . LEU A 1 725 ? -29.766 -15.203 12.602 1 97.12 725 LEU A C 1
ATOM 5594 O O . LEU A 1 725 ? -29.469 -14.094 13.047 1 97.12 725 LEU A O 1
ATOM 5598 N N . SER A 1 726 ? -30.5 -15.984 13.266 1 96.62 726 SER A N 1
ATOM 5599 C CA . SER A 1 726 ? -31.031 -15.734 14.602 1 96.62 726 SER A CA 1
ATOM 5600 C C . SER A 1 726 ? -30.828 -16.938 15.516 1 96.62 726 SER A C 1
ATOM 5602 O O . SER A 1 726 ? -31.781 -17.453 16.094 1 96.62 726 SER A O 1
ATOM 5604 N N . THR A 1 727 ? -29.672 -17.328 15.727 1 93.88 727 THR A N 1
ATOM 5605 C CA . THR A 1 727 ? -29.344 -18.531 16.469 1 93.88 727 THR A CA 1
ATOM 5606 C C . THR A 1 727 ? -29.312 -18.234 17.969 1 93.88 727 THR A C 1
ATOM 5608 O O . THR A 1 727 ? -29.438 -19.156 18.781 1 93.88 727 THR A O 1
ATOM 5611 N N . GLY A 1 728 ? -29.016 -17 18.359 1 90.44 728 GLY A N 1
ATOM 5612 C CA . GLY A 1 728 ? -28.906 -16.609 19.75 1 90.44 728 GLY A CA 1
ATOM 5613 C C . GLY A 1 728 ? -27.5 -16.812 20.328 1 90.44 728 GLY A C 1
ATOM 5614 O O . GLY A 1 728 ? -27.219 -16.391 21.438 1 90.44 728 GLY A O 1
ATOM 5615 N N . GLU A 1 729 ? -26.578 -17.312 19.547 1 90.12 729 GLU A N 1
ATOM 5616 C CA . GLU A 1 729 ? -25.234 -17.594 20.031 1 90.12 729 GLU A CA 1
ATOM 5617 C C . GLU A 1 729 ? -24.438 -16.312 20.234 1 90.12 729 GLU A C 1
ATOM 5619 O O . GLU A 1 729 ? -23.766 -16.141 21.25 1 90.12 729 GLU A O 1
ATOM 5624 N N . TYR A 1 730 ? -24.5 -15.469 19.234 1 91.88 730 TYR A N 1
ATOM 5625 C CA . TYR A 1 730 ? -23.812 -14.188 19.281 1 91.88 730 TYR A CA 1
ATOM 5626 C C . TYR A 1 730 ? -24.672 -13.078 18.703 1 91.88 730 TYR A C 1
ATOM 5628 O O . TYR A 1 730 ? -24.484 -12.672 17.547 1 91.88 730 TYR A O 1
ATOM 5636 N N . PRO A 1 731 ? -25.422 -12.562 19.516 1 89.94 731 PRO A N 1
ATOM 5637 C CA . PRO A 1 731 ? -26.172 -11.398 19.047 1 89.94 731 PRO A CA 1
ATOM 5638 C C . PRO A 1 731 ? -25.266 -10.242 18.625 1 89.94 731 PRO A C 1
ATOM 5640 O O . PRO A 1 731 ? -24.172 -10.094 19.172 1 89.94 731 PRO A O 1
ATOM 5643 N N . PHE A 1 732 ? -25.703 -9.508 17.672 1 88.25 732 PHE A N 1
ATOM 5644 C CA . PHE A 1 732 ? -24.922 -8.375 17.172 1 88.25 732 PHE A CA 1
ATOM 5645 C C . PHE A 1 732 ? -24.406 -7.516 18.312 1 88.25 732 PHE A C 1
ATOM 5647 O O . PHE A 1 732 ? -25.141 -7.242 19.266 1 88.25 732 PHE A O 1
ATOM 5654 N N . GLY A 1 733 ? -23.156 -7.156 18.25 1 86.25 733 GLY A N 1
ATOM 5655 C CA . GLY A 1 733 ? -22.531 -6.27 19.219 1 86.25 733 GLY A CA 1
ATOM 5656 C C . GLY A 1 733 ? -22 -7 20.438 1 86.25 733 GLY A C 1
ATOM 5657 O O . GLY A 1 733 ? -21.406 -6.387 21.328 1 86.25 733 GLY A O 1
ATOM 5658 N N . THR A 1 734 ? -22.109 -8.258 20.438 1 87.25 734 THR A N 1
ATOM 5659 C CA . THR A 1 734 ? -21.781 -8.969 21.672 1 87.25 734 THR A CA 1
ATOM 5660 C C . THR A 1 734 ? -20.422 -9.633 21.562 1 87.25 734 THR A C 1
ATOM 5662 O O . THR A 1 734 ? -19.859 -10.078 22.562 1 87.25 734 THR A O 1
ATOM 5665 N N . ILE A 1 735 ? -19.906 -9.672 20.312 1 88.69 735 ILE A N 1
ATOM 5666 C CA . ILE A 1 735 ? -18.609 -10.32 20.141 1 88.69 735 ILE A CA 1
ATOM 5667 C C . ILE A 1 735 ? -17.5 -9.383 20.609 1 88.69 735 ILE A C 1
ATOM 5669 O O . ILE A 1 735 ? -17.438 -8.219 20.203 1 88.69 735 ILE A O 1
ATOM 5673 N N . ASP A 1 736 ? -16.625 -9.922 21.422 1 86 736 ASP A N 1
ATOM 5674 C CA . ASP A 1 736 ? -15.461 -9.156 21.875 1 86 736 ASP A CA 1
ATOM 5675 C C . ASP A 1 736 ? -14.391 -9.102 20.797 1 86 736 ASP A C 1
ATOM 5677 O O . ASP A 1 736 ? -14.172 -10.078 20.078 1 86 736 ASP A O 1
ATOM 5681 N N . ILE A 1 737 ? -13.75 -8 20.719 1 82.81 737 ILE A N 1
ATOM 5682 C CA . ILE A 1 737 ? -12.617 -7.879 19.812 1 82.81 737 ILE A CA 1
ATOM 5683 C C . ILE A 1 737 ? -11.328 -8.219 20.562 1 82.81 737 ILE A C 1
ATOM 5685 O O . ILE A 1 737 ? -11 -7.598 21.578 1 82.81 737 ILE A O 1
ATOM 5689 N N . PRO A 1 738 ? -10.648 -9.227 20.094 1 75.5 738 PRO A N 1
ATOM 5690 C CA . PRO A 1 738 ? -9.422 -9.586 20.812 1 75.5 738 PRO A CA 1
ATOM 5691 C C . PRO A 1 738 ? -8.305 -8.562 20.625 1 75.5 738 PRO A C 1
ATOM 5693 O O . PRO A 1 738 ? -8.227 -7.906 19.578 1 75.5 738 PRO A O 1
ATOM 5696 N N . TRP A 1 739 ? -7.691 -8.164 21.688 1 72.19 739 TRP A N 1
ATOM 5697 C CA . TRP A 1 739 ? -6.453 -7.426 21.484 1 72.19 739 TRP A CA 1
ATOM 5698 C C . TRP A 1 739 ? -5.316 -8.023 22.297 1 72.19 739 TRP A C 1
ATOM 5700 O O . TRP A 1 739 ? -5.562 -8.688 23.312 1 72.19 739 TRP A O 1
ATOM 5710 N N . MET B 1 1 ? -20.297 14.422 26.672 1 94 1 MET B N 1
ATOM 5711 C CA . MET B 1 1 ? -20.75 15.742 26.219 1 94 1 MET B CA 1
ATOM 5712 C C . MET B 1 1 ? -20.875 15.789 24.703 1 94 1 MET B C 1
ATOM 5714 O O . MET B 1 1 ? -20.172 15.078 23.984 1 94 1 MET B O 1
ATOM 5718 N N . ALA B 1 2 ? -21.766 16.641 24.188 1 94.75 2 ALA B N 1
ATOM 5719 C CA . ALA B 1 2 ? -21.969 16.7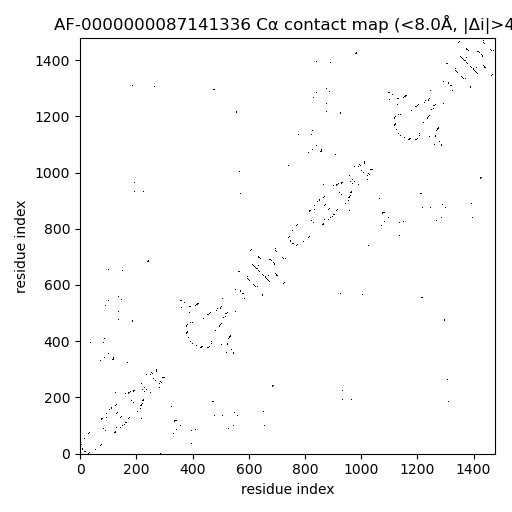97 22.75 1 94.75 2 ALA B CA 1
ATOM 5720 C C . ALA B 1 2 ? -21.422 18.141 22.266 1 94.75 2 ALA B C 1
ATOM 5722 O O . ALA B 1 2 ? -21.5 19.141 22.984 1 94.75 2 ALA B O 1
ATOM 5723 N N . GLN B 1 3 ? -20.891 18.109 21.062 1 96.25 3 GLN B N 1
ATOM 5724 C CA . GLN B 1 3 ? -20.422 19.281 20.359 1 96.25 3 GLN B CA 1
ATOM 5725 C C . GLN B 1 3 ? -21.156 19.469 19.031 1 96.25 3 GLN B C 1
ATOM 5727 O O . GLN B 1 3 ? -21.297 18.5 18.266 1 96.25 3 GLN B O 1
ATOM 5732 N N . ILE B 1 4 ? -21.578 20.688 18.781 1 95.19 4 ILE B N 1
ATOM 5733 C CA . ILE B 1 4 ? -22.422 20.953 17.625 1 95.19 4 ILE B CA 1
ATOM 5734 C C . ILE B 1 4 ? -21.766 22 16.734 1 95.19 4 ILE B C 1
ATOM 5736 O O . ILE B 1 4 ? -21.125 22.938 17.219 1 95.19 4 ILE B O 1
ATOM 5740 N N . ASP B 1 5 ? -21.938 21.844 15.461 1 94.88 5 ASP B N 1
ATOM 5741 C CA . ASP B 1 5 ? -21.453 22.812 14.5 1 94.88 5 ASP B CA 1
ATOM 5742 C C . ASP B 1 5 ? -22.203 24.141 14.617 1 94.88 5 ASP B C 1
ATOM 5744 O O . ASP B 1 5 ? -23.438 24.156 14.664 1 94.88 5 ASP B O 1
ATOM 5748 N N . VAL B 1 6 ? -21.531 25.188 14.562 1 95.62 6 VAL B N 1
ATOM 5749 C CA . VAL B 1 6 ? -22.094 26.516 14.797 1 95.62 6 VAL B CA 1
ATOM 5750 C C . VAL B 1 6 ? -23.094 26.859 13.695 1 95.62 6 VAL B C 1
ATOM 5752 O O . VAL B 1 6 ? -24 27.672 13.898 1 95.62 6 VAL B O 1
ATOM 5755 N N . SER B 1 7 ? -22.922 26.281 12.547 1 93.06 7 SER B N 1
ATOM 5756 C CA . SER B 1 7 ? -23.828 26.547 11.445 1 93.06 7 SER B CA 1
ATOM 5757 C C . SER B 1 7 ? -25.281 26.234 11.828 1 93.06 7 SER B C 1
ATOM 5759 O O . SER B 1 7 ? -26.203 26.828 11.297 1 93.06 7 SER B O 1
ATOM 5761 N N . ALA B 1 8 ? -25.438 25.312 12.773 1 93.31 8 ALA B N 1
ATOM 5762 C CA . ALA B 1 8 ? -26.781 24.953 13.242 1 93.31 8 ALA B CA 1
ATOM 5763 C C . ALA B 1 8 ? -27.422 26.094 14.008 1 93.31 8 ALA B C 1
ATOM 5765 O O . ALA B 1 8 ? -28.641 26.141 14.172 1 93.31 8 ALA B O 1
ATOM 5766 N N . LEU B 1 9 ? -26.641 27.031 14.5 1 95.81 9 LEU B N 1
ATOM 5767 C CA . LEU B 1 9 ? -27.125 28.141 15.32 1 95.81 9 LEU B CA 1
ATOM 5768 C C . LEU B 1 9 ? -27.375 29.375 14.469 1 95.81 9 LEU B C 1
ATOM 5770 O O . LEU B 1 9 ? -27.859 30.391 14.977 1 95.81 9 LEU B O 1
ATOM 5774 N N . MET B 1 10 ? -27.031 29.312 13.195 1 95.38 10 MET B N 1
ATOM 5775 C CA . MET B 1 10 ? -27.047 30.5 12.344 1 95.38 10 MET B CA 1
ATOM 5776 C C . MET B 1 10 ? -28.219 30.453 11.367 1 95.38 10 MET B C 1
ATOM 5778 O O . MET B 1 10 ? -28.562 29.375 10.852 1 95.38 10 MET B O 1
ATOM 5782 N N . THR B 1 11 ? -28.75 31.594 11.078 1 94.62 11 THR B N 1
ATOM 5783 C CA . THR B 1 11 ? -29.688 31.734 9.961 1 94.62 11 THR B CA 1
ATOM 5784 C C . THR B 1 11 ? -28.938 31.844 8.641 1 94.62 11 THR B C 1
ATOM 5786 O O . THR B 1 11 ? -27.703 31.969 8.625 1 94.62 11 THR B O 1
ATOM 5789 N N . ASP B 1 12 ? -29.641 31.828 7.566 1 90.19 12 ASP B N 1
ATOM 5790 C CA . ASP B 1 12 ? -29.047 31.938 6.238 1 90.19 12 ASP B CA 1
ATOM 5791 C C . ASP B 1 12 ? -28.344 33.281 6.055 1 90.19 12 ASP B C 1
ATOM 5793 O O . ASP B 1 12 ? -27.453 33.438 5.219 1 90.19 12 ASP B O 1
ATOM 5797 N N . ASP B 1 13 ? -28.75 34.25 6.82 1 91.69 13 ASP B N 1
ATOM 5798 C CA . ASP B 1 13 ? -28.172 35.594 6.73 1 91.69 13 ASP B CA 1
ATOM 5799 C C . ASP B 1 13 ? -27.047 35.781 7.742 1 91.69 13 ASP B C 1
ATOM 5801 O O . ASP B 1 13 ? -26.641 36.906 8.023 1 91.69 13 ASP B O 1
ATOM 5805 N N . LEU B 1 14 ? -26.594 34.688 8.422 1 93.94 14 LEU B N 1
ATOM 5806 C CA . LEU B 1 14 ? -25.469 34.688 9.344 1 93.94 14 LEU B CA 1
ATOM 5807 C C . LEU B 1 14 ? -25.812 35.375 10.656 1 93.94 14 LEU B C 1
ATOM 5809 O O . LEU B 1 14 ? -24.953 36 11.281 1 93.94 14 LEU B O 1
ATOM 5813 N N . GLU B 1 15 ? -27.078 35.375 10.945 1 95.38 15 GLU B N 1
ATOM 5814 C CA . GLU B 1 15 ? -27.5 35.875 12.258 1 95.38 15 GLU B CA 1
ATOM 5815 C C . GLU B 1 15 ? -27.672 34.719 13.242 1 95.38 15 GLU B C 1
ATOM 5817 O O . GLU B 1 15 ? -28.109 33.625 12.859 1 95.38 15 GLU B O 1
ATOM 5822 N N . LEU B 1 16 ? -27.344 35 14.484 1 97.44 16 LEU B N 1
ATOM 5823 C CA . LEU B 1 16 ? -27.5 34 15.523 1 97.44 16 LEU B CA 1
ATOM 5824 C C . LEU B 1 16 ? -28.969 33.75 15.82 1 97.44 16 LEU B C 1
ATOM 5826 O O . LEU B 1 16 ? -29.734 34.656 16.078 1 97.44 16 LEU B O 1
ATOM 5830 N N . ASP B 1 17 ? -29.391 32.531 15.734 1 97.81 17 ASP B N 1
ATOM 5831 C CA . ASP B 1 17 ? -30.719 32.125 16.172 1 97.81 17 ASP B CA 1
ATOM 5832 C C . ASP B 1 17 ? -30.734 31.781 17.656 1 97.81 17 ASP B C 1
ATOM 5834 O O . ASP B 1 17 ? -30.516 30.641 18.031 1 97.81 17 ASP B O 1
ATOM 5838 N N . GLU B 1 18 ? -31.125 32.656 18.469 1 97.38 18 GLU B N 1
ATOM 5839 C CA . GLU B 1 18 ? -31.047 32.5 19.922 1 97.38 18 GLU B CA 1
ATOM 5840 C C . GLU B 1 18 ? -31.969 31.406 20.422 1 97.38 18 GLU B C 1
ATOM 5842 O O . GLU B 1 18 ? -31.688 30.766 21.422 1 97.38 18 GLU B O 1
ATOM 5847 N N . ASP B 1 19 ? -33.094 31.219 19.703 1 97.25 19 ASP B N 1
ATOM 5848 C CA . ASP B 1 19 ? -34 30.156 20.094 1 97.25 19 ASP B CA 1
ATOM 5849 C C . ASP B 1 19 ? -33.344 28.781 19.953 1 97.25 19 ASP B C 1
ATOM 5851 O O . ASP B 1 19 ? -33.562 27.891 20.781 1 97.25 19 ASP B O 1
ATOM 5855 N N . VAL B 1 20 ? -32.625 28.672 18.875 1 96.25 20 VAL B N 1
ATOM 5856 C CA . VAL B 1 20 ? -31.922 27.406 18.656 1 96.25 20 VAL B CA 1
ATOM 5857 C C . VAL B 1 20 ? -30.828 27.234 19.703 1 96.25 20 VAL B C 1
ATOM 5859 O O . VAL B 1 20 ? -30.625 26.125 20.219 1 96.25 20 VAL B O 1
ATOM 5862 N N . VAL B 1 21 ? -30.109 28.281 20.062 1 96.81 21 VAL B N 1
ATOM 5863 C CA . VAL B 1 21 ? -29.094 28.219 21.109 1 96.81 21 VAL B CA 1
ATOM 5864 C C . VAL B 1 21 ? -29.75 27.781 22.422 1 96.81 21 VAL B C 1
ATOM 5866 O O . VAL B 1 21 ? -29.219 26.922 23.141 1 96.81 21 VAL B O 1
ATOM 5869 N N . ARG B 1 22 ? -30.875 28.375 22.766 1 97 22 ARG B N 1
ATOM 5870 C CA . ARG B 1 22 ? -31.594 28.047 24 1 97 22 ARG B CA 1
ATOM 5871 C C . ARG B 1 22 ? -32.031 26.594 24 1 97 22 ARG B C 1
ATOM 5873 O O . ARG B 1 22 ? -31.984 25.922 25.031 1 97 22 ARG B O 1
ATOM 5880 N N . LYS B 1 23 ? -32.469 26.203 22.844 1 94.56 23 LYS B N 1
ATOM 5881 C CA . LYS B 1 23 ? -32.875 24.812 22.703 1 94.56 23 LYS B CA 1
ATOM 5882 C C . LYS B 1 23 ? -31.734 23.859 23.031 1 94.56 23 LYS B C 1
ATOM 5884 O O . LYS B 1 23 ? -31.875 22.938 23.828 1 94.56 23 LYS B O 1
ATOM 5889 N N . TYR B 1 24 ? -30.578 24.062 22.422 1 94.06 24 TYR B N 1
ATOM 5890 C CA . TYR B 1 24 ? -29.422 23.203 22.641 1 94.06 24 TYR B CA 1
ATOM 5891 C C . TYR B 1 24 ? -28.906 23.344 24.078 1 94.06 24 TYR B C 1
ATOM 5893 O O . TYR B 1 24 ? -28.422 22.375 24.656 1 94.06 24 TYR B O 1
ATOM 5901 N N . ALA B 1 25 ? -28.984 24.5 24.656 1 94.88 25 ALA B N 1
ATOM 5902 C CA . ALA B 1 25 ? -28.594 24.703 26.047 1 94.88 25 ALA B CA 1
ATOM 5903 C C . ALA B 1 25 ? -29.453 23.859 26.984 1 94.88 25 ALA B C 1
ATOM 5905 O O . ALA B 1 25 ? -28.938 23.281 27.938 1 94.88 25 ALA B O 1
ATOM 5906 N N . LYS B 1 26 ? -30.688 23.859 26.688 1 92.94 26 LYS B N 1
ATOM 5907 C CA . LYS B 1 26 ? -31.625 23.062 27.484 1 92.94 26 LYS B CA 1
ATOM 5908 C C . LYS B 1 26 ? -31.328 21.562 27.344 1 92.94 26 LYS B C 1
ATOM 5910 O O . LYS B 1 26 ? -31.547 20.797 28.281 1 92.94 26 LYS B O 1
ATOM 5915 N N . MET B 1 27 ? -30.797 21.234 26.219 1 90.75 27 MET B N 1
ATOM 5916 C CA . MET B 1 27 ? -30.391 19.859 25.969 1 90.75 27 MET B CA 1
ATOM 5917 C C . MET B 1 27 ? -29.016 19.578 26.578 1 90.75 27 MET B C 1
ATOM 5919 O O . MET B 1 27 ? -28.5 18.469 26.484 1 90.75 27 MET B O 1
ATOM 5923 N N . ARG B 1 28 ? -28.406 20.578 27.156 1 90.69 28 ARG B N 1
ATOM 5924 C CA . ARG B 1 28 ? -27.125 20.5 27.844 1 90.69 28 ARG B CA 1
ATOM 5925 C C . ARG B 1 28 ? -25.969 20.281 26.875 1 90.69 28 ARG B C 1
ATOM 5927 O O . ARG B 1 28 ? -25.016 19.594 27.188 1 90.69 28 ARG B O 1
ATOM 5934 N N . VAL B 1 29 ? -26.141 20.781 25.688 1 93.12 29 VAL B N 1
ATOM 5935 C CA . VAL B 1 29 ? -25 20.859 24.781 1 93.12 29 VAL B CA 1
ATOM 5936 C C . VAL B 1 29 ? -23.938 21.781 25.359 1 93.12 29 VAL B C 1
ATOM 5938 O O . VAL B 1 29 ? -24.234 22.906 25.781 1 93.12 29 VAL B O 1
ATOM 5941 N N . GLY B 1 30 ? -22.719 21.266 25.391 1 94.38 30 GLY B N 1
ATOM 5942 C CA . GLY B 1 30 ? -21.703 22.016 26.141 1 94.38 30 GLY B CA 1
ATOM 5943 C C . GLY B 1 30 ? -20.562 22.5 25.266 1 94.38 30 GLY B C 1
ATOM 5944 O O . GLY B 1 30 ? -19.594 23.062 25.766 1 94.38 30 GLY B O 1
ATOM 5945 N N . SER B 1 31 ? -20.656 22.328 23.938 1 97 31 SER B N 1
ATOM 5946 C CA . SER B 1 31 ? -19.562 22.734 23.062 1 97 31 SER B CA 1
ATOM 5947 C C . SER B 1 31 ? -20.062 23.016 21.641 1 97 31 SER B C 1
ATOM 5949 O O . SER B 1 31 ? -21.031 22.406 21.188 1 97 31 SER B O 1
ATOM 5951 N N . TYR B 1 32 ? -19.406 23.938 21 1 97.12 32 TYR B N 1
ATOM 5952 C CA . TYR B 1 32 ? -19.641 24.266 19.594 1 97.12 32 TYR B CA 1
ATOM 5953 C C . TYR B 1 32 ? -18.328 24.375 18.828 1 97.12 32 TYR B C 1
ATOM 5955 O O . TYR B 1 32 ? -17.25 24.484 19.438 1 97.12 32 TYR B O 1
ATOM 5963 N N . LEU B 1 33 ? -18.453 24.266 17.484 1 96.69 33 LEU B N 1
ATOM 5964 C CA . LEU B 1 33 ? -17.203 24.281 16.703 1 96.69 33 LEU B CA 1
ATOM 5965 C C . LEU B 1 33 ? -17.422 24.938 15.352 1 96.69 33 LEU B C 1
ATOM 5967 O O . LEU B 1 33 ? -18.562 25.172 14.945 1 96.69 33 LEU B O 1
ATOM 5971 N N . ASN B 1 34 ? -16.344 25.234 14.672 1 95.81 34 ASN B N 1
ATOM 5972 C CA . ASN B 1 34 ? -16.219 25.609 13.266 1 95.81 34 ASN B CA 1
ATOM 5973 C C . ASN B 1 34 ? -16.625 27.062 13.031 1 95.81 34 ASN B C 1
ATOM 5975 O O . ASN B 1 34 ? -16.969 27.766 13.977 1 95.81 34 ASN B O 1
ATOM 5979 N N . SER B 1 35 ? -16.422 27.516 11.82 1 96.5 35 SER B N 1
ATOM 5980 C CA . SER B 1 35 ? -16.906 28.781 11.305 1 96.5 35 SER B CA 1
ATOM 5981 C C . SER B 1 35 ? -18.172 28.609 10.484 1 96.5 35 SER B C 1
ATOM 5983 O O . SER B 1 35 ? -18.312 27.641 9.734 1 96.5 35 SER B O 1
ATOM 5985 N N . PRO B 1 36 ? -19.094 29.516 10.672 1 95.56 36 PRO B N 1
ATOM 5986 C CA . PRO B 1 36 ? -20.25 29.438 9.789 1 95.56 36 PRO B CA 1
ATOM 5987 C C . PRO B 1 36 ? -19.891 29.609 8.32 1 95.56 36 PRO B C 1
ATOM 5989 O O . PRO B 1 36 ? -20.719 29.375 7.441 1 95.56 36 PRO B O 1
ATOM 5992 N N . LEU B 1 37 ? -18.641 30 8.07 1 95.88 37 LEU B N 1
ATOM 5993 C CA . LEU B 1 37 ? -18.172 30.266 6.719 1 95.88 37 LEU B CA 1
ATOM 5994 C C . LEU B 1 37 ? -17.172 29.219 6.266 1 95.88 37 LEU B C 1
ATOM 5996 O O . LEU B 1 37 ? -16.484 29.406 5.262 1 95.88 37 LEU B O 1
ATOM 6000 N N . THR B 1 38 ? -17.078 28.125 6.938 1 93.75 38 THR B N 1
ATOM 6001 C CA . THR B 1 38 ? -16.078 27.094 6.672 1 93.75 38 THR B CA 1
ATOM 6002 C C . THR B 1 38 ? -16.281 26.484 5.289 1 93.75 38 THR B C 1
ATOM 6004 O O . THR B 1 38 ? -15.328 26.047 4.648 1 93.75 38 THR B O 1
ATOM 6007 N N . ASN B 1 39 ? -17.516 26.453 4.742 1 91.5 39 ASN B N 1
ATOM 6008 C CA . ASN B 1 39 ? -17.828 25.828 3.461 1 91.5 39 ASN B CA 1
ATOM 6009 C C . ASN B 1 39 ? -18 26.859 2.355 1 91.5 39 ASN B C 1
ATOM 6011 O O . ASN B 1 39 ? -18.672 26.594 1.351 1 91.5 39 ASN B O 1
ATOM 6015 N N . GLY B 1 40 ? -17.484 28.062 2.645 1 92.62 40 GLY B N 1
ATOM 6016 C CA . GLY B 1 40 ? -17.547 29.109 1.635 1 92.62 40 GLY B CA 1
ATOM 6017 C C . GLY B 1 40 ? -18.25 30.359 2.127 1 92.62 40 GLY B C 1
ATOM 6018 O O . GLY B 1 40 ? -18.812 30.375 3.225 1 92.62 40 GLY B O 1
ATOM 6019 N N . PRO B 1 41 ? -18.219 31.359 1.325 1 95.12 41 PRO B N 1
ATOM 6020 C CA . PRO B 1 41 ? -18.781 32.656 1.732 1 95.12 41 PRO B CA 1
ATOM 6021 C C . PRO B 1 41 ? -20.297 32.656 1.743 1 95.12 41 PRO B C 1
ATOM 6023 O O . PRO B 1 41 ? -20.922 31.891 1.001 1 95.12 41 PRO B O 1
ATOM 6026 N N . LYS B 1 42 ? -20.875 33.375 2.596 1 95.12 42 LYS B N 1
ATOM 6027 C CA . LYS B 1 42 ? -22.312 33.625 2.682 1 95.12 42 LYS B CA 1
ATOM 6028 C C . LYS B 1 42 ? -22.609 35.125 2.623 1 95.12 42 LYS B C 1
ATOM 6030 O O . LYS B 1 42 ? -22.078 35.906 3.406 1 95.12 42 LYS B O 1
ATOM 6035 N N . ASN B 1 43 ? -23.5 35.531 1.691 1 93.31 43 ASN B N 1
ATOM 6036 C CA . ASN B 1 43 ? -23.938 36.906 1.524 1 93.31 43 ASN B CA 1
ATOM 6037 C C . ASN B 1 43 ? -22.75 37.844 1.392 1 93.31 43 ASN B C 1
ATOM 6039 O O . ASN B 1 43 ? -22.703 38.906 2.047 1 93.31 43 ASN B O 1
ATOM 6043 N N . GLY B 1 44 ? -21.734 37.406 0.69 1 93.25 44 GLY B N 1
ATOM 6044 C CA . GLY B 1 44 ? -20.578 38.219 0.401 1 93.25 44 GLY B CA 1
ATOM 6045 C C . GLY B 1 44 ? -19.578 38.281 1.532 1 93.25 44 GLY B C 1
ATOM 6046 O O . GLY B 1 44 ? -18.516 38.906 1.413 1 93.25 44 GLY B O 1
ATOM 6047 N N . THR B 1 45 ? -19.844 37.594 2.637 1 95.81 45 THR B N 1
ATOM 6048 C CA . THR B 1 45 ? -18.922 37.531 3.762 1 95.81 45 THR B CA 1
ATOM 6049 C C . THR B 1 45 ? -18.031 36.281 3.658 1 95.81 45 THR B C 1
ATOM 6051 O O . THR B 1 45 ? -18.531 35.156 3.568 1 95.81 45 THR B O 1
ATOM 6054 N N . TYR B 1 46 ? -16.719 36.5 3.686 1 96.69 46 TYR B N 1
ATOM 6055 C CA . TYR B 1 46 ? -15.773 35.406 3.529 1 96.69 46 TYR B CA 1
ATOM 6056 C C . TYR B 1 46 ? -15.188 35 4.875 1 96.69 46 TYR B C 1
ATOM 6058 O O . TYR B 1 46 ? -14.797 33.844 5.062 1 96.69 46 TYR B O 1
ATOM 6066 N N . VAL B 1 47 ? -15.094 35.906 5.789 1 96.81 47 VAL B N 1
ATOM 6067 C CA . VAL B 1 47 ? -14.43 35.688 7.07 1 96.81 47 VAL B CA 1
ATOM 6068 C C . VAL B 1 47 ? -14.883 36.75 8.078 1 96.81 47 VAL B C 1
ATOM 6070 O O . VAL B 1 47 ? -15.219 37.844 7.691 1 96.81 47 VAL B O 1
ATOM 6073 N N . TRP B 1 48 ? -14.938 36.406 9.352 1 97.44 48 TRP B N 1
ATOM 6074 C CA . TRP B 1 48 ? -15.352 37.312 10.414 1 97.44 48 TRP B CA 1
ATOM 6075 C C . TRP B 1 48 ? -14.148 38 11.055 1 97.44 48 TRP B C 1
ATOM 6077 O O . TRP B 1 48 ? -13.055 37.438 11.078 1 97.44 48 TRP B O 1
ATOM 6087 N N . THR B 1 49 ? -14.367 39.219 11.562 1 97.44 49 THR B N 1
ATOM 6088 C CA . THR B 1 49 ? -13.391 39.812 12.445 1 97.44 49 THR B CA 1
ATOM 6089 C C . THR B 1 49 ? -13.43 39.188 13.828 1 97.44 49 THR B C 1
ATOM 6091 O O . THR B 1 49 ? -14.391 38.5 14.172 1 97.44 49 THR B O 1
ATOM 6094 N N . ALA B 1 50 ? -12.391 39.406 14.578 1 98.31 50 ALA B N 1
ATOM 6095 C CA . ALA B 1 50 ? -12.367 38.938 15.953 1 98.31 50 ALA B CA 1
ATOM 6096 C C . ALA B 1 50 ? -13.508 39.531 16.766 1 98.31 50 ALA B C 1
ATOM 6098 O O . ALA B 1 50 ? -14.094 38.844 17.609 1 98.31 50 ALA B O 1
ATOM 6099 N N . GLU B 1 51 ? -13.844 40.719 16.516 1 98 51 GLU B N 1
ATOM 6100 C CA . GLU B 1 51 ? -14.93 41.406 17.234 1 98 51 GLU B CA 1
ATOM 6101 C C . GLU B 1 51 ? -16.266 40.719 16.953 1 98 51 GLU B C 1
ATOM 6103 O O . GLU B 1 51 ? -17.062 40.5 17.875 1 98 51 GLU B O 1
ATOM 6108 N N . LYS B 1 52 ? -16.438 40.469 15.695 1 97.62 52 LYS B N 1
ATOM 6109 C CA . LYS B 1 52 ? -17.672 39.781 15.336 1 97.62 52 LYS B CA 1
ATOM 6110 C C . LYS B 1 52 ? -17.766 38.406 15.977 1 97.62 52 LYS B C 1
ATOM 6112 O O . LYS B 1 52 ? -18.812 38 16.469 1 97.62 52 LYS B O 1
ATOM 6117 N N . TRP B 1 53 ? -16.703 37.688 15.992 1 98.25 53 TRP B N 1
ATOM 6118 C CA . TRP B 1 53 ? -16.641 36.406 16.672 1 98.25 53 TRP B CA 1
ATOM 6119 C C . TRP B 1 53 ? -17.016 36.531 18.141 1 98.25 53 TRP B C 1
ATOM 6121 O O . TRP B 1 53 ? -17.859 35.812 18.656 1 98.25 53 TRP B O 1
ATOM 6131 N N . ARG B 1 54 ? -16.391 37.438 18.844 1 97.94 54 ARG B N 1
ATOM 6132 C CA . ARG B 1 54 ? -16.609 37.656 20.281 1 97.94 54 ARG B CA 1
ATOM 6133 C C . ARG B 1 54 ? -18.062 37.969 20.562 1 97.94 54 ARG B C 1
ATOM 6135 O O . ARG B 1 54 ? -18.625 37.469 21.547 1 97.94 54 ARG B O 1
ATOM 6142 N N . GLU B 1 55 ? -18.609 38.781 19.719 1 98 55 GLU B N 1
ATOM 6143 C CA . GLU B 1 55 ? -20.031 39.125 19.875 1 98 55 GLU B CA 1
ATOM 6144 C C . GLU B 1 55 ? -20.891 37.875 19.859 1 98 55 GLU B C 1
ATOM 6146 O O . GLU B 1 55 ? -21.719 37.688 20.766 1 98 55 GLU B O 1
ATOM 6151 N N . VAL B 1 56 ? -20.672 37.062 18.891 1 98.06 56 VAL B N 1
ATOM 6152 C CA . VAL B 1 56 ? -21.484 35.844 18.703 1 98.06 56 VAL B CA 1
ATOM 6153 C C . VAL B 1 56 ? -21.203 34.844 19.828 1 98.06 56 VAL B C 1
ATOM 6155 O O . VAL B 1 56 ? -22.125 34.312 20.438 1 98.06 56 VAL B O 1
ATOM 6158 N N . VAL B 1 57 ? -19.953 34.594 20.172 1 98.25 57 VAL B N 1
ATOM 6159 C CA . VAL B 1 57 ? -19.547 33.625 21.188 1 98.25 57 VAL B CA 1
ATOM 6160 C C . VAL B 1 57 ? -20.078 34.062 22.547 1 98.25 57 VAL B C 1
ATOM 6162 O O . VAL B 1 57 ? -20.516 33.25 23.359 1 98.25 57 VAL B O 1
ATOM 6165 N N . THR B 1 58 ? -20.016 35.375 22.828 1 98.25 58 THR B N 1
ATOM 6166 C CA . THR B 1 58 ? -20.5 35.938 24.078 1 98.25 58 THR B CA 1
ATOM 6167 C C . THR B 1 58 ? -22 35.656 24.234 1 98.25 58 THR B C 1
ATOM 6169 O O . THR B 1 58 ? -22.453 35.219 25.297 1 98.25 58 THR B O 1
ATOM 6172 N N . ARG B 1 59 ? -22.703 35.969 23.172 1 98.31 59 ARG B N 1
ATOM 6173 C CA . ARG B 1 59 ? -24.141 35.781 23.25 1 98.31 59 ARG B CA 1
ATOM 6174 C C . ARG B 1 59 ? -24.5 34.312 23.438 1 98.31 59 ARG B C 1
ATOM 6176 O O . ARG B 1 59 ? -25.391 33.969 24.219 1 98.31 59 ARG B O 1
ATOM 6183 N N . ILE B 1 60 ? -23.828 33.344 22.719 1 98.19 60 ILE B N 1
ATOM 6184 C CA . ILE B 1 60 ? -24.016 31.922 22.906 1 98.19 60 ILE B CA 1
ATOM 6185 C C . ILE B 1 60 ? -23.75 31.547 24.359 1 98.19 60 ILE B C 1
ATOM 6187 O O . ILE B 1 60 ? -24.531 30.797 24.969 1 98.19 60 ILE B O 1
ATOM 6191 N N . GLN B 1 61 ? -22.672 32.062 24.922 1 97.81 61 GLN B N 1
ATOM 6192 C CA . GLN B 1 61 ? -22.281 31.781 26.297 1 97.81 61 GLN B CA 1
ATOM 6193 C C . GLN B 1 61 ? -23.344 32.25 27.297 1 97.81 61 GLN B C 1
ATOM 6195 O O . GLN B 1 61 ? -23.703 31.5 28.219 1 97.81 61 GLN B O 1
ATOM 6200 N N . GLU B 1 62 ? -23.812 33.406 27.125 1 97.56 62 GLU B N 1
ATOM 6201 C CA . GLU B 1 62 ? -24.828 33.969 28.016 1 97.56 62 GLU B CA 1
ATOM 6202 C C . GLU B 1 62 ? -26.094 33.125 28.047 1 97.56 62 GLU B C 1
ATOM 6204 O O . GLU B 1 62 ? -26.578 32.75 29.125 1 97.56 62 GLU B O 1
ATOM 6209 N N . ILE B 1 63 ? -26.547 32.781 26.859 1 98 63 ILE B N 1
ATOM 6210 C CA . ILE B 1 63 ? -27.766 32 26.781 1 98 63 ILE B CA 1
ATOM 6211 C C . ILE B 1 63 ? -27.531 30.625 27.375 1 98 63 ILE B C 1
ATOM 6213 O O . ILE B 1 63 ? -28.375 30.094 28.109 1 98 63 ILE B O 1
ATOM 6217 N N . THR B 1 64 ? -26.391 30.031 27.047 1 97.19 64 THR B N 1
ATOM 6218 C CA . THR B 1 64 ? -26.062 28.688 27.531 1 97.19 64 THR B CA 1
ATOM 6219 C C . THR B 1 64 ? -26.016 28.656 29.047 1 97.19 64 THR B C 1
ATOM 6221 O O . THR B 1 64 ? -26.656 27.797 29.672 1 97.19 64 THR B O 1
ATOM 6224 N N . MET B 1 65 ? -25.328 29.547 29.656 1 96.38 65 MET B N 1
ATOM 6225 C CA . MET B 1 65 ? -25.156 29.562 31.109 1 96.38 65 MET B CA 1
ATOM 6226 C C . MET B 1 65 ? -26.453 29.906 31.812 1 96.38 65 MET B C 1
ATOM 6228 O O . MET B 1 65 ? -26.719 29.406 32.906 1 96.38 65 MET B O 1
ATOM 6232 N N . GLU B 1 66 ? -27.25 30.656 31.203 1 96.5 66 GLU B N 1
ATOM 6233 C CA . GLU B 1 66 ? -28.578 30.969 31.734 1 96.5 66 GLU B CA 1
ATOM 6234 C C . GLU B 1 66 ? -29.453 29.719 31.828 1 96.5 66 GLU B C 1
ATOM 6236 O O . GLU B 1 66 ? -30.203 29.562 32.781 1 96.5 66 GLU B O 1
ATOM 6241 N N . GLU B 1 67 ? -29.297 28.938 30.859 1 95.81 67 GLU B N 1
ATOM 6242 C CA . GLU B 1 67 ? -30.25 27.844 30.688 1 95.81 67 GLU B CA 1
ATOM 6243 C C . GLU B 1 67 ? -29.734 26.562 31.344 1 95.81 67 GLU B C 1
ATOM 6245 O O . GLU B 1 67 ? -30.5 25.625 31.594 1 95.81 67 GLU B O 1
ATOM 6250 N N . ASN B 1 68 ? -28.484 26.453 31.656 1 92.12 68 ASN B N 1
ATOM 6251 C CA . ASN B 1 68 ? -27.953 25.156 32.062 1 92.12 68 ASN B CA 1
ATOM 6252 C C . ASN B 1 68 ? -27.375 25.188 33.469 1 92.12 68 ASN B C 1
ATOM 6254 O O . ASN B 1 68 ? -26.562 24.344 33.844 1 92.12 68 ASN B O 1
ATOM 6258 N N . GLY B 1 69 ? -27.594 26.172 34.219 1 90.75 69 GLY B N 1
ATOM 6259 C CA . GLY B 1 69 ? -27.172 26.266 35.625 1 90.75 69 GLY B CA 1
ATOM 6260 C C . GLY B 1 69 ? -25.812 26.938 35.781 1 90.75 69 GLY B C 1
ATOM 6261 O O . GLY B 1 69 ? -25.156 26.781 36.812 1 90.75 69 GLY B O 1
ATOM 6262 N N . GLY B 1 70 ? -25.312 27.594 34.75 1 93.5 70 GLY B N 1
ATOM 6263 C CA . GLY B 1 70 ? -24.125 28.406 34.875 1 93.5 70 GLY B CA 1
ATOM 6264 C C . GLY B 1 70 ? -22.875 27.719 34.375 1 93.5 70 GLY B C 1
ATOM 6265 O O . GLY B 1 70 ? -21.766 28.203 34.594 1 93.5 70 GLY B O 1
ATOM 6266 N N . HIS B 1 71 ? -22.953 26.625 33.688 1 95.06 71 HIS B N 1
ATOM 6267 C CA . HIS B 1 71 ? -21.797 25.922 33.156 1 95.06 71 HIS B CA 1
ATOM 6268 C C . HIS B 1 71 ? -21.391 26.469 31.797 1 95.06 71 HIS B C 1
ATOM 6270 O O . HIS B 1 71 ? -22.188 26.469 30.859 1 95.06 71 HIS B O 1
ATOM 6276 N N . PRO B 1 72 ? -20.188 26.906 31.672 1 97.56 72 PRO B N 1
ATOM 6277 C CA . PRO B 1 72 ? -19.766 27.484 30.391 1 97.56 72 PRO B CA 1
ATOM 6278 C C . PRO B 1 72 ? -19.609 26.422 29.297 1 97.56 72 PRO B C 1
ATOM 6280 O O . PRO B 1 72 ? -19.156 25.312 29.578 1 97.56 72 PRO B O 1
ATOM 6283 N N . MET B 1 73 ? -19.969 26.766 28.109 1 97.44 73 MET B N 1
ATOM 6284 C CA . MET B 1 73 ? -19.625 25.938 26.953 1 97.44 73 MET B CA 1
ATOM 6285 C C . MET B 1 73 ? -18.188 26.203 26.516 1 97.44 73 MET B C 1
ATOM 6287 O O . MET B 1 73 ? -17.578 27.203 26.906 1 97.44 73 MET B O 1
ATOM 6291 N N . ILE B 1 74 ? -17.578 25.25 25.844 1 98.19 74 ILE B N 1
ATOM 6292 C CA . ILE B 1 74 ? -16.234 25.422 25.281 1 98.19 74 ILE B CA 1
ATOM 6293 C C . ILE B 1 74 ? -16.312 25.391 23.75 1 98.19 74 ILE B C 1
ATOM 6295 O O . ILE B 1 74 ? -16.938 24.5 23.172 1 98.19 74 ILE B O 1
ATOM 6299 N N . TYR B 1 75 ? -15.789 26.453 23.094 1 98.06 75 TYR B N 1
ATOM 6300 C CA . TYR B 1 75 ? -15.789 26.578 21.641 1 98.06 75 TYR B CA 1
ATOM 6301 C C . TYR B 1 75 ? -14.453 26.125 21.047 1 98.06 75 TYR B C 1
ATOM 6303 O O . TYR B 1 75 ? -13.391 26.469 21.562 1 98.06 75 TYR B O 1
ATOM 6311 N N . GLY B 1 76 ? -14.477 25.266 19.969 1 97.88 76 GLY B N 1
ATOM 6312 C CA . GLY B 1 76 ? -13.266 24.812 19.312 1 97.88 76 GLY B CA 1
ATOM 6313 C C . GLY B 1 76 ? -13.242 25.094 17.828 1 97.88 76 GLY B C 1
ATOM 6314 O O . GLY B 1 76 ? -14.289 25.078 17.172 1 97.88 76 GLY B O 1
ATOM 6315 N N . VAL B 1 77 ? -12.055 25.328 17.266 1 97.62 77 VAL B N 1
ATOM 6316 C CA . VAL B 1 77 ? -11.93 25.562 15.836 1 97.62 77 VAL B CA 1
ATOM 6317 C C . VAL B 1 77 ? -10.617 24.969 15.328 1 97.62 77 VAL B C 1
ATOM 6319 O O . VAL B 1 77 ? -9.711 24.688 16.109 1 97.62 77 VAL B O 1
ATOM 6322 N N . ASP B 1 78 ? -10.484 24.844 14.008 1 97.44 78 ASP B N 1
ATOM 6323 C CA . ASP B 1 78 ? -9.297 24.328 13.32 1 97.44 78 ASP B CA 1
ATOM 6324 C C . ASP B 1 78 ? -8.328 25.453 12.977 1 97.44 78 ASP B C 1
ATOM 6326 O O . ASP B 1 78 ? -7.922 25.594 11.82 1 97.44 78 ASP B O 1
ATOM 6330 N N . SER B 1 79 ? -7.895 26.203 13.898 1 97.69 79 SER B N 1
ATOM 6331 C CA . SER B 1 79 ? -6.797 27.141 13.695 1 97.69 79 SER B CA 1
ATOM 6332 C C . SER B 1 79 ? -5.465 26.406 13.562 1 97.69 79 SER B C 1
ATOM 6334 O O . SER B 1 79 ? -4.66 26.406 14.5 1 97.69 79 SER B O 1
ATOM 6336 N N . VAL B 1 80 ? -5.16 25.906 12.352 1 96.31 80 VAL B N 1
ATOM 6337 C CA . VAL B 1 80 ? -4.137 24.875 12.234 1 96.31 80 VAL B CA 1
ATOM 6338 C C . VAL B 1 80 ? -2.824 25.5 11.766 1 96.31 80 VAL B C 1
ATOM 6340 O O . VAL B 1 80 ? -1.757 24.891 11.914 1 96.31 80 VAL B O 1
ATOM 6343 N N . HIS B 1 81 ? -2.791 26.656 11.148 1 98.19 81 HIS B N 1
ATOM 6344 C CA . HIS B 1 81 ? -1.566 27.359 10.789 1 98.19 81 HIS B CA 1
ATOM 6345 C C . HIS B 1 81 ? -1.759 28.875 10.875 1 98.19 81 HIS B C 1
ATOM 6347 O O . HIS B 1 81 ? -1.399 29.594 9.945 1 98.19 81 HIS B O 1
ATOM 6353 N N . GLY B 1 82 ? -2.23 29.297 12 1 98.25 82 GLY B N 1
ATOM 6354 C CA . GLY B 1 82 ? -2.738 30.625 12.289 1 98.25 82 GLY B CA 1
ATOM 6355 C C . GLY B 1 82 ? -4.219 30.641 12.617 1 98.25 82 GLY B C 1
ATOM 6356 O O . GLY B 1 82 ? -4.887 29.609 12.547 1 98.25 82 GLY B O 1
ATOM 6357 N N . ALA B 1 83 ? -4.746 31.734 13.078 1 98.38 83 ALA B N 1
ATOM 6358 C CA . ALA B 1 83 ? -6.184 31.859 13.281 1 98.38 83 ALA B CA 1
ATOM 6359 C C . ALA B 1 83 ? -6.91 32.062 11.953 1 98.38 83 ALA B C 1
ATOM 6361 O O . ALA B 1 83 ? -7.441 33.125 11.672 1 98.38 83 ALA B O 1
ATOM 6362 N N . ILE B 1 84 ? -7.047 31.031 11.258 1 97.69 84 ILE B N 1
ATOM 6363 C CA . ILE B 1 84 ? -7.371 31.031 9.836 1 97.69 84 ILE B CA 1
ATOM 6364 C C . ILE B 1 84 ? -8.797 31.547 9.633 1 97.69 84 ILE B C 1
ATOM 6366 O O . ILE B 1 84 ? -9.172 31.953 8.531 1 97.69 84 ILE B O 1
ATOM 6370 N N . PHE B 1 85 ? -9.609 31.547 10.68 1 97.62 85 PHE B N 1
ATOM 6371 C CA . PHE B 1 85 ? -11 31.969 10.57 1 97.62 85 PHE B CA 1
ATOM 6372 C C . PHE B 1 85 ? -11.172 33.406 11.062 1 97.62 85 PHE B C 1
ATOM 6374 O O . PHE B 1 85 ? -12.297 33.906 11.188 1 97.62 85 PHE B O 1
ATOM 6381 N N . VAL B 1 86 ? -10.109 34.094 11.383 1 98.12 86 VAL B N 1
ATOM 6382 C CA . VAL B 1 86 ? -10.164 35.438 11.914 1 98.12 86 VAL B CA 1
ATOM 6383 C C . VAL B 1 86 ? -9.562 36.406 10.898 1 98.12 86 VAL B C 1
ATOM 6385 O O . VAL B 1 86 ? -8.383 36.312 10.555 1 98.12 86 VAL B O 1
ATOM 6388 N N . ARG B 1 87 ? -10.352 37.375 10.484 1 97.19 87 ARG B N 1
ATOM 6389 C CA . ARG B 1 87 ? -9.914 38.344 9.492 1 97.19 87 ARG B CA 1
ATOM 6390 C C . ARG B 1 87 ? -8.688 39.125 9.984 1 97.19 87 ARG B C 1
ATOM 6392 O O . ARG B 1 87 ? -8.68 39.594 11.117 1 97.19 87 ARG B O 1
ATOM 6399 N N . GLY B 1 88 ? -7.699 39.094 9.156 1 96.19 88 GLY B N 1
ATOM 6400 C CA . GLY B 1 88 ? -6.535 39.906 9.445 1 96.19 88 GLY B CA 1
ATOM 6401 C C . GLY B 1 88 ? -5.492 39.188 10.289 1 96.19 88 GLY B C 1
ATOM 6402 O O . GLY B 1 88 ? -4.402 39.719 10.516 1 96.19 88 GLY B O 1
ATOM 6403 N N . ALA B 1 89 ? -5.75 38.031 10.773 1 97.75 89 ALA B N 1
ATOM 6404 C CA . ALA B 1 89 ? -4.773 37.281 11.547 1 97.75 89 ALA B CA 1
ATOM 6405 C C . ALA B 1 89 ? -3.602 36.844 10.664 1 97.75 89 ALA B C 1
ATOM 6407 O O . ALA B 1 89 ? -3.756 36.656 9.453 1 97.75 89 ALA B O 1
ATOM 6408 N N . THR B 1 90 ? -2.467 36.688 11.289 1 97.44 90 THR B N 1
ATOM 6409 C CA . THR B 1 90 ? -1.285 36.219 10.586 1 97.44 90 THR B CA 1
ATOM 6410 C C . THR B 1 90 ? -1.445 34.75 10.211 1 97.44 90 THR B C 1
ATOM 6412 O O . THR B 1 90 ? -1.768 33.906 11.07 1 97.44 90 THR B O 1
ATOM 6415 N N . LEU B 1 91 ? -1.255 34.438 8.969 1 98.19 91 LEU B N 1
ATOM 6416 C CA . LEU B 1 91 ? -1.286 33.062 8.492 1 98.19 91 LEU B CA 1
ATOM 6417 C C . LEU B 1 91 ? 0.124 32.562 8.219 1 98.19 91 LEU B C 1
ATOM 6419 O O . LEU B 1 91 ? 0.908 33.219 7.531 1 98.19 91 LEU B O 1
ATOM 6423 N N . PHE B 1 92 ? 0.456 31.438 8.781 1 98.75 92 PHE B N 1
ATOM 6424 C CA . PHE B 1 92 ? 1.755 30.797 8.609 1 98.75 92 PHE B CA 1
ATOM 6425 C C . PHE B 1 92 ? 1.703 29.766 7.492 1 98.75 92 PHE B C 1
ATOM 6427 O O . PHE B 1 92 ? 0.622 29.406 7.023 1 98.75 92 PHE B O 1
ATOM 6434 N N . GLY B 1 93 ? 2.939 29.344 6.996 1 98.56 93 GLY B N 1
ATOM 6435 C CA . GLY B 1 93 ? 2.961 28.141 6.176 1 98.56 93 GLY B CA 1
ATOM 6436 C C . GLY B 1 93 ? 2.34 26.938 6.863 1 98.56 93 GLY B C 1
ATOM 6437 O O . GLY B 1 93 ? 2.256 26.891 8.094 1 98.56 93 GLY B O 1
ATOM 6438 N N . GLN B 1 94 ? 1.872 26 6.055 1 98.75 94 GLN B N 1
ATOM 6439 C CA . GLN B 1 94 ? 1.291 24.766 6.59 1 98.75 94 GLN B CA 1
ATOM 6440 C C . GLN B 1 94 ? 2.311 23.984 7.414 1 98.75 94 GLN B C 1
ATOM 6442 O O . GLN B 1 94 ? 3.504 24.297 7.387 1 98.75 94 GLN B O 1
ATOM 6447 N N . GLN B 1 95 ? 1.854 22.953 8.195 1 98.75 95 GLN B N 1
ATOM 6448 C CA . GLN B 1 95 ? 2.736 22.203 9.078 1 98.75 95 GLN B CA 1
ATOM 6449 C C . GLN B 1 95 ? 3.896 21.594 8.297 1 98.75 95 GLN B C 1
ATOM 6451 O O . GLN B 1 95 ? 4.996 21.422 8.836 1 98.75 95 GLN B O 1
ATOM 6456 N N . ILE B 1 96 ? 3.688 21.219 7.043 1 98.88 96 ILE B N 1
ATOM 6457 C CA . ILE B 1 96 ? 4.758 20.641 6.234 1 98.88 96 ILE B CA 1
ATOM 6458 C C . ILE B 1 96 ? 5.891 21.656 6.082 1 98.88 96 ILE B C 1
ATOM 6460 O O . ILE B 1 96 ? 7.066 21.297 6.09 1 98.88 96 ILE B O 1
ATOM 6464 N N . ASN B 1 97 ? 5.539 22.953 5.898 1 98.88 97 ASN B N 1
ATOM 6465 C CA . ASN B 1 97 ? 6.547 24.016 5.859 1 98.88 97 ASN B CA 1
ATOM 6466 C C . ASN B 1 97 ? 7.23 24.188 7.211 1 98.88 97 ASN B C 1
ATOM 6468 O O . ASN B 1 97 ? 8.445 24.375 7.277 1 98.88 97 ASN B O 1
ATOM 6472 N N . ALA B 1 98 ? 6.414 24.109 8.266 1 98.88 98 ALA B N 1
ATOM 6473 C CA . ALA B 1 98 ? 7 24.172 9.602 1 98.88 98 ALA B CA 1
ATOM 6474 C C . ALA B 1 98 ? 8.078 23.109 9.781 1 98.88 98 ALA B C 1
ATOM 6476 O O . ALA B 1 98 ? 9.164 23.391 10.289 1 98.88 98 ALA B O 1
ATOM 6477 N N . ALA B 1 99 ? 7.77 21.953 9.328 1 98.88 99 ALA B N 1
ATOM 6478 C CA . ALA B 1 99 ? 8.734 20.859 9.414 1 98.88 99 ALA B CA 1
ATOM 6479 C C . ALA B 1 99 ? 9.953 21.141 8.531 1 98.88 99 ALA B C 1
ATOM 6481 O O . ALA B 1 99 ? 11.094 20.906 8.953 1 98.88 99 ALA B O 1
ATOM 6482 N N . ALA B 1 100 ? 9.766 21.625 7.34 1 98.88 100 ALA B N 1
ATOM 6483 C CA . ALA B 1 100 ? 10.828 21.875 6.371 1 98.88 100 ALA B CA 1
ATOM 6484 C C . ALA B 1 100 ? 11.805 22.922 6.887 1 98.88 100 ALA B C 1
ATOM 6486 O O . ALA B 1 100 ? 12.945 23.016 6.426 1 98.88 100 ALA B O 1
ATOM 6487 N N . SER B 1 101 ? 11.375 23.75 7.832 1 98.88 101 SER B N 1
ATOM 6488 C CA . SER B 1 101 ? 12.211 24.812 8.375 1 98.88 101 SER B CA 1
ATOM 6489 C C . SER B 1 101 ? 13.281 24.266 9.312 1 98.88 101 SER B C 1
ATOM 6491 O O . SER B 1 101 ? 14.305 24.906 9.539 1 98.88 101 SER B O 1
ATOM 6493 N N . PHE B 1 102 ? 12.898 23.109 9.984 1 98.81 102 PHE B N 1
ATOM 6494 C CA . PHE B 1 102 ? 13.734 22.547 11.031 1 98.81 102 PHE B CA 1
ATOM 6495 C C . PHE B 1 102 ? 14.031 23.578 12.109 1 98.81 102 PHE B C 1
ATOM 6497 O O . PHE B 1 102 ? 15.156 23.656 12.617 1 98.81 102 PHE B O 1
ATOM 6504 N N . ARG B 1 103 ? 13.078 24.406 12.383 1 98.81 103 ARG B N 1
ATOM 6505 C CA . ARG B 1 103 ? 13.188 25.469 13.391 1 98.81 103 ARG B CA 1
ATOM 6506 C C . ARG B 1 103 ? 12.094 25.328 14.445 1 98.81 103 ARG B C 1
ATOM 6508 O O . ARG B 1 103 ? 11.078 26.031 14.383 1 98.81 103 ARG B O 1
ATOM 6515 N N . PRO B 1 104 ? 12.352 24.484 15.469 1 98.88 104 PRO B N 1
ATOM 6516 C CA . PRO B 1 104 ? 11.32 24.312 16.5 1 98.88 104 PRO B CA 1
ATOM 6517 C C . PRO B 1 104 ? 10.992 25.625 17.219 1 98.88 104 PRO B C 1
ATOM 6519 O O . PRO B 1 104 ? 9.859 25.812 17.672 1 98.88 104 PRO B O 1
ATOM 6522 N N . ASP B 1 105 ? 11.938 26.531 17.312 1 98.75 105 ASP B N 1
ATOM 6523 C CA . ASP B 1 105 ? 11.688 27.828 17.953 1 98.75 105 ASP B CA 1
ATOM 6524 C C . ASP B 1 105 ? 10.617 28.625 17.188 1 98.75 105 ASP B C 1
ATOM 6526 O O . ASP B 1 105 ? 9.742 29.234 17.812 1 98.75 105 ASP B O 1
ATOM 6530 N N . LEU B 1 106 ? 10.688 28.609 15.844 1 98.81 106 LEU B N 1
ATOM 6531 C CA . LEU B 1 106 ? 9.68 29.297 15.039 1 98.81 106 LEU B CA 1
ATOM 6532 C C . LEU B 1 106 ? 8.336 28.578 15.133 1 98.81 106 LEU B C 1
ATOM 6534 O O . LEU B 1 106 ? 7.285 29.234 15.086 1 98.81 106 LEU B O 1
ATOM 6538 N N . VAL B 1 107 ? 8.352 27.281 15.297 1 98.88 107 VAL B N 1
ATOM 6539 C CA . VAL B 1 107 ? 7.125 26.5 15.406 1 98.88 107 VAL B CA 1
ATOM 6540 C C . VAL B 1 107 ? 6.445 26.781 16.734 1 98.88 107 VAL B C 1
ATOM 6542 O O . VAL B 1 107 ? 5.219 26.859 16.812 1 98.88 107 VAL B O 1
ATOM 6545 N N . TYR B 1 108 ? 7.254 26.953 17.812 1 98.88 108 TYR B N 1
ATOM 6546 C CA . TYR B 1 108 ? 6.711 27.422 19.078 1 98.88 108 TYR B CA 1
ATOM 6547 C C . TYR B 1 108 ? 6.004 28.766 18.906 1 98.88 108 TYR B C 1
ATOM 6549 O O . TYR B 1 108 ? 4.879 28.938 19.375 1 98.88 108 TYR B O 1
ATOM 6557 N N . GLU B 1 109 ? 6.652 29.703 18.203 1 98.88 109 GLU B N 1
ATOM 6558 C CA . GLU B 1 109 ? 6.074 31.031 18 1 98.88 109 GLU B CA 1
ATOM 6559 C C . GLU B 1 109 ? 4.812 30.953 17.141 1 98.88 109 GLU B C 1
ATOM 6561 O O . GLU B 1 109 ? 3.852 31.688 17.375 1 98.88 109 GLU B O 1
ATOM 6566 N N . GLN B 1 110 ? 4.848 30.125 16.125 1 98.81 110 GLN B N 1
ATOM 6567 C CA . GLN B 1 110 ? 3.639 29.875 15.344 1 98.81 110 GLN B CA 1
ATOM 6568 C C . GLN B 1 110 ? 2.477 29.469 16.25 1 98.81 110 GLN B C 1
ATOM 6570 O O . GLN B 1 110 ? 1.371 30 16.125 1 98.81 110 GLN B O 1
ATOM 6575 N N . GLY B 1 111 ? 2.74 28.516 17.156 1 98.81 111 GLY B N 1
ATOM 6576 C CA . GLY B 1 111 ? 1.722 28.094 18.109 1 98.81 111 GLY B CA 1
ATOM 6577 C C . GLY B 1 111 ? 1.245 29.234 19 1 98.81 111 GLY B C 1
ATOM 6578 O O . GLY B 1 111 ? 0.04 29.438 19.156 1 98.81 111 GLY B O 1
ATOM 6579 N N . ARG B 1 112 ? 2.158 29.984 19.547 1 98.75 112 ARG B N 1
ATOM 6580 C CA . ARG B 1 112 ? 1.851 31.062 20.484 1 98.75 112 ARG B CA 1
ATOM 6581 C C . ARG B 1 112 ? 0.98 32.125 19.828 1 98.75 112 ARG B C 1
ATOM 6583 O O . ARG B 1 112 ? -0.027 32.562 20.391 1 98.75 112 ARG B O 1
ATOM 6590 N N . ILE B 1 113 ? 1.35 32.531 18.625 1 98.75 113 ILE B N 1
ATOM 6591 C CA . ILE B 1 113 ? 0.641 33.594 17.906 1 98.75 113 ILE B CA 1
ATOM 6592 C C . ILE B 1 113 ? -0.74 33.094 17.484 1 98.75 113 ILE B C 1
ATOM 6594 O O . ILE B 1 113 ? -1.733 33.812 17.609 1 98.75 113 ILE B O 1
ATOM 6598 N N . THR B 1 114 ? -0.811 31.844 17 1 98.69 114 THR B N 1
ATOM 6599 C CA . THR B 1 114 ? -2.074 31.219 16.625 1 98.69 114 THR B CA 1
ATOM 6600 C C . THR B 1 114 ? -3.047 31.203 17.797 1 98.69 114 THR B C 1
ATOM 6602 O O . THR B 1 114 ? -4.211 31.578 17.656 1 98.69 114 THR B O 1
ATOM 6605 N N . ALA B 1 115 ? -2.545 30.781 18.938 1 98.69 115 ALA B N 1
ATOM 6606 C CA . ALA B 1 115 ? -3.371 30.703 20.141 1 98.69 115 ALA B CA 1
ATOM 6607 C C . ALA B 1 115 ? -3.859 32.094 20.547 1 98.69 115 ALA B C 1
ATOM 6609 O O . ALA B 1 115 ? -5.039 32.281 20.859 1 98.69 115 ALA B O 1
ATOM 6610 N N . ARG B 1 116 ? -2.969 33.062 20.562 1 98.5 116 ARG B N 1
ATOM 6611 C CA . ARG B 1 116 ? -3.301 34.438 20.969 1 98.5 116 ARG B CA 1
ATOM 6612 C C . ARG B 1 116 ? -4.391 35 20.078 1 98.5 116 ARG B C 1
ATOM 6614 O O . ARG B 1 116 ? -5.379 35.562 20.562 1 98.5 116 ARG B O 1
ATOM 6621 N N . ASP B 1 117 ? -4.18 34.875 18.766 1 98.38 117 ASP B N 1
ATOM 6622 C CA . ASP B 1 117 ? -5.121 35.469 17.828 1 98.38 117 ASP B CA 1
ATOM 6623 C C . ASP B 1 117 ? -6.461 34.719 17.859 1 98.38 117 ASP B C 1
ATOM 6625 O O . ASP B 1 117 ? -7.516 35.344 17.688 1 98.38 117 ASP B O 1
ATOM 6629 N N . THR B 1 118 ? -6.477 33.438 18.062 1 98.62 118 THR B N 1
ATOM 6630 C CA . THR B 1 118 ? -7.711 32.656 18.188 1 98.62 118 THR B CA 1
ATOM 6631 C C . THR B 1 118 ? -8.453 33.031 19.469 1 98.62 118 THR B C 1
ATOM 6633 O O . THR B 1 118 ? -9.68 33.188 19.453 1 98.62 118 THR B O 1
ATOM 6636 N N . LEU B 1 119 ? -7.703 33.188 20.531 1 98.44 119 LEU B N 1
ATOM 6637 C CA . LEU B 1 119 ? -8.281 33.594 21.812 1 98.44 119 LEU B CA 1
ATOM 6638 C C . LEU B 1 119 ? -8.883 35 21.719 1 98.44 119 LEU B C 1
ATOM 6640 O O . LEU B 1 119 ? -9.883 35.281 22.375 1 98.44 119 LEU B O 1
ATOM 6644 N N . ALA B 1 120 ? -8.281 35.844 20.922 1 98.31 120 ALA B N 1
ATOM 6645 C CA . ALA B 1 120 ? -8.828 37.188 20.688 1 98.31 120 ALA B CA 1
ATOM 6646 C C . ALA B 1 120 ? -10.266 37.125 20.188 1 98.31 120 ALA B C 1
ATOM 6648 O O . ALA B 1 120 ? -11.078 38 20.484 1 98.31 120 ALA B O 1
ATOM 6649 N N . ALA B 1 121 ? -10.594 36.062 19.531 1 98.31 121 ALA B N 1
ATOM 6650 C CA . ALA B 1 121 ? -11.938 35.844 19.016 1 98.31 121 ALA B CA 1
ATOM 6651 C C . ALA B 1 121 ? -12.836 35.188 20.062 1 98.31 121 ALA B C 1
ATOM 6653 O O . ALA B 1 121 ? -14.008 34.906 19.797 1 98.31 121 ALA B O 1
ATOM 6654 N N . GLY B 1 122 ? -12.312 34.906 21.203 1 98.19 122 GLY B N 1
ATOM 6655 C CA . GLY B 1 122 ? -13.078 34.312 22.281 1 98.19 122 GLY B CA 1
ATOM 6656 C C . GLY B 1 122 ? -13.109 32.781 22.219 1 98.19 122 GLY B C 1
ATOM 6657 O O . GLY B 1 122 ? -13.961 32.156 22.844 1 98.19 122 GLY B O 1
ATOM 6658 N N . ILE B 1 123 ? -12.203 32.188 21.5 1 98.5 123 ILE B N 1
ATOM 6659 C CA . ILE B 1 123 ? -12.211 30.75 21.281 1 98.5 123 ILE B CA 1
ATOM 6660 C C . ILE B 1 123 ? -11.008 30.109 21.969 1 98.5 123 ILE B C 1
ATOM 6662 O O . ILE B 1 123 ? -9.867 30.297 21.516 1 98.5 123 ILE B O 1
ATOM 6666 N N . PRO B 1 124 ? -11.18 29.281 22.969 1 98.56 124 PRO B N 1
ATOM 6667 C CA . PRO B 1 124 ? -10.078 28.812 23.797 1 98.56 124 PRO B CA 1
ATOM 6668 C C . PRO B 1 124 ? -9.562 27.438 23.375 1 98.56 124 PRO B C 1
ATOM 6670 O O . PRO B 1 124 ? -8.664 26.891 24.016 1 98.56 124 PRO B O 1
ATOM 6673 N N . TRP B 1 125 ? -10.109 26.781 22.391 1 98.81 125 TRP B N 1
ATOM 6674 C CA . TRP B 1 125 ? -9.781 25.391 22.047 1 98.81 125 TRP B CA 1
ATOM 6675 C C . TRP B 1 125 ? -9.445 25.266 20.562 1 98.81 125 TRP B C 1
ATOM 6677 O O . TRP B 1 125 ? -10.273 25.562 19.703 1 98.81 125 TRP B O 1
ATOM 6687 N N . ILE B 1 126 ? -8.219 24.844 20.297 1 98.75 126 ILE B N 1
ATOM 6688 C CA . ILE B 1 126 ? -7.695 24.766 18.938 1 98.75 126 ILE B CA 1
ATOM 6689 C C . ILE B 1 126 ? -7.555 23.297 18.547 1 98.75 126 ILE B C 1
ATOM 6691 O O . ILE B 1 126 ? -6.883 22.516 19.234 1 98.75 126 ILE B O 1
ATOM 6695 N N . PHE B 1 127 ? -8.195 22.906 17.406 1 98.38 127 PHE B N 1
ATOM 6696 C CA . PHE B 1 127 ? -8.062 21.578 16.859 1 98.38 127 PHE B CA 1
ATOM 6697 C C . PHE B 1 127 ? -6.754 21.422 16.094 1 98.38 127 PHE B C 1
ATOM 6699 O O . PHE B 1 127 ? -6.758 21.312 14.859 1 98.38 127 PHE B O 1
ATOM 6706 N N . GLY B 1 128 ? -5.688 21.312 16.719 1 97.38 128 GLY B N 1
ATOM 6707 C CA . GLY B 1 128 ? -4.328 21.125 16.234 1 97.38 128 GLY B CA 1
ATOM 6708 C C . GLY B 1 128 ? -3.318 20.938 17.359 1 97.38 128 GLY B C 1
ATOM 6709 O O . GLY B 1 128 ? -3.594 21.25 18.516 1 97.38 128 GLY B O 1
ATOM 6710 N N . PRO B 1 129 ? -2.252 20.312 17.094 1 98.44 129 PRO B N 1
ATOM 6711 C CA . PRO B 1 129 ? -1.657 20.062 15.773 1 98.44 129 PRO B CA 1
ATOM 6712 C C . PRO B 1 129 ? -2.018 18.688 15.219 1 98.44 129 PRO B C 1
ATOM 6714 O O . PRO B 1 129 ? -2.557 17.844 15.938 1 98.44 129 PRO B O 1
ATOM 6717 N N . ILE B 1 130 ? -1.773 18.453 13.891 1 98.56 130 ILE B N 1
ATOM 6718 C CA . ILE B 1 130 ? -1.857 17.156 13.234 1 98.56 130 ILE B CA 1
ATOM 6719 C C . ILE B 1 130 ? -0.534 16.406 13.391 1 98.56 130 ILE B C 1
ATOM 6721 O O . ILE B 1 130 ? 0.508 16.875 12.922 1 98.56 130 ILE B O 1
ATOM 6725 N N . LEU B 1 131 ? -0.591 15.242 13.977 1 98.56 131 LEU B N 1
ATOM 6726 C CA . LEU B 1 131 ? 0.667 14.648 14.414 1 98.56 131 LEU B CA 1
ATOM 6727 C C . LEU B 1 131 ? 0.912 13.312 13.719 1 98.56 131 LEU B C 1
ATOM 6729 O O . LEU B 1 131 ? 1.902 12.633 14 1 98.56 131 LEU B O 1
ATOM 6733 N N . GLY B 1 132 ? 0.076 12.906 12.828 1 97.38 132 GLY B N 1
ATOM 6734 C CA . GLY B 1 132 ? 0.375 11.734 12.016 1 97.38 132 GLY B CA 1
ATOM 6735 C C . GLY B 1 132 ? 1.542 11.938 11.07 1 97.38 132 GLY B C 1
ATOM 6736 O O . GLY B 1 132 ? 1.721 13.031 10.531 1 97.38 132 GLY B O 1
ATOM 6737 N N . ILE B 1 133 ? 2.375 10.891 10.844 1 97.62 133 ILE B N 1
ATOM 6738 C CA . ILE B 1 133 ? 3.471 10.992 9.891 1 97.62 133 ILE B CA 1
ATOM 6739 C C . ILE B 1 133 ? 2.996 10.531 8.516 1 97.62 133 ILE B C 1
ATOM 6741 O O . ILE B 1 133 ? 2.309 9.516 8.391 1 97.62 133 ILE B O 1
ATOM 6745 N N . SER B 1 134 ? 3.262 11.25 7.527 1 95.25 134 SER B N 1
ATOM 6746 C CA . SER B 1 134 ? 2.803 10.938 6.18 1 95.25 134 SER B CA 1
ATOM 6747 C C . SER B 1 134 ? 3.604 9.781 5.578 1 95.25 134 SER B C 1
ATOM 6749 O O . SER B 1 134 ? 4.836 9.828 5.539 1 95.25 134 SER B O 1
ATOM 6751 N N . ARG B 1 135 ? 2.885 8.766 5.094 1 94.56 135 ARG B N 1
ATOM 6752 C CA . ARG B 1 135 ? 3.543 7.586 4.539 1 94.56 135 ARG B CA 1
ATOM 6753 C C . ARG B 1 135 ? 3.145 7.371 3.082 1 94.56 135 ARG B C 1
ATOM 6755 O O . ARG B 1 135 ? 3.771 6.582 2.371 1 94.56 135 ARG B O 1
ATOM 6762 N N . ASN B 1 136 ? 2.145 7.992 2.572 1 95.75 136 ASN B N 1
ATOM 6763 C CA . ASN B 1 136 ? 1.622 7.867 1.215 1 95.75 136 ASN B CA 1
ATOM 6764 C C . ASN B 1 136 ? 1.285 9.227 0.615 1 95.75 136 ASN B C 1
ATOM 6766 O O . ASN B 1 136 ? 0.292 9.852 0.996 1 95.75 136 ASN B O 1
ATOM 6770 N N . PRO B 1 137 ? 2.004 9.664 -0.346 1 96.5 137 PRO B N 1
ATOM 6771 C CA . PRO B 1 137 ? 1.793 11.023 -0.866 1 96.5 137 PRO B CA 1
ATOM 6772 C C . PRO B 1 137 ? 0.48 11.156 -1.634 1 96.5 137 PRO B C 1
ATOM 6774 O O . PRO B 1 137 ? 0.071 12.273 -1.967 1 96.5 137 PRO B O 1
ATOM 6777 N N . LEU B 1 138 ? -0.237 10.117 -1.91 1 96.25 138 LEU B N 1
ATOM 6778 C CA . LEU B 1 138 ? -1.567 10.219 -2.5 1 96.25 138 LEU B CA 1
ATOM 6779 C C . LEU B 1 138 ? -2.557 10.82 -1.506 1 96.25 138 LEU B C 1
ATOM 6781 O O . LEU B 1 138 ? -3.611 11.32 -1.899 1 96.25 138 LEU B O 1
ATOM 6785 N N . TRP B 1 139 ? -2.254 10.758 -0.279 1 96.75 139 TRP B N 1
ATOM 6786 C CA . TRP B 1 139 ? -3.156 11.227 0.77 1 96.75 139 TRP B CA 1
ATOM 6787 C C . TRP B 1 139 ? -3.291 12.742 0.74 1 96.75 139 TRP B C 1
ATOM 6789 O O . TRP B 1 139 ? -2.291 13.461 0.8 1 96.75 139 TRP B O 1
ATOM 6799 N N . PRO B 1 140 ? -4.488 13.258 0.702 1 96.19 140 PRO B N 1
ATOM 6800 C CA . PRO B 1 140 ? -4.688 14.688 0.486 1 96.19 140 PRO B CA 1
ATOM 6801 C C . PRO B 1 140 ? -4.352 15.523 1.719 1 96.19 140 PRO B C 1
ATOM 6803 O O . PRO B 1 140 ? -4.285 16.75 1.638 1 96.19 140 PRO B O 1
ATOM 6806 N N . ARG B 1 141 ? -4.098 14.906 2.816 1 97.75 141 ARG B N 1
ATOM 6807 C CA . ARG B 1 141 ? -3.848 15.664 4.039 1 97.75 141 ARG B CA 1
ATOM 6808 C C . ARG B 1 141 ? -2.359 15.672 4.375 1 97.75 141 ARG B C 1
ATOM 6810 O O . ARG B 1 141 ? -1.973 16.078 5.477 1 97.75 141 ARG B O 1
ATOM 6817 N N . THR B 1 142 ? -1.531 15.312 3.475 1 98.25 142 THR B N 1
ATOM 6818 C CA . THR B 1 142 ? -0.085 15.25 3.654 1 98.25 142 THR B CA 1
ATOM 6819 C C . THR B 1 142 ? 0.458 16.594 4.145 1 98.25 142 THR B C 1
ATOM 6821 O O . THR B 1 142 ? 1.251 16.641 5.086 1 98.25 142 THR B O 1
ATOM 6824 N N . PHE B 1 143 ? -0.004 17.703 3.592 1 98.62 143 PHE B N 1
ATOM 6825 C CA . PHE B 1 143 ? 0.546 19.016 3.902 1 98.62 143 PHE B CA 1
ATOM 6826 C C . PHE B 1 143 ? 0.181 19.422 5.32 1 98.62 143 PHE B C 1
ATOM 6828 O O . PHE B 1 143 ? 0.786 20.344 5.879 1 98.62 143 PHE B O 1
ATOM 6835 N N . GLU B 1 144 ? -0.796 18.766 5.91 1 98.44 144 GLU B N 1
ATOM 6836 C CA . GLU B 1 144 ? -1.231 19.078 7.27 1 98.44 144 GLU B CA 1
ATOM 6837 C C . GLU B 1 144 ? -0.275 18.5 8.305 1 98.44 144 GLU B C 1
ATOM 6839 O O . GLU B 1 144 ? -0.35 18.844 9.484 1 98.44 144 GLU B O 1
ATOM 6844 N N . THR B 1 145 ? 0.66 17.672 7.855 1 98.44 145 THR B N 1
ATOM 6845 C CA . THR B 1 145 ? 1.545 16.969 8.781 1 98.44 145 THR B CA 1
ATOM 6846 C C . THR B 1 145 ? 2.916 17.625 8.828 1 98.44 145 THR B C 1
ATOM 6848 O O . THR B 1 145 ? 3.189 18.562 8.055 1 98.44 145 THR B O 1
ATOM 6851 N N . PHE B 1 146 ? 3.742 17.109 9.758 1 98.81 146 PHE B N 1
ATOM 6852 C CA . PHE B 1 146 ? 5.121 17.578 9.859 1 98.81 146 PHE B CA 1
ATOM 6853 C C . PHE B 1 146 ? 6.051 16.688 9.031 1 98.81 146 PHE B C 1
ATOM 6855 O O . PHE B 1 146 ? 7.258 16.656 9.273 1 98.81 146 PHE B O 1
ATOM 6862 N N . GLY B 1 147 ? 5.492 15.945 8.07 1 98.31 147 GLY B N 1
ATOM 6863 C CA . GLY B 1 147 ? 6.324 15.141 7.195 1 98.31 147 GLY B CA 1
ATOM 6864 C C . GLY B 1 147 ? 6.363 13.672 7.59 1 98.31 147 GLY B C 1
ATOM 6865 O O . GLY B 1 147 ? 5.398 13.148 8.148 1 98.31 147 GLY B O 1
ATOM 6866 N N . GLU B 1 148 ? 7.438 12.906 7.227 1 98.25 148 GLU B N 1
ATOM 6867 C CA . GLU B 1 148 ? 7.414 11.445 7.289 1 98.25 148 GLU B CA 1
ATOM 6868 C C . GLU B 1 148 ? 8.242 10.93 8.461 1 98.25 148 GLU B C 1
ATOM 6870 O O . GLU B 1 148 ? 8.258 9.727 8.734 1 98.25 148 GLU B O 1
ATOM 6875 N N . ASP B 1 149 ? 8.969 11.773 9.234 1 98.69 149 ASP B N 1
ATOM 6876 C CA . ASP B 1 149 ? 9.938 11.281 10.211 1 98.69 149 ASP B CA 1
ATOM 6877 C C . ASP B 1 149 ? 9.375 11.383 11.633 1 98.69 149 ASP B C 1
ATOM 6879 O O . ASP B 1 149 ? 8.953 12.461 12.062 1 98.69 149 ASP B O 1
ATOM 6883 N N . PRO B 1 150 ? 9.461 10.344 12.414 1 98.31 150 PRO B N 1
ATOM 6884 C CA . PRO B 1 150 ? 8.891 10.352 13.766 1 98.31 150 PRO B CA 1
ATOM 6885 C C . PRO B 1 150 ? 9.602 11.32 14.703 1 98.31 150 PRO B C 1
ATOM 6887 O O . PRO B 1 150 ? 8.969 11.945 15.555 1 98.31 150 PRO B O 1
ATOM 6890 N N . TYR B 1 151 ? 10.898 11.461 14.617 1 98.69 151 TYR B N 1
ATOM 6891 C CA . TYR B 1 151 ? 11.641 12.336 15.516 1 98.69 151 TYR B CA 1
ATOM 6892 C C . TYR B 1 151 ? 11.367 13.805 15.195 1 98.69 151 TYR B C 1
ATOM 6894 O O . TYR B 1 151 ? 11.086 14.602 16.094 1 98.69 151 TYR B O 1
ATOM 6902 N N . LEU B 1 152 ? 11.477 14.102 13.891 1 98.88 152 LEU B N 1
ATOM 6903 C CA . LEU B 1 152 ? 11.172 15.477 13.492 1 98.88 152 LEU B CA 1
ATOM 6904 C C . LEU B 1 152 ? 9.773 15.875 13.945 1 98.88 152 LEU B C 1
ATOM 6906 O O . LEU B 1 152 ? 9.586 16.953 14.516 1 98.88 152 LEU B O 1
ATOM 6910 N N . ASP B 1 153 ? 8.836 15.008 13.711 1 98.75 153 ASP B N 1
ATOM 6911 C CA . ASP B 1 153 ? 7.453 15.273 14.109 1 98.75 153 ASP B CA 1
ATOM 6912 C C . ASP B 1 153 ? 7.34 15.43 15.625 1 98.75 153 ASP B C 1
ATOM 6914 O O . ASP B 1 153 ? 6.566 16.266 16.109 1 98.75 153 ASP B O 1
ATOM 6918 N N . SER B 1 154 ? 8.07 14.609 16.344 1 98.88 154 SER B N 1
ATOM 6919 C CA . SER B 1 154 ? 8.039 14.688 17.797 1 98.88 154 SER B CA 1
ATOM 6920 C C . SER B 1 154 ? 8.562 16.031 18.281 1 98.88 154 SER B C 1
ATOM 6922 O O . SER B 1 154 ? 7.973 16.641 19.188 1 98.88 154 SER B O 1
ATOM 6924 N N . VAL B 1 155 ? 9.672 16.484 17.703 1 98.88 155 VAL B N 1
ATOM 6925 C CA . VAL B 1 155 ? 10.266 17.766 18.094 1 98.88 155 VAL B CA 1
ATOM 6926 C C . VAL B 1 155 ? 9.297 18.906 17.781 1 98.88 155 VAL B C 1
ATOM 6928 O O . VAL B 1 155 ? 9.102 19.797 18.609 1 98.88 155 VAL B O 1
ATOM 6931 N N . MET B 1 156 ? 8.664 18.828 16.625 1 98.94 156 MET B N 1
ATOM 6932 C CA . MET B 1 156 ? 7.715 19.859 16.219 1 98.94 156 MET B CA 1
ATOM 6933 C C . MET B 1 156 ? 6.453 19.797 17.078 1 98.94 156 MET B C 1
ATOM 6935 O O . MET B 1 156 ? 5.883 20.844 17.422 1 98.94 156 MET B O 1
ATOM 6939 N N . ALA B 1 157 ? 6.027 18.578 17.406 1 98.88 157 ALA B N 1
ATOM 6940 C CA . ALA B 1 157 ? 4.855 18.391 18.25 1 98.88 157 ALA B CA 1
ATOM 6941 C C . ALA B 1 157 ? 5.051 19.047 19.609 1 98.88 157 ALA B C 1
ATOM 6943 O O . ALA B 1 157 ? 4.168 19.766 20.094 1 98.88 157 ALA B O 1
ATOM 6944 N N . ASP B 1 158 ? 6.18 18.781 20.234 1 98.88 158 ASP B N 1
ATOM 6945 C CA . ASP B 1 158 ? 6.504 19.391 21.516 1 98.88 158 ASP B CA 1
ATOM 6946 C C . ASP B 1 158 ? 6.453 20.906 21.438 1 98.88 158 ASP B C 1
ATOM 6948 O O . ASP B 1 158 ? 5.812 21.562 22.266 1 98.88 158 ASP B O 1
ATOM 6952 N N . ALA B 1 159 ? 7.102 21.484 20.391 1 98.94 159 ALA B N 1
ATOM 6953 C CA . ALA B 1 159 ? 7.219 22.938 20.234 1 98.94 159 ALA B CA 1
ATOM 6954 C C . ALA B 1 159 ? 5.848 23.578 20.047 1 98.94 159 ALA B C 1
ATOM 6956 O O . ALA B 1 159 ? 5.52 24.562 20.734 1 98.94 159 ALA B O 1
ATOM 6957 N N . ILE B 1 160 ? 5.031 23.047 19.219 1 98.94 160 ILE B N 1
ATOM 6958 C CA . ILE B 1 160 ? 3.787 23.719 18.859 1 98.94 160 ILE B CA 1
ATOM 6959 C C . ILE B 1 160 ? 2.773 23.578 19.984 1 98.94 160 ILE B C 1
ATOM 6961 O O . ILE B 1 160 ? 1.979 24.484 20.234 1 98.94 160 ILE B O 1
ATOM 6965 N N . VAL B 1 161 ? 2.746 22.422 20.656 1 98.94 161 VAL B N 1
ATOM 6966 C CA . VAL B 1 161 ? 1.835 22.234 21.781 1 98.94 161 VAL B CA 1
ATOM 6967 C C . VAL B 1 161 ? 2.166 23.234 22.875 1 98.94 161 VAL B C 1
ATOM 6969 O O . VAL B 1 161 ? 1.273 23.891 23.422 1 98.94 161 VAL B O 1
ATOM 6972 N N . ARG B 1 162 ? 3.451 23.375 23.203 1 98.88 162 ARG B N 1
ATOM 6973 C CA . ARG B 1 162 ? 3.865 24.359 24.203 1 98.88 162 ARG B CA 1
ATOM 6974 C C . ARG B 1 162 ? 3.504 25.766 23.766 1 98.88 162 ARG B C 1
ATOM 6976 O O . ARG B 1 162 ? 3.074 26.594 24.578 1 98.88 162 ARG B O 1
ATOM 6983 N N . GLY B 1 163 ? 3.682 26.047 22.484 1 98.88 163 GLY B N 1
ATOM 6984 C CA . GLY B 1 163 ? 3.301 27.344 21.953 1 98.88 163 GLY B CA 1
ATOM 6985 C C . GLY B 1 163 ? 1.813 27.625 22.062 1 98.88 163 GLY B C 1
ATOM 6986 O O . GLY B 1 163 ? 1.406 28.672 22.562 1 98.88 163 GLY B O 1
ATOM 6987 N N . LEU B 1 164 ? 1.003 26.703 21.672 1 98.88 164 LEU B N 1
ATOM 6988 C CA . LEU B 1 164 ? -0.449 26.844 21.672 1 98.88 164 LEU B CA 1
ATOM 6989 C C . LEU B 1 164 ? -0.974 27.047 23.094 1 98.88 164 LEU B C 1
ATOM 6991 O O . LEU B 1 164 ? -1.954 27.766 23.297 1 98.88 164 LEU B O 1
ATOM 6995 N N . GLN B 1 165 ? -0.315 26.406 24.062 1 98.69 165 GLN B N 1
ATOM 6996 C CA . GLN B 1 165 ? -0.826 26.406 25.438 1 98.69 165 GLN B CA 1
ATOM 6997 C C . GLN B 1 165 ? -0.055 27.391 26.312 1 98.69 165 GLN B C 1
ATOM 6999 O O . GLN B 1 165 ? -0.202 27.375 27.531 1 98.69 165 GLN B O 1
ATOM 7004 N N . SER B 1 166 ? 0.789 28.25 25.719 1 98.06 166 SER B N 1
ATOM 7005 C CA . SER B 1 166 ? 1.727 29.094 26.438 1 98.06 166 SER B CA 1
ATOM 7006 C C . SER B 1 166 ? 0.996 30.172 27.234 1 98.06 166 SER B C 1
ATOM 7008 O O . SER B 1 166 ? 1.512 30.672 28.234 1 98.06 166 SER B O 1
ATOM 7010 N N . ASN B 1 167 ? -0.221 30.516 26.812 1 95.69 167 ASN B N 1
ATOM 7011 C CA . ASN B 1 167 ? -0.932 31.594 27.5 1 95.69 167 ASN B CA 1
ATOM 7012 C C . ASN B 1 167 ? -1.78 31.062 28.641 1 95.69 167 ASN B C 1
ATOM 7014 O O . ASN B 1 167 ? -2.352 31.828 29.422 1 95.69 167 ASN B O 1
ATOM 7018 N N . GLY B 1 168 ? -1.94 29.734 28.688 1 95.5 168 GLY B N 1
ATOM 7019 C CA . GLY B 1 168 ? -2.646 29.109 29.797 1 95.5 168 GLY B CA 1
ATOM 7020 C C . GLY B 1 168 ? -4.152 29.078 29.609 1 95.5 168 GLY B C 1
ATOM 7021 O O . GLY B 1 168 ? -4.875 28.469 30.391 1 95.5 168 GLY B O 1
ATOM 7022 N N . SER B 1 169 ? -4.633 29.656 28.562 1 97.38 169 SER B N 1
ATOM 7023 C CA . SER B 1 169 ? -6.078 29.75 28.359 1 97.38 169 SER B CA 1
ATOM 7024 C C . SER B 1 169 ? -6.496 29.094 27.047 1 97.38 169 SER B C 1
ATOM 7026 O O . SER B 1 169 ? -7.641 29.234 26.609 1 97.38 169 SER B O 1
ATOM 7028 N N . THR B 1 170 ? -5.582 28.531 26.406 1 98.5 170 THR B N 1
ATOM 7029 C CA . THR B 1 170 ? -5.875 27.828 25.156 1 98.5 170 THR B CA 1
ATOM 7030 C C . THR B 1 170 ? -5.469 26.359 25.266 1 98.5 170 THR B C 1
ATOM 7032 O O . THR B 1 170 ? -4.398 26.031 25.781 1 98.5 170 THR B O 1
ATOM 7035 N N . ALA B 1 171 ? -6.328 25.5 24.781 1 98.81 171 ALA B N 1
ATOM 7036 C CA . ALA B 1 171 ? -6.039 24.062 24.734 1 98.81 171 ALA B CA 1
ATOM 7037 C C . ALA B 1 171 ? -5.645 23.641 23.328 1 98.81 171 ALA B C 1
ATOM 7039 O O . ALA B 1 171 ? -6.324 23.969 22.359 1 98.81 171 ALA B O 1
ATOM 7040 N N . ALA B 1 172 ? -4.516 23 23.25 1 98.81 172 ALA B N 1
ATOM 7041 C CA . ALA B 1 172 ? -4.156 22.281 22.016 1 98.81 172 ALA B CA 1
ATOM 7042 C C . ALA B 1 172 ? -4.871 20.938 21.938 1 98.81 172 ALA B C 1
ATOM 7044 O O . ALA B 1 172 ? -5.379 20.438 22.938 1 98.81 172 ALA B O 1
ATOM 7045 N N . CYS B 1 173 ? -4.969 20.391 20.781 1 98.88 173 CYS B N 1
ATOM 7046 C CA . CYS B 1 173 ? -5.605 19.109 20.516 1 98.88 173 CYS B CA 1
ATOM 7047 C C . CYS B 1 173 ? -4.727 18.234 19.625 1 98.88 173 CYS B C 1
ATOM 7049 O O . CYS B 1 173 ? -4.691 18.422 18.406 1 98.88 173 CYS B O 1
ATOM 7051 N N . MET B 1 174 ? -3.984 17.266 20.219 1 98.75 174 MET B N 1
ATOM 7052 C CA . MET B 1 174 ? -3.199 16.375 19.375 1 98.75 174 MET B CA 1
ATOM 7053 C C . MET B 1 174 ? -4.109 15.508 18.516 1 98.75 174 MET B C 1
ATOM 7055 O O . MET B 1 174 ? -5.031 14.867 19.016 1 98.75 174 MET B O 1
ATOM 7059 N N . LYS B 1 175 ? -3.906 15.453 17.172 1 98.31 175 LYS B N 1
ATOM 7060 C CA . LYS B 1 175 ? -4.793 14.727 16.281 1 98.31 175 LYS B CA 1
ATOM 7061 C C . LYS B 1 175 ? -4.055 14.281 15.016 1 98.31 175 LYS B C 1
ATOM 7063 O O . LYS B 1 175 ? -2.975 14.789 14.711 1 98.31 175 LYS B O 1
ATOM 7068 N N . HIS B 1 176 ? -4.527 13.383 14.234 1 98 176 HIS B N 1
ATOM 7069 C CA . HIS B 1 176 ? -5.652 12.562 14.664 1 98 176 HIS B CA 1
ATOM 7070 C C . HIS B 1 176 ? -5.172 11.25 15.281 1 98 176 HIS B C 1
ATOM 7072 O O . HIS B 1 176 ? -4.43 10.5 14.641 1 98 176 HIS B O 1
ATOM 7078 N N . TRP B 1 177 ? -5.613 10.969 16.484 1 98.19 177 TRP B N 1
ATOM 7079 C CA . TRP B 1 177 ? -5.195 9.773 17.203 1 98.19 177 TRP B CA 1
ATOM 7080 C C . TRP B 1 177 ? -5.809 8.523 16.578 1 98.19 177 TRP B C 1
ATOM 7082 O O . TRP B 1 177 ? -7.035 8.398 16.484 1 98.19 177 TRP B O 1
ATOM 7092 N N . ILE B 1 178 ? -5.117 7.41 16 1 97.31 178 ILE B N 1
ATOM 7093 C CA . ILE B 1 178 ? -3.711 7.391 15.625 1 97.31 178 ILE B CA 1
ATOM 7094 C C . ILE B 1 178 ? -3.529 6.559 14.359 1 97.31 178 ILE B C 1
ATOM 7096 O O . ILE B 1 178 ? -4.406 5.773 13.992 1 97.31 178 ILE B O 1
ATOM 7100 N N . VAL B 1 179 ? -2.6 6.699 13.586 1 97.25 179 VAL B N 1
ATOM 7101 C CA . VAL B 1 179 ? -2.127 5.945 12.43 1 97.25 179 VAL B CA 1
ATOM 7102 C C . VAL B 1 179 ? -3.01 6.25 11.219 1 97.25 179 VAL B C 1
ATOM 7104 O O . VAL B 1 179 ? -3.027 5.488 10.25 1 97.25 179 VAL B O 1
ATOM 7107 N N . TYR B 1 180 ? -3.756 7.355 11.266 1 96.5 180 TYR B N 1
ATOM 7108 C CA . TYR B 1 180 ? -4.633 7.82 10.195 1 96.5 180 TYR B CA 1
ATOM 7109 C C . TYR B 1 180 ? -3.865 7.98 8.891 1 96.5 180 TYR B C 1
ATOM 7111 O O . TYR B 1 180 ? -4.414 7.75 7.809 1 96.5 180 TYR B O 1
ATOM 7119 N N . THR B 1 181 ? -2.602 8.242 8.977 1 94.44 181 THR B N 1
ATOM 7120 C CA . THR B 1 181 ? -1.783 8.688 7.852 1 94.44 181 THR B CA 1
ATOM 7121 C C . THR B 1 181 ? -1.199 7.492 7.102 1 94.44 181 THR B C 1
ATOM 7123 O O . THR B 1 181 ? -0.588 7.656 6.043 1 94.44 181 THR B O 1
ATOM 7126 N N . LYS B 1 182 ? -1.335 6.223 7.602 1 94.19 182 LYS B N 1
ATOM 7127 C CA . LYS B 1 182 ? -0.771 5.039 6.961 1 94.19 182 LYS B CA 1
ATOM 7128 C C . LYS B 1 182 ? -1.721 4.477 5.906 1 94.19 182 LYS B C 1
ATOM 7130 O O . LYS B 1 182 ? -1.67 3.287 5.586 1 94.19 182 LYS B O 1
ATOM 7135 N N . THR B 1 183 ? -2.459 5.203 5.227 1 91.94 183 THR B N 1
ATOM 7136 C CA . THR B 1 183 ? -3.473 4.812 4.254 1 91.94 183 THR B CA 1
ATOM 7137 C C . THR B 1 183 ? -2.842 4.047 3.094 1 91.94 183 THR B C 1
ATOM 7139 O O . THR B 1 183 ? -1.969 4.57 2.398 1 91.94 183 THR B O 1
ATOM 7142 N N . PRO B 1 184 ? -3.268 2.834 2.834 1 91.31 184 PRO B N 1
ATOM 7143 C CA . PRO B 1 184 ? -2.66 2.025 1.774 1 91.31 184 PRO B CA 1
ATOM 7144 C C . PRO B 1 184 ? -2.969 2.559 0.377 1 91.31 184 PRO B C 1
ATOM 7146 O O . PRO B 1 184 ? -2.115 2.502 -0.512 1 91.31 184 PRO B O 1
ATOM 7149 N N . THR B 1 185 ? -4.164 3.092 0.12 1 92.06 185 THR B N 1
ATOM 7150 C CA . THR B 1 185 ? -4.555 3.545 -1.211 1 92.06 185 THR B CA 1
ATOM 7151 C C . THR B 1 185 ? -4.27 5.035 -1.381 1 92.06 185 THR B C 1
ATOM 7153 O O . THR B 1 185 ? -4.297 5.555 -2.498 1 92.06 185 THR B O 1
ATOM 7156 N N . GLY B 1 186 ? -4.047 5.688 -0.285 1 93.31 186 GLY B N 1
ATOM 7157 C CA . GLY B 1 186 ? -3.881 7.129 -0.318 1 93.31 186 GLY B CA 1
ATOM 7158 C C . GLY B 1 186 ? -5.199 7.883 -0.269 1 93.31 186 GLY B C 1
ATOM 7159 O O . GLY B 1 186 ? -5.215 9.102 -0.065 1 93.31 186 GLY B O 1
ATOM 7160 N N . HIS B 1 187 ? -6.328 7.164 -0.406 1 93.88 187 HIS B N 1
ATOM 7161 C CA . HIS B 1 187 ? -7.625 7.809 -0.241 1 93.88 187 HIS B CA 1
ATOM 7162 C C . HIS B 1 187 ? -7.895 8.141 1.223 1 93.88 187 HIS B C 1
ATOM 7164 O O . HIS B 1 187 ? -7.562 7.352 2.113 1 93.88 187 HIS B O 1
ATOM 7170 N N . ASP B 1 188 ? -8.43 9.273 1.454 1 94.5 188 ASP B N 1
ATOM 7171 C CA . ASP B 1 188 ? -8.75 9.664 2.822 1 94.5 188 ASP B CA 1
ATOM 7172 C C . ASP B 1 188 ? -9.781 8.727 3.441 1 94.5 188 ASP B C 1
ATOM 7174 O O . ASP B 1 188 ? -10.695 8.273 2.758 1 94.5 188 ASP B O 1
ATOM 7178 N N . LYS B 1 189 ? -9.586 8.352 4.695 1 94.56 189 LYS B N 1
ATOM 7179 C CA . LYS B 1 189 ? -10.453 7.547 5.543 1 94.56 189 LYS B CA 1
ATOM 7180 C C . LYS B 1 189 ? -10.336 6.062 5.207 1 94.56 189 LYS B C 1
ATOM 7182 O O . LYS B 1 189 ? -11.133 5.246 5.68 1 94.56 189 LYS B O 1
ATOM 7187 N N . ASP B 1 190 ? -9.391 5.715 4.379 1 94.19 190 ASP B N 1
ATOM 7188 C CA . ASP B 1 190 ? -9.148 4.309 4.074 1 94.19 190 ASP B CA 1
ATOM 7189 C C . ASP B 1 190 ? -8.68 3.551 5.312 1 94.19 190 ASP B C 1
ATOM 7191 O O . ASP B 1 190 ? -7.953 4.102 6.145 1 94.19 190 ASP B O 1
ATOM 7195 N N . ALA B 1 191 ? -9.07 2.277 5.445 1 95.62 191 ALA B N 1
ATOM 7196 C CA . ALA B 1 191 ? -8.672 1.438 6.574 1 95.62 191 ALA B CA 1
ATOM 7197 C C . ALA B 1 191 ? -7.172 1.181 6.562 1 95.62 191 ALA B C 1
ATOM 7199 O O . ALA B 1 191 ? -6.547 1.142 5.5 1 95.62 191 ALA B O 1
ATOM 7200 N N . VAL B 1 192 ? -6.648 0.952 7.762 1 96.38 192 VAL B N 1
ATOM 7201 C CA . VAL B 1 192 ? -5.199 0.813 7.883 1 96.38 192 VAL B CA 1
ATOM 7202 C C . VAL B 1 192 ? -4.863 -0.506 8.578 1 96.38 192 VAL B C 1
ATOM 7204 O O . VAL B 1 192 ? -5.574 -0.935 9.484 1 96.38 192 VAL B O 1
ATOM 7207 N N . THR B 1 193 ? -3.797 -1.146 8.117 1 96 193 THR B N 1
ATOM 7208 C CA . THR B 1 193 ? -3.162 -2.25 8.828 1 96 193 THR B CA 1
ATOM 7209 C C . THR B 1 193 ? -1.767 -1.856 9.305 1 96 193 THR B C 1
ATOM 7211 O O . THR B 1 193 ? -1.007 -1.229 8.562 1 96 193 THR B O 1
ATOM 7214 N N . VAL B 1 194 ? -1.494 -2.203 10.484 1 96.56 194 VAL B N 1
ATOM 7215 C CA . VAL B 1 194 ? -0.222 -1.809 11.078 1 96.56 194 VAL B CA 1
ATOM 7216 C C . VAL B 1 194 ? 0.167 -2.803 12.172 1 96.56 194 VAL B C 1
ATOM 7218 O O . VAL B 1 194 ? -0.7 -3.371 12.844 1 96.56 194 VAL B O 1
ATOM 7221 N N . SER B 1 195 ? 1.459 -3.125 12.328 1 96.19 195 SER B N 1
ATOM 7222 C CA . SER B 1 195 ? 1.953 -3.947 13.43 1 96.19 195 SER B CA 1
ATOM 7223 C C . SER B 1 195 ? 2.105 -3.131 14.703 1 96.19 195 SER B C 1
ATOM 7225 O O . SER B 1 195 ? 2.193 -1.902 14.656 1 96.19 195 SER B O 1
ATOM 7227 N N . ASP B 1 196 ? 2.141 -3.832 15.859 1 96.44 196 ASP B N 1
ATOM 7228 C CA . ASP B 1 196 ? 2.373 -3.135 17.125 1 96.44 196 ASP B CA 1
ATOM 7229 C C . ASP B 1 196 ? 3.738 -2.451 17.125 1 96.44 196 ASP B C 1
ATOM 7231 O O . ASP B 1 196 ? 3.877 -1.337 17.625 1 96.44 196 ASP B O 1
ATOM 7235 N N . TYR B 1 197 ? 4.727 -3.111 16.562 1 96.94 197 TYR B N 1
ATOM 7236 C CA . TYR B 1 197 ? 6.059 -2.52 16.5 1 96.94 197 TYR B CA 1
ATOM 7237 C C . TYR B 1 197 ? 6.035 -1.199 15.734 1 96.94 197 TYR B C 1
ATOM 7239 O O . TYR B 1 197 ? 6.516 -0.179 16.234 1 96.94 197 TYR B O 1
ATOM 7247 N N . ASP B 1 198 ? 5.508 -1.226 14.523 1 97 198 ASP B N 1
ATOM 7248 C CA . ASP B 1 198 ? 5.473 -0.015 13.711 1 97 198 ASP B CA 1
ATOM 7249 C C . ASP B 1 198 ? 4.668 1.086 14.398 1 97 198 ASP B C 1
ATOM 7251 O O . ASP B 1 198 ? 5.062 2.254 14.383 1 97 198 ASP B O 1
ATOM 7255 N N . LEU B 1 199 ? 3.508 0.693 14.914 1 98 199 LEU B N 1
ATOM 7256 C CA . LEU B 1 199 ? 2.652 1.663 15.594 1 98 199 LEU B CA 1
ATOM 7257 C C . LEU B 1 199 ? 3.408 2.365 16.719 1 98 199 LEU B C 1
ATOM 7259 O O . LEU B 1 199 ? 3.391 3.596 16.797 1 98 199 LEU B O 1
ATOM 7263 N N . LEU B 1 200 ? 4.105 1.62 17.531 1 98.19 200 LEU B N 1
ATOM 7264 C CA . LEU B 1 200 ? 4.746 2.146 18.734 1 98.19 200 LEU B CA 1
ATOM 7265 C C . LEU B 1 200 ? 6.023 2.902 18.375 1 98.19 200 LEU B C 1
ATOM 7267 O O . LEU B 1 200 ? 6.391 3.863 19.062 1 98.19 200 LEU B O 1
ATOM 7271 N N . ASN B 1 201 ? 6.684 2.498 17.312 1 98.12 201 ASN B N 1
ATOM 7272 C CA . ASN B 1 201 ? 8.023 3.031 17.078 1 98.12 201 ASN B CA 1
ATOM 7273 C C . ASN B 1 201 ? 8.016 4.102 15.992 1 98.12 201 ASN B C 1
ATOM 7275 O O . ASN B 1 201 ? 8.961 4.883 15.883 1 98.12 201 ASN B O 1
ATOM 7279 N N . TYR B 1 202 ? 6.977 4.168 15.203 1 97.75 202 TYR B N 1
ATOM 7280 C CA . TYR B 1 202 ? 6.934 5.172 14.141 1 97.75 202 TYR B CA 1
ATOM 7281 C C . TYR B 1 202 ? 5.789 6.148 14.367 1 97.75 202 TYR B C 1
ATOM 7283 O O . TYR B 1 202 ? 5.957 7.359 14.211 1 97.75 202 TYR B O 1
ATOM 7291 N N . PHE B 1 203 ? 4.648 5.715 14.797 1 98.44 203 PHE B N 1
ATOM 7292 C CA . PHE B 1 203 ? 3.457 6.555 14.773 1 98.44 203 PHE B CA 1
ATOM 7293 C C . PHE B 1 203 ? 3.172 7.129 16.156 1 98.44 203 PHE B C 1
ATOM 7295 O O . PHE B 1 203 ? 2.635 8.234 16.281 1 98.44 203 PHE B O 1
ATOM 7302 N N . LEU B 1 204 ? 3.527 6.461 17.188 1 98.62 204 LEU B N 1
ATOM 7303 C CA . LEU B 1 204 ? 3.229 6.879 18.547 1 98.62 204 LEU B CA 1
ATOM 7304 C C . LEU B 1 204 ? 4.117 8.047 18.969 1 98.62 204 LEU B C 1
ATOM 7306 O O . LEU B 1 204 ? 3.666 8.953 19.672 1 98.62 204 LEU B O 1
ATOM 7310 N N . PRO B 1 205 ? 5.387 8.141 18.562 1 98.62 205 PRO B N 1
ATOM 7311 C CA . PRO B 1 205 ? 6.344 9.062 19.172 1 98.62 205 PRO B CA 1
ATOM 7312 C C . PRO B 1 205 ? 5.871 10.516 19.125 1 98.62 205 PRO B C 1
ATOM 7314 O O . PRO B 1 205 ? 5.957 11.227 20.141 1 98.62 205 PRO B O 1
ATOM 7317 N N . PRO B 1 206 ? 5.324 11.023 18.016 1 98.81 206 PRO B N 1
ATOM 7318 C CA . PRO B 1 206 ? 4.863 12.414 18.047 1 98.81 206 PRO B CA 1
ATOM 7319 C C . PRO B 1 206 ? 3.75 12.641 19.078 1 98.81 206 PRO B C 1
ATOM 7321 O O . PRO B 1 206 ? 3.703 13.688 19.719 1 98.81 206 PRO B O 1
ATOM 7324 N N . PHE B 1 207 ? 2.887 11.727 19.234 1 98.81 207 PHE B N 1
ATOM 7325 C CA . PHE B 1 207 ? 1.802 11.836 20.203 1 98.81 207 PHE B CA 1
ATOM 7326 C C . PHE B 1 207 ? 2.338 11.766 21.625 1 98.81 207 PHE B C 1
ATOM 7328 O O . PHE B 1 207 ? 1.868 12.484 22.516 1 98.81 207 PHE B O 1
ATOM 7335 N N . LYS B 1 208 ? 3.285 10.836 21.844 1 98.75 208 LYS B N 1
ATOM 7336 C CA . LYS B 1 208 ? 3.932 10.781 23.156 1 98.75 208 LYS B CA 1
ATOM 7337 C C . LYS B 1 208 ? 4.605 12.109 23.484 1 98.75 208 LYS B C 1
ATOM 7339 O O . LYS B 1 208 ? 4.555 12.562 24.641 1 98.75 208 LYS B O 1
ATOM 7344 N N . ALA B 1 209 ? 5.25 12.734 22.484 1 98.81 209 ALA B N 1
ATOM 7345 C CA . ALA B 1 209 ? 5.875 14.039 22.688 1 98.81 209 ALA B CA 1
ATOM 7346 C C . ALA B 1 209 ? 4.84 15.086 23.078 1 98.81 209 ALA B C 1
ATOM 7348 O O . ALA B 1 209 ? 5.102 15.938 23.938 1 98.81 209 ALA B O 1
ATOM 7349 N N . ALA B 1 210 ? 3.684 15.07 22.453 1 98.88 210 ALA B N 1
ATOM 7350 C CA . ALA B 1 210 ? 2.607 16 22.781 1 98.88 210 ALA B CA 1
ATOM 7351 C C . ALA B 1 210 ? 2.113 15.773 24.219 1 98.88 210 ALA B C 1
ATOM 7353 O O . ALA B 1 210 ? 1.87 16.734 24.953 1 98.88 210 ALA B O 1
ATOM 7354 N N . VAL B 1 211 ? 1.94 14.5 24.578 1 98.81 211 VAL B N 1
ATOM 7355 C CA . VAL B 1 211 ? 1.509 14.156 25.938 1 98.81 211 VAL B CA 1
ATOM 7356 C C . VAL B 1 211 ? 2.529 14.656 26.953 1 98.81 211 VAL B C 1
ATOM 7358 O O . VAL B 1 211 ? 2.162 15.242 27.969 1 98.81 211 VAL B O 1
ATOM 7361 N N . ASP B 1 212 ? 3.811 14.438 26.656 1 98.56 212 ASP B N 1
ATOM 7362 C CA . ASP B 1 212 ? 4.879 14.883 27.531 1 98.56 212 ASP B CA 1
ATOM 7363 C C . ASP B 1 212 ? 4.902 16.406 27.641 1 98.56 212 ASP B C 1
ATOM 7365 O O . ASP B 1 212 ? 5.273 16.953 28.688 1 98.56 212 ASP B O 1
ATOM 7369 N N . ALA B 1 213 ? 4.484 17.062 26.562 1 98.75 213 ALA B N 1
ATOM 7370 C CA . ALA B 1 213 ? 4.43 18.531 26.547 1 98.75 213 ALA B CA 1
ATOM 7371 C C . ALA B 1 213 ? 3.195 19.047 27.297 1 98.75 213 ALA B C 1
ATOM 7373 O O . ALA B 1 213 ? 3.037 20.25 27.484 1 98.75 213 ALA B O 1
ATOM 7374 N N . GLY B 1 214 ? 2.277 18.141 27.656 1 98.62 214 GLY B N 1
ATOM 7375 C CA . GLY B 1 214 ? 1.132 18.516 28.469 1 98.62 214 GLY B CA 1
ATOM 7376 C C . GLY B 1 214 ? -0.107 18.828 27.656 1 98.62 214 GLY B C 1
ATOM 7377 O O . GLY B 1 214 ? -0.955 19.609 28.094 1 98.62 214 GLY B O 1
ATOM 7378 N N . VAL B 1 215 ? -0.221 18.25 26.531 1 98.88 215 VAL B N 1
ATOM 7379 C CA . VAL B 1 215 ? -1.363 18.562 25.672 1 98.88 215 VAL B CA 1
ATOM 7380 C C . VAL B 1 215 ? -2.662 18.297 26.438 1 98.88 215 VAL B C 1
ATOM 7382 O O . VAL B 1 215 ? -2.766 17.312 27.172 1 98.88 215 VAL B O 1
ATOM 7385 N N . LEU B 1 216 ? -3.666 19.094 26.219 1 98.81 216 LEU B N 1
ATOM 7386 C CA . LEU B 1 216 ? -4.844 19.094 27.078 1 98.81 216 LEU B CA 1
ATOM 7387 C C . LEU B 1 216 ? -5.977 18.281 26.438 1 98.81 216 LEU B C 1
ATOM 7389 O O . LEU B 1 216 ? -6.898 17.844 27.125 1 98.81 216 LEU B O 1
ATOM 7393 N N . SER B 1 217 ? -5.926 18.125 25.156 1 98.81 217 SER B N 1
ATOM 7394 C CA . SER B 1 217 ? -6.996 17.391 24.484 1 98.81 217 SER B CA 1
ATOM 7395 C C . SER B 1 217 ? -6.465 16.609 23.297 1 98.81 217 SER B C 1
ATOM 7397 O O . SER B 1 217 ? -5.324 16.812 22.875 1 98.81 217 SER B O 1
ATOM 7399 N N . ALA B 1 218 ? -7.238 15.664 22.812 1 98.75 218 ALA B N 1
ATOM 7400 C CA . ALA B 1 218 ? -6.941 14.844 21.641 1 98.75 218 ALA B CA 1
ATOM 7401 C C . ALA B 1 218 ? -8.203 14.586 20.828 1 98.75 218 ALA B C 1
ATOM 7403 O O . ALA B 1 218 ? -9.32 14.742 21.328 1 98.75 218 ALA B O 1
ATOM 7404 N N . MET B 1 219 ? -7.98 14.305 19.641 1 98.69 219 MET B N 1
ATOM 7405 C CA . MET B 1 219 ? -9.078 13.969 18.734 1 98.69 219 MET B CA 1
ATOM 7406 C C . MET B 1 219 ? -8.836 12.625 18.062 1 98.69 219 MET B C 1
ATOM 7408 O O . MET B 1 219 ? -7.758 12.391 17.5 1 98.69 219 MET B O 1
ATOM 7412 N N . GLU B 1 220 ? -9.766 11.758 18.156 1 97 220 GLU B N 1
ATOM 7413 C CA . GLU B 1 220 ? -9.672 10.484 17.453 1 97 220 GLU B CA 1
ATOM 7414 C C . GLU B 1 220 ? -9.812 10.688 15.938 1 97 220 GLU B C 1
ATOM 7416 O O . GLU B 1 220 ? -9.898 11.82 15.469 1 97 220 GLU B O 1
ATOM 7421 N N . ASN B 1 221 ? -9.766 9.609 15.094 1 96.94 221 ASN B N 1
ATOM 7422 C CA . ASN B 1 221 ? -9.773 9.797 13.648 1 96.94 221 ASN B CA 1
ATOM 7423 C C . ASN B 1 221 ? -10.875 8.977 12.984 1 96.94 221 ASN B C 1
ATOM 7425 O O . ASN B 1 221 ? -11.781 8.477 13.664 1 96.94 221 ASN B O 1
ATOM 7429 N N . TYR B 1 222 ? -10.906 8.844 11.617 1 96.25 222 TYR B N 1
ATOM 7430 C CA . TYR B 1 222 ? -12.031 8.406 10.805 1 96.25 222 TYR B CA 1
ATOM 7431 C C . TYR B 1 222 ? -11.867 6.945 10.391 1 96.25 222 TYR B C 1
ATOM 7433 O O . TYR B 1 222 ? -12.742 6.387 9.711 1 96.25 222 TYR B O 1
ATOM 7441 N N . ILE B 1 223 ? -10.797 6.262 10.781 1 97.44 223 ILE B N 1
ATOM 7442 C CA . ILE B 1 223 ? -10.477 5.016 10.086 1 97.44 223 ILE B CA 1
ATOM 7443 C C . ILE B 1 223 ? -10.609 3.84 11.047 1 97.44 223 ILE B C 1
ATOM 7445 O O . ILE B 1 223 ? -10.781 4.035 12.258 1 97.44 223 ILE B O 1
ATOM 7449 N N . SER B 1 224 ? -10.625 2.66 10.477 1 97.5 224 SER B N 1
ATOM 7450 C CA . SER B 1 224 ? -10.398 1.444 11.25 1 97.5 224 SER B CA 1
ATOM 7451 C C . SER B 1 224 ? -8.93 1.042 11.242 1 97.5 224 SER B C 1
ATOM 7453 O O . SER B 1 224 ? -8.227 1.271 10.258 1 97.5 224 SER B O 1
ATOM 7455 N N . VAL B 1 225 ? -8.508 0.562 12.328 1 97.44 225 VAL B N 1
ATOM 7456 C CA . VAL B 1 225 ? -7.164 0.011 12.461 1 97.44 225 VAL B CA 1
ATOM 7457 C C . VAL B 1 225 ? -7.246 -1.5 12.664 1 97.44 225 VAL B C 1
ATOM 7459 O O . VAL B 1 225 ? -7.82 -1.968 13.648 1 97.44 225 VAL B O 1
ATOM 7462 N N . ASN B 1 226 ? -6.629 -2.154 11.695 1 96.75 226 ASN B N 1
ATOM 7463 C CA . ASN B 1 226 ? -6.676 -3.611 11.711 1 96.75 226 ASN B CA 1
ATOM 7464 C C . ASN B 1 226 ? -8.109 -4.125 11.805 1 96.75 226 ASN B C 1
ATOM 7466 O O . ASN B 1 226 ? -8.391 -5.047 12.57 1 96.75 226 ASN B O 1
ATOM 7470 N N . GLY B 1 227 ? -9 -3.391 11.172 1 96.69 227 GLY B N 1
ATOM 7471 C CA . GLY B 1 227 ? -10.375 -3.84 11 1 96.69 227 GLY B CA 1
ATOM 7472 C C . GLY B 1 227 ? -11.32 -3.283 12.055 1 96.69 227 GLY B C 1
ATOM 7473 O O . GLY B 1 227 ? -12.531 -3.457 11.953 1 96.69 227 GLY B O 1
ATOM 7474 N N . VAL B 1 228 ? -10.812 -2.58 13.031 1 97.56 228 VAL B N 1
ATOM 7475 C CA . VAL B 1 228 ? -11.625 -2.068 14.133 1 97.56 228 VAL B CA 1
ATOM 7476 C C . VAL B 1 228 ? -11.633 -0.542 14.109 1 97.56 228 VAL B C 1
ATOM 7478 O O . VAL B 1 228 ? -10.578 0.089 14.258 1 97.56 228 VAL B O 1
ATOM 7481 N N . PRO B 1 229 ? -12.805 0.069 13.938 1 97.62 229 PRO B N 1
ATOM 7482 C CA . PRO B 1 229 ? -12.852 1.533 13.953 1 97.62 229 PRO B CA 1
ATOM 7483 C C . PRO B 1 229 ? -12.289 2.129 15.234 1 97.62 229 PRO B C 1
ATOM 7485 O O . PRO B 1 229 ? -12.508 1.586 16.328 1 97.62 229 PRO B O 1
ATOM 7488 N N . LEU B 1 230 ? -11.625 3.213 15.117 1 97.62 230 LEU B N 1
ATOM 7489 C CA . LEU B 1 230 ? -10.898 3.771 16.25 1 97.62 230 LEU B CA 1
ATOM 7490 C C . LEU B 1 230 ? -11.852 4.109 17.391 1 97.62 230 LEU B C 1
ATOM 7492 O O . LEU B 1 230 ? -11.531 3.871 18.562 1 97.62 230 LEU B O 1
ATOM 7496 N N . VAL B 1 231 ? -13.016 4.641 17.094 1 97 231 VAL B N 1
ATOM 7497 C CA . VAL B 1 231 ? -13.945 5.105 18.125 1 97 231 VAL B CA 1
ATOM 7498 C C . VAL B 1 231 ? -14.562 3.91 18.844 1 97 231 VAL B C 1
ATOM 7500 O O . VAL B 1 231 ? -15.289 4.078 19.828 1 97 231 VAL B O 1
ATOM 7503 N N . SER B 1 232 ? -14.234 2.727 18.469 1 96.62 232 SER B N 1
ATOM 7504 C CA . SER B 1 232 ? -14.641 1.505 19.156 1 96.62 232 SER B CA 1
ATOM 7505 C C . SER B 1 232 ? -13.438 0.625 19.484 1 96.62 232 SER B C 1
ATOM 7507 O O . SER B 1 232 ? -13.594 -0.555 19.797 1 96.62 232 SER B O 1
ATOM 7509 N N . ASN B 1 233 ? -12.273 1.041 19.391 1 97.38 233 ASN B N 1
ATOM 7510 C CA . ASN B 1 233 ? -11.047 0.254 19.484 1 97.38 233 ASN B CA 1
ATOM 7511 C C . ASN B 1 233 ? -10.492 0.254 20.906 1 97.38 233 ASN B C 1
ATOM 7513 O O . ASN B 1 233 ? -9.734 1.151 21.281 1 97.38 233 ASN B O 1
ATOM 7517 N N . THR B 1 234 ? -10.727 -0.761 21.625 1 97.06 234 THR B N 1
ATOM 7518 C CA . THR B 1 234 ? -10.336 -0.857 23.031 1 97.06 234 THR B CA 1
ATOM 7519 C C . THR B 1 234 ? -8.82 -0.813 23.172 1 97.06 234 THR B C 1
ATOM 7521 O O . THR B 1 234 ? -8.289 -0.137 24.062 1 97.06 234 THR B O 1
ATOM 7524 N N . LYS B 1 235 ? -8.102 -1.477 22.328 1 96.94 235 LYS B N 1
ATOM 7525 C CA . LYS B 1 235 ? -6.648 -1.584 22.375 1 96.94 235 LYS B CA 1
ATOM 7526 C C . LYS B 1 235 ? -5.988 -0.211 22.281 1 96.94 235 LYS B C 1
ATOM 7528 O O . LYS B 1 235 ? -5.109 0.122 23.078 1 96.94 235 LYS B O 1
ATOM 7533 N N . LEU B 1 236 ? -6.422 0.65 21.391 1 98.19 236 LEU B N 1
ATOM 7534 C CA . LEU B 1 236 ? -5.738 1.908 21.109 1 98.19 236 LEU B CA 1
ATOM 7535 C C . LEU B 1 236 ? -6.316 3.039 21.953 1 98.19 236 LEU B C 1
ATOM 7537 O O . LEU B 1 236 ? -5.586 3.939 22.375 1 98.19 236 LEU B O 1
ATOM 7541 N N . MET B 1 237 ? -7.645 2.961 22.281 1 97.88 237 MET B N 1
ATOM 7542 C CA . MET B 1 237 ? -8.312 4.074 22.953 1 97.88 237 MET B CA 1
ATOM 7543 C C . MET B 1 237 ? -8.234 3.918 24.469 1 97.88 237 MET B C 1
ATOM 7545 O O . MET B 1 237 ? -8.352 4.902 25.203 1 97.88 237 MET B O 1
ATOM 7549 N N . LYS B 1 238 ? -8.078 2.695 24.984 1 97.06 238 LYS B N 1
ATOM 7550 C CA . LYS B 1 238 ? -7.898 2.459 26.422 1 97.06 238 LYS B CA 1
ATOM 7551 C C . LYS B 1 238 ? -6.512 1.906 26.719 1 97.06 238 LYS B C 1
ATOM 7553 O O . LYS B 1 238 ? -5.715 2.547 27.406 1 97.06 238 LYS B O 1
ATOM 7558 N N . GLY B 1 239 ? -6.168 0.796 26.047 1 97.62 239 GLY B N 1
ATOM 7559 C CA . GLY B 1 239 ? -4.895 0.145 26.312 1 97.62 239 GLY B CA 1
ATOM 7560 C C . GLY B 1 239 ? -3.703 1.06 26.109 1 97.62 239 GLY B C 1
ATOM 7561 O O . GLY B 1 239 ? -2.898 1.258 27.016 1 97.62 239 GLY B O 1
ATOM 7562 N N . LEU B 1 240 ? -3.6 1.656 24.953 1 98.31 240 LEU B N 1
ATOM 7563 C CA . LEU B 1 240 ? -2.449 2.494 24.625 1 98.31 240 LEU B CA 1
ATOM 7564 C C . LEU B 1 240 ? -2.617 3.895 25.219 1 98.31 240 LEU B C 1
ATOM 7566 O O . LEU B 1 240 ? -1.733 4.387 25.922 1 98.31 240 LEU B O 1
ATOM 7570 N N . LEU B 1 241 ? -3.727 4.551 25 1 98.44 241 LEU B N 1
ATOM 7571 C CA . LEU B 1 241 ? -3.945 5.953 25.344 1 9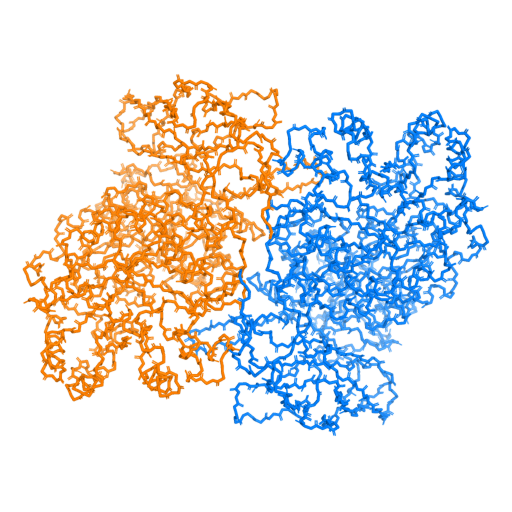8.44 241 LEU B CA 1
ATOM 7572 C C . LEU B 1 241 ? -4.016 6.145 26.844 1 98.44 241 LEU B C 1
ATOM 7574 O O . LEU B 1 241 ? -3.324 7 27.406 1 98.44 241 LEU B O 1
ATOM 7578 N N . ARG B 1 242 ? -4.887 5.367 27.562 1 98.12 242 ARG B N 1
ATOM 7579 C CA . ARG B 1 242 ? -5.152 5.598 28.984 1 98.12 242 ARG B CA 1
ATOM 7580 C C . ARG B 1 242 ? -4.203 4.785 29.859 1 98.12 242 ARG B C 1
ATOM 7582 O O . ARG B 1 242 ? -3.666 5.301 30.844 1 98.12 242 ARG B O 1
ATOM 7589 N N . ASP B 1 243 ? -3.961 3.51 29.531 1 97.81 243 ASP B N 1
ATOM 7590 C CA . ASP B 1 243 ? -3.168 2.639 30.391 1 97.81 243 ASP B CA 1
ATOM 7591 C C . ASP B 1 243 ? -1.674 2.852 30.156 1 97.81 243 ASP B C 1
ATOM 7593 O O . ASP B 1 243 ? -0.942 3.203 31.094 1 97.81 243 ASP B O 1
ATOM 7597 N N . ASP B 1 244 ? -1.195 2.682 28.953 1 98.25 244 ASP B N 1
ATOM 7598 C CA . ASP B 1 244 ? 0.236 2.723 28.672 1 98.25 244 ASP B CA 1
ATOM 7599 C C . ASP B 1 244 ? 0.776 4.148 28.781 1 98.25 244 ASP B C 1
ATOM 7601 O O . ASP B 1 244 ? 1.803 4.383 29.422 1 98.25 244 ASP B O 1
ATOM 7605 N N . LEU B 1 245 ? 0.102 5.148 28.125 1 98.25 245 LEU B N 1
ATOM 7606 C CA . LEU B 1 245 ? 0.568 6.531 28.156 1 98.25 245 LEU B CA 1
ATOM 7607 C C . LEU B 1 245 ? 0.193 7.207 29.469 1 98.25 245 LEU B C 1
ATOM 7609 O O . LEU B 1 245 ? 0.784 8.219 29.844 1 98.25 245 LEU B O 1
ATOM 7613 N N . GLY B 1 246 ? -0.866 6.738 30.047 1 98.06 246 GLY B N 1
ATOM 7614 C CA . GLY B 1 246 ? -1.347 7.363 31.281 1 98.06 246 GLY B CA 1
ATOM 7615 C C . GLY B 1 246 ? -1.932 8.742 31.047 1 98.06 246 GLY B C 1
ATOM 7616 O O . GLY B 1 246 ? -1.882 9.602 31.938 1 98.06 246 GLY B O 1
ATOM 7617 N N . TRP B 1 247 ? -2.393 9.008 29.906 1 98.31 247 TRP B N 1
ATOM 7618 C CA . TRP B 1 247 ? -2.863 10.352 29.578 1 98.31 247 TRP B CA 1
ATOM 7619 C C . TRP B 1 247 ? -4.281 10.57 30.094 1 98.31 247 TRP B C 1
ATOM 7621 O O . TRP B 1 247 ? -5.18 9.773 29.812 1 98.31 247 TRP B O 1
ATOM 7631 N N . ASP B 1 248 ? -4.539 11.609 30.734 1 97.31 248 ASP B N 1
ATOM 7632 C CA . ASP B 1 248 ? -5.828 11.883 31.375 1 97.31 248 ASP B CA 1
ATOM 7633 C C . ASP B 1 248 ? -6.484 13.117 30.766 1 97.31 248 ASP B C 1
ATOM 7635 O O . ASP B 1 248 ? -7.352 13.734 31.391 1 97.31 248 ASP B O 1
ATOM 7639 N N . GLY B 1 249 ? -6.047 13.547 29.578 1 98.5 249 GLY B N 1
ATOM 7640 C CA . GLY B 1 249 ? -6.66 14.68 28.906 1 98.5 249 GLY B CA 1
ATOM 7641 C C . GLY B 1 249 ? -7.996 14.344 28.266 1 98.5 249 GLY B C 1
ATOM 7642 O O . GLY B 1 249 ? -8.484 13.219 28.391 1 98.5 249 GLY B O 1
ATOM 7643 N N . MET B 1 250 ? -8.641 15.297 27.672 1 98.69 250 MET B N 1
ATOM 7644 C CA . MET B 1 250 ? -9.977 15.172 27.109 1 98.69 250 MET B CA 1
ATOM 7645 C C . MET B 1 250 ? -9.906 14.664 25.672 1 98.69 250 MET B C 1
ATOM 7647 O O . MET B 1 250 ? -9.164 15.203 24.844 1 98.69 250 MET B O 1
ATOM 7651 N N . MET B 1 251 ? -10.609 13.578 25.344 1 98.56 251 MET B N 1
ATOM 7652 C CA . MET B 1 251 ? -10.664 12.977 24.016 1 98.56 251 MET B CA 1
ATOM 7653 C C . MET B 1 251 ? -11.992 13.289 23.328 1 98.56 251 MET B C 1
ATOM 7655 O O . MET B 1 251 ? -13.055 12.93 23.828 1 98.56 251 MET B O 1
ATOM 7659 N N . VAL B 1 252 ? -11.953 13.992 22.219 1 98.19 252 VAL B N 1
ATOM 7660 C CA . VAL B 1 252 ? -13.141 14.273 21.406 1 98.19 252 VAL B CA 1
ATOM 7661 C C . VAL B 1 252 ? -13.125 13.422 20.141 1 98.19 252 VAL B C 1
ATOM 7663 O O . VAL B 1 252 ? -12.055 13.062 19.641 1 98.19 252 VAL B O 1
ATOM 7666 N N . THR B 1 253 ? -14.297 13.047 19.656 1 97.31 253 THR B N 1
ATOM 7667 C CA . THR B 1 253 ? -14.352 12.383 18.359 1 97.31 253 THR B CA 1
ATOM 7668 C C . THR B 1 253 ? -14.117 13.375 17.234 1 97.31 253 THR B C 1
ATOM 7670 O O . THR B 1 253 ? -14.273 14.586 17.422 1 97.31 253 THR B O 1
ATOM 7673 N N . ASP B 1 254 ? -13.68 12.875 16.141 1 96.44 254 ASP B N 1
ATOM 7674 C CA . ASP B 1 254 ? -13.781 13.672 14.922 1 96.44 254 ASP B CA 1
ATOM 7675 C C . ASP B 1 254 ? -15.234 13.758 14.445 1 96.44 254 ASP B C 1
ATOM 7677 O O . ASP B 1 254 ? -16.141 13.281 15.125 1 96.44 254 ASP B O 1
ATOM 7681 N N . TYR B 1 255 ? -15.453 14.352 13.367 1 94 255 TYR B N 1
ATOM 7682 C CA . TYR B 1 255 ? -16.766 14.797 12.906 1 94 255 TYR B CA 1
ATOM 7683 C C . TYR B 1 255 ? -17.703 13.609 12.711 1 94 255 TYR B C 1
ATOM 7685 O O . TYR B 1 255 ? -17.5 12.805 11.797 1 94 255 TYR B O 1
ATOM 7693 N N . ALA B 1 256 ? -18.688 13.359 13.586 1 93.81 256 ALA B N 1
ATOM 7694 C CA . ALA B 1 256 ? -19.812 12.438 13.516 1 93.81 256 ALA B CA 1
ATOM 7695 C C . ALA B 1 256 ? -19.344 10.984 13.586 1 93.81 256 ALA B C 1
ATOM 7697 O O . ALA B 1 256 ? -19.953 10.102 12.984 1 93.81 256 ALA B O 1
ATOM 7698 N N . GLU B 1 257 ? -18.328 10.719 14.258 1 95.19 257 GLU B N 1
ATOM 7699 C CA . GLU B 1 257 ? -17.656 9.43 14.133 1 95.19 257 GLU B CA 1
ATOM 7700 C C . GLU B 1 257 ? -18.422 8.328 14.852 1 95.19 257 GLU B C 1
ATOM 7702 O O . GLU B 1 257 ? -18.344 7.156 14.469 1 95.19 257 GLU B O 1
ATOM 7707 N N . ILE B 1 258 ? -19.141 8.633 15.945 1 96.69 258 ILE B N 1
ATOM 7708 C CA . ILE B 1 258 ? -19.906 7.578 16.609 1 96.69 258 ILE B CA 1
ATOM 7709 C C . ILE B 1 258 ? -21 7.074 15.68 1 96.69 258 ILE B C 1
ATOM 7711 O O . ILE B 1 258 ? -21.203 5.863 15.539 1 96.69 258 ILE B O 1
ATOM 7715 N N . ASP B 1 259 ? -21.672 8.008 14.969 1 95.38 259 ASP B N 1
ATOM 7716 C CA . ASP B 1 259 ? -22.703 7.625 14.008 1 95.38 259 ASP B CA 1
ATOM 7717 C C . ASP B 1 259 ? -22.094 6.844 12.844 1 95.38 259 ASP B C 1
ATOM 7719 O O . ASP B 1 259 ? -22.766 5.984 12.258 1 95.38 259 ASP B O 1
ATOM 7723 N N . GLN B 1 260 ? -20.859 7.125 12.539 1 95.44 260 GLN B N 1
ATOM 7724 C CA . GLN B 1 260 ? -20.203 6.473 11.414 1 95.44 260 GLN B CA 1
ATOM 7725 C C . GLN B 1 260 ? -19.984 4.988 11.688 1 95.44 260 GLN B C 1
ATOM 7727 O O . GLN B 1 260 ? -19.75 4.211 10.758 1 95.44 260 GLN B O 1
ATOM 7732 N N . LEU B 1 261 ? -20.016 4.523 12.977 1 96.88 261 LEU B N 1
ATOM 7733 C CA . LEU B 1 261 ? -19.984 3.094 13.258 1 96.88 261 LEU B CA 1
ATOM 7734 C C . LEU B 1 261 ? -21.109 2.371 12.531 1 96.88 261 LEU B C 1
ATOM 7736 O O . LEU B 1 261 ? -20.953 1.22 12.117 1 96.88 261 LEU B O 1
ATOM 7740 N N . ALA B 1 262 ? -22.219 3.115 12.383 1 96.12 262 ALA B N 1
ATOM 7741 C CA . ALA B 1 262 ? -23.375 2.553 11.688 1 96.12 262 ALA B CA 1
ATOM 7742 C C . ALA B 1 262 ? -23.344 2.9 10.203 1 96.12 262 ALA B C 1
ATOM 7744 O O . ALA B 1 262 ? -23.578 2.039 9.352 1 96.12 262 ALA B O 1
ATOM 7745 N N . ASP B 1 263 ? -22.984 4.133 9.867 1 94.25 263 ASP B N 1
ATOM 7746 C CA . ASP B 1 263 ? -23.25 4.664 8.531 1 94.25 263 ASP B CA 1
ATOM 7747 C C . ASP B 1 263 ? -22.078 4.398 7.594 1 94.25 263 ASP B C 1
ATOM 7749 O O . ASP B 1 263 ? -22.25 4.348 6.375 1 94.25 263 ASP B O 1
ATOM 7753 N N . PHE B 1 264 ? -20.906 4.277 8.102 1 94.88 264 PHE B N 1
ATOM 7754 C CA . PHE B 1 264 ? -19.703 4.168 7.27 1 94.88 264 PHE B CA 1
ATOM 7755 C C . PHE B 1 264 ? -18.984 2.85 7.531 1 94.88 264 PHE B C 1
ATOM 7757 O O . PHE B 1 264 ? -18.75 2.072 6.605 1 94.88 264 PHE B O 1
ATOM 7764 N N . HIS B 1 265 ? -18.688 2.502 8.836 1 96.94 265 HIS B N 1
ATOM 7765 C CA . HIS B 1 265 ? -17.891 1.335 9.195 1 96.94 265 HIS B CA 1
ATOM 7766 C C . HIS B 1 265 ? -18.734 0.068 9.203 1 96.94 265 HIS B C 1
ATOM 7768 O O . HIS B 1 265 ? -18.203 -1.039 9.078 1 96.94 265 HIS B O 1
ATOM 7774 N N . ARG B 1 266 ? -20.078 0.271 9.469 1 97.31 266 ARG B N 1
ATOM 7775 C CA . ARG B 1 266 ? -21.047 -0.822 9.43 1 97.31 266 ARG B CA 1
ATOM 7776 C C . ARG B 1 266 ? -20.734 -1.862 10.5 1 97.31 266 ARG B C 1
ATOM 7778 O O . ARG B 1 266 ? -20.875 -3.064 10.266 1 97.31 266 ARG B O 1
ATOM 7785 N N . VAL B 1 267 ? -20.297 -1.432 11.719 1 97.38 267 VAL B N 1
ATOM 7786 C CA . VAL B 1 267 ? -20.047 -2.34 12.836 1 97.38 267 VAL B CA 1
ATOM 7787 C C . VAL B 1 267 ? -21.188 -2.24 13.852 1 97.38 267 VAL B C 1
ATOM 7789 O O . VAL B 1 267 ? -21.234 -2.998 14.82 1 97.38 267 VAL B O 1
ATOM 7792 N N . ALA B 1 268 ? -22.109 -1.295 13.641 1 96.5 268 ALA B N 1
ATOM 7793 C CA . ALA B 1 268 ? -23.344 -1.14 14.406 1 96.5 268 ALA B CA 1
ATOM 7794 C C . ALA B 1 268 ? -24.562 -1.042 13.477 1 96.5 268 ALA B C 1
ATOM 7796 O O . ALA B 1 268 ? -24.484 -0.45 12.398 1 96.5 268 ALA B O 1
ATOM 7797 N N . ARG B 1 269 ? -25.797 -1.458 13.992 1 94.88 269 ARG B N 1
ATOM 7798 C CA . ARG B 1 269 ? -27 -1.475 13.18 1 94.88 269 ARG B CA 1
ATOM 7799 C C . ARG B 1 269 ? -27.812 -0.2 13.375 1 94.88 269 ARG B C 1
ATOM 7801 O O . ARG B 1 269 ? -28.609 0.185 12.5 1 94.88 269 ARG B O 1
ATOM 7808 N N . THR B 1 270 ? -27.625 0.348 14.508 1 94.19 270 THR B N 1
ATOM 7809 C CA . THR B 1 270 ? -28.375 1.547 14.867 1 94.19 270 THR B CA 1
ATOM 7810 C C . THR B 1 270 ? -27.469 2.566 15.547 1 94.19 270 THR B C 1
ATOM 7812 O O . THR B 1 270 ? -26.359 2.23 15.984 1 94.19 270 THR B O 1
ATOM 7815 N N . TYR B 1 271 ? -27.969 3.73 15.648 1 95.38 271 TYR B N 1
ATOM 7816 C CA . TYR B 1 271 ? -27.219 4.773 16.344 1 95.38 271 TYR B CA 1
ATOM 7817 C C . TYR B 1 271 ? -27.125 4.477 17.828 1 95.38 271 TYR B C 1
ATOM 7819 O O . TYR B 1 271 ? -26.109 4.797 18.469 1 95.38 271 TYR B O 1
ATOM 7827 N N . ASP B 1 272 ? -28.172 3.873 18.422 1 94.81 272 ASP B N 1
ATOM 7828 C CA . ASP B 1 272 ? -28.125 3.467 19.828 1 94.81 272 ASP B CA 1
ATOM 7829 C C . ASP B 1 272 ? -27 2.447 20.062 1 94.81 272 ASP B C 1
ATOM 7831 O O . ASP B 1 272 ? -26.266 2.547 21.031 1 94.81 272 ASP B O 1
ATOM 7835 N N . GLU B 1 273 ? -26.906 1.514 19.141 1 94.12 273 GLU B N 1
ATOM 7836 C CA . GLU B 1 273 ? -25.844 0.516 19.219 1 94.12 273 GLU B CA 1
ATOM 7837 C C . GLU B 1 273 ? -24.469 1.156 19.047 1 94.12 273 GLU B C 1
ATOM 7839 O O . GLU B 1 273 ? -23.516 0.774 19.734 1 94.12 273 GLU B O 1
ATOM 7844 N N . ALA B 1 274 ? -24.406 2.07 18.125 1 95.94 274 ALA B N 1
ATOM 7845 C CA . ALA B 1 274 ? -23.156 2.789 17.906 1 95.94 274 ALA B CA 1
ATOM 7846 C C . ALA B 1 274 ? -22.703 3.508 19.172 1 95.94 274 ALA B C 1
ATOM 7848 O O . ALA B 1 274 ? -21.547 3.42 19.562 1 95.94 274 ALA B O 1
ATOM 7849 N N . THR B 1 275 ? -23.625 4.203 19.781 1 95.62 275 THR B N 1
ATOM 7850 C CA . THR B 1 275 ? -23.312 4.906 21.031 1 95.62 275 THR B CA 1
ATOM 7851 C C . THR B 1 275 ? -22.875 3.928 22.109 1 95.62 275 THR B C 1
ATOM 7853 O O . THR B 1 275 ? -21.875 4.168 22.797 1 95.62 275 THR B O 1
ATOM 7856 N N . ARG B 1 276 ? -23.609 2.85 22.25 1 94.5 276 ARG B N 1
ATOM 7857 C CA . ARG B 1 276 ? -23.281 1.834 23.234 1 94.5 276 ARG B CA 1
ATOM 7858 C C . ARG B 1 276 ? -21.875 1.288 23.016 1 94.5 276 ARG B C 1
ATOM 7860 O O . ARG B 1 276 ? -21.062 1.205 23.953 1 94.5 276 ARG B O 1
ATOM 7867 N N . ILE B 1 277 ? -21.578 0.952 21.781 1 94.88 277 ILE B N 1
ATOM 7868 C CA . ILE B 1 277 ? -20.281 0.386 21.422 1 94.88 277 ILE B CA 1
ATOM 7869 C C . ILE B 1 277 ? -19.172 1.386 21.75 1 94.88 277 ILE B C 1
ATOM 7871 O O . ILE B 1 277 ? -18.172 1.032 22.375 1 94.88 277 ILE B O 1
ATOM 7875 N N . SER B 1 278 ? -19.312 2.586 21.344 1 95.62 278 SER B N 1
ATOM 7876 C CA . SER B 1 278 ? -18.297 3.6 21.578 1 95.62 278 SER B CA 1
ATOM 7877 C C . SER B 1 278 ? -18.047 3.818 23.062 1 95.62 278 SER B C 1
ATOM 7879 O O . SER B 1 278 ? -16.906 3.891 23.516 1 95.62 278 SER B O 1
ATOM 7881 N N . LEU B 1 279 ? -19.094 3.92 23.891 1 94.88 279 LEU B N 1
ATOM 7882 C CA . LEU B 1 279 ? -18.984 4.234 25.312 1 94.88 279 LEU B CA 1
ATOM 7883 C C . LEU B 1 279 ? -18.469 3.035 26.094 1 94.88 279 LEU B C 1
ATOM 7885 O O . LEU B 1 279 ? -17.797 3.199 27.109 1 94.88 279 LEU B O 1
ATOM 7889 N N . THR B 1 280 ? -18.703 1.863 25.547 1 93.56 280 THR B N 1
ATOM 7890 C CA . THR B 1 280 ? -18.312 0.687 26.328 1 93.56 280 THR B CA 1
ATOM 7891 C C . THR B 1 280 ? -16.938 0.185 25.891 1 93.56 280 THR B C 1
ATOM 7893 O O . THR B 1 280 ? -16.203 -0.396 26.703 1 93.56 280 THR B O 1
ATOM 7896 N N . ARG B 1 281 ? -16.562 0.415 24.656 1 94.38 281 ARG B N 1
ATOM 7897 C CA . ARG B 1 281 ? -15.336 -0.191 24.156 1 94.38 281 ARG B CA 1
ATOM 7898 C C . ARG B 1 281 ? -14.211 0.833 24.094 1 94.38 281 ARG B C 1
ATOM 7900 O O . ARG B 1 281 ? -13.031 0.47 24.141 1 94.38 281 ARG B O 1
ATOM 7907 N N . ALA B 1 282 ? -14.523 2.111 23.953 1 95 282 ALA B N 1
ATOM 7908 C CA . ALA B 1 282 ? -13.492 3.127 23.719 1 95 282 ALA B CA 1
ATOM 7909 C C . ALA B 1 282 ? -13.539 4.207 24.797 1 95 282 ALA B C 1
ATOM 7911 O O . ALA B 1 282 ? -14.508 4.293 25.562 1 95 282 ALA B O 1
ATOM 7912 N N . SER B 1 283 ? -12.5 5.008 24.906 1 96.06 283 SER B N 1
ATOM 7913 C CA . SER B 1 283 ? -12.422 6.156 25.797 1 96.06 283 SER B CA 1
ATOM 7914 C C . SER B 1 283 ? -12.641 7.461 25.047 1 96.06 283 SER B C 1
ATOM 7916 O O . SER B 1 283 ? -11.672 8.094 24.609 1 96.06 283 SER B O 1
ATOM 7918 N N . VAL B 1 284 ? -13.812 7.914 24.953 1 96.19 284 VAL B N 1
ATOM 7919 C CA . VAL B 1 284 ? -14.211 9.172 24.344 1 96.19 284 VAL B CA 1
ATOM 7920 C C . VAL B 1 284 ? -14.969 10.023 25.359 1 96.19 284 VAL B C 1
ATOM 7922 O O . VAL B 1 284 ? -15.773 9.508 26.141 1 96.19 284 VAL B O 1
ATOM 7925 N N . ASP B 1 285 ? -14.719 11.305 25.359 1 97.69 285 ASP B N 1
ATOM 7926 C CA . ASP B 1 285 ? -15.297 12.164 26.391 1 97.69 285 ASP B CA 1
ATOM 7927 C C . ASP B 1 285 ? -16.328 13.125 25.781 1 97.69 285 ASP B C 1
ATOM 7929 O O . ASP B 1 285 ? -17.219 13.609 26.484 1 97.69 285 ASP B O 1
ATOM 7933 N N . MET B 1 286 ? -16.156 13.438 24.562 1 96.94 286 MET B N 1
ATOM 7934 C CA . MET B 1 286 ? -17.047 14.352 23.844 1 96.94 286 MET B CA 1
ATOM 7935 C C . MET B 1 286 ? -17.312 13.859 22.438 1 96.94 286 MET B C 1
ATOM 7937 O O . MET B 1 286 ? -16.406 13.383 21.75 1 96.94 286 MET B O 1
ATOM 7941 N N . SER B 1 287 ? -18.562 13.812 22.031 1 96.06 287 SER B N 1
ATOM 7942 C CA . SER B 1 287 ? -18.938 13.438 20.672 1 96.06 287 SER B CA 1
ATOM 7943 C C . SER B 1 287 ? -19.188 14.672 19.797 1 96.06 287 SER B C 1
ATOM 7945 O O . SER B 1 287 ? -20.062 15.484 20.109 1 96.06 287 SER B O 1
ATOM 7947 N N . MET B 1 288 ? -18.406 14.812 18.766 1 95.06 288 MET B N 1
ATOM 7948 C CA . MET B 1 288 ? -18.734 15.797 17.734 1 95.06 288 MET B CA 1
ATOM 7949 C C . MET B 1 288 ? -19.906 15.328 16.875 1 95.06 288 MET B C 1
ATOM 7951 O O . MET B 1 288 ? -19.734 14.516 15.969 1 95.06 288 MET B O 1
ATOM 7955 N N . ILE B 1 289 ? -21.141 15.664 17.078 1 81.44 289 ILE B N 1
ATOM 7956 C CA . ILE B 1 289 ? -22.344 15.062 16.531 1 81.44 289 ILE B CA 1
ATOM 7957 C C . ILE B 1 289 ? -22.797 15.852 15.297 1 81.44 289 ILE B C 1
ATOM 7959 O O . ILE B 1 289 ? -23.75 15.469 14.617 1 81.44 289 ILE B O 1
ATOM 7963 N N . ALA B 1 290 ? -22.172 16.734 14.812 1 69.12 290 ALA B N 1
ATOM 7964 C CA . ALA B 1 290 ? -22.625 17.594 13.711 1 69.12 290 ALA B CA 1
ATOM 7965 C C . ALA B 1 290 ? -23.938 18.281 14.062 1 69.12 290 ALA B C 1
ATOM 7967 O O . ALA B 1 290 ? -23.938 19.297 14.766 1 69.12 290 ALA B O 1
ATOM 7968 N N . THR B 1 291 ? -25.188 17.609 13.781 1 71.19 291 THR B N 1
ATOM 7969 C CA . THR B 1 291 ? -26.438 18.312 14.055 1 71.19 291 THR B CA 1
ATOM 7970 C C . THR B 1 291 ? -27.484 17.359 14.641 1 71.19 291 THR B C 1
ATOM 7972 O O . THR B 1 291 ? -28.625 17.75 14.875 1 71.19 291 THR B O 1
ATOM 7975 N N . ASP B 1 292 ? -27.062 16.266 15.008 1 74.75 292 ASP B N 1
ATOM 7976 C CA . ASP B 1 292 ? -28.109 15.344 15.414 1 74.75 292 ASP B CA 1
ATOM 7977 C C . ASP B 1 292 ? -28.109 15.133 16.922 1 74.75 292 ASP B C 1
ATOM 7979 O O . ASP B 1 292 ? -27.312 15.734 17.641 1 74.75 292 ASP B O 1
ATOM 7983 N N . ASP B 1 293 ? -29.172 14.422 17.453 1 83.06 293 ASP B N 1
ATOM 7984 C CA . ASP B 1 293 ? -29.312 14.172 18.891 1 83.06 293 ASP B CA 1
ATOM 7985 C C . ASP B 1 293 ? -29.125 12.688 19.203 1 83.06 293 ASP B C 1
ATOM 7987 O O . ASP B 1 293 ? -29.469 12.234 20.297 1 83.06 293 ASP B O 1
ATOM 7991 N N . SER B 1 294 ? -28.516 12.031 18.234 1 87.38 294 SER B N 1
ATOM 7992 C CA . SER B 1 294 ? -28.406 10.578 18.359 1 87.38 294 SER B CA 1
ATOM 7993 C C . SER B 1 294 ? -27.547 10.18 19.547 1 87.38 294 SER B C 1
ATOM 7995 O O . SER B 1 294 ? -27.875 9.25 20.281 1 87.38 294 SER B O 1
ATOM 7997 N N . PHE B 1 295 ? -26.531 10.844 19.781 1 91.69 295 PHE B N 1
ATOM 7998 C CA . PHE B 1 295 ? -25.594 10.508 20.844 1 91.69 295 PHE B CA 1
ATOM 7999 C C . PHE B 1 295 ? -26.266 10.688 22.219 1 91.69 295 PHE B C 1
ATOM 8001 O O . PHE B 1 295 ? -26.125 9.828 23.094 1 91.69 295 PHE B O 1
ATOM 8008 N N . MET B 1 296 ? -26.922 11.773 22.406 1 91.31 296 MET B N 1
ATOM 8009 C CA . MET B 1 296 ? -27.594 12.031 23.688 1 91.31 296 MET B CA 1
ATOM 8010 C C . MET B 1 296 ? -28.688 11 23.953 1 91.31 296 MET B C 1
ATOM 8012 O O . MET B 1 296 ? -28.781 10.469 25.047 1 91.31 296 MET B O 1
ATOM 8016 N N . ASN B 1 297 ? -29.453 10.758 22.891 1 92.31 297 ASN B N 1
ATOM 8017 C CA . ASN B 1 297 ? -30.516 9.758 23.016 1 92.31 297 ASN B CA 1
ATOM 8018 C C . ASN B 1 297 ? -29.938 8.367 23.266 1 92.31 297 ASN B C 1
ATOM 8020 O O . ASN B 1 297 ? -30.453 7.617 24.094 1 92.31 297 ASN B O 1
ATOM 8024 N N . GLY B 1 298 ? -28.922 8.078 22.547 1 93.56 298 GLY B N 1
ATOM 8025 C CA . GLY B 1 298 ? -28.281 6.785 22.719 1 93.56 298 GLY B CA 1
ATOM 8026 C C . GLY B 1 298 ? -27.672 6.609 24.094 1 93.56 298 GLY B C 1
ATOM 8027 O O . GLY B 1 298 ? -27.688 5.508 24.656 1 93.56 298 GLY B O 1
ATOM 8028 N N . THR B 1 299 ? -27.094 7.617 24.656 1 94.75 299 THR B N 1
ATOM 8029 C CA . THR B 1 299 ? -26.516 7.566 26 1 94.75 299 THR B CA 1
ATOM 8030 C C . THR B 1 299 ? -27.609 7.324 27.031 1 94.75 299 THR B C 1
ATOM 8032 O O . THR B 1 299 ? -27.422 6.535 27.969 1 94.75 299 THR B O 1
ATOM 8035 N N . LYS B 1 300 ? -28.719 8.023 26.891 1 94.31 300 LYS B N 1
ATOM 8036 C CA . LYS B 1 300 ? -29.859 7.805 27.797 1 94.31 300 LYS B CA 1
ATOM 8037 C C . LYS B 1 300 ? -30.344 6.359 27.719 1 94.31 300 LYS B C 1
ATOM 8039 O O . LYS B 1 300 ? -30.594 5.73 28.75 1 94.31 300 LYS B O 1
ATOM 8044 N N . ALA B 1 301 ? -30.453 5.926 26.5 1 94.81 301 ALA B N 1
ATOM 8045 C CA . ALA B 1 301 ? -30.891 4.547 26.297 1 94.81 301 ALA B CA 1
ATOM 8046 C C . ALA B 1 301 ? -29.922 3.562 26.953 1 94.81 301 ALA B C 1
ATOM 8048 O O . ALA B 1 301 ? -30.359 2.586 27.578 1 94.81 301 ALA B O 1
ATOM 8049 N N . LEU B 1 302 ? -28.656 3.787 26.781 1 94.44 302 LEU B N 1
ATOM 8050 C CA . LEU B 1 302 ? -27.625 2.943 27.391 1 94.44 302 LEU B CA 1
ATOM 8051 C C . LEU B 1 302 ? -27.781 2.904 28.906 1 94.44 302 LEU B C 1
ATOM 8053 O O . LEU B 1 302 ? -27.766 1.829 29.5 1 94.44 302 LEU B O 1
ATOM 8057 N N . LEU B 1 303 ? -27.938 4.039 29.547 1 95.94 303 LEU B N 1
ATOM 8058 C CA . LEU B 1 303 ? -27.984 4.129 31 1 95.94 303 LEU B CA 1
ATOM 8059 C C . LEU B 1 303 ? -29.281 3.525 31.547 1 95.94 303 LEU B C 1
ATOM 8061 O O . LEU B 1 303 ? -29.297 2.99 32.656 1 95.94 303 LEU B O 1
ATOM 8065 N N . GLU B 1 304 ? -30.344 3.621 30.781 1 96.62 304 GLU B N 1
ATOM 8066 C CA . GLU B 1 304 ? -31.594 2.973 31.156 1 96.62 304 GLU B CA 1
ATOM 8067 C C . GLU B 1 304 ? -31.453 1.454 31.172 1 96.62 304 GLU B C 1
ATOM 8069 O O . GLU B 1 304 ? -31.938 0.783 32.062 1 96.62 304 GLU B O 1
ATOM 8074 N N . GLN B 1 305 ? -30.828 0.986 30.203 1 95 305 GLN B N 1
ATOM 8075 C CA . GLN B 1 305 ? -30.672 -0.456 30.047 1 95 305 GLN B CA 1
ATOM 8076 C C . GLN B 1 305 ? -29.547 -0.985 30.938 1 95 305 GLN B C 1
ATOM 8078 O O . GLN B 1 305 ? -29.594 -2.129 31.391 1 95 305 GLN B O 1
ATOM 8083 N N . SER B 1 306 ? -28.531 -0.167 31.078 1 95.44 306 SER B N 1
ATOM 8084 C CA . SER B 1 306 ? -27.312 -0.572 31.781 1 95.44 306 SER B CA 1
ATOM 8085 C C . SER B 1 306 ? -26.812 0.544 32.688 1 95.44 306 SER B C 1
ATOM 8087 O O . SER B 1 306 ? -25.75 1.132 32.438 1 95.44 306 SER B O 1
ATOM 8089 N N . PRO B 1 307 ? -27.312 0.686 33.844 1 95.88 307 PRO B N 1
ATOM 8090 C CA . PRO B 1 307 ? -27 1.814 34.719 1 95.88 307 PRO B CA 1
ATOM 8091 C C . PRO B 1 307 ? -25.562 1.785 35.219 1 95.88 307 PRO B C 1
ATOM 8093 O O . PRO B 1 307 ? -25.047 2.812 35.656 1 95.88 307 PRO B O 1
ATOM 8096 N N . GLN B 1 308 ? -24.938 0.629 35.125 1 94.88 308 GLN B N 1
ATOM 8097 C CA . GLN B 1 308 ? -23.578 0.498 35.625 1 94.88 308 GLN B CA 1
ATOM 8098 C C . GLN B 1 308 ? -22.625 1.373 34.812 1 94.88 308 GLN B C 1
ATOM 8100 O O . GLN B 1 308 ? -21.531 1.71 35.281 1 94.88 308 GLN B O 1
ATOM 8105 N N . TYR B 1 309 ? -22.984 1.795 33.625 1 95.31 309 TYR B N 1
ATOM 8106 C CA . TYR B 1 309 ? -22.125 2.594 32.781 1 95.31 309 TYR B CA 1
ATOM 8107 C C . TYR B 1 309 ? -22.188 4.07 33.156 1 95.31 309 TYR B C 1
ATOM 8109 O O . TYR B 1 309 ? -21.516 4.902 32.562 1 95.31 309 TYR B O 1
ATOM 8117 N N . LEU B 1 310 ? -22.938 4.414 34.188 1 96.69 310 LEU B N 1
ATOM 8118 C CA . LEU B 1 310 ? -22.953 5.789 34.688 1 96.69 310 LEU B CA 1
ATOM 8119 C C . LEU B 1 310 ? -21.562 6.227 35.125 1 96.69 310 LEU B C 1
ATOM 8121 O O . LEU B 1 310 ? -21.188 7.379 34.906 1 96.69 310 LEU B O 1
ATOM 8125 N N . ALA B 1 311 ? -20.906 5.301 35.75 1 96.56 311 ALA B N 1
ATOM 8126 C CA . ALA B 1 311 ? -19.547 5.609 36.188 1 96.56 311 ALA B CA 1
ATOM 8127 C C . ALA B 1 311 ? -18.672 5.984 35 1 96.56 311 ALA B C 1
ATOM 8129 O O . ALA B 1 311 ? -17.812 6.867 35.094 1 96.56 311 ALA B O 1
ATOM 8130 N N . ARG B 1 312 ? -18.844 5.258 33.938 1 95.19 312 ARG B N 1
ATOM 8131 C CA . ARG B 1 312 ? -18.109 5.543 32.719 1 95.19 312 ARG B CA 1
ATOM 8132 C C . ARG B 1 312 ? -18.453 6.93 32.188 1 95.19 312 ARG B C 1
ATOM 8134 O O . ARG B 1 312 ? -17.562 7.664 31.734 1 95.19 312 ARG B O 1
ATOM 8141 N N . VAL B 1 313 ? -19.609 7.355 32.125 1 96.06 313 VAL B N 1
ATOM 8142 C CA . VAL B 1 313 ? -20.062 8.664 31.656 1 96.06 313 VAL B CA 1
ATOM 8143 C C . VAL B 1 313 ? -19.516 9.75 32.562 1 96.06 313 VAL B C 1
ATOM 8145 O O . VAL B 1 313 ? -19.062 10.797 32.094 1 96.06 313 VAL B O 1
ATOM 8148 N N . LYS B 1 314 ? -19.516 9.523 33.875 1 96.88 314 LYS B N 1
ATOM 8149 C CA . LYS B 1 314 ? -19.016 10.484 34.844 1 96.88 314 LYS B CA 1
ATOM 8150 C C . LYS B 1 314 ? -17.516 10.711 34.656 1 96.88 314 LYS B C 1
ATOM 8152 O O . LYS B 1 314 ? -17.016 11.828 34.844 1 96.88 314 LYS B O 1
ATOM 8157 N N . ALA B 1 315 ? -16.828 9.641 34.375 1 97.06 315 ALA B N 1
ATOM 8158 C CA . ALA B 1 315 ? -15.391 9.773 34.125 1 97.06 315 ALA B CA 1
ATOM 8159 C C . ALA B 1 315 ? -15.125 10.727 32.969 1 97.06 315 ALA B C 1
ATOM 8161 O O . ALA B 1 315 ? -14.195 11.539 33.031 1 97.06 315 ALA B O 1
ATOM 8162 N N . SER B 1 316 ? -15.867 10.641 31.969 1 96.94 316 SER B N 1
ATOM 8163 C CA . SER B 1 316 ? -15.742 11.539 30.828 1 96.94 316 SER B CA 1
ATOM 8164 C C . SER B 1 316 ? -16.125 12.969 31.203 1 96.94 316 SER B C 1
ATOM 8166 O O . SER B 1 316 ? -15.438 13.914 30.812 1 96.94 316 SER B O 1
ATOM 8168 N N . ALA B 1 317 ? -17.203 13.133 31.906 1 96.38 317 ALA B N 1
ATOM 8169 C CA . ALA B 1 317 ? -17.625 14.461 32.344 1 96.38 317 ALA B CA 1
ATOM 8170 C C . ALA B 1 317 ? -16.547 15.133 33.188 1 96.38 317 ALA B C 1
ATOM 8172 O O . ALA B 1 317 ? -16.328 16.344 33.094 1 96.38 317 ALA B O 1
ATOM 8173 N N . ARG B 1 318 ? -15.922 14.344 33.969 1 97.94 318 ARG B N 1
ATOM 8174 C CA . ARG B 1 318 ? -14.852 14.883 34.812 1 97.94 318 ARG B CA 1
ATOM 8175 C C . ARG B 1 318 ? -13.727 15.445 33.969 1 97.94 318 ARG B C 1
ATOM 8177 O O . ARG B 1 318 ? -13.18 16.516 34.25 1 97.94 318 ARG B O 1
ATOM 8184 N N . ARG B 1 319 ? -13.328 14.789 32.938 1 98.38 319 ARG B N 1
ATOM 8185 C CA . ARG B 1 319 ? -12.25 15.25 32.094 1 98.38 319 ARG B CA 1
ATOM 8186 C C . ARG B 1 319 ? -12.648 16.516 31.328 1 98.38 319 ARG B C 1
ATOM 8188 O O . ARG B 1 319 ? -11.82 17.406 31.109 1 98.38 319 ARG B O 1
ATOM 8195 N N . VAL B 1 320 ? -13.898 16.641 30.922 1 98.06 320 VAL B N 1
ATOM 8196 C CA . VAL B 1 320 ? -14.398 17.828 30.25 1 98.06 320 VAL B CA 1
ATOM 8197 C C . VAL B 1 320 ? -14.391 19.016 31.203 1 98.06 320 VAL B C 1
ATOM 8199 O O . VAL B 1 320 ? -13.93 20.109 30.844 1 98.06 320 VAL B O 1
ATOM 8202 N N . VAL B 1 321 ? -14.891 18.812 32.406 1 97.5 321 VAL B N 1
ATOM 8203 C CA . VAL B 1 321 ? -14.938 19.875 33.406 1 97.5 321 VAL B CA 1
ATOM 8204 C C . VAL B 1 321 ? -13.523 20.297 33.781 1 97.5 321 VAL B C 1
ATOM 8206 O O . VAL B 1 321 ? -13.234 21.484 33.938 1 97.5 321 VAL B O 1
ATOM 8209 N N . LYS B 1 322 ? -12.68 19.297 33.938 1 98.25 322 LYS B N 1
ATOM 8210 C CA . LYS B 1 322 ? -11.273 19.578 34.219 1 98.25 322 LYS B CA 1
ATOM 8211 C C . LYS B 1 322 ? -10.664 20.5 33.156 1 98.25 322 LYS B C 1
ATOM 8213 O O . LYS B 1 322 ? -9.969 21.453 33.5 1 98.25 322 LYS B O 1
ATOM 8218 N N . LEU B 1 323 ? -10.883 20.234 31.938 1 98.56 323 LEU B N 1
ATOM 8219 C CA . LEU B 1 323 ? -10.383 21.062 30.859 1 98.56 323 LEU B CA 1
ATOM 8220 C C . LEU B 1 323 ? -10.914 22.5 30.984 1 98.56 323 LEU B C 1
ATOM 8222 O O . LEU B 1 323 ? -10.148 23.453 30.875 1 98.56 323 LEU B O 1
ATOM 8226 N N . LYS B 1 324 ? -12.195 22.672 31.234 1 98.12 324 LYS B N 1
ATOM 8227 C CA . LYS B 1 324 ? -12.805 24 31.359 1 98.12 324 LYS B CA 1
ATOM 8228 C C . LYS B 1 324 ? -12.219 24.766 32.531 1 98.12 324 LYS B C 1
ATOM 8230 O O . LYS B 1 324 ? -12 25.984 32.469 1 98.12 324 LYS B O 1
ATOM 8235 N N . LEU B 1 325 ? -11.992 24.031 33.625 1 98.06 325 LEU B N 1
ATOM 8236 C CA . LEU B 1 325 ? -11.398 24.641 34.812 1 98.06 325 LEU B CA 1
ATOM 8237 C C . LEU B 1 325 ? -9.961 25.078 34.531 1 98.06 325 LEU B C 1
ATOM 8239 O O . LEU B 1 325 ? -9.555 26.172 34.906 1 98.06 325 LEU B O 1
ATOM 8243 N N . GLN B 1 326 ? -9.242 24.219 33.875 1 97.81 326 GLN B N 1
ATOM 8244 C CA . GLN B 1 326 ? -7.855 24.516 33.531 1 97.81 326 GLN B CA 1
ATOM 8245 C C . GLN B 1 326 ? -7.75 25.75 32.625 1 97.81 326 GLN B C 1
ATOM 8247 O O . GLN B 1 326 ? -6.801 26.516 32.75 1 97.81 326 GLN B O 1
ATOM 8252 N N . LEU B 1 327 ? -8.734 25.953 31.844 1 98.25 327 LEU B N 1
ATOM 8253 C CA . LEU B 1 327 ? -8.727 27.062 30.906 1 98.25 327 LEU B CA 1
ATOM 8254 C C . LEU B 1 327 ? -9.305 28.328 31.547 1 98.25 327 LEU B C 1
ATOM 8256 O O . LEU B 1 327 ? -9.305 29.391 30.938 1 98.25 327 LEU B O 1
ATOM 8260 N N . GLY B 1 328 ? -9.898 28.234 32.688 1 97.69 328 GLY B N 1
ATOM 8261 C CA . GLY B 1 328 ? -10.438 29.359 33.438 1 97.69 328 GLY B CA 1
ATOM 8262 C C . GLY B 1 328 ? -11.789 29.828 32.906 1 97.69 328 GLY B C 1
ATOM 8263 O O . GLY B 1 328 ? -12.18 30.969 33.125 1 97.69 328 GLY B O 1
ATOM 8264 N N . LEU B 1 329 ? -12.531 28.969 32.344 1 97.81 329 LEU B N 1
ATOM 8265 C CA . LEU B 1 329 ? -13.75 29.359 31.656 1 97.81 329 LEU B CA 1
ATOM 8266 C C . LEU B 1 329 ? -14.852 29.703 32.656 1 97.81 329 LEU B C 1
ATOM 8268 O O . LEU B 1 329 ? -15.797 30.422 32.344 1 97.81 329 LEU B O 1
ATOM 8272 N N . TYR B 1 330 ? -14.82 29.172 33.844 1 96.62 330 TYR B N 1
ATOM 8273 C CA . TYR B 1 330 ? -15.828 29.484 34.875 1 96.62 330 TYR B CA 1
ATOM 8274 C C . TYR B 1 330 ? -15.633 30.906 35.406 1 96.62 330 TYR B C 1
ATOM 8276 O O . TYR B 1 330 ? -16.594 31.531 35.844 1 96.62 330 TYR B O 1
ATOM 8284 N N . ASP B 1 331 ? -14.445 31.391 35.344 1 96.94 331 ASP B N 1
ATOM 8285 C CA . ASP B 1 331 ? -14.141 32.75 35.75 1 96.94 331 ASP B CA 1
ATOM 8286 C C . ASP B 1 331 ? -14.328 33.75 34.594 1 96.94 331 ASP B C 1
ATOM 8288 O O . ASP B 1 331 ? -14.906 34.812 34.781 1 96.94 331 ASP B O 1
ATOM 8292 N N . THR B 1 332 ? -13.805 33.406 33.469 1 97.5 332 THR B N 1
ATOM 8293 C CA . THR B 1 332 ? -13.906 34.188 32.25 1 97.5 332 THR B CA 1
ATOM 8294 C C . THR B 1 332 ? -14.43 33.344 31.109 1 97.5 332 THR B C 1
ATOM 8296 O O . THR B 1 332 ? -13.648 32.75 30.359 1 97.5 332 THR B O 1
ATOM 8299 N N . PRO B 1 333 ? -15.68 33.375 30.891 1 97.19 333 PRO B N 1
ATOM 8300 C CA . PRO B 1 333 ? -16.281 32.469 29.906 1 97.19 333 PRO B CA 1
ATOM 8301 C C . PRO B 1 333 ? -15.844 32.781 28.484 1 97.19 333 PRO B C 1
ATOM 8303 O O . PRO B 1 333 ? -15.844 31.875 27.625 1 97.19 333 PRO B O 1
ATOM 8306 N N . VAL B 1 334 ? -15.531 34.062 28.203 1 98.12 334 VAL B N 1
ATOM 8307 C CA . VAL B 1 334 ? -15.047 34.469 26.875 1 98.12 334 VAL B CA 1
ATOM 8308 C C . VAL B 1 334 ? -13.711 35.188 27.031 1 98.12 334 VAL B C 1
ATOM 8310 O O . VAL B 1 334 ? -13.656 36.406 26.938 1 98.12 334 VAL B O 1
ATOM 8313 N N . PRO B 1 335 ? -12.648 34.469 27.094 1 97.75 335 PRO B N 1
ATOM 8314 C CA . PRO B 1 335 ? -11.344 35.094 27.344 1 97.75 335 PRO B CA 1
ATOM 8315 C C . PRO B 1 335 ? -10.758 35.75 26.094 1 97.75 335 PRO B C 1
ATOM 8317 O O . PRO B 1 335 ? -11.305 35.594 25 1 97.75 335 PRO B O 1
ATOM 8320 N N . GLY B 1 336 ? -9.68 36.625 26.297 1 97.75 336 GLY B N 1
ATOM 8321 C CA . GLY B 1 336 ? -8.797 37.031 25.219 1 97.75 336 GLY B CA 1
ATOM 8322 C C . GLY B 1 336 ? -9.117 38.406 24.672 1 97.75 336 GLY B C 1
ATOM 8323 O O . GLY B 1 336 ? -8.531 38.844 23.688 1 97.75 336 GLY B O 1
ATOM 8324 N N . GLU B 1 337 ? -10.055 39.156 25.344 1 97.38 337 GLU B N 1
ATOM 8325 C CA . GLU B 1 337 ? -10.453 40.469 24.844 1 97.38 337 GLU B CA 1
ATOM 8326 C C . GLU B 1 337 ? -9.242 41.406 24.719 1 97.38 337 GLU B C 1
ATOM 8328 O O . GLU B 1 337 ? -9.172 42.219 23.781 1 97.38 337 GLU B O 1
ATOM 8333 N N . ALA B 1 338 ? -8.312 41.281 25.5 1 96.94 338 ALA B N 1
ATOM 8334 C CA . ALA B 1 338 ? -7.125 42.156 25.531 1 96.94 338 ALA B CA 1
ATOM 8335 C C . ALA B 1 338 ? -6.234 41.906 24.312 1 96.94 338 ALA B C 1
ATOM 8337 O O . ALA B 1 338 ? -5.359 42.719 24 1 96.94 338 ALA B O 1
ATOM 8338 N N . ASN B 1 339 ? -6.441 40.812 23.625 1 97.5 339 ASN B N 1
ATOM 8339 C CA . ASN B 1 339 ? -5.59 40.406 22.5 1 97.5 339 ASN B CA 1
ATOM 8340 C C . ASN B 1 339 ? -6.078 41.031 21.188 1 97.5 339 ASN B C 1
ATOM 8342 O O . ASN B 1 339 ? -5.41 40.906 20.156 1 97.5 339 ASN B O 1
ATOM 8346 N N . LEU B 1 340 ? -7.188 41.719 21.141 1 97.81 340 LEU B N 1
ATOM 8347 C CA . LEU B 1 340 ? -7.832 42.219 19.938 1 97.81 340 LEU B CA 1
ATOM 8348 C C . LEU B 1 340 ? -6.891 43.125 19.141 1 97.81 340 LEU B C 1
ATOM 8350 O O . LEU B 1 340 ? -6.766 42.969 17.922 1 97.81 340 LEU B O 1
ATOM 8354 N N . ASP B 1 341 ? -6.156 43.938 19.781 1 96.19 341 ASP B N 1
ATOM 8355 C CA . ASP B 1 341 ? -5.324 44.938 19.125 1 96.19 341 ASP B CA 1
ATOM 8356 C C . ASP B 1 341 ? -4.008 44.344 18.656 1 96.19 341 ASP B C 1
ATOM 8358 O O . ASP B 1 341 ? -3.227 45 17.969 1 96.19 341 ASP B O 1
ATOM 8362 N N . LEU B 1 342 ? -3.764 43.094 18.922 1 97 342 LEU B N 1
ATOM 8363 C CA . LEU B 1 342 ? -2.492 42.438 18.594 1 97 342 LEU B CA 1
ATOM 8364 C C . LEU B 1 342 ? -2.605 41.656 17.297 1 97 342 LEU B C 1
ATOM 8366 O O . LEU B 1 342 ? -1.595 41.25 16.719 1 97 342 LEU B O 1
ATOM 8370 N N . ILE B 1 343 ? -3.812 41.531 16.781 1 97.44 343 ILE B N 1
ATOM 8371 C CA . ILE B 1 343 ? -4.055 40.719 15.586 1 97.44 343 ILE B CA 1
ATOM 8372 C C . ILE B 1 343 ? -3.35 41.344 14.383 1 97.44 343 ILE B C 1
ATOM 8374 O O . ILE B 1 343 ? -3.504 42.531 14.117 1 97.44 343 ILE B O 1
ATOM 8378 N N . GLY B 1 344 ? -2.602 40.531 13.711 1 96.31 344 GLY B N 1
ATOM 8379 C CA . GLY B 1 344 ? -1.959 40.969 12.484 1 96.31 344 GLY B CA 1
ATOM 8380 C C . GLY B 1 344 ? -0.787 41.906 12.711 1 96.31 344 GLY B C 1
ATOM 8381 O O . GLY B 1 344 ? -0.43 42.688 11.836 1 96.31 344 GLY B O 1
ATOM 8382 N N . GLY B 1 345 ? -0.19 41.844 13.781 1 96.5 345 GLY B N 1
ATOM 8383 C CA . GLY B 1 345 ? 0.915 42.75 14.109 1 96.5 345 GLY B CA 1
ATOM 8384 C C . GLY B 1 345 ? 2.146 42.5 13.258 1 96.5 345 GLY B C 1
ATOM 8385 O O . GLY B 1 345 ? 2.33 41.406 12.711 1 96.5 345 GLY B O 1
ATOM 8386 N N . GLU B 1 346 ? 2.959 43.5 13.172 1 96.75 346 GLU B N 1
ATOM 8387 C CA . GLU B 1 346 ? 4.152 43.469 12.336 1 96.75 346 GLU B CA 1
ATOM 8388 C C . GLU B 1 346 ? 5.121 42.406 12.805 1 96.75 346 GLU B C 1
ATOM 8390 O O . GLU B 1 346 ? 5.758 41.719 11.984 1 96.75 346 GLU B O 1
ATOM 8395 N N . ASN B 1 347 ? 5.188 42.281 14.062 1 97.56 347 ASN B N 1
ATOM 8396 C CA . ASN B 1 347 ? 6.082 41.25 14.586 1 97.56 347 ASN B CA 1
ATOM 8397 C C . ASN B 1 347 ? 5.602 39.844 14.219 1 97.56 347 ASN B C 1
ATOM 8399 O O . ASN B 1 347 ? 6.414 38.938 13.969 1 97.56 347 ASN B O 1
ATOM 8403 N N . ASP B 1 348 ? 4.293 39.656 14.273 1 98 348 ASP B N 1
ATOM 8404 C CA . ASP B 1 348 ? 3.715 38.375 13.906 1 98 348 ASP B CA 1
ATOM 8405 C C . ASP B 1 348 ? 3.975 38.062 12.438 1 98 348 ASP B C 1
ATOM 8407 O O . ASP B 1 348 ? 4.348 36.938 12.094 1 98 348 ASP B O 1
ATOM 8411 N N . THR B 1 349 ? 3.795 39 11.617 1 97.44 349 THR B N 1
ATOM 8412 C CA . THR B 1 349 ? 4.016 38.844 10.188 1 97.44 349 THR B CA 1
ATOM 8413 C C . THR B 1 349 ? 5.488 38.562 9.891 1 97.44 349 THR B C 1
ATOM 8415 O O . THR B 1 349 ? 5.82 37.781 9.008 1 97.44 349 THR B O 1
ATOM 8418 N N . ALA B 1 350 ? 6.348 39.219 10.633 1 98.44 350 ALA B N 1
ATOM 8419 C CA . ALA B 1 350 ? 7.781 38.969 10.492 1 98.44 350 ALA B CA 1
ATOM 8420 C C . ALA B 1 350 ? 8.141 37.531 10.859 1 98.44 350 ALA B C 1
ATOM 8422 O O . ALA B 1 350 ? 9.016 36.938 10.234 1 98.44 350 ALA B O 1
ATOM 8423 N N . THR B 1 351 ? 7.5 37.031 11.875 1 98.56 351 THR B N 1
ATOM 8424 C CA . THR B 1 351 ? 7.723 35.656 12.273 1 98.56 351 THR B CA 1
ATOM 8425 C C . THR B 1 351 ? 7.258 34.688 11.18 1 98.56 351 THR B C 1
ATOM 8427 O O . THR B 1 351 ? 7.953 33.719 10.859 1 98.56 351 THR B O 1
ATOM 8430 N N . ALA B 1 352 ? 6.082 34.938 10.617 1 98.75 352 ALA B N 1
ATOM 8431 C CA . ALA B 1 352 ? 5.566 34.125 9.523 1 98.75 352 ALA B CA 1
ATOM 8432 C C . ALA B 1 352 ? 6.496 34.156 8.312 1 98.75 352 ALA B C 1
ATOM 8434 O O . ALA B 1 352 ? 6.699 33.156 7.641 1 98.75 352 ALA B O 1
ATOM 8435 N N . LEU B 1 353 ? 7.043 35.344 8.016 1 98.81 353 LEU B N 1
ATOM 8436 C CA . LEU B 1 353 ? 7.98 35.5 6.91 1 98.81 353 LEU B CA 1
ATOM 8437 C C . LEU B 1 353 ? 9.266 34.719 7.168 1 98.81 353 LEU B C 1
ATOM 8439 O O . LEU B 1 353 ? 9.789 34.062 6.262 1 98.81 353 LEU B O 1
ATOM 8443 N N . GLU B 1 354 ? 9.727 34.812 8.375 1 98.75 354 GLU B N 1
ATOM 8444 C CA . GLU B 1 354 ? 10.938 34.062 8.703 1 98.75 354 GLU B CA 1
ATOM 8445 C C . GLU B 1 354 ? 10.711 32.562 8.555 1 98.75 354 GLU B C 1
ATOM 8447 O O . GLU B 1 354 ? 11.57 31.844 8.039 1 98.75 354 GLU B O 1
ATOM 8452 N N . LEU B 1 355 ? 9.594 32.062 9.023 1 98.81 355 LEU B N 1
ATOM 8453 C CA . LEU B 1 355 ? 9.273 30.656 8.852 1 98.81 355 LEU B CA 1
ATOM 8454 C C . LEU B 1 355 ? 9.234 30.281 7.367 1 98.81 355 LEU B C 1
ATOM 8456 O O . LEU B 1 355 ? 9.742 29.234 6.973 1 98.81 355 LEU B O 1
ATOM 8460 N N . ALA B 1 356 ? 8.602 31.109 6.543 1 98.88 356 ALA B N 1
ATOM 8461 C CA . ALA B 1 356 ? 8.562 30.859 5.105 1 98.88 356 ALA B CA 1
ATOM 8462 C C . ALA B 1 356 ? 9.969 30.812 4.516 1 98.88 356 ALA B C 1
ATOM 8464 O O . ALA B 1 356 ? 10.305 29.875 3.781 1 98.88 356 ALA B O 1
ATOM 8465 N N . ARG B 1 357 ? 10.812 31.828 4.875 1 98.75 357 ARG B N 1
ATOM 8466 C CA . ARG B 1 357 ? 12.188 31.906 4.391 1 98.75 357 ARG B CA 1
ATOM 8467 C C . ARG B 1 357 ? 12.969 30.641 4.742 1 98.75 357 ARG B C 1
ATOM 8469 O O . ARG B 1 357 ? 13.734 30.141 3.922 1 98.75 357 ARG B O 1
ATOM 8476 N N . GLU B 1 358 ? 12.703 30.141 5.949 1 98.5 358 GLU B N 1
ATOM 8477 C CA . GLU B 1 358 ? 13.461 29.016 6.484 1 98.5 358 GLU B CA 1
ATOM 8478 C C . GLU B 1 358 ? 12.938 27.688 5.949 1 98.5 358 GLU B C 1
ATOM 8480 O O . GLU B 1 358 ? 13.602 26.656 6.066 1 98.5 358 GLU B O 1
ATOM 8485 N N . SER B 1 359 ? 11.797 27.656 5.266 1 98.75 359 SER B N 1
ATOM 8486 C CA . SER B 1 359 ? 11.109 26.406 4.961 1 98.75 359 SER B CA 1
ATOM 8487 C C . SER B 1 359 ? 11.172 26.094 3.471 1 98.75 359 SER B C 1
ATOM 8489 O O . SER B 1 359 ? 10.977 24.938 3.066 1 98.75 359 SER B O 1
ATOM 8491 N N . ILE B 1 360 ? 11.32 27.016 2.605 1 98.81 360 ILE B N 1
ATOM 8492 C CA . ILE B 1 360 ? 11.32 26.812 1.161 1 98.81 360 ILE B CA 1
ATOM 8493 C C . ILE B 1 360 ? 12.602 26.094 0.743 1 98.81 360 ILE B C 1
ATOM 8495 O O . ILE B 1 360 ? 13.688 26.391 1.238 1 98.81 360 ILE B O 1
ATOM 8499 N N . VAL B 1 361 ? 12.508 25.094 -0.185 1 98.94 361 VAL B N 1
ATOM 8500 C CA . VAL B 1 361 ? 13.602 24.156 -0.451 1 98.94 361 VAL B CA 1
ATOM 8501 C C . VAL B 1 361 ? 14.094 24.344 -1.886 1 98.94 361 VAL B C 1
ATOM 8503 O O . VAL B 1 361 ? 13.312 24.25 -2.834 1 98.94 361 VAL B O 1
ATOM 8506 N N . LEU B 1 362 ? 15.375 24.641 -2.055 1 98.88 362 LEU B N 1
ATOM 8507 C CA . LEU B 1 362 ? 16.016 24.562 -3.365 1 98.88 362 LEU B CA 1
ATOM 8508 C C . LEU B 1 362 ? 16.391 23.125 -3.703 1 98.88 362 LEU B C 1
ATOM 8510 O O . LEU B 1 362 ? 17.203 22.516 -3.008 1 98.88 362 LEU B O 1
ATOM 8514 N N . LEU B 1 363 ? 15.82 22.609 -4.766 1 98.81 363 LEU B N 1
ATOM 8515 C CA . LEU B 1 363 ? 15.953 21.188 -5.043 1 98.81 363 LEU B CA 1
ATOM 8516 C C . LEU B 1 363 ? 16.922 20.938 -6.199 1 98.81 363 LEU B C 1
ATOM 8518 O O . LEU B 1 363 ? 17.531 19.875 -6.293 1 98.81 363 LEU B O 1
ATOM 8522 N N . LYS B 1 364 ? 16.969 21.844 -7.094 1 98.56 364 LYS B N 1
ATOM 8523 C CA . LYS B 1 364 ? 17.828 21.766 -8.273 1 98.56 364 LYS B CA 1
ATOM 8524 C C . LYS B 1 364 ? 18.344 23.141 -8.656 1 98.56 364 LYS B C 1
ATOM 8526 O O . LYS B 1 364 ? 17.625 24.141 -8.578 1 98.56 364 LYS B O 1
ATOM 8531 N N . ASN B 1 365 ? 19.578 23.203 -9.078 1 98.5 365 ASN B N 1
ATOM 8532 C CA . ASN B 1 365 ? 20.188 24.453 -9.508 1 98.5 365 ASN B CA 1
ATOM 8533 C C . ASN B 1 365 ? 21.344 24.203 -10.477 1 98.5 365 ASN B C 1
ATOM 8535 O O . ASN B 1 365 ? 22.5 24.484 -10.164 1 98.5 365 ASN B O 1
ATOM 8539 N N . ASN B 1 366 ? 21.016 23.844 -11.617 1 97.94 366 ASN B N 1
ATOM 8540 C CA . ASN B 1 366 ? 22.016 23.547 -12.633 1 97.94 366 ASN B CA 1
ATOM 8541 C C . ASN B 1 366 ? 22.766 24.797 -13.078 1 97.94 366 ASN B C 1
ATOM 8543 O O . ASN B 1 366 ? 22.156 25.859 -13.25 1 97.94 366 ASN B O 1
ATOM 8547 N N . ASP B 1 367 ? 24.062 24.719 -13.281 1 96 367 ASP B N 1
ATOM 8548 C CA . ASP B 1 367 ? 24.938 25.781 -13.758 1 96 367 ASP B CA 1
ATOM 8549 C C . ASP B 1 367 ? 24.875 27 -12.844 1 96 367 ASP B C 1
ATOM 8551 O O . ASP B 1 367 ? 25.109 28.125 -13.289 1 96 367 ASP B O 1
ATOM 8555 N N . SER B 1 368 ? 24.422 26.781 -11.562 1 96.12 368 SER B N 1
ATOM 8556 C CA . SER B 1 368 ? 24.312 27.875 -10.609 1 96.12 368 SER B CA 1
ATOM 8557 C C . SER B 1 368 ? 23.516 29.047 -11.211 1 96.12 368 SER B C 1
ATOM 8559 O O . SER B 1 368 ? 23.922 30.203 -11.094 1 96.12 368 SER B O 1
ATOM 8561 N N . VAL B 1 369 ? 22.453 28.656 -11.867 1 97.75 369 VAL B N 1
ATOM 8562 C CA . VAL B 1 369 ? 21.625 29.672 -12.516 1 97.75 369 VAL B CA 1
ATOM 8563 C C . VAL B 1 369 ? 21.047 30.625 -11.461 1 97.75 369 VAL B C 1
ATOM 8565 O O . VAL B 1 369 ? 20.844 31.812 -11.727 1 97.75 369 VAL B O 1
ATOM 8568 N N . LEU B 1 370 ? 20.719 30.109 -10.289 1 98.12 370 LEU B N 1
ATOM 8569 C CA . LEU B 1 370 ? 20.25 30.938 -9.18 1 98.12 370 LEU B CA 1
ATOM 8570 C C . LEU B 1 370 ? 21.391 31.25 -8.219 1 98.12 370 LEU B C 1
ATOM 8572 O O . LEU B 1 370 ? 22.297 30.438 -8.031 1 98.12 370 LEU B O 1
ATOM 8576 N N . PRO B 1 371 ? 21.328 32.469 -7.668 1 97.94 371 PRO B N 1
ATOM 8577 C CA . PRO B 1 371 ? 20.281 33.469 -7.719 1 97.94 371 PRO B CA 1
ATOM 8578 C C . PRO B 1 371 ? 20.344 34.344 -8.977 1 97.94 371 PRO B C 1
ATOM 8580 O O . PRO B 1 371 ? 21.406 34.438 -9.594 1 97.94 371 PRO B O 1
ATOM 8583 N N . LEU B 1 372 ? 19.281 34.938 -9.281 1 98.25 372 LEU B N 1
ATOM 8584 C CA . LEU B 1 372 ? 19.188 35.812 -10.445 1 98.25 372 LEU B CA 1
ATOM 8585 C C . LEU B 1 372 ? 19.734 37.219 -10.133 1 98.25 372 LEU B C 1
ATOM 8587 O O . LEU B 1 372 ? 19.609 37.688 -9.008 1 98.25 372 LEU B O 1
ATOM 8591 N N . ALA B 1 373 ? 20.297 37.844 -11.188 1 97 373 ALA B N 1
ATOM 8592 C CA . ALA B 1 373 ? 20.609 39.25 -11.086 1 97 373 ALA B CA 1
ATOM 8593 C C . ALA B 1 373 ? 19.344 40.125 -11.18 1 97 373 ALA B C 1
ATOM 8595 O O . ALA B 1 373 ? 18.406 39.75 -11.875 1 97 373 ALA B O 1
ATOM 8596 N N . GLU B 1 374 ? 19.344 41.219 -10.547 1 96.31 374 GLU B N 1
ATOM 8597 C CA . GLU B 1 374 ? 18.156 42.062 -10.508 1 96.31 374 GLU B CA 1
ATOM 8598 C C . GLU B 1 374 ? 17.828 42.625 -11.898 1 96.31 374 GLU B C 1
ATOM 8600 O O . GLU B 1 374 ? 16.688 42.969 -12.18 1 96.31 374 GLU B O 1
ATOM 8605 N N . ASP B 1 375 ? 18.828 42.688 -12.781 1 95.69 375 ASP B N 1
ATOM 8606 C CA . ASP B 1 375 ? 18.609 43.25 -14.117 1 95.69 375 ASP B CA 1
ATOM 8607 C C . ASP B 1 375 ? 18.438 42.125 -15.141 1 95.69 375 ASP B C 1
ATOM 8609 O O . ASP B 1 375 ? 18.375 42.375 -16.344 1 95.69 375 ASP B O 1
ATOM 8613 N N . ALA B 1 376 ? 18.344 40.875 -14.672 1 96.56 376 ALA B N 1
ATOM 8614 C CA . ALA B 1 376 ? 18.141 39.75 -15.578 1 96.56 376 ALA B CA 1
ATOM 8615 C C . ALA B 1 376 ? 16.812 39.875 -16.328 1 96.56 376 ALA B C 1
ATOM 8617 O O . ALA B 1 376 ? 15.836 40.375 -15.781 1 96.56 376 ALA B O 1
ATOM 8618 N N . SER B 1 377 ? 16.766 39.469 -17.578 1 97.69 377 SER B N 1
ATOM 8619 C CA . SER B 1 377 ? 15.539 39.375 -18.359 1 97.69 377 SER B CA 1
ATOM 8620 C C . SER B 1 377 ? 14.711 38.156 -17.969 1 97.69 377 SER B C 1
ATOM 8622 O O . SER B 1 377 ? 15.133 37.031 -18.203 1 97.69 377 SER B O 1
ATOM 8624 N N . VAL B 1 378 ? 13.539 38.438 -17.359 1 98.56 378 VAL B N 1
ATOM 8625 C CA . VAL B 1 378 ? 12.758 37.344 -16.781 1 98.56 378 VAL B CA 1
ATOM 8626 C C . VAL B 1 378 ? 11.336 37.344 -17.344 1 98.56 378 VAL B C 1
ATOM 8628 O O . VAL B 1 378 ? 10.68 38.406 -17.328 1 98.56 378 VAL B O 1
ATOM 8631 N N . PHE B 1 379 ? 10.875 36.25 -17.891 1 98.56 379 PHE B N 1
ATOM 8632 C CA . PHE B 1 379 ? 9.453 36 -18.141 1 98.56 379 PHE B CA 1
ATOM 8633 C C . PHE B 1 379 ? 8.836 35.188 -17 1 98.56 379 PHE B C 1
ATOM 8635 O O . PHE B 1 379 ? 9.258 34.062 -16.719 1 98.56 379 PHE B O 1
ATOM 8642 N N . LEU B 1 380 ? 7.883 35.75 -16.266 1 98.88 380 LEU B N 1
ATOM 8643 C CA . LEU B 1 380 ? 7.148 35.094 -15.195 1 98.88 380 LEU B CA 1
ATOM 8644 C C . LEU B 1 380 ? 5.824 34.562 -15.695 1 98.88 380 LEU B C 1
ATOM 8646 O O . LEU B 1 380 ? 5.066 35.25 -16.375 1 98.88 380 LEU B O 1
ATOM 8650 N N . THR B 1 381 ? 5.562 33.25 -15.375 1 98.81 381 THR B N 1
ATOM 8651 C CA . THR B 1 381 ? 4.324 32.625 -15.797 1 98.81 381 THR B CA 1
ATOM 8652 C C . THR B 1 381 ? 3.877 31.578 -14.773 1 98.81 381 THR B C 1
ATOM 8654 O O . THR B 1 381 ? 4.551 31.375 -13.766 1 98.81 381 THR B O 1
ATOM 8657 N N . GLY B 1 382 ? 2.656 30.969 -14.992 1 98.62 382 GLY B N 1
ATOM 8658 C CA . GLY B 1 382 ? 2.098 29.938 -14.133 1 98.62 382 GLY B CA 1
ATOM 8659 C C . GLY B 1 382 ? 0.949 30.422 -13.281 1 98.62 382 GLY B C 1
ATOM 8660 O O . GLY B 1 382 ? 0.946 31.578 -12.836 1 98.62 382 GLY B O 1
ATOM 8661 N N . HIS B 1 383 ? 0.132 29.516 -12.93 1 98.5 383 HIS B N 1
ATOM 8662 C CA . HIS B 1 383 ? -1.126 29.844 -12.273 1 98.5 383 HIS B CA 1
ATOM 8663 C C . HIS B 1 383 ? -0.889 30.344 -10.852 1 98.5 383 HIS B C 1
ATOM 8665 O O . HIS B 1 383 ? -1.699 31.094 -10.312 1 98.5 383 HIS B O 1
ATOM 8671 N N . ALA B 1 384 ? 0.232 30.031 -10.242 1 98.56 384 ALA B N 1
ATOM 8672 C CA . ALA B 1 384 ? 0.437 30.375 -8.836 1 98.56 384 ALA B CA 1
ATOM 8673 C C . ALA B 1 384 ? 1.311 31.609 -8.695 1 98.56 384 ALA B C 1
ATOM 8675 O O . ALA B 1 384 ? 1.585 32.062 -7.578 1 98.56 384 ALA B O 1
ATOM 8676 N N . ALA B 1 385 ? 1.702 32.219 -9.75 1 98.75 385 ALA B N 1
ATOM 8677 C CA . ALA B 1 385 ? 2.615 33.344 -9.719 1 98.75 385 ALA B CA 1
ATOM 8678 C C . ALA B 1 385 ? 1.953 34.562 -9.086 1 98.75 385 ALA B C 1
ATOM 8680 O O . ALA B 1 385 ? 2.617 35.375 -8.43 1 98.75 385 ALA B O 1
ATOM 8681 N N . ASP B 1 386 ? 0.658 34.719 -9.312 1 98.62 386 ASP B N 1
ATOM 8682 C CA . ASP B 1 386 ? -0.072 35.875 -8.836 1 98.62 386 ASP B CA 1
ATOM 8683 C C . ASP B 1 386 ? -1.311 35.469 -8.039 1 98.62 386 ASP B C 1
ATOM 8685 O O . ASP B 1 386 ? -2.393 36.031 -8.234 1 98.62 386 ASP B O 1
ATOM 8689 N N . ASP B 1 387 ? -1.169 34.438 -7.176 1 98.5 387 ASP B N 1
ATOM 8690 C CA . ASP B 1 387 ? -2.291 33.938 -6.406 1 98.5 387 ASP B CA 1
ATOM 8691 C C . ASP B 1 387 ? -1.84 33.469 -5.023 1 98.5 387 ASP B C 1
ATOM 8693 O O . ASP B 1 387 ? -1.21 32.406 -4.891 1 98.5 387 ASP B O 1
ATOM 8697 N N . ILE B 1 388 ? -2.24 34.188 -4.012 1 98.38 388 ILE B N 1
ATOM 8698 C CA . ILE B 1 388 ? -1.82 33.875 -2.65 1 98.38 388 ILE B CA 1
ATOM 8699 C C . ILE B 1 388 ? -2.543 32.625 -2.152 1 98.38 388 ILE B C 1
ATOM 8701 O O . ILE B 1 388 ? -1.971 31.812 -1.414 1 98.38 388 ILE B O 1
ATOM 8705 N N . GLY B 1 389 ? -3.793 32.438 -2.576 1 98.06 389 GLY B N 1
ATOM 8706 C CA . GLY B 1 389 ? -4.562 31.266 -2.176 1 98.06 389 GLY B CA 1
ATOM 8707 C C . GLY B 1 389 ? -3.918 29.953 -2.59 1 98.06 389 GLY B C 1
ATOM 8708 O O . GLY B 1 389 ? -3.975 28.969 -1.852 1 98.06 389 GLY B O 1
ATOM 8709 N N . LEU B 1 390 ? -3.264 29.953 -3.756 1 98.19 390 LEU B N 1
ATOM 8710 C CA . LEU B 1 390 ? -2.596 28.75 -4.258 1 98.19 390 LEU B CA 1
ATOM 8711 C C . LEU B 1 390 ? -1.296 28.5 -3.5 1 98.19 390 LEU B C 1
ATOM 8713 O O . LEU B 1 390 ? -0.797 27.375 -3.475 1 98.19 390 LEU B O 1
ATOM 8717 N N . GLN B 1 391 ? -0.777 29.562 -2.832 1 98 391 GLN B N 1
ATOM 8718 C CA . GLN B 1 391 ? 0.406 29.422 -1.988 1 98 391 GLN B CA 1
ATOM 8719 C C . GLN B 1 391 ? 0.04 28.875 -0.614 1 98 391 GLN B C 1
ATOM 8721 O O . GLN B 1 391 ? 0.908 28.391 0.121 1 98 391 GLN B O 1
ATOM 8726 N N . CYS B 1 392 ? -1.266 28.938 -0.257 1 98.38 392 CYS B N 1
ATOM 8727 C CA . CYS B 1 392 ? -1.683 28.641 1.108 1 98.38 392 CYS B CA 1
ATOM 8728 C C . CYS B 1 392 ? -2.318 27.25 1.194 1 98.38 392 CYS B C 1
ATOM 8730 O O . CYS B 1 392 ? -2.178 26.562 2.205 1 98.38 392 CYS B O 1
ATOM 8732 N N . GLY B 1 393 ? -3.109 26.812 0.238 1 97.75 393 GLY B N 1
ATOM 8733 C CA . GLY B 1 393 ? -3.75 25.516 0.219 1 97.75 393 GLY B CA 1
ATOM 8734 C C . GLY B 1 393 ? -5.016 25.453 1.055 1 97.75 393 GLY B C 1
ATOM 8735 O O . GLY B 1 393 ? -5.645 26.484 1.306 1 97.75 393 GLY B O 1
ATOM 8736 N N . GLY B 1 394 ? -5.496 24.234 1.392 1 97.56 394 GLY B N 1
ATOM 8737 C CA . GLY B 1 394 ? -6.707 24 2.166 1 97.56 394 GLY B CA 1
ATOM 8738 C C . GLY B 1 394 ? -6.59 24.469 3.605 1 97.56 394 GLY B C 1
ATOM 8739 O O . GLY B 1 394 ? -5.5 24.828 4.059 1 97.56 394 GLY B O 1
ATOM 8740 N N . TRP B 1 395 ? -7.754 24.578 4.27 1 97.44 395 TRP B N 1
ATOM 8741 C CA . TRP B 1 395 ? -7.82 25.031 5.652 1 97.44 395 TRP B CA 1
ATOM 8742 C C . TRP B 1 395 ? -7.211 26.422 5.805 1 97.44 395 TRP B C 1
ATOM 8744 O O . TRP B 1 395 ? -6.418 26.672 6.719 1 97.44 395 TRP B O 1
ATOM 8754 N N . THR B 1 396 ? -7.477 27.297 4.832 1 97.88 396 THR B N 1
ATOM 8755 C CA . THR B 1 396 ? -7.09 28.703 4.867 1 97.88 396 THR B CA 1
ATOM 8756 C C . THR B 1 396 ? -8.297 29.609 4.602 1 97.88 396 THR B C 1
ATOM 8758 O O . THR B 1 396 ? -8.758 29.719 3.461 1 97.88 396 THR B O 1
ATOM 8761 N N . ILE B 1 397 ? -8.789 30.203 5.617 1 96.81 397 ILE B N 1
ATOM 8762 C CA . ILE B 1 397 ? -9.977 31.047 5.621 1 96.81 397 ILE B CA 1
ATOM 8763 C C . ILE B 1 397 ? -11.227 30.188 5.5 1 96.81 397 ILE B C 1
ATOM 8765 O O . ILE B 1 397 ? -12.227 30.422 6.188 1 96.81 397 ILE B O 1
ATOM 8769 N N . GLU B 1 398 ? -11.164 29.172 4.684 1 95.56 398 GLU B N 1
ATOM 8770 C CA . GLU B 1 398 ? -12.219 28.156 4.555 1 95.56 398 GLU B CA 1
ATOM 8771 C C . GLU B 1 398 ? -11.625 26.766 4.367 1 95.56 398 GLU B C 1
ATOM 8773 O O . GLU B 1 398 ? -10.414 26.625 4.164 1 95.56 398 GLU B O 1
ATOM 8778 N N . TRP B 1 399 ? -12.484 25.734 4.445 1 95.88 399 TRP B N 1
ATOM 8779 C CA . TRP B 1 399 ? -12.094 24.328 4.492 1 95.88 399 TRP B CA 1
ATOM 8780 C C . TRP B 1 399 ? -11.297 23.953 3.248 1 95.88 399 TRP B C 1
ATOM 8782 O O . TRP B 1 399 ? -10.133 23.562 3.346 1 95.88 399 TRP B O 1
ATOM 8792 N N . GLN B 1 400 ? -11.688 24.203 2.047 1 95.75 400 GLN B N 1
ATOM 8793 C CA . GLN B 1 400 ? -11.023 23.781 0.815 1 95.75 400 GLN B CA 1
ATOM 8794 C C . GLN B 1 400 ? -9.992 24.812 0.372 1 95.75 400 GLN B C 1
ATOM 8796 O O . GLN B 1 400 ? -9.148 24.531 -0.483 1 95.75 400 GLN B O 1
ATOM 8801 N N . GLY B 1 401 ? -10.008 26.031 0.957 1 96.62 401 GLY B N 1
ATOM 8802 C CA . GLY B 1 401 ? -9.156 27.125 0.527 1 96.62 401 GLY B CA 1
ATOM 8803 C C . GLY B 1 401 ? -9.719 27.875 -0.664 1 96.62 401 GLY B C 1
ATOM 8804 O O . GLY B 1 401 ? -10.758 27.516 -1.206 1 96.62 401 GLY B O 1
ATOM 8805 N N . TYR B 1 402 ? -9.109 29.047 -0.971 1 94.81 402 TYR B N 1
ATOM 8806 C CA . TYR B 1 402 ? -9.523 29.891 -2.078 1 94.81 402 TYR B CA 1
ATOM 8807 C C . TYR B 1 402 ? -8.398 30.062 -3.09 1 94.81 402 TYR B C 1
ATOM 8809 O O . TYR B 1 402 ? -7.227 30.188 -2.713 1 94.81 402 TYR B O 1
ATOM 8817 N N . ALA B 1 403 ? -8.734 30.062 -4.34 1 95.19 403 ALA B N 1
ATOM 8818 C CA . ALA B 1 403 ? -7.879 30.578 -5.41 1 95.19 403 ALA B CA 1
ATOM 8819 C C . ALA B 1 403 ? -8.477 31.828 -6.043 1 95.19 403 ALA B C 1
ATOM 8821 O O . ALA B 1 403 ? -9.695 31.953 -6.164 1 95.19 403 ALA B O 1
ATOM 8822 N N . GLY B 1 404 ? -7.637 32.75 -6.375 1 95.38 404 GLY B N 1
ATOM 8823 C CA . GLY B 1 404 ? -8.086 33.938 -7.129 1 95.38 404 GLY B CA 1
ATOM 8824 C C . GLY B 1 404 ? -8.703 35 -6.262 1 95.38 404 GLY B C 1
ATOM 8825 O O . GLY B 1 404 ? -9.516 35.781 -6.738 1 95.38 404 GLY B O 1
ATOM 8826 N N . HIS B 1 405 ? -8.344 35.031 -4.902 1 96.25 405 HIS B N 1
ATOM 8827 C CA . HIS B 1 405 ? -8.914 36 -3.973 1 96.25 405 HIS B CA 1
ATOM 8828 C C . HIS B 1 405 ? -7.828 36.625 -3.111 1 96.25 405 HIS B C 1
ATOM 8830 O O . HIS B 1 405 ? -7.918 36.594 -1.881 1 96.25 405 HIS B O 1
ATOM 8836 N N . ASN B 1 406 ? -6.934 37.281 -3.77 1 97.56 406 ASN B N 1
ATOM 8837 C CA . ASN B 1 406 ? -5.789 37.875 -3.076 1 97.56 406 ASN B CA 1
ATOM 8838 C C . ASN B 1 406 ? -6.227 38.906 -2.037 1 97.56 406 ASN B C 1
ATOM 8840 O O . ASN B 1 406 ? -5.523 39.125 -1.051 1 97.56 406 ASN B O 1
ATOM 8844 N N . GLU B 1 407 ? -7.422 39.5 -2.141 1 95.94 407 GLU B N 1
ATOM 8845 C CA . GLU B 1 407 ? -7.926 40.5 -1.229 1 95.94 407 GLU B CA 1
ATOM 8846 C C . GLU B 1 407 ? -8.188 39.938 0.157 1 95.94 407 GLU B C 1
ATOM 8848 O O . GLU B 1 407 ? -8.281 40.688 1.14 1 95.94 407 GLU B O 1
ATOM 8853 N N . LEU B 1 408 ? -8.305 38.656 0.26 1 96.69 408 LEU B N 1
ATOM 8854 C CA . LEU B 1 408 ? -8.57 38 1.534 1 96.69 408 LEU B CA 1
ATOM 8855 C C . LEU B 1 408 ? -7.293 37.875 2.369 1 96.69 408 LEU B C 1
ATOM 8857 O O . LEU B 1 408 ? -7.348 37.531 3.553 1 96.69 408 LEU B O 1
ATOM 8861 N N . TYR B 1 409 ? -6.18 38.25 1.776 1 96.94 409 TYR B N 1
ATOM 8862 C CA . TYR B 1 409 ? -4.875 38.125 2.416 1 96.94 409 TYR B CA 1
ATOM 8863 C C . TYR B 1 409 ? -4.176 39.469 2.502 1 96.94 409 TYR B C 1
ATOM 8865 O O . TYR B 1 409 ? -3.127 39.688 1.888 1 96.94 409 TYR B O 1
ATOM 8873 N N . PRO B 1 410 ? -4.613 40.312 3.312 1 95.25 410 PRO B N 1
ATOM 8874 C CA . PRO B 1 410 ? -4.129 41.688 3.338 1 95.25 410 PRO B CA 1
ATOM 8875 C C . PRO B 1 410 ? -2.684 41.812 3.822 1 95.25 410 PRO B C 1
ATOM 8877 O O . PRO B 1 410 ? -2.02 42.812 3.578 1 95.25 410 PRO B O 1
ATOM 8880 N N . LEU B 1 411 ? -2.162 40.781 4.496 1 96.06 411 LEU B N 1
ATOM 8881 C CA . LEU B 1 411 ? -0.813 40.875 5.047 1 96.06 411 LEU B CA 1
ATOM 8882 C C . LEU B 1 411 ? 0.205 40.281 4.074 1 96.06 411 LEU B C 1
ATOM 8884 O O . LEU B 1 411 ? 1.414 40.438 4.273 1 96.06 411 LEU B O 1
ATOM 8888 N N . GLY B 1 412 ? -0.303 39.625 3.043 1 94.81 412 GLY B N 1
ATOM 8889 C CA . GLY B 1 412 ? 0.581 38.844 2.174 1 94.81 412 GLY B CA 1
ATOM 8890 C C . GLY B 1 412 ? 0.809 39.531 0.829 1 94.81 412 GLY B C 1
ATOM 8891 O O . GLY B 1 412 ? 0.366 40.656 0.605 1 94.81 412 GLY B O 1
ATOM 8892 N N . SER B 1 413 ? 1.655 38.875 -0.012 1 96.44 413 SER B N 1
ATOM 8893 C CA . SER B 1 413 ? 1.948 39.312 -1.376 1 96.44 413 SER B CA 1
ATOM 8894 C C . SER B 1 413 ? 2.314 38.125 -2.262 1 96.44 413 SER B C 1
ATOM 8896 O O . SER B 1 413 ? 2.695 37.062 -1.762 1 96.44 413 SER B O 1
ATOM 8898 N N . THR B 1 414 ? 2.104 38.281 -3.506 1 98.38 414 THR B N 1
ATOM 8899 C CA . THR B 1 414 ? 2.336 37.188 -4.465 1 98.38 414 THR B CA 1
ATOM 8900 C C . THR B 1 414 ? 3.801 37.156 -4.891 1 98.38 414 THR B C 1
ATOM 8902 O O . THR B 1 414 ? 4.566 38.062 -4.578 1 98.38 414 THR B O 1
ATOM 8905 N N . VAL B 1 415 ? 4.18 36.062 -5.594 1 98.75 415 VAL B N 1
ATOM 8906 C CA . VAL B 1 415 ? 5.516 35.969 -6.18 1 98.75 415 VAL B CA 1
ATOM 8907 C C . VAL B 1 415 ? 5.73 37.094 -7.184 1 98.75 415 VAL B C 1
ATOM 8909 O O . VAL B 1 415 ? 6.781 37.719 -7.184 1 98.75 415 VAL B O 1
ATOM 8912 N N . LYS B 1 416 ? 4.734 37.375 -8.023 1 98.62 416 LYS B N 1
ATOM 8913 C CA . LYS B 1 416 ? 4.801 38.438 -9.039 1 98.62 416 LYS B CA 1
ATOM 8914 C C . LYS B 1 416 ? 5.086 39.781 -8.406 1 98.62 416 LYS B C 1
ATOM 8916 O O . LYS B 1 416 ? 6.016 40.5 -8.812 1 98.62 416 LYS B O 1
ATOM 8921 N N . GLU B 1 417 ? 4.285 40.156 -7.395 1 98.06 417 GLU B N 1
ATOM 8922 C CA . GLU B 1 417 ? 4.426 41.469 -6.75 1 98.06 417 GLU B CA 1
ATOM 8923 C C . GLU B 1 417 ? 5.824 41.656 -6.176 1 98.06 417 GLU B C 1
ATOM 8925 O O . GLU B 1 417 ? 6.395 42.75 -6.254 1 98.06 417 GLU B O 1
ATOM 8930 N N . ASN B 1 418 ? 6.34 40.625 -5.645 1 98.5 418 ASN B N 1
ATOM 8931 C CA . ASN B 1 418 ? 7.629 40.75 -4.973 1 98.5 418 ASN B CA 1
ATOM 8932 C C . ASN B 1 418 ? 8.781 40.719 -5.973 1 98.5 418 ASN B C 1
ATOM 8934 O O . ASN B 1 418 ? 9.805 41.375 -5.75 1 98.5 418 ASN B O 1
ATOM 8938 N N . ILE B 1 419 ? 8.68 39.969 -7.066 1 98.44 419 ILE B N 1
ATOM 8939 C CA . ILE B 1 419 ? 9.68 40.031 -8.125 1 98.44 419 ILE B CA 1
ATOM 8940 C C . ILE B 1 419 ? 9.703 41.438 -8.711 1 98.44 419 ILE B C 1
ATOM 8942 O O . ILE B 1 419 ? 10.773 42.031 -8.922 1 98.44 419 ILE B O 1
ATOM 8946 N N . GLU B 1 420 ? 8.516 42.031 -8.969 1 97.69 420 GLU B N 1
ATOM 8947 C CA . GLU B 1 420 ? 8.414 43.406 -9.469 1 97.69 420 GLU B CA 1
ATOM 8948 C C . GLU B 1 420 ? 9.055 44.375 -8.492 1 97.69 420 GLU B C 1
ATOM 8950 O O . GLU B 1 420 ? 9.766 45.312 -8.906 1 97.69 420 GLU B O 1
ATOM 8955 N N . SER B 1 421 ? 8.797 44.188 -7.25 1 97.5 421 SER B N 1
ATOM 8956 C CA . SER B 1 421 ? 9.352 45.062 -6.23 1 97.5 421 SER B CA 1
ATOM 8957 C C . SER B 1 421 ? 10.875 44.969 -6.203 1 97.5 421 SER B C 1
ATOM 8959 O O . SER B 1 421 ? 11.555 46 -6.195 1 97.5 421 SER B O 1
ATOM 8961 N N . ILE B 1 422 ? 11.438 43.812 -6.195 1 97.69 422 ILE B N 1
ATOM 8962 C CA . ILE B 1 422 ? 12.875 43.594 -6.102 1 97.69 422 ILE B CA 1
ATOM 8963 C C . ILE B 1 422 ? 13.57 44.156 -7.336 1 97.69 422 ILE B C 1
ATOM 8965 O O . ILE B 1 422 ? 14.664 44.719 -7.242 1 97.69 422 ILE B O 1
ATOM 8969 N N . THR B 1 423 ? 12.859 44.125 -8.492 1 96.88 423 THR B N 1
ATOM 8970 C CA . THR B 1 423 ? 13.469 44.562 -9.75 1 96.88 423 THR B CA 1
ATOM 8971 C C . THR B 1 423 ? 13.086 46.031 -10.062 1 96.88 423 THR B C 1
ATOM 8973 O O . THR B 1 423 ? 13.453 46.562 -11.109 1 96.88 423 THR B O 1
ATOM 8976 N N . GLY B 1 424 ? 12.328 46.656 -9.203 1 95.31 424 GLY B N 1
ATOM 8977 C CA . GLY B 1 424 ? 11.898 48.031 -9.406 1 95.31 424 GLY B CA 1
ATOM 8978 C C . GLY B 1 424 ? 10.977 48.188 -10.602 1 95.31 424 GLY B C 1
ATOM 8979 O O . GLY B 1 424 ? 11.125 49.156 -11.375 1 95.31 424 GLY B O 1
ATOM 8980 N N . ASN B 1 425 ? 10.18 47.188 -10.75 1 89.75 425 ASN B N 1
ATOM 8981 C CA . ASN B 1 425 ? 9.273 47.188 -11.891 1 89.75 425 ASN B CA 1
ATOM 8982 C C . ASN B 1 425 ? 10.016 47.375 -13.203 1 89.75 425 ASN B C 1
ATOM 8984 O O . ASN B 1 425 ? 9.633 48.219 -14.031 1 89.75 425 ASN B O 1
ATOM 8988 N N . SER B 1 426 ? 10.938 46.719 -13.297 1 88.75 426 SER B N 1
ATOM 8989 C CA . SER B 1 426 ? 11.781 46.812 -14.484 1 88.75 426 SER B CA 1
ATOM 8990 C C . SER B 1 426 ? 11.055 46.312 -15.719 1 88.75 426 SER B C 1
ATOM 8992 O O . SER B 1 426 ? 10.258 45.375 -15.633 1 88.75 426 SER B O 1
ATOM 8994 N N . SER B 1 427 ? 11.414 46.812 -16.844 1 90.06 427 SER B N 1
ATOM 8995 C CA . SER B 1 427 ? 10.891 46.344 -18.125 1 90.06 427 SER B CA 1
ATOM 8996 C C . SER B 1 427 ? 11.5 45 -18.531 1 90.06 427 SER B C 1
ATOM 8998 O O . SER B 1 427 ? 11.008 44.344 -19.438 1 90.06 427 SER B O 1
ATOM 9000 N N . SER B 1 428 ? 12.422 44.625 -17.75 1 92.31 428 SER B N 1
ATOM 9001 C CA . SER B 1 428 ? 13.07 43.344 -18.062 1 92.31 428 SER B CA 1
ATOM 9002 C C . SER B 1 428 ? 12.25 42.156 -17.531 1 92.31 428 SER B C 1
ATOM 9004 O O . SER B 1 428 ? 12.539 41 -17.844 1 92.31 428 SER B O 1
ATOM 9006 N N . VAL B 1 429 ? 11.219 42.469 -16.797 1 97.19 429 VAL B N 1
ATOM 9007 C CA . VAL B 1 429 ? 10.336 41.438 -16.281 1 97.19 429 VAL B CA 1
ATOM 9008 C C . VAL B 1 429 ? 8.984 41.5 -16.984 1 97.19 429 VAL B C 1
ATOM 9010 O O . VAL B 1 429 ? 8.344 42.562 -17 1 97.19 429 VAL B O 1
ATOM 9013 N N . SER B 1 430 ? 8.578 40.438 -17.625 1 98.12 430 SER B N 1
ATOM 9014 C CA . SER B 1 430 ? 7.258 40.312 -18.219 1 98.12 430 SER B CA 1
ATOM 9015 C C . SER B 1 430 ? 6.441 39.25 -17.531 1 98.12 430 SER B C 1
ATOM 9017 O O . SER B 1 430 ? 7.004 38.344 -16.922 1 98.12 430 SER B O 1
ATOM 9019 N N . TYR B 1 431 ? 5.137 39.406 -17.594 1 98.31 431 TYR B N 1
ATOM 9020 C CA . TYR B 1 431 ? 4.254 38.438 -16.969 1 98.31 431 TYR B CA 1
ATOM 9021 C C . TYR B 1 431 ? 3.098 38.094 -17.891 1 98.31 431 TYR B C 1
ATOM 9023 O O . TYR B 1 431 ? 2.5 38.938 -18.531 1 98.31 431 TYR B O 1
ATOM 9031 N N . PHE B 1 432 ? 2.83 36.781 -17.984 1 98.5 432 PHE B N 1
ATOM 9032 C CA . PHE B 1 432 ? 1.64 36.25 -18.625 1 98.5 432 PHE B CA 1
ATOM 9033 C C . PHE B 1 432 ? 1.316 34.844 -18.094 1 98.5 432 PHE B C 1
ATOM 9035 O O . PHE B 1 432 ? 2.193 34 -18.016 1 98.5 432 PHE B O 1
ATOM 9042 N N . ASN B 1 433 ? 0.131 34.688 -17.703 1 96.81 433 ASN B N 1
ATOM 9043 C CA . ASN B 1 433 ? -0.265 33.375 -17.297 1 96.81 433 ASN B CA 1
ATOM 9044 C C . ASN B 1 433 ? -1.233 32.719 -18.297 1 96.81 433 ASN B C 1
ATOM 9046 O O . ASN B 1 433 ? -2.342 33.219 -18.484 1 96.81 433 ASN B O 1
ATOM 9050 N N . GLY B 1 434 ? -0.876 31.672 -18.844 1 95.81 434 GLY B N 1
ATOM 9051 C CA . GLY B 1 434 ? -1.738 30.953 -19.766 1 95.81 434 GLY B CA 1
ATOM 9052 C C . GLY B 1 434 ? -2.09 29.562 -19.297 1 95.81 434 GLY B C 1
ATOM 9053 O O . GLY B 1 434 ? -2.725 28.781 -20.016 1 95.81 434 GLY B O 1
ATOM 9054 N N . LEU B 1 435 ? -1.788 29.219 -18.078 1 97.62 435 LEU B N 1
ATOM 9055 C CA . LEU B 1 435 ? -1.878 27.844 -17.562 1 97.62 435 LEU B CA 1
ATOM 9056 C C . LEU B 1 435 ? -2.787 27.781 -16.344 1 97.62 435 LEU B C 1
ATOM 9058 O O . LEU B 1 435 ? -2.67 28.609 -15.43 1 97.62 435 LEU B O 1
ATOM 9062 N N . ASN B 1 436 ? -3.672 26.781 -16.312 1 97.12 436 ASN B N 1
ATOM 9063 C CA . ASN B 1 436 ? -4.496 26.469 -15.148 1 97.12 436 ASN B CA 1
ATOM 9064 C C . ASN B 1 436 ? -3.885 25.359 -14.312 1 97.12 436 ASN B C 1
ATOM 9066 O O . ASN B 1 436 ? -3.168 24.5 -14.844 1 97.12 436 ASN B O 1
ATOM 9070 N N . TYR B 1 437 ? -4.195 25.312 -13.062 1 96.44 437 TYR B N 1
ATOM 9071 C CA . TYR B 1 437 ? -3.58 24.312 -12.211 1 96.44 437 TYR B CA 1
ATOM 9072 C C . TYR B 1 437 ? -4.09 22.906 -12.57 1 96.44 437 TYR B C 1
ATOM 9074 O O . TYR B 1 437 ? -3.494 21.906 -12.172 1 96.44 437 TYR B O 1
ATOM 9082 N N . THR B 1 438 ? -5.168 22.734 -13.328 1 95.94 438 THR B N 1
ATOM 9083 C CA . THR B 1 438 ? -5.664 21.453 -13.82 1 95.94 438 THR B CA 1
ATOM 9084 C C . THR B 1 438 ? -4.793 20.938 -14.961 1 95.94 438 THR B C 1
ATOM 9086 O O . THR B 1 438 ? -4.918 19.781 -15.367 1 95.94 438 THR B O 1
ATOM 9089 N N . GLY B 1 439 ? -3.953 21.766 -15.422 1 97.31 439 GLY B N 1
ATOM 9090 C CA . GLY B 1 439 ? -3.107 21.422 -16.547 1 97.31 439 GLY B CA 1
ATOM 9091 C C . GLY B 1 439 ? -3.656 21.891 -17.875 1 97.31 439 GLY B C 1
ATOM 9092 O O . GLY B 1 439 ? -3.01 21.734 -18.922 1 97.31 439 GLY B O 1
ATOM 9093 N N . GLU B 1 440 ? -4.734 22.578 -17.875 1 97.38 440 GLU B N 1
ATOM 9094 C CA . GLU B 1 440 ? -5.363 23.031 -19.109 1 97.38 440 GLU B CA 1
ATOM 9095 C C . GLU B 1 440 ? -4.781 24.375 -19.562 1 97.38 440 GLU B C 1
ATOM 9097 O O . GLU B 1 440 ? -4.465 25.234 -18.734 1 97.38 440 GLU B O 1
ATOM 9102 N N . TYR B 1 441 ? -4.547 24.562 -20.828 1 98 441 TYR B N 1
ATOM 9103 C CA . TYR B 1 441 ? -4.176 25.812 -21.484 1 98 441 TYR B CA 1
ATOM 9104 C C . TYR B 1 441 ? -4.66 25.828 -22.938 1 98 441 TYR B C 1
ATOM 9106 O O . TYR B 1 441 ? -4.867 24.781 -23.547 1 98 441 TYR B O 1
ATOM 9114 N N . SER B 1 442 ? -4.938 27.016 -23.547 1 97.94 442 SER B N 1
ATOM 9115 C CA . SER B 1 442 ? -5.277 27.125 -24.969 1 97.94 442 SER B CA 1
ATOM 9116 C C . SER B 1 442 ? -4.023 27.219 -25.828 1 97.94 442 SER B C 1
ATOM 9118 O O . SER B 1 442 ? -2.967 27.641 -25.359 1 97.94 442 SER B O 1
ATOM 9120 N N . GLU B 1 443 ? -4.16 26.812 -27.047 1 97.38 443 GLU B N 1
ATOM 9121 C CA . GLU B 1 443 ? -3.051 26.953 -27.984 1 97.38 443 GLU B CA 1
ATOM 9122 C C . GLU B 1 443 ? -2.621 28.406 -28.125 1 97.38 443 GLU B C 1
ATOM 9124 O O . GLU B 1 443 ? -1.431 28.703 -28.266 1 97.38 443 GLU B O 1
ATOM 9129 N N . ALA B 1 444 ? -3.555 29.297 -28.109 1 98.12 444 ALA B N 1
ATOM 9130 C CA . ALA B 1 444 ? -3.268 30.734 -28.203 1 98.12 444 ALA B CA 1
ATOM 9131 C C . ALA B 1 444 ? -2.453 31.203 -27 1 98.12 444 ALA B C 1
ATOM 9133 O O . ALA B 1 444 ? -1.515 31.984 -27.141 1 98.12 444 ALA B O 1
ATOM 9134 N N . ASP B 1 445 ? -2.775 30.781 -25.828 1 98.44 445 ASP B N 1
ATOM 9135 C CA . ASP B 1 445 ? -2.057 31.141 -24.625 1 98.44 445 ASP B CA 1
ATOM 9136 C C . ASP B 1 445 ? -0.635 30.594 -24.625 1 98.44 445 ASP B C 1
ATOM 9138 O O . ASP B 1 445 ? 0.306 31.266 -24.203 1 98.44 445 ASP B O 1
ATOM 9142 N N . LEU B 1 446 ? -0.543 29.344 -25.109 1 98.5 446 LEU B N 1
ATOM 9143 C CA . LEU B 1 446 ? 0.782 28.75 -25.188 1 98.5 446 LEU B CA 1
ATOM 9144 C C . LEU B 1 446 ? 1.672 29.516 -26.156 1 98.5 446 LEU B C 1
ATOM 9146 O O . LEU B 1 446 ? 2.852 29.75 -25.875 1 98.5 446 LEU B O 1
ATOM 9150 N N . GLU B 1 447 ? 1.145 29.875 -27.281 1 98.31 447 GLU B N 1
ATOM 9151 C CA . GLU B 1 447 ? 1.919 30.625 -28.266 1 98.31 447 GLU B CA 1
ATOM 9152 C C . GLU B 1 447 ? 2.355 31.984 -27.703 1 98.31 447 GLU B C 1
ATOM 9154 O O . GLU B 1 447 ? 3.488 32.406 -27.938 1 98.31 447 GLU B O 1
ATOM 9159 N N . THR B 1 448 ? 1.47 32.688 -27.016 1 98.75 448 THR B N 1
ATOM 9160 C CA . THR B 1 448 ? 1.801 33.938 -26.375 1 98.75 448 THR B CA 1
ATOM 9161 C C . THR B 1 448 ? 2.924 33.75 -25.359 1 98.75 448 THR B C 1
ATOM 9163 O O . THR B 1 448 ? 3.881 34.531 -25.328 1 98.75 448 THR B O 1
ATOM 9166 N N . ALA B 1 449 ? 2.814 32.75 -24.562 1 98.81 449 ALA B N 1
ATOM 9167 C CA . ALA B 1 449 ? 3.836 32.438 -23.562 1 98.81 449 ALA B CA 1
ATOM 9168 C C . ALA B 1 449 ? 5.18 32.156 -24.219 1 98.81 449 ALA B C 1
ATOM 9170 O O . ALA B 1 449 ? 6.227 32.594 -23.734 1 98.81 449 ALA B O 1
ATOM 9171 N N . LYS B 1 450 ? 5.176 31.375 -25.25 1 98.69 450 LYS B N 1
ATOM 9172 C CA . LYS B 1 450 ? 6.406 31.047 -25.969 1 98.69 450 LYS B CA 1
ATOM 9173 C C . LYS B 1 450 ? 7.07 32.312 -26.531 1 98.69 450 LYS B C 1
ATOM 9175 O O . LYS B 1 450 ? 8.297 32.406 -26.562 1 98.69 450 LYS B O 1
ATOM 9180 N N . GLU B 1 451 ? 6.258 33.219 -27.031 1 98.62 451 GLU B N 1
ATOM 9181 C CA . GLU B 1 451 ? 6.801 34.5 -27.516 1 98.62 451 GLU B CA 1
ATOM 9182 C C . GLU B 1 451 ? 7.543 35.25 -26.406 1 98.62 451 GLU B C 1
ATOM 9184 O O . GLU B 1 451 ? 8.664 35.719 -26.625 1 98.62 451 GLU B O 1
ATOM 9189 N N . TYR B 1 452 ? 6.934 35.344 -25.234 1 98.56 452 TYR B N 1
ATOM 9190 C CA . TYR B 1 452 ? 7.59 36 -24.109 1 98.56 452 TYR B CA 1
ATOM 9191 C C . TYR B 1 452 ? 8.844 35.25 -23.688 1 98.56 452 TYR B C 1
ATOM 9193 O O . TYR B 1 452 ? 9.883 35.844 -23.422 1 98.56 452 TYR B O 1
ATOM 9201 N N . ALA B 1 453 ? 8.766 33.938 -23.672 1 98.69 453 ALA B N 1
ATOM 9202 C CA . ALA B 1 453 ? 9.883 33.094 -23.25 1 98.69 453 ALA B CA 1
ATOM 9203 C C . ALA B 1 453 ? 11.07 33.25 -24.203 1 98.69 453 ALA B C 1
ATOM 9205 O O . ALA B 1 453 ? 12.227 33.281 -23.766 1 98.69 453 ALA B O 1
ATOM 9206 N N . SER B 1 454 ? 10.781 33.344 -25.5 1 98.38 454 SER B N 1
ATOM 9207 C CA . SER B 1 454 ? 11.836 33.438 -26.5 1 98.38 454 SER B CA 1
ATOM 9208 C C . SER B 1 454 ? 12.617 34.75 -26.375 1 98.38 454 SER B C 1
ATOM 9210 O O . SER B 1 454 ? 13.758 34.844 -26.828 1 98.38 454 SER B O 1
ATOM 9212 N N . LYS B 1 455 ? 12.055 35.688 -25.719 1 97.81 455 LYS B N 1
ATOM 9213 C CA . LYS B 1 455 ? 12.672 37 -25.594 1 97.81 455 LYS B CA 1
ATOM 9214 C C . LYS B 1 455 ? 13.352 37.188 -24.234 1 97.81 455 LYS B C 1
ATOM 9216 O O . LYS B 1 455 ? 14.008 38.188 -23.984 1 97.81 455 LYS B O 1
ATOM 9221 N N . ALA B 1 456 ? 13.195 36.219 -23.375 1 98.31 456 ALA B N 1
ATOM 9222 C CA . ALA B 1 456 ? 13.727 36.312 -22.016 1 98.31 456 ALA B CA 1
ATOM 9223 C C . ALA B 1 456 ? 14.898 35.344 -21.812 1 98.31 456 ALA B C 1
ATOM 9225 O O . ALA B 1 456 ? 14.883 34.219 -22.344 1 98.31 456 ALA B O 1
ATOM 9226 N N . GLU B 1 457 ? 15.844 35.781 -21.047 1 98.06 457 GLU B N 1
ATOM 9227 C CA . GLU B 1 457 ? 16.938 34.875 -20.703 1 98.06 457 GLU B CA 1
ATOM 9228 C C . GLU B 1 457 ? 16.469 33.781 -19.766 1 98.06 457 GLU B C 1
ATOM 9230 O O . GLU B 1 457 ? 16.906 32.625 -19.891 1 98.06 457 GLU B O 1
ATOM 9235 N N . PHE B 1 458 ? 15.656 34.156 -18.844 1 98.69 458 PHE B N 1
ATOM 9236 C CA . PHE B 1 458 ? 15.117 33.188 -17.891 1 98.69 458 PHE B CA 1
ATOM 9237 C C . PHE B 1 458 ? 13.594 33.188 -17.922 1 98.69 458 PHE B C 1
ATOM 9239 O O . PHE B 1 458 ? 12.969 34.219 -18.125 1 98.69 458 PHE B O 1
ATOM 9246 N N . THR B 1 459 ? 12.961 32.031 -17.781 1 98.81 459 THR B N 1
ATOM 9247 C CA . THR B 1 459 ? 11.531 31.859 -17.547 1 98.81 459 THR B CA 1
ATOM 9248 C C . THR B 1 459 ? 11.273 31.234 -16.172 1 98.81 459 THR B C 1
ATOM 9250 O O . THR B 1 459 ? 11.766 30.141 -15.891 1 98.81 459 THR B O 1
ATOM 9253 N N . VAL B 1 460 ? 10.594 31.938 -15.289 1 98.88 460 VAL B N 1
ATOM 9254 C CA . VAL B 1 460 ? 10.164 31.391 -14 1 98.88 460 VAL B CA 1
ATOM 9255 C C . VAL B 1 460 ? 8.719 30.906 -14.109 1 98.88 460 VAL B C 1
ATOM 9257 O O . VAL B 1 460 ? 7.801 31.703 -14.305 1 98.88 460 VAL B O 1
ATOM 9260 N N . ALA B 1 461 ? 8.531 29.625 -14.039 1 98.94 461 ALA B N 1
ATOM 9261 C CA . ALA B 1 461 ? 7.203 29.031 -14.062 1 98.94 461 ALA B CA 1
ATOM 9262 C C . ALA B 1 461 ? 6.77 28.609 -12.656 1 98.94 461 ALA B C 1
ATOM 9264 O O . ALA B 1 461 ? 7.332 27.688 -12.07 1 98.94 461 ALA B O 1
ATOM 9265 N N . VAL B 1 462 ? 5.766 29.297 -12.117 1 98.88 462 VAL B N 1
ATOM 9266 C CA . VAL B 1 462 ? 5.23 29 -10.789 1 98.88 462 VAL B CA 1
ATOM 9267 C C . VAL B 1 462 ? 3.99 28.125 -10.914 1 98.88 462 VAL B C 1
ATOM 9269 O O . VAL B 1 462 ? 2.895 28.625 -11.195 1 98.88 462 VAL B O 1
ATOM 9272 N N . ILE B 1 463 ? 4.16 26.812 -10.656 1 98.81 463 ILE B N 1
ATOM 9273 C CA . ILE B 1 463 ? 3.111 25.844 -10.93 1 98.81 463 ILE B CA 1
ATOM 9274 C C . ILE B 1 463 ? 2.873 24.984 -9.695 1 98.81 463 ILE B C 1
ATOM 9276 O O . ILE B 1 463 ? 3.379 25.281 -8.609 1 98.81 463 ILE B O 1
ATOM 9280 N N . GLY B 1 464 ? 2.006 23.969 -9.812 1 98.5 464 GLY B N 1
ATOM 9281 C CA . GLY B 1 464 ? 1.688 23.062 -8.711 1 98.5 464 GLY B CA 1
ATOM 9282 C C . GLY B 1 464 ? 0.214 22.719 -8.633 1 98.5 464 GLY B C 1
ATOM 9283 O O . GLY B 1 464 ? -0.416 22.422 -9.648 1 98.5 464 GLY B O 1
ATOM 9284 N N . GLU B 1 465 ? -0.287 22.703 -7.438 1 98.31 465 GLU B N 1
ATOM 9285 C CA . GLU B 1 465 ? -1.64 22.188 -7.223 1 98.31 465 GLU B CA 1
ATOM 9286 C C . GLU B 1 465 ? -2.605 23.328 -6.895 1 98.31 465 GLU B C 1
ATOM 9288 O O . GLU B 1 465 ? -2.182 24.422 -6.516 1 98.31 465 GLU B O 1
ATOM 9293 N N . GLY B 1 466 ? -3.891 23.078 -7.074 1 97.62 466 GLY B N 1
ATOM 9294 C CA . GLY B 1 466 ? -4.938 23.891 -6.492 1 97.62 466 GLY B CA 1
ATOM 9295 C C . GLY B 1 466 ? -5.16 23.625 -5.016 1 97.62 466 GLY B C 1
ATOM 9296 O O . GLY B 1 466 ? -4.551 22.703 -4.449 1 97.62 466 GLY B O 1
ATOM 9297 N N . PRO B 1 467 ? -5.996 24.406 -4.445 1 97.44 467 PRO B N 1
ATOM 9298 C CA . PRO B 1 467 ? -6.301 24.141 -3.035 1 97.44 467 PRO B CA 1
ATOM 9299 C C . PRO B 1 467 ? -7.246 22.953 -2.846 1 97.44 467 PRO B C 1
ATOM 9301 O O . PRO B 1 467 ? -8.109 22.703 -3.693 1 97.44 467 PRO B O 1
ATOM 9304 N N . TYR B 1 468 ? -7.086 22.188 -1.827 1 95.88 468 TYR B N 1
ATOM 9305 C CA . TYR B 1 468 ? -7.914 21.047 -1.458 1 95.88 468 TYR B CA 1
ATOM 9306 C C . TYR B 1 468 ? -7.758 20.719 0.022 1 95.88 468 TYR B C 1
ATOM 9308 O O . TYR B 1 468 ? -6.812 21.172 0.67 1 95.88 468 TYR B O 1
ATOM 9316 N N . ALA B 1 469 ? -8.641 20 0.583 1 95 469 ALA B N 1
ATOM 9317 C CA . ALA B 1 469 ? -8.547 19.469 1.937 1 95 469 ALA B CA 1
ATOM 9318 C C . ALA B 1 469 ? -9.336 18.172 2.068 1 95 469 ALA B C 1
ATOM 9320 O O . ALA B 1 469 ? -10.422 18.031 1.5 1 95 469 ALA B O 1
ATOM 9321 N N . GLU B 1 470 ? -8.719 17.219 2.727 1 93.62 470 GLU B N 1
ATOM 9322 C CA . GLU B 1 470 ? -9.398 15.977 3.113 1 93.62 470 GLU B CA 1
ATOM 9323 C C . GLU B 1 470 ? -9.969 15.258 1.896 1 93.62 470 GLU B C 1
ATOM 9325 O O . GLU B 1 470 ? -9.375 15.281 0.816 1 93.62 470 GLU B O 1
ATOM 9330 N N . LYS B 1 471 ? -11.008 14.523 2.006 1 91.81 471 LYS B N 1
ATOM 9331 C CA . LYS B 1 471 ? -11.5 13.547 1.04 1 91.81 471 LYS B CA 1
ATOM 9332 C C . LYS B 1 471 ? -11.734 14.188 -0.325 1 91.81 471 LYS B C 1
ATOM 9334 O O . LYS B 1 471 ? -11.445 13.578 -1.358 1 91.81 471 LYS B O 1
ATOM 9339 N N . PRO B 1 472 ? -12.234 15.492 -0.463 1 91.62 472 PRO B N 1
ATOM 9340 C CA . PRO B 1 472 ? -12.375 16.109 -1.779 1 91.62 472 PRO B CA 1
ATOM 9341 C C . PRO B 1 472 ? -11.039 16.266 -2.504 1 91.62 472 PRO B C 1
ATOM 9343 O O . PRO B 1 472 ? -11.016 16.516 -3.715 1 91.62 472 PRO B O 1
ATOM 9346 N N . GLY B 1 473 ? -9.961 16.156 -1.739 1 93.69 473 GLY B N 1
ATOM 9347 C CA . GLY B 1 473 ? -8.633 16.281 -2.318 1 93.69 473 GLY B CA 1
ATOM 9348 C C . GLY B 1 473 ? -8.078 14.961 -2.824 1 93.69 473 GLY B C 1
ATOM 9349 O O . GLY B 1 473 ? -6.953 14.906 -3.326 1 93.69 473 GLY B O 1
ATOM 9350 N N . ASP B 1 474 ? -8.859 13.844 -2.771 1 94.44 474 ASP B N 1
ATOM 9351 C CA . ASP B 1 474 ? -8.445 12.562 -3.336 1 94.44 474 ASP B CA 1
ATOM 9352 C C . ASP B 1 474 ? -8.141 12.695 -4.828 1 94.44 474 ASP B C 1
ATOM 9354 O O . ASP B 1 474 ? -8.82 13.438 -5.543 1 94.44 474 ASP B O 1
ATOM 9358 N N . ILE B 1 475 ? -7.113 11.977 -5.23 1 93.19 475 ILE B N 1
ATOM 9359 C CA . ILE B 1 475 ? -6.789 11.938 -6.648 1 93.19 475 ILE B CA 1
ATOM 9360 C C . ILE B 1 475 ? -6.602 10.484 -7.094 1 93.19 475 ILE B C 1
ATOM 9362 O O . ILE B 1 475 ? -6.301 9.617 -6.277 1 93.19 475 ILE B O 1
ATOM 9366 N N . ASP B 1 476 ? -6.766 10.266 -8.359 1 91.31 476 ASP B N 1
ATOM 9367 C CA . ASP B 1 476 ? -6.676 8.922 -8.922 1 91.31 476 ASP B CA 1
ATOM 9368 C C . ASP B 1 476 ? -5.273 8.641 -9.453 1 91.31 476 ASP B C 1
ATOM 9370 O O . ASP B 1 476 ? -4.945 7.496 -9.781 1 91.31 476 ASP B O 1
ATOM 9374 N N . ASP B 1 477 ? -4.473 9.625 -9.562 1 95 477 ASP B N 1
ATOM 9375 C CA . ASP B 1 477 ? -3.123 9.555 -10.117 1 95 477 ASP B CA 1
ATOM 9376 C C . ASP B 1 477 ? -2.201 10.578 -9.453 1 95 477 ASP B C 1
ATOM 9378 O O . ASP B 1 477 ? -2.518 11.766 -9.406 1 95 477 ASP B O 1
ATOM 9382 N N . LEU B 1 478 ? -1.052 10.109 -8.938 1 97.38 478 LEU B N 1
ATOM 9383 C CA . LEU B 1 478 ? -0.124 10.984 -8.234 1 97.38 478 LEU B CA 1
ATOM 9384 C C . LEU B 1 478 ? 0.627 11.883 -9.219 1 97.38 478 LEU B C 1
ATOM 9386 O O . LEU B 1 478 ? 1.243 12.867 -8.82 1 97.38 478 LEU B O 1
ATOM 9390 N N . ALA B 1 479 ? 0.613 11.609 -10.477 1 97.5 479 ALA B N 1
ATOM 9391 C CA . ALA B 1 479 ? 1.319 12.414 -11.469 1 97.5 479 ALA B CA 1
ATOM 9392 C C . ALA B 1 479 ? 0.804 13.844 -11.477 1 97.5 479 ALA B C 1
ATOM 9394 O O . ALA B 1 479 ? -0.402 14.078 -11.383 1 97.5 479 ALA B O 1
ATOM 9395 N N . LEU B 1 480 ? 1.723 14.781 -11.539 1 98.19 480 LEU B N 1
ATOM 9396 C CA . LEU B 1 480 ? 1.296 16.141 -11.852 1 98.19 480 LEU B CA 1
ATOM 9397 C C . LEU B 1 480 ? 0.532 16.188 -13.172 1 98.19 480 LEU B C 1
ATOM 9399 O O . LEU B 1 480 ? 0.872 15.469 -14.109 1 98.19 480 LEU B O 1
ATOM 9403 N N . PRO B 1 481 ? -0.492 17.031 -13.234 1 97.31 481 PRO B N 1
ATOM 9404 C CA . PRO B 1 481 ? -1.219 17.062 -14.5 1 97.31 481 PRO B CA 1
ATOM 9405 C C . PRO B 1 481 ? -0.292 17.219 -15.703 1 97.31 481 PRO B C 1
ATOM 9407 O O . PRO B 1 481 ? 0.546 18.125 -15.734 1 97.31 481 PRO B O 1
ATOM 9410 N N . ALA B 1 482 ? -0.458 16.391 -16.656 1 95.5 482 ALA B N 1
ATOM 9411 C CA . ALA B 1 482 ? 0.451 16.297 -17.781 1 95.5 482 ALA B CA 1
ATOM 9412 C C . ALA B 1 482 ? 0.553 17.641 -18.516 1 95.5 482 ALA B C 1
ATOM 9414 O O . ALA B 1 482 ? 1.615 17.984 -19.047 1 95.5 482 ALA B O 1
ATOM 9415 N N . GLY B 1 483 ? -0.526 18.375 -18.547 1 97.69 483 GLY B N 1
ATOM 9416 C CA . GLY B 1 483 ? -0.525 19.641 -19.234 1 97.69 483 GLY B CA 1
ATOM 9417 C C . GLY B 1 483 ? 0.425 20.656 -18.625 1 97.69 483 GLY B C 1
ATOM 9418 O O . GLY B 1 483 ? 0.981 21.5 -19.328 1 97.69 483 GLY B O 1
ATOM 9419 N N . GLN B 1 484 ? 0.609 20.641 -17.344 1 98.44 484 GLN B N 1
ATOM 9420 C CA . GLN B 1 484 ? 1.567 21.531 -16.703 1 98.44 484 GLN B CA 1
ATOM 9421 C C . GLN B 1 484 ? 2.994 21.219 -17.141 1 98.44 484 GLN B C 1
ATOM 9423 O O . GLN B 1 484 ? 3.77 22.125 -17.453 1 98.44 484 GLN B O 1
ATOM 9428 N N . ILE B 1 485 ? 3.291 19.938 -17.172 1 98.25 485 ILE B N 1
ATOM 9429 C CA . ILE B 1 485 ? 4.625 19.484 -17.562 1 98.25 485 ILE B CA 1
ATOM 9430 C C . ILE B 1 485 ? 4.887 19.859 -19.031 1 98.25 485 ILE B C 1
ATOM 9432 O O . ILE B 1 485 ? 5.938 20.406 -19.344 1 98.25 485 ILE B O 1
ATOM 9436 N N . GLU B 1 486 ? 3.955 19.594 -19.859 1 97.69 486 GLU B N 1
ATOM 9437 C CA . GLU B 1 486 ? 4.094 19.891 -21.281 1 97.69 486 GLU B CA 1
ATOM 9438 C C . GLU B 1 486 ? 4.238 21.391 -21.516 1 97.69 486 GLU B C 1
ATOM 9440 O O . GLU B 1 486 ? 5.039 21.812 -22.359 1 97.69 486 GLU B O 1
ATOM 9445 N N . TYR B 1 487 ? 3.432 22.203 -20.812 1 98.38 487 TYR B N 1
ATOM 9446 C CA . TYR B 1 487 ? 3.521 23.656 -20.906 1 98.38 487 TYR B CA 1
ATOM 9447 C C . TYR B 1 487 ? 4.941 24.125 -20.625 1 98.38 487 TYR B C 1
ATOM 9449 O O . TYR B 1 487 ? 5.512 24.891 -21.406 1 98.38 487 TYR B O 1
ATOM 9457 N N . VAL B 1 488 ? 5.578 23.656 -19.594 1 98.69 488 VAL B N 1
ATOM 9458 C CA . VAL B 1 488 ? 6.918 24.062 -19.188 1 98.69 488 VAL B CA 1
ATOM 9459 C C . VAL B 1 488 ? 7.941 23.578 -20.219 1 98.69 488 VAL B C 1
ATOM 9461 O O . VAL B 1 488 ? 8.867 24.312 -20.562 1 98.69 488 VAL B O 1
ATOM 9464 N N . LYS B 1 489 ? 7.789 22.375 -20.688 1 98.25 489 LYS B N 1
ATOM 9465 C CA . LYS B 1 489 ? 8.719 21.828 -21.672 1 98.25 489 LYS B CA 1
ATOM 9466 C C . LYS B 1 489 ? 8.68 22.641 -22.969 1 98.25 489 LYS B C 1
ATOM 9468 O O . LYS B 1 489 ? 9.727 22.875 -23.594 1 98.25 489 LYS B O 1
ATOM 9473 N N . GLN B 1 490 ? 7.488 23.031 -23.375 1 98.19 490 GLN B N 1
ATOM 9474 C CA . GLN B 1 490 ? 7.344 23.859 -24.578 1 98.19 490 GLN B CA 1
ATOM 9475 C C . GLN B 1 490 ? 8.047 25.203 -24.391 1 98.19 490 GLN B C 1
ATOM 9477 O O . GLN B 1 490 ? 8.68 25.703 -25.328 1 98.19 490 GLN B O 1
ATOM 9482 N N . LEU B 1 491 ? 7.957 25.797 -23.266 1 98.75 491 LEU B N 1
ATOM 9483 C CA . LEU B 1 491 ? 8.672 27.047 -23 1 98.75 491 LEU B CA 1
ATOM 9484 C C . LEU B 1 491 ? 10.18 26.828 -23.047 1 98.75 491 LEU B C 1
ATOM 9486 O O . LEU B 1 491 ? 10.914 27.656 -23.578 1 98.75 491 LEU B O 1
ATOM 9490 N N . ALA B 1 492 ? 10.586 25.734 -22.484 1 98.5 492 ALA B N 1
ATOM 9491 C CA . ALA B 1 492 ? 12.008 25.406 -22.484 1 98.5 492 ALA B CA 1
ATOM 9492 C C . ALA B 1 492 ? 12.547 25.25 -23.906 1 98.5 492 ALA B C 1
ATOM 9494 O O . ALA B 1 492 ? 13.703 25.578 -24.172 1 98.5 492 ALA B O 1
ATOM 9495 N N . SER B 1 493 ? 11.758 24.781 -24.797 1 97.88 493 SER B N 1
ATOM 9496 C CA . SER B 1 493 ? 12.164 24.516 -26.172 1 97.88 493 SER B CA 1
ATOM 9497 C C . SER B 1 493 ? 12.477 25.812 -26.906 1 97.88 493 SER B C 1
ATOM 9499 O O . SER B 1 493 ? 13.102 25.781 -27.969 1 97.88 493 SER B O 1
ATOM 9501 N N . THR B 1 494 ? 12.148 26.969 -26.359 1 98.38 494 THR B N 1
ATOM 9502 C CA . THR B 1 494 ? 12.406 28.25 -27 1 98.38 494 THR B CA 1
ATOM 9503 C C . THR B 1 494 ? 13.859 28.688 -26.781 1 98.38 494 THR B C 1
ATOM 9505 O O . THR B 1 494 ? 14.328 29.625 -27.422 1 98.38 494 THR B O 1
ATOM 9508 N N . GLY B 1 495 ? 14.547 28.016 -25.859 1 97.75 495 GLY B N 1
ATOM 9509 C CA . GLY B 1 495 ? 15.945 28.328 -25.594 1 97.75 495 GLY B CA 1
ATOM 9510 C C . GLY B 1 495 ? 16.141 29.062 -24.266 1 97.75 495 GLY B C 1
ATOM 9511 O O . GLY B 1 495 ? 17.281 29.203 -23.797 1 97.75 495 GLY B O 1
ATOM 9512 N N . THR B 1 496 ? 15.102 29.547 -23.641 1 98.44 496 THR B N 1
ATOM 9513 C CA . THR B 1 496 ? 15.172 30.188 -22.344 1 98.44 496 THR B CA 1
ATOM 9514 C C . THR B 1 496 ? 15.578 29.188 -21.266 1 98.44 496 THR B C 1
ATOM 9516 O O . THR B 1 496 ? 15.344 27.984 -21.406 1 98.44 496 THR B O 1
ATOM 9519 N N . LYS B 1 497 ? 16.25 29.562 -20.188 1 98.69 497 LYS B N 1
ATOM 9520 C CA . LYS B 1 497 ? 16.531 28.719 -19.031 1 98.69 497 LYS B CA 1
ATOM 9521 C C . LYS B 1 497 ? 15.352 28.734 -18.062 1 98.69 497 LYS B C 1
ATOM 9523 O O . LYS B 1 497 ? 15.094 29.734 -17.391 1 98.69 497 LYS B O 1
ATOM 9528 N N . VAL B 1 498 ? 14.703 27.625 -17.922 1 98.88 498 VAL B N 1
ATOM 9529 C CA . VAL B 1 498 ? 13.461 27.578 -17.156 1 98.88 498 VAL B CA 1
ATOM 9530 C C . VAL B 1 498 ? 13.766 27.25 -15.703 1 98.88 498 VAL B C 1
ATOM 9532 O O . VAL B 1 498 ? 14.547 26.344 -15.414 1 98.88 498 VAL B O 1
ATOM 9535 N N . ILE B 1 499 ? 13.219 28.016 -14.797 1 98.88 499 ILE B N 1
ATOM 9536 C CA . ILE B 1 499 ? 13.188 27.812 -13.359 1 98.88 499 ILE B CA 1
ATOM 9537 C C . ILE B 1 499 ? 11.766 27.484 -12.906 1 98.88 499 ILE B C 1
ATOM 9539 O O . ILE B 1 499 ? 10.836 28.25 -13.188 1 98.88 499 ILE B O 1
ATOM 9543 N N . VAL B 1 500 ? 11.594 26.375 -12.203 1 98.94 500 VAL B N 1
ATOM 9544 C CA . VAL B 1 500 ? 10.266 25.969 -11.75 1 98.94 500 VAL B CA 1
ATOM 9545 C C . VAL B 1 500 ? 10.133 26.234 -10.25 1 98.94 500 VAL B C 1
ATOM 9547 O O . VAL B 1 500 ? 11.031 25.906 -9.477 1 98.94 500 VAL B O 1
ATOM 9550 N N . VAL B 1 501 ? 9.102 26.906 -9.859 1 98.94 501 VAL B N 1
ATOM 9551 C CA . VAL B 1 501 ? 8.664 27 -8.477 1 98.94 501 VAL B CA 1
ATOM 9552 C C . VAL B 1 501 ? 7.395 26.188 -8.266 1 98.94 501 VAL B C 1
ATOM 9554 O O . VAL B 1 501 ? 6.387 26.406 -8.938 1 98.94 501 VAL B O 1
ATOM 9557 N N . LEU B 1 502 ? 7.441 25.266 -7.34 1 98.88 502 LEU B N 1
ATOM 9558 C CA . LEU B 1 502 ? 6.312 24.391 -7.051 1 98.88 502 LEU B CA 1
ATOM 9559 C C . LEU B 1 502 ? 5.594 24.828 -5.777 1 98.88 502 LEU B C 1
ATOM 9561 O O . LEU B 1 502 ? 6.219 24.953 -4.723 1 98.88 502 LEU B O 1
ATOM 9565 N N . PHE B 1 503 ? 4.348 25.109 -5.863 1 98.81 503 PHE B N 1
ATOM 9566 C CA . PHE B 1 503 ? 3.455 25.156 -4.711 1 98.81 503 PHE B CA 1
ATOM 9567 C C . PHE B 1 503 ? 2.531 23.938 -4.684 1 98.81 503 PHE B C 1
ATOM 9569 O O . PHE B 1 503 ? 1.641 23.812 -5.527 1 98.81 503 PHE B O 1
ATOM 9576 N N . GLU B 1 504 ? 2.746 23.078 -3.76 1 98.44 504 GLU B N 1
ATOM 9577 C CA . GLU B 1 504 ? 2.039 21.812 -3.705 1 98.44 504 GLU B CA 1
ATOM 9578 C C . GLU B 1 504 ? 1.908 21.312 -2.268 1 98.44 504 GLU B C 1
ATOM 9580 O O . GLU B 1 504 ? 2.777 21.562 -1.434 1 98.44 504 GLU B O 1
ATOM 9585 N N . GLY B 1 505 ? 0.813 20.625 -1.979 1 98.19 505 GLY B N 1
ATOM 9586 C CA . GLY B 1 505 ? 0.563 20.125 -0.633 1 98.19 505 GLY B CA 1
ATOM 9587 C C . GLY B 1 505 ? 1.111 18.734 -0.396 1 98.19 505 GLY B C 1
ATOM 9588 O O . GLY B 1 505 ? 1.093 18.234 0.733 1 98.19 505 GLY B O 1
ATOM 9589 N N . ARG B 1 506 ? 1.598 18.078 -1.398 1 98.19 506 ARG B N 1
ATOM 9590 C CA . ARG B 1 506 ? 2.189 16.75 -1.393 1 98.19 506 ARG B CA 1
ATOM 9591 C C . ARG B 1 506 ? 3.178 16.578 -2.543 1 98.19 506 ARG B C 1
ATOM 9593 O O . ARG B 1 506 ? 3.062 17.25 -3.568 1 98.19 506 ARG B O 1
ATOM 9600 N N . PRO B 1 507 ? 4.188 15.672 -2.387 1 98.12 507 PRO B N 1
ATOM 9601 C CA . PRO B 1 507 ? 5 15.367 -3.566 1 98.12 507 PRO B CA 1
ATOM 9602 C C . PRO B 1 507 ? 4.18 14.773 -4.711 1 98.12 507 PRO B C 1
ATOM 9604 O O . PRO B 1 507 ? 3.354 13.883 -4.488 1 98.12 507 PRO B O 1
ATOM 9607 N N . ARG B 1 508 ? 4.324 15.289 -5.867 1 98.25 508 ARG B N 1
ATOM 9608 C CA . ARG B 1 508 ? 3.742 14.75 -7.09 1 98.25 508 ARG B CA 1
ATOM 9609 C C . ARG B 1 508 ? 4.805 14.086 -7.957 1 98.25 508 ARG B C 1
ATOM 9611 O O . ARG B 1 508 ? 6 14.344 -7.793 1 98.25 508 ARG B O 1
ATOM 9618 N N . LEU B 1 509 ? 4.379 13.18 -8.812 1 98.06 509 LEU B N 1
ATOM 9619 C CA . LEU B 1 509 ? 5.32 12.656 -9.797 1 98.06 509 LEU B CA 1
ATOM 9620 C C . LEU B 1 509 ? 5.559 13.672 -10.906 1 98.06 509 LEU B C 1
ATOM 9622 O O . LEU B 1 509 ? 4.613 14.141 -11.547 1 98.06 509 LEU B O 1
ATOM 9626 N N . LEU B 1 510 ? 6.855 13.984 -11.195 1 98.25 510 LEU B N 1
ATOM 9627 C CA . LEU B 1 510 ? 7.191 15.094 -12.078 1 98.25 510 LEU B CA 1
ATOM 9628 C C . LEU B 1 510 ? 7.594 14.586 -13.461 1 98.25 510 LEU B C 1
ATOM 9630 O O . LEU B 1 510 ? 7.824 15.383 -14.375 1 98.25 510 LEU B O 1
ATOM 9634 N N . GLY B 1 511 ? 7.688 13.281 -13.648 1 95.62 511 GLY B N 1
ATOM 9635 C CA . GLY B 1 511 ? 8.125 12.727 -14.922 1 95.62 511 GLY B CA 1
ATOM 9636 C C . GLY B 1 511 ? 9.492 13.219 -15.352 1 95.62 511 GLY B C 1
ATOM 9637 O O . GLY B 1 511 ? 10.453 13.141 -14.586 1 95.62 511 GLY B O 1
ATOM 9638 N N . ASP B 1 512 ? 9.602 13.75 -16.562 1 95.75 512 ASP B N 1
ATOM 9639 C CA . ASP B 1 512 ? 10.898 14.188 -17.062 1 95.75 512 ASP B CA 1
ATOM 9640 C C . ASP B 1 512 ? 11.078 15.695 -16.891 1 95.75 512 ASP B C 1
ATOM 9642 O O . ASP B 1 512 ? 12.016 16.281 -17.438 1 95.75 512 ASP B O 1
ATOM 9646 N N . LEU B 1 513 ? 10.188 16.359 -16.125 1 97.94 513 LEU B N 1
ATOM 9647 C CA . LEU B 1 513 ? 10.258 17.797 -15.898 1 97.94 513 LEU B CA 1
ATOM 9648 C C . LEU B 1 513 ? 11.625 18.203 -15.359 1 97.94 513 LEU B C 1
ATOM 9650 O O . LEU B 1 513 ? 12.242 19.141 -15.859 1 97.94 513 LEU B O 1
ATOM 9654 N N . PRO B 1 514 ? 12.164 17.516 -14.359 1 98.19 514 PR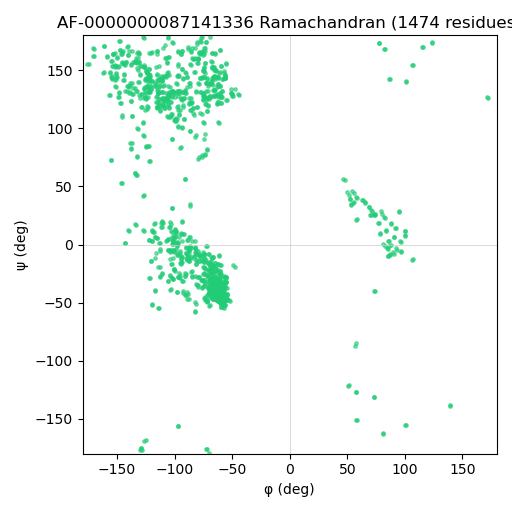O B N 1
ATOM 9655 C CA . PRO B 1 514 ? 13.461 17.938 -13.812 1 98.19 514 PRO B CA 1
ATOM 9656 C C . PRO B 1 514 ? 14.578 17.906 -14.852 1 98.19 514 PRO B C 1
ATOM 9658 O O . PRO B 1 514 ? 15.531 18.688 -14.75 1 98.19 514 PRO B O 1
ATOM 9661 N N . ASP B 1 515 ? 14.438 17.094 -15.883 1 97.06 515 ASP B N 1
ATOM 9662 C CA . ASP B 1 515 ? 15.461 16.984 -16.922 1 97.06 515 ASP B CA 1
ATOM 9663 C C . ASP B 1 515 ? 15.352 18.109 -17.938 1 97.06 515 ASP B C 1
ATOM 9665 O O . ASP B 1 515 ? 16.266 18.328 -18.734 1 97.06 515 ASP B O 1
ATOM 9669 N N . ASN B 1 516 ? 14.336 18.906 -17.875 1 97.56 516 ASN B N 1
ATOM 9670 C CA . ASN B 1 516 ? 14.07 19.906 -18.891 1 97.56 516 ASN B CA 1
ATOM 9671 C C . ASN B 1 516 ? 14.172 21.328 -18.328 1 97.56 516 ASN B C 1
ATOM 9673 O O . ASN B 1 516 ? 13.828 22.297 -19 1 97.56 516 ASN B O 1
ATOM 9677 N N . VAL B 1 517 ? 14.586 21.453 -17.094 1 98.69 517 VAL B N 1
ATOM 9678 C CA . VAL B 1 517 ? 14.648 22.766 -16.469 1 98.69 517 VAL B CA 1
ATOM 9679 C C . VAL B 1 517 ? 15.992 22.953 -15.773 1 98.69 517 VAL B C 1
ATOM 9681 O O . VAL B 1 517 ? 16.719 21.984 -15.562 1 98.69 517 VAL B O 1
ATOM 9684 N N . TYR B 1 518 ? 16.344 24.188 -15.414 1 98.69 518 TYR B N 1
ATOM 9685 C CA . TYR B 1 518 ? 17.656 24.484 -14.852 1 98.69 518 TYR B CA 1
ATOM 9686 C C . TYR B 1 518 ? 17.609 24.531 -13.328 1 98.69 518 TYR B C 1
ATOM 9688 O O . TYR B 1 518 ? 18.609 24.266 -12.664 1 98.69 518 TYR B O 1
ATOM 9696 N N . ALA B 1 519 ? 16.422 24.891 -12.766 1 98.88 519 ALA B N 1
ATOM 9697 C CA . ALA B 1 519 ? 16.281 24.953 -11.312 1 98.88 519 ALA B CA 1
ATOM 9698 C C . ALA B 1 519 ? 14.859 24.609 -10.875 1 98.88 519 ALA B C 1
ATOM 9700 O O . ALA B 1 519 ? 13.914 24.781 -11.656 1 98.88 519 ALA B O 1
ATOM 9701 N N . ILE B 1 520 ? 14.75 24.109 -9.664 1 98.94 520 ILE B N 1
ATOM 9702 C CA . ILE B 1 520 ? 13.461 23.797 -9.055 1 98.94 520 ILE B CA 1
ATOM 9703 C C . ILE B 1 520 ? 13.469 24.25 -7.594 1 98.94 520 ILE B C 1
ATOM 9705 O O . ILE B 1 520 ? 14.352 23.859 -6.824 1 98.94 520 ILE B O 1
ATOM 9709 N N . ILE B 1 521 ? 12.57 25.047 -7.238 1 98.88 521 ILE B N 1
ATOM 9710 C CA . ILE B 1 521 ? 12.289 25.469 -5.867 1 98.88 521 ILE B CA 1
ATOM 9711 C C . ILE B 1 521 ? 10.945 24.906 -5.418 1 98.88 521 ILE B C 1
ATOM 9713 O O . ILE B 1 521 ? 9.953 24.984 -6.152 1 98.88 521 ILE B O 1
ATOM 9717 N N . ASP B 1 522 ? 10.938 24.328 -4.285 1 98.88 522 ASP B N 1
ATOM 9718 C CA . ASP B 1 522 ? 9.688 23.828 -3.701 1 98.88 522 ASP B CA 1
ATOM 9719 C C . ASP B 1 522 ? 9.203 24.75 -2.592 1 98.88 522 ASP B C 1
ATOM 9721 O O . ASP B 1 522 ? 9.773 24.781 -1.501 1 98.88 522 ASP B O 1
ATOM 9725 N N . GLY B 1 523 ? 8.133 25.422 -2.877 1 98.81 523 GLY B N 1
ATOM 9726 C CA . GLY B 1 523 ? 7.543 26.328 -1.9 1 98.81 523 GLY B CA 1
ATOM 9727 C C . GLY B 1 523 ? 6.605 25.625 -0.934 1 98.81 523 GLY B C 1
ATOM 9728 O O . GLY B 1 523 ? 6.191 26.203 0.069 1 98.81 523 GLY B O 1
ATOM 9729 N N . LEU B 1 524 ? 6.277 24.312 -1.3 1 98.69 524 LEU B N 1
ATOM 9730 C CA . LEU B 1 524 ? 5.234 23.641 -0.537 1 98.69 524 LEU B CA 1
ATOM 9731 C C . LEU B 1 524 ? 3.982 24.5 -0.446 1 98.69 524 LEU B C 1
ATOM 9733 O O . LEU B 1 524 ? 3.414 24.891 -1.469 1 98.69 524 LEU B O 1
ATOM 9737 N N . LEU B 1 525 ? 3.605 24.797 0.798 1 98.81 525 LEU B N 1
ATOM 9738 C CA . LEU B 1 525 ? 2.508 25.734 1.019 1 98.81 525 LEU B CA 1
ATOM 9739 C C . LEU B 1 525 ? 2.881 26.766 2.076 1 98.81 525 LEU B C 1
ATOM 9741 O O . LEU B 1 525 ? 2.291 26.797 3.16 1 98.81 525 LEU B O 1
ATOM 9745 N N . ALA B 1 526 ? 3.691 27.672 1.689 1 98.75 526 ALA B N 1
ATOM 9746 C CA . ALA B 1 526 ? 4.277 28.656 2.594 1 98.75 526 ALA B CA 1
ATOM 9747 C C . ALA B 1 526 ? 3.285 29.781 2.916 1 98.75 526 ALA B C 1
ATOM 9749 O O . ALA B 1 526 ? 3.488 30.547 3.857 1 98.75 526 ALA B O 1
ATOM 9750 N N . CYS B 1 527 ? 2.258 29.891 2.217 1 98.06 527 CYS B N 1
ATOM 9751 C CA . CYS B 1 527 ? 1.035 30.656 2.445 1 98.06 527 CYS B CA 1
ATOM 9752 C C . CYS B 1 527 ? 1.281 32.156 2.258 1 98.06 527 CYS B C 1
ATOM 9754 O O . CYS B 1 527 ? 1.784 32.562 1.216 1 98.06 527 CYS B O 1
ATOM 9756 N N . GLU B 1 528 ? 0.879 33.031 3.156 1 95.75 528 GLU B N 1
ATOM 9757 C CA . GLU B 1 528 ? 0.707 34.469 2.936 1 95.75 528 GLU B CA 1
ATOM 9758 C C . GLU B 1 528 ? 2.045 35.156 2.662 1 95.75 528 GLU B C 1
ATOM 9760 O O . GLU B 1 528 ? 2.117 36.094 1.866 1 95.75 528 GLU B O 1
ATOM 9765 N N . MET B 1 529 ? 3.094 34.656 3.258 1 97.44 529 MET B N 1
ATOM 9766 C CA . MET B 1 529 ? 4.406 35.281 3.105 1 97.44 529 MET B CA 1
ATOM 9767 C C . MET B 1 529 ? 5.258 34.531 2.1 1 97.44 529 MET B C 1
ATOM 9769 O O . MET B 1 529 ? 6.418 34.875 1.875 1 97.44 529 MET B O 1
ATOM 9773 N N . GLY B 1 530 ? 4.68 33.5 1.493 1 98.25 530 GLY B N 1
ATOM 9774 C CA . GLY B 1 530 ? 5.418 32.625 0.606 1 98.25 530 GLY B CA 1
ATOM 9775 C C . GLY B 1 530 ? 5.941 33.312 -0.635 1 98.25 530 GLY B C 1
ATOM 9776 O O . GLY B 1 530 ? 7.047 33.031 -1.093 1 98.25 530 GLY B O 1
ATOM 9777 N N . GLY B 1 531 ? 5.125 34.188 -1.19 1 98.69 531 GLY B N 1
ATOM 9778 C CA . GLY B 1 531 ? 5.539 34.906 -2.383 1 98.69 531 GLY B CA 1
ATOM 9779 C C . GLY B 1 531 ? 6.785 35.75 -2.17 1 98.69 531 GLY B C 1
ATOM 9780 O O . GLY B 1 531 ? 7.684 35.781 -3.016 1 98.69 531 GLY B O 1
ATOM 9781 N N . GLN B 1 532 ? 6.812 36.469 -1.065 1 98.69 532 GLN B N 1
ATOM 9782 C CA . GLN B 1 532 ? 7.98 37.281 -0.738 1 98.69 532 GLN B CA 1
ATOM 9783 C C . GLN B 1 532 ? 9.211 36.406 -0.527 1 98.69 532 GLN B C 1
ATOM 9785 O O . GLN B 1 532 ? 10.289 36.688 -1.051 1 98.69 532 GLN B O 1
ATOM 9790 N N . ALA B 1 533 ? 9.031 35.375 0.239 1 98.81 533 ALA B N 1
ATOM 9791 C CA . ALA B 1 533 ? 10.148 34.469 0.528 1 98.81 533 ALA B CA 1
ATOM 9792 C C . ALA B 1 533 ? 10.711 33.875 -0.754 1 98.81 533 ALA B C 1
ATOM 9794 O O . ALA B 1 533 ? 11.93 33.812 -0.94 1 98.81 533 ALA B O 1
ATOM 9795 N N . VAL B 1 534 ? 9.859 33.406 -1.659 1 98.88 534 VAL B N 1
ATOM 9796 C CA . VAL B 1 534 ? 10.289 32.781 -2.912 1 98.88 534 VAL B CA 1
ATOM 9797 C C . VAL B 1 534 ? 11.07 33.812 -3.744 1 98.88 534 VAL B C 1
ATOM 9799 O O . VAL B 1 534 ? 12.141 33.5 -4.266 1 98.88 534 VAL B O 1
ATOM 9802 N N . ALA B 1 535 ? 10.516 35 -3.865 1 98.81 535 ALA B N 1
ATOM 9803 C CA . ALA B 1 535 ? 11.195 36.031 -4.648 1 98.81 535 ALA B CA 1
ATOM 9804 C C . ALA B 1 535 ? 12.562 36.375 -4.055 1 98.81 535 ALA B C 1
ATOM 9806 O O . ALA B 1 535 ? 13.539 36.531 -4.789 1 98.81 535 ALA B O 1
ATOM 9807 N N . GLU B 1 536 ? 12.617 36.5 -2.738 1 98.69 536 GLU B N 1
ATOM 9808 C CA . GLU B 1 536 ? 13.883 36.781 -2.068 1 98.69 536 GLU B CA 1
ATOM 9809 C C . GLU B 1 536 ? 14.914 35.688 -2.314 1 98.69 536 GLU B C 1
ATOM 9811 O O . GLU B 1 536 ? 16.094 35.969 -2.475 1 98.69 536 GLU B O 1
ATOM 9816 N N . ILE B 1 537 ? 14.5 34.469 -2.344 1 98.75 537 ILE B N 1
ATOM 9817 C CA . ILE B 1 537 ? 15.398 33.344 -2.6 1 98.75 537 ILE B CA 1
ATOM 9818 C C . ILE B 1 537 ? 15.828 33.344 -4.062 1 98.75 537 ILE B C 1
ATOM 9820 O O . ILE B 1 537 ? 17 33.188 -4.371 1 98.75 537 ILE B O 1
ATOM 9824 N N . LEU B 1 538 ? 14.867 33.594 -4.988 1 98.75 538 LEU B N 1
ATOM 9825 C CA . LEU B 1 538 ? 15.172 33.656 -6.414 1 98.75 538 LEU B CA 1
ATOM 9826 C C . LEU B 1 538 ? 16.281 34.656 -6.695 1 98.75 538 LEU B C 1
ATOM 9828 O O . LEU B 1 538 ? 17.156 34.406 -7.535 1 98.75 538 LEU B O 1
ATOM 9832 N N . TYR B 1 539 ? 16.297 35.75 -5.988 1 98.06 539 TYR B N 1
ATOM 9833 C CA . TYR B 1 539 ? 17.234 36.844 -6.305 1 98.06 539 TYR B CA 1
ATOM 9834 C C . TYR B 1 539 ? 18.359 36.906 -5.285 1 98.06 539 TYR B C 1
ATOM 9836 O O . TYR B 1 539 ? 19.156 37.844 -5.293 1 98.06 539 TYR B O 1
ATOM 9844 N N . GLY B 1 540 ? 18.422 35.969 -4.305 1 97.38 540 GLY B N 1
ATOM 9845 C CA . GLY B 1 540 ? 19.562 35.812 -3.428 1 97.38 540 GLY B CA 1
ATOM 9846 C C . GLY B 1 540 ? 19.547 36.75 -2.24 1 97.38 540 GLY B C 1
ATOM 9847 O O . GLY B 1 540 ? 20.562 36.938 -1.571 1 97.38 540 GLY B O 1
ATOM 9848 N N . LYS B 1 541 ? 18.406 37.406 -2.021 1 97.19 541 LYS B N 1
ATOM 9849 C CA . LYS B 1 541 ? 18.281 38.219 -0.816 1 97.19 541 LYS B CA 1
ATOM 9850 C C . LYS B 1 541 ? 18.25 37.344 0.434 1 97.19 541 LYS B C 1
ATOM 9852 O O . LYS B 1 541 ? 18.578 37.781 1.527 1 97.19 541 LYS B O 1
ATOM 9857 N N . VAL B 1 542 ? 17.766 36.156 0.274 1 97.06 542 VAL B N 1
ATOM 9858 C CA . VAL B 1 542 ? 17.734 35.156 1.318 1 97.06 542 VAL B CA 1
ATOM 9859 C C . VAL B 1 542 ? 18.406 33.875 0.817 1 97.06 542 VAL B C 1
ATOM 9861 O O . VAL B 1 542 ? 18.156 33.438 -0.304 1 97.06 542 VAL B O 1
ATOM 9864 N N . HIS B 1 543 ? 19.281 33.406 1.649 1 96.19 543 HIS B N 1
ATOM 9865 C CA . HIS B 1 543 ? 19.906 32.094 1.4 1 96.19 543 HIS B CA 1
ATOM 9866 C C . HIS B 1 543 ? 18.906 30.969 1.662 1 96.19 543 HIS B C 1
ATOM 9868 O O . HIS B 1 543 ? 18.328 30.891 2.746 1 96.19 543 HIS B O 1
ATOM 9874 N N . PRO B 1 544 ? 18.625 30.109 0.606 1 98.25 544 PRO B N 1
ATOM 9875 C CA . PRO B 1 544 ? 17.734 28.984 0.885 1 98.25 544 PRO B CA 1
ATOM 9876 C C . PRO B 1 544 ? 18.312 28.016 1.911 1 98.25 544 PRO B C 1
ATOM 9878 O O . PRO B 1 544 ? 19.5 27.641 1.826 1 98.25 544 PRO B O 1
ATOM 9881 N N . SER B 1 545 ? 17.531 27.578 2.846 1 98.38 545 SER B N 1
ATOM 9882 C CA . SER B 1 545 ? 18.016 26.703 3.906 1 98.38 545 SER B CA 1
ATOM 9883 C C . SER B 1 545 ? 16.984 25.656 4.281 1 98.38 545 SER B C 1
ATOM 9885 O O . SER B 1 545 ? 17.188 24.891 5.23 1 98.38 545 SER B O 1
ATOM 9887 N N . GLY B 1 546 ? 15.781 25.594 3.633 1 98.75 546 GLY B N 1
ATOM 9888 C CA . GLY B 1 546 ? 14.797 24.562 3.873 1 98.75 546 GLY B CA 1
ATOM 9889 C C . GLY B 1 546 ? 15.289 23.172 3.492 1 98.75 546 GLY B C 1
ATOM 9890 O O . GLY B 1 546 ? 16.156 23.031 2.631 1 98.75 546 GLY B O 1
ATOM 9891 N N . ARG B 1 547 ? 14.82 22.188 4.168 1 98.88 547 ARG B N 1
ATOM 9892 C CA . ARG B 1 547 ? 15.078 20.781 3.859 1 98.88 547 ARG B CA 1
ATOM 9893 C C . ARG B 1 547 ? 13.773 20 3.699 1 98.88 547 ARG B C 1
ATOM 9895 O O . ARG B 1 547 ? 12.812 20.234 4.43 1 98.88 547 ARG B O 1
ATOM 9902 N N . LEU B 1 548 ? 13.75 19.078 2.781 1 98.75 548 LEU B N 1
ATOM 9903 C CA . LEU B 1 548 ? 12.547 18.266 2.582 1 98.75 548 LEU B CA 1
ATOM 9904 C C . LEU B 1 548 ? 12.234 17.438 3.822 1 98.75 548 LEU B C 1
ATOM 9906 O O . LEU B 1 548 ? 13.047 16.609 4.246 1 98.75 548 LEU B O 1
ATOM 9910 N N . PRO B 1 549 ? 11.086 17.625 4.375 1 98.75 549 PRO B N 1
ATOM 9911 C CA . PRO B 1 549 ? 10.688 16.797 5.508 1 98.75 549 PRO B CA 1
ATOM 9912 C C . PRO B 1 549 ? 10.008 15.5 5.074 1 98.75 549 PRO B C 1
ATOM 9914 O O . PRO B 1 549 ? 9.477 14.766 5.91 1 98.75 549 PRO B O 1
ATOM 9917 N N . ILE B 1 550 ? 9.977 15.211 3.83 1 98.31 550 ILE B N 1
ATOM 9918 C CA . ILE B 1 550 ? 9.312 14.055 3.244 1 98.31 550 ILE B CA 1
ATOM 9919 C C . ILE B 1 550 ? 10.039 13.633 1.967 1 98.31 550 ILE B C 1
ATOM 9921 O O . ILE B 1 550 ? 10.555 14.477 1.234 1 98.31 550 ILE B O 1
ATOM 9925 N N . THR B 1 551 ? 10.109 12.312 1.709 1 97.94 551 THR B N 1
ATOM 9926 C CA . THR B 1 551 ? 10.68 11.766 0.483 1 97.94 551 THR B CA 1
ATOM 9927 C C . THR B 1 551 ? 9.844 12.164 -0.729 1 97.94 551 THR B C 1
ATOM 9929 O O . THR B 1 551 ? 8.609 12.148 -0.672 1 97.94 551 THR B O 1
ATOM 9932 N N . TYR B 1 552 ? 10.477 12.633 -1.785 1 98.25 552 TYR B N 1
ATOM 9933 C CA . TYR B 1 552 ? 9.844 12.953 -3.062 1 98.25 552 TYR B CA 1
ATOM 9934 C C . TYR B 1 552 ? 10.031 11.812 -4.062 1 98.25 552 TYR B C 1
ATOM 9936 O O . TYR B 1 552 ? 11.117 11.625 -4.602 1 98.25 552 TYR B O 1
ATOM 9944 N N . PRO B 1 553 ? 8.961 11.078 -4.367 1 97.19 553 PRO B N 1
ATOM 9945 C CA . PRO B 1 553 ? 9.125 9.883 -5.188 1 97.19 553 PRO B CA 1
ATOM 9946 C C . PRO B 1 553 ? 9.375 10.203 -6.66 1 97.19 553 PRO B C 1
ATOM 9948 O O . PRO B 1 553 ? 8.945 11.25 -7.148 1 97.19 553 PRO B O 1
ATOM 9951 N N . LYS B 1 554 ? 10.086 9.273 -7.316 1 96.56 554 LYS B N 1
ATOM 9952 C CA . LYS B 1 554 ? 10.375 9.406 -8.742 1 96.56 554 LYS B CA 1
ATOM 9953 C C . LYS B 1 554 ? 9.383 8.594 -9.578 1 96.56 554 LYS B C 1
ATOM 9955 O O . LYS B 1 554 ? 8.961 9.039 -10.648 1 96.56 554 LYS B O 1
ATOM 9960 N N . ASP B 1 555 ? 9.078 7.359 -9.062 1 94.5 555 ASP B N 1
ATOM 9961 C CA . ASP B 1 555 ? 8.242 6.43 -9.812 1 94.5 555 ASP B CA 1
ATOM 9962 C C . ASP B 1 555 ? 7.004 6.027 -9.008 1 94.5 555 ASP B C 1
ATOM 9964 O O . ASP B 1 555 ? 7.051 5.965 -7.781 1 94.5 555 ASP B O 1
ATOM 9968 N N . PRO B 1 556 ? 5.887 5.707 -9.727 1 93.69 556 PRO B N 1
ATOM 9969 C CA . PRO B 1 556 ? 4.641 5.375 -9.031 1 93.69 556 PRO B CA 1
ATOM 9970 C C . PRO B 1 556 ? 4.777 4.148 -8.133 1 93.69 556 PRO B C 1
ATOM 9972 O O . PRO B 1 556 ? 4.105 4.055 -7.102 1 93.69 556 PRO B O 1
ATOM 9975 N N . ALA B 1 557 ? 5.605 3.229 -8.43 1 92.38 557 ALA B N 1
ATOM 9976 C CA . ALA B 1 557 ? 5.707 1.992 -7.656 1 92.38 557 ALA B CA 1
ATOM 9977 C C . ALA B 1 557 ? 6.441 2.227 -6.34 1 92.38 557 ALA B C 1
ATOM 9979 O O . ALA B 1 557 ? 6.395 1.388 -5.438 1 92.38 557 ALA B O 1
ATOM 9980 N N . ASN B 1 558 ? 7.121 3.385 -6.195 1 91.69 558 ASN B N 1
ATOM 9981 C CA . ASN B 1 558 ? 7.969 3.617 -5.035 1 91.69 558 ASN B CA 1
ATOM 9982 C C . ASN B 1 558 ? 7.391 4.691 -4.121 1 91.69 558 ASN B C 1
ATOM 9984 O O . ASN B 1 558 ? 8.102 5.262 -3.295 1 91.69 558 ASN B O 1
ATOM 9988 N N . ILE B 1 559 ? 6.117 4.98 -4.219 1 92.62 559 ILE B N 1
ATOM 9989 C CA . ILE B 1 559 ? 5.57 6.152 -3.543 1 92.62 559 ILE B CA 1
ATOM 9990 C C . ILE B 1 559 ? 5.492 5.895 -2.041 1 92.62 559 ILE B C 1
ATOM 9992 O O . ILE B 1 559 ? 5.41 6.836 -1.247 1 92.62 559 ILE B O 1
ATOM 9996 N N . GLU B 1 560 ? 5.504 4.602 -1.582 1 91.44 560 GLU B N 1
ATOM 9997 C CA . GLU B 1 560 ? 5.457 4.293 -0.156 1 91.44 560 GLU B CA 1
ATOM 9998 C C . GLU B 1 560 ? 6.848 3.973 0.385 1 91.44 560 GLU B C 1
ATOM 10000 O O . GLU B 1 560 ? 6.98 3.445 1.491 1 91.44 560 GLU B O 1
ATOM 10005 N N . MET B 1 561 ? 7.898 4.238 -0.347 1 93.25 561 MET B N 1
ATOM 10006 C CA . MET B 1 561 ? 9.258 3.951 0.096 1 93.25 561 MET B CA 1
ATOM 10007 C C . MET B 1 561 ? 9.891 5.18 0.746 1 93.25 561 MET B C 1
ATOM 10009 O O . MET B 1 561 ? 10.703 5.867 0.125 1 93.25 561 MET B O 1
ATOM 10013 N N . VAL B 1 562 ? 9.625 5.352 1.966 1 94.69 562 VAL B N 1
ATOM 10014 C CA . VAL B 1 562 ? 10.164 6.461 2.744 1 94.69 562 VAL B CA 1
ATOM 10015 C C . VAL B 1 562 ? 11.633 6.195 3.066 1 94.69 562 VAL B C 1
ATOM 10017 O O . VAL B 1 562 ? 12.125 5.074 2.893 1 94.69 562 VAL B O 1
ATOM 10020 N N . TYR B 1 563 ? 12.406 7.152 3.518 1 95.75 563 TYR B N 1
ATOM 10021 C CA . TYR B 1 563 ? 13.852 7.047 3.682 1 95.75 563 TYR B CA 1
ATOM 10022 C C . TYR B 1 563 ? 14.203 6.02 4.75 1 95.75 563 TYR B C 1
ATOM 10024 O O . TYR B 1 563 ? 15.25 5.367 4.672 1 95.75 563 TYR B O 1
ATOM 10032 N N . ASN B 1 564 ? 13.336 5.871 5.789 1 96.56 564 ASN B N 1
ATOM 10033 C CA . ASN B 1 564 ? 13.633 4.98 6.902 1 96.56 564 ASN B CA 1
ATOM 10034 C C . ASN B 1 564 ? 12.859 3.67 6.793 1 96.56 564 ASN B C 1
ATOM 10036 O O . ASN B 1 564 ? 12.414 3.119 7.805 1 96.56 564 ASN B O 1
ATOM 10040 N N . HIS B 1 565 ? 12.578 3.215 5.613 1 94.94 565 HIS B N 1
ATOM 10041 C CA . HIS B 1 565 ? 11.93 1.926 5.398 1 94.94 565 HIS B CA 1
ATOM 10042 C C . HIS B 1 565 ? 12.82 0.777 5.863 1 94.94 565 HIS B C 1
ATOM 10044 O O . HIS B 1 565 ? 14.023 0.963 6.078 1 94.94 565 HIS B O 1
ATOM 10050 N N . PRO B 1 566 ? 12.281 -0.417 6.031 1 96.19 566 PRO B N 1
ATOM 10051 C CA . PRO B 1 566 ? 13.094 -1.584 6.383 1 96.19 566 PRO B CA 1
ATOM 10052 C C . PRO B 1 566 ? 14.164 -1.886 5.344 1 96.19 566 PRO B C 1
ATOM 10054 O O . PRO B 1 566 ? 13.961 -1.66 4.148 1 96.19 566 PRO B O 1
ATOM 10057 N N . VAL B 1 567 ? 15.211 -2.506 5.773 1 95.75 567 VAL B N 1
ATOM 10058 C CA . VAL B 1 567 ? 16.359 -2.781 4.922 1 95.75 567 VAL B CA 1
ATOM 10059 C C . VAL B 1 567 ? 15.969 -3.744 3.807 1 95.75 567 VAL B C 1
ATOM 10061 O O . VAL B 1 567 ? 16.656 -3.85 2.791 1 95.75 567 VAL B O 1
ATOM 10064 N N . THR B 1 568 ? 14.828 -4.387 3.984 1 95 568 THR B N 1
ATOM 10065 C CA . THR B 1 568 ? 14.414 -5.406 3.027 1 95 568 THR B CA 1
ATOM 10066 C C . THR B 1 568 ? 13.625 -4.781 1.879 1 95 568 THR B C 1
ATOM 10068 O O . THR B 1 568 ? 13.344 -5.445 0.878 1 95 568 THR B O 1
ATOM 10071 N N . THR B 1 569 ? 13.195 -3.582 2 1 93.06 569 THR B N 1
ATOM 10072 C CA . THR B 1 569 ? 12.5 -2.883 0.923 1 93.06 569 THR B CA 1
ATOM 10073 C C . THR B 1 569 ? 13.5 -2.291 -0.066 1 93.06 569 THR B C 1
ATOM 10075 O O . THR B 1 569 ? 13.977 -1.169 0.12 1 93.06 569 THR B O 1
ATOM 10078 N N . MET B 1 570 ? 13.805 -3.064 -1.115 1 89.12 570 MET B N 1
ATOM 10079 C CA . MET B 1 570 ? 14.883 -2.717 -2.041 1 89.12 570 MET B CA 1
ATOM 10080 C C . MET B 1 570 ? 14.461 -2.979 -3.484 1 89.12 570 MET B C 1
ATOM 10082 O O . MET B 1 570 ? 13.531 -3.744 -3.734 1 89.12 570 MET B O 1
ATOM 10086 N N . CYS B 1 571 ? 15.109 -2.24 -4.359 1 87.19 571 CYS B N 1
ATOM 10087 C CA . CYS B 1 571 ? 15.039 -2.541 -5.785 1 87.19 571 CYS B CA 1
ATOM 10088 C C . CYS B 1 571 ? 16.156 -3.506 -6.191 1 87.19 571 CYS B C 1
ATOM 10090 O O . CYS B 1 571 ? 17.125 -3.678 -5.461 1 87.19 571 CYS B O 1
ATOM 10092 N N . GLU B 1 572 ? 15.805 -4.297 -7.16 1 79.12 572 GLU B N 1
ATOM 10093 C CA . GLU B 1 572 ? 16.797 -5.195 -7.746 1 79.12 572 GLU B CA 1
ATOM 10094 C C . GLU B 1 572 ? 16.656 -5.258 -9.266 1 79.12 572 GLU B C 1
ATOM 10096 O O . GLU B 1 572 ? 15.562 -5.062 -9.797 1 79.12 572 GLU B O 1
ATOM 10101 N N . ASN B 1 573 ? 17.641 -5.238 -9.953 1 65.88 573 ASN B N 1
ATOM 10102 C CA . ASN B 1 573 ? 17.578 -5.523 -11.383 1 65.88 573 ASN B CA 1
ATOM 10103 C C . ASN B 1 573 ? 18.438 -6.727 -11.75 1 65.88 573 ASN B C 1
ATOM 10105 O O . ASN B 1 573 ? 19.031 -7.363 -10.875 1 65.88 573 ASN B O 1
ATOM 10109 N N . SER B 1 574 ? 18.219 -7.227 -12.938 1 57.12 574 SER B N 1
ATOM 10110 C CA . SER B 1 574 ? 18.797 -8.484 -13.414 1 57.12 574 SER B CA 1
ATOM 10111 C C . SER B 1 574 ? 20.297 -8.531 -13.156 1 57.12 574 SER B C 1
ATOM 10113 O O . SER B 1 574 ? 20.891 -9.617 -13.062 1 57.12 574 SER B O 1
ATOM 10115 N N . THR B 1 575 ? 20.797 -7.422 -12.938 1 56.69 575 THR B N 1
ATOM 10116 C CA . THR B 1 575 ? 22.25 -7.43 -12.914 1 56.69 575 THR B CA 1
ATOM 10117 C C . THR B 1 575 ? 22.766 -7.031 -11.531 1 56.69 575 THR B C 1
ATOM 10119 O O . THR B 1 575 ? 23.953 -7.176 -11.25 1 56.69 575 THR B O 1
ATOM 10122 N N . GLU B 1 576 ? 21.844 -6.562 -10.812 1 60.5 576 GLU B N 1
ATOM 10123 C CA . GLU B 1 576 ? 22.375 -5.906 -9.625 1 60.5 576 GLU B CA 1
ATOM 10124 C C . GLU B 1 576 ? 21.828 -6.539 -8.352 1 60.5 576 GLU B C 1
ATOM 10126 O O . GLU B 1 576 ? 20.672 -6.973 -8.312 1 60.5 576 GLU B O 1
ATOM 10131 N N . THR B 1 577 ? 22.688 -6.59 -7.359 1 69.56 577 THR B N 1
ATOM 10132 C CA . THR B 1 577 ? 22.328 -6.863 -5.969 1 69.56 577 THR B CA 1
ATOM 10133 C C . THR B 1 577 ? 21.297 -5.859 -5.469 1 69.56 577 THR B C 1
ATOM 10135 O O . THR B 1 577 ? 21.172 -4.758 -6.012 1 69.56 577 THR B O 1
ATOM 10138 N N . PRO B 1 578 ? 20.516 -6.289 -4.605 1 77.75 578 PRO B N 1
ATOM 10139 C CA . PRO B 1 578 ? 19.531 -5.363 -4.051 1 77.75 578 PRO B CA 1
ATOM 10140 C C . PRO B 1 578 ? 20.125 -3.998 -3.711 1 77.75 578 PRO B C 1
ATOM 10142 O O . PRO B 1 578 ? 21.25 -3.914 -3.229 1 77.75 578 PRO B O 1
ATOM 10145 N N . PHE B 1 579 ? 19.484 -2.92 -4.203 1 81.81 579 PHE B N 1
ATOM 10146 C CA . PHE B 1 579 ? 19.938 -1.557 -3.963 1 81.81 579 PHE B CA 1
ATOM 10147 C C . PHE B 1 579 ? 18.781 -0.664 -3.535 1 81.81 579 PHE B C 1
ATOM 10149 O O . PHE B 1 579 ? 17.625 -1.026 -3.705 1 81.81 579 PHE B O 1
ATOM 10156 N N . TYR B 1 580 ? 19.156 0.329 -2.885 1 84.12 580 TYR B N 1
ATOM 10157 C CA . TYR B 1 580 ? 18.172 1.343 -2.514 1 84.12 580 TYR B CA 1
ATOM 10158 C C . TYR B 1 580 ? 17.5 1.932 -3.748 1 84.12 580 TYR B C 1
ATOM 10160 O O . TYR B 1 580 ? 18.172 2.381 -4.676 1 84.12 580 TYR B O 1
ATOM 10168 N N . CYS B 1 581 ? 16.109 1.923 -3.791 1 89.5 581 CYS B N 1
ATOM 10169 C CA . CYS B 1 581 ? 15.375 2.426 -4.945 1 89.5 581 CYS B CA 1
ATOM 10170 C C . CYS B 1 581 ? 15.539 3.936 -5.082 1 89.5 581 CYS B C 1
ATOM 10172 O O . CYS B 1 581 ? 15.484 4.664 -4.09 1 89.5 581 CYS B O 1
ATOM 10174 N N . GLU B 1 582 ? 15.672 4.375 -6.25 1 90.38 582 GLU B N 1
ATOM 10175 C CA . GLU B 1 582 ? 15.914 5.789 -6.516 1 90.38 582 GLU B CA 1
ATOM 10176 C C . GLU B 1 582 ? 14.648 6.613 -6.312 1 90.38 582 GLU B C 1
ATOM 10178 O O . GLU B 1 582 ? 13.586 6.273 -6.84 1 90.38 582 GLU B O 1
ATOM 10183 N N . ASN B 1 583 ? 14.688 7.695 -5.578 1 95.44 583 ASN B N 1
ATOM 10184 C CA . ASN B 1 583 ? 13.664 8.734 -5.469 1 95.44 583 ASN B CA 1
ATOM 10185 C C . ASN B 1 583 ? 14.07 10 -6.219 1 95.44 583 ASN B C 1
ATOM 10187 O O . ASN B 1 583 ? 15.242 10.172 -6.57 1 95.44 583 ASN B O 1
ATOM 10191 N N . GLN B 1 584 ? 13.055 10.859 -6.52 1 97.69 584 GLN B N 1
ATOM 10192 C CA . GLN B 1 584 ? 13.414 12.148 -7.113 1 97.69 584 GLN B CA 1
ATOM 10193 C C . GLN B 1 584 ? 14.305 12.953 -6.172 1 97.69 584 GLN B C 1
ATOM 10195 O O . GLN B 1 584 ? 15.336 13.492 -6.594 1 97.69 584 GLN B O 1
ATOM 10200 N N . TRP B 1 585 ? 13.906 13.062 -4.941 1 97.94 585 TRP B N 1
ATOM 10201 C CA . TRP B 1 585 ? 14.695 13.602 -3.838 1 97.94 585 TRP B CA 1
ATOM 10202 C C . TRP B 1 585 ? 14.398 12.852 -2.541 1 97.94 585 TRP B C 1
ATOM 10204 O O . TRP B 1 585 ? 13.258 12.477 -2.281 1 97.94 585 TRP B O 1
ATOM 10214 N N . ASP B 1 586 ? 15.359 12.695 -1.702 1 96.69 586 ASP B N 1
ATOM 10215 C CA . ASP B 1 586 ? 15.188 12 -0.428 1 96.69 586 ASP B CA 1
ATOM 10216 C C . ASP B 1 586 ? 14.859 12.984 0.691 1 96.69 586 ASP B C 1
ATOM 10218 O O . ASP B 1 586 ? 15.039 14.195 0.537 1 96.69 586 ASP B O 1
ATOM 10222 N N . PHE B 1 587 ? 14.406 12.398 1.835 1 98.12 587 PHE B N 1
ATOM 10223 C CA . PHE B 1 587 ? 14.242 13.148 3.074 1 98.12 587 PHE B CA 1
ATOM 10224 C C . PHE B 1 587 ? 15.516 13.922 3.412 1 98.12 587 PHE B C 1
ATOM 10226 O O . PHE B 1 587 ? 16.625 13.398 3.277 1 98.12 587 PHE B O 1
ATOM 10233 N N . GLY B 1 588 ? 15.352 15.195 3.707 1 98.56 588 GLY B N 1
ATOM 10234 C CA . GLY B 1 588 ? 16.469 16.016 4.152 1 98.56 588 GLY B CA 1
ATOM 10235 C C . GLY B 1 588 ? 17.172 16.734 3.018 1 98.56 588 GLY B C 1
ATOM 10236 O O . GLY B 1 588 ? 18.047 17.578 3.252 1 98.56 588 GLY B O 1
ATOM 10237 N N . THR B 1 589 ? 16.781 16.531 1.791 1 98.25 589 THR B N 1
ATOM 10238 C CA . THR B 1 589 ? 17.391 17.188 0.643 1 98.25 589 THR B CA 1
ATOM 10239 C C . THR B 1 589 ? 17.109 18.688 0.666 1 98.25 589 THR B C 1
ATOM 10241 O O . THR B 1 589 ? 16 19.109 1.011 1 98.25 589 THR B O 1
ATOM 10244 N N . GLY B 1 590 ? 17.984 19.469 0.26 1 98.56 590 GLY B N 1
ATOM 10245 C CA . GLY B 1 590 ? 17.922 20.906 0.088 1 98.56 590 GLY B CA 1
ATOM 10246 C C . GLY B 1 590 ? 19.281 21.531 -0.239 1 98.56 590 GLY B C 1
ATOM 10247 O O . GLY B 1 590 ? 20.25 21.297 0.468 1 98.56 590 GLY B O 1
ATOM 10248 N N . LEU B 1 591 ? 19.328 22.281 -1.298 1 97.88 591 LEU B N 1
ATOM 10249 C CA . LEU B 1 591 ? 20.578 22.906 -1.745 1 97.88 591 LEU B CA 1
ATOM 10250 C C . LEU B 1 591 ? 20.766 24.266 -1.078 1 97.88 591 LEU B C 1
ATOM 10252 O O . LEU B 1 591 ? 19.875 24.75 -0.368 1 97.88 591 LEU B O 1
ATOM 10256 N N . SER B 1 592 ? 21.938 24.781 -1.232 1 96 592 SER B N 1
ATOM 10257 C CA . SER B 1 592 ? 22.375 26.062 -0.672 1 96 592 SER B CA 1
ATOM 10258 C C . SER B 1 592 ? 23.125 26.891 -1.709 1 96 592 SER B C 1
ATOM 10260 O O . SER B 1 592 ? 23.609 26.359 -2.707 1 96 592 SER B O 1
ATOM 10262 N N . TYR B 1 593 ? 23.188 28.219 -1.529 1 97.31 593 TYR B N 1
ATOM 10263 C CA . TYR B 1 593 ? 23.969 29.094 -2.391 1 97.31 593 TYR B CA 1
ATOM 10264 C C . TYR B 1 593 ? 25.406 29.203 -1.893 1 97.31 593 TYR B C 1
ATOM 10266 O O . TYR B 1 593 ? 26.25 29.844 -2.523 1 97.31 593 TYR B O 1
ATOM 10274 N N . THR B 1 594 ? 25.672 28.547 -0.795 1 96.44 594 THR B N 1
ATOM 10275 C CA . THR B 1 594 ? 27.031 28.438 -0.293 1 96.44 594 THR B CA 1
ATOM 10276 C C . THR B 1 594 ? 27.422 26.984 -0.051 1 96.44 594 THR B C 1
ATOM 10278 O O . THR B 1 594 ? 26.656 26.078 -0.382 1 96.44 594 THR B O 1
ATOM 10281 N N . ASP B 1 595 ? 28.688 26.812 0.37 1 96.44 595 ASP B N 1
ATOM 10282 C CA . ASP B 1 595 ? 29.172 25.453 0.613 1 96.44 595 ASP B CA 1
ATOM 10283 C C . ASP B 1 595 ? 29.547 25.266 2.084 1 96.44 595 ASP B C 1
ATOM 10285 O O . ASP B 1 595 ? 30.094 26.156 2.717 1 96.44 595 ASP B O 1
ATOM 10289 N N . PHE B 1 596 ? 29.156 24.188 2.564 1 98 596 PHE B N 1
ATOM 10290 C CA . PHE B 1 596 ? 29.531 23.812 3.924 1 98 596 PHE B CA 1
ATOM 10291 C C . PHE B 1 596 ? 30.422 22.578 3.918 1 98 596 PHE B C 1
ATOM 10293 O O . PHE B 1 596 ? 30.109 21.594 3.232 1 98 596 PHE B O 1
ATOM 10300 N N . THR B 1 597 ? 31.453 22.625 4.637 1 98.12 597 THR B N 1
ATOM 10301 C CA . THR B 1 597 ? 32.344 21.469 4.809 1 98.12 597 THR B CA 1
ATOM 10302 C C . THR B 1 597 ? 32.25 20.938 6.234 1 98.12 597 THR B C 1
ATOM 10304 O O . THR B 1 597 ? 32.156 21.719 7.191 1 98.12 597 THR B O 1
ATOM 10307 N N . TYR B 1 598 ? 32.281 19.688 6.391 1 98.44 598 TYR B N 1
ATOM 10308 C CA . TYR B 1 598 ? 32.219 19 7.68 1 98.44 598 TYR B CA 1
ATOM 10309 C C . TYR B 1 598 ? 33.531 18.344 8.031 1 98.44 598 TYR B C 1
ATOM 10311 O O . TYR B 1 598 ? 34.219 17.781 7.168 1 98.44 598 TYR B O 1
ATOM 10319 N N . SER B 1 599 ? 33.938 18.391 9.266 1 98.38 599 SER B N 1
ATOM 10320 C CA . SER B 1 599 ? 35.031 17.562 9.75 1 98.38 599 SER B CA 1
ATOM 10321 C C . SER B 1 599 ? 34.625 16.109 9.883 1 98.38 599 SER B C 1
ATOM 10323 O O . SER B 1 599 ? 33.438 15.766 9.711 1 98.38 599 SER B O 1
ATOM 10325 N N . ALA B 1 600 ? 35.594 15.312 10.203 1 98.06 600 ALA B N 1
ATOM 10326 C CA . ALA B 1 600 ? 35.25 13.938 10.562 1 98.06 600 ALA B CA 1
ATOM 10327 C C . ALA B 1 600 ? 34.438 13.883 11.852 1 98.06 600 ALA B C 1
ATOM 10329 O O . ALA B 1 600 ? 34.688 14.656 12.781 1 98.06 600 ALA B O 1
ATOM 10330 N N . VAL B 1 601 ? 33.531 12.984 11.906 1 98.19 601 VAL B N 1
ATOM 10331 C CA . VAL B 1 601 ? 32.688 12.797 13.102 1 98.19 601 VAL B CA 1
ATOM 10332 C C . VAL B 1 601 ? 33.531 12.148 14.203 1 98.19 601 VAL B C 1
ATOM 10334 O O . VAL B 1 601 ? 34.312 11.242 13.938 1 98.19 601 VAL B O 1
ATOM 10337 N N . THR B 1 602 ? 33.375 12.594 15.398 1 98.19 602 THR B N 1
ATOM 10338 C CA . THR B 1 602 ? 34.062 11.984 16.547 1 98.19 602 THR B CA 1
ATOM 10339 C C . THR B 1 602 ? 33.031 11.578 17.609 1 98.19 602 THR B C 1
ATOM 10341 O O . THR B 1 602 ? 32 12.234 17.781 1 98.19 602 THR B O 1
ATOM 10344 N N . LEU B 1 603 ? 33.312 10.57 18.328 1 98.56 603 LEU B N 1
ATOM 10345 C CA . LEU B 1 603 ? 32.531 10.078 19.453 1 98.56 603 LEU B CA 1
ATOM 10346 C C . LEU B 1 603 ? 33.281 10.195 20.766 1 98.56 603 LEU B C 1
ATOM 10348 O O . LEU B 1 603 ? 34.5 10.023 20.781 1 98.56 603 LEU B O 1
ATOM 10352 N N . SER B 1 604 ? 32.594 10.445 21.812 1 98.5 604 SER B N 1
ATOM 10353 C CA . SER B 1 604 ? 33.25 10.562 23.125 1 98.5 604 SER B CA 1
ATOM 10354 C C . SER B 1 604 ? 33.75 9.211 23.625 1 98.5 604 SER B C 1
ATOM 10356 O O . SER B 1 604 ? 34.625 9.141 24.469 1 98.5 604 SER B O 1
ATOM 10358 N N . LYS B 1 605 ? 33.062 8.125 23.156 1 96.75 605 LYS B N 1
ATOM 10359 C CA . LYS B 1 605 ? 33.469 6.754 23.453 1 96.75 605 LYS B CA 1
ATOM 10360 C C . LYS B 1 605 ? 33 5.789 22.359 1 96.75 605 LYS B C 1
ATOM 10362 O O . LYS B 1 605 ? 32.156 6.125 21.547 1 96.75 605 LYS B O 1
ATOM 10367 N N . ASN B 1 606 ? 33.594 4.637 22.391 1 96.69 606 ASN B N 1
ATOM 10368 C CA . ASN B 1 606 ? 33.312 3.668 21.344 1 96.69 606 ASN B CA 1
ATOM 10369 C C . ASN B 1 606 ? 32.562 2.457 21.891 1 96.69 606 ASN B C 1
ATOM 10371 O O . ASN B 1 606 ? 32.125 1.589 21.125 1 96.69 606 ASN B O 1
ATOM 10375 N N . THR B 1 607 ? 32.344 2.389 23.172 1 97.69 607 THR B N 1
ATOM 10376 C CA . THR B 1 607 ? 31.641 1.272 23.797 1 97.69 607 THR B CA 1
ATOM 10377 C C . THR B 1 607 ? 30.766 1.757 24.953 1 97.69 607 THR B C 1
ATOM 10379 O O . THR B 1 607 ? 31.203 2.586 25.75 1 97.69 607 THR B O 1
ATOM 10382 N N . ILE B 1 608 ? 29.578 1.335 24.969 1 96.88 608 ILE B N 1
ATOM 10383 C CA . ILE B 1 608 ? 28.656 1.57 26.078 1 96.88 608 ILE B CA 1
ATOM 10384 C C . ILE B 1 608 ? 28.469 0.285 26.875 1 96.88 608 ILE B C 1
ATOM 10386 O O . ILE B 1 608 ? 27.969 -0.714 26.359 1 96.88 608 ILE B O 1
ATOM 10390 N N . GLN B 1 609 ? 28.797 0.279 28.109 1 96.56 609 GLN B N 1
ATOM 10391 C CA . GLN B 1 609 ? 28.719 -0.917 28.938 1 96.56 609 GLN B CA 1
ATOM 10392 C C . GLN B 1 609 ? 27.641 -0.771 30.016 1 96.56 609 GLN B C 1
ATOM 10394 O O . GLN B 1 609 ? 27.219 -1.762 30.609 1 96.56 609 GLN B O 1
ATOM 10399 N N . ASP B 1 610 ? 27.266 0.518 30.281 1 95.81 610 ASP B N 1
ATOM 10400 C CA . ASP B 1 610 ? 26.188 0.832 31.219 1 95.81 610 ASP B CA 1
ATOM 10401 C C . ASP B 1 610 ? 24.938 1.292 30.484 1 95.81 610 ASP B C 1
ATOM 10403 O O . ASP B 1 610 ? 24.969 2.25 29.719 1 95.81 610 ASP B O 1
ATOM 10407 N N . PRO B 1 611 ? 23.844 0.645 30.75 1 93.5 611 PRO B N 1
ATOM 10408 C CA . PRO B 1 611 ? 22.609 0.992 30.047 1 93.5 611 PRO B CA 1
ATOM 10409 C C . PRO B 1 611 ? 22.188 2.443 30.266 1 93.5 611 PRO B C 1
ATOM 10411 O O . PRO B 1 611 ? 21.375 2.982 29.5 1 93.5 611 PRO B O 1
ATOM 10414 N N . ASN B 1 612 ? 22.688 3.105 31.25 1 94.25 612 ASN B N 1
ATOM 10415 C CA . ASN B 1 612 ? 22.312 4.484 31.562 1 94.25 612 ASN B CA 1
ATOM 10416 C C . ASN B 1 612 ? 23.328 5.477 31.016 1 94.25 612 ASN B C 1
ATOM 10418 O O . ASN B 1 612 ? 23.203 6.684 31.219 1 94.25 612 ASN B O 1
ATOM 10422 N N . ASP B 1 613 ? 24.297 4.965 30.359 1 95.88 613 ASP B N 1
ATOM 10423 C CA . ASP B 1 613 ? 25.359 5.812 29.828 1 95.88 613 ASP B CA 1
ATOM 10424 C C . ASP B 1 613 ? 24.906 6.5 28.547 1 95.88 613 ASP B C 1
ATOM 10426 O O . ASP B 1 613 ? 23.844 6.199 28 1 95.88 613 ASP B O 1
ATOM 10430 N N . SER B 1 614 ? 25.625 7.535 28.109 1 97.62 614 SER B N 1
ATOM 10431 C CA . SER B 1 614 ? 25.344 8.297 26.891 1 97.62 614 SER B CA 1
ATOM 10432 C C . SER B 1 614 ? 26.609 8.461 26.047 1 97.62 614 SER B C 1
ATOM 10434 O O . SER B 1 614 ? 27.719 8.164 26.516 1 97.62 614 SER B O 1
ATOM 10436 N N . ILE B 1 615 ? 26.453 8.852 24.812 1 97.62 615 ILE B N 1
ATOM 10437 C CA . ILE B 1 615 ? 27.547 9.141 23.891 1 97.62 615 ILE B CA 1
ATOM 10438 C C . ILE B 1 615 ? 27.359 10.539 23.297 1 97.62 615 ILE B C 1
ATOM 10440 O O . ILE B 1 615 ? 26.25 10.922 22.938 1 97.62 615 ILE B O 1
ATOM 10444 N N . THR B 1 616 ? 28.422 11.25 23.281 1 98.62 616 THR B N 1
ATOM 10445 C CA . THR B 1 616 ? 28.406 12.547 22.609 1 98.62 616 THR B CA 1
ATOM 10446 C C . THR B 1 616 ? 29.016 12.43 21.219 1 98.62 616 THR B C 1
ATOM 10448 O O . THR B 1 616 ? 30.125 11.906 21.047 1 98.62 616 THR B O 1
ATOM 10451 N N . VAL B 1 617 ? 28.344 12.859 20.234 1 98.75 617 VAL B N 1
ATOM 10452 C CA . VAL B 1 617 ? 28.797 12.922 18.844 1 98.75 617 VAL B CA 1
ATOM 10453 C C . VAL B 1 617 ? 29.125 14.359 18.469 1 98.75 617 VAL B C 1
ATOM 10455 O O . VAL B 1 617 ? 28.328 15.273 18.703 1 98.75 617 VAL B O 1
ATOM 10458 N N . SER B 1 618 ? 30.266 14.555 17.891 1 98.69 618 SER B N 1
ATOM 10459 C CA . SER B 1 618 ? 30.688 15.914 17.562 1 98.69 618 SER B CA 1
ATOM 10460 C C . SER B 1 618 ? 31.156 16.016 16.109 1 98.69 618 SER B C 1
ATOM 10462 O O . SER B 1 618 ? 31.75 15.078 15.578 1 98.69 618 SER B O 1
ATOM 10464 N N . VAL B 1 619 ? 30.891 17.156 15.5 1 98.69 619 VAL B N 1
ATOM 10465 C CA . VAL B 1 619 ? 31.359 17.469 14.156 1 98.69 619 VAL B CA 1
ATOM 10466 C C . VAL B 1 619 ? 31.547 18.969 14.016 1 98.69 619 VAL B C 1
ATOM 10468 O O . VAL B 1 619 ? 30.766 19.75 14.562 1 98.69 619 VAL B O 1
ATOM 10471 N N . ASP B 1 620 ? 32.562 19.406 13.32 1 98.69 620 ASP B N 1
ATOM 10472 C CA . ASP B 1 620 ? 32.75 20.812 12.984 1 98.69 620 ASP B CA 1
ATOM 10473 C C . ASP B 1 620 ? 32.188 21.125 11.594 1 98.69 620 ASP B C 1
ATOM 10475 O O . ASP B 1 620 ? 32.438 20.375 10.641 1 98.69 620 ASP B O 1
ATOM 10479 N N . VAL B 1 621 ? 31.453 22.141 11.539 1 98.81 621 VAL B N 1
ATOM 10480 C CA . VAL B 1 621 ? 30.906 22.609 10.266 1 98.81 621 VAL B CA 1
ATOM 10481 C C . VAL B 1 621 ? 31.5 23.984 9.93 1 98.81 621 VAL B C 1
ATOM 10483 O O . VAL B 1 621 ? 31.5 24.891 10.766 1 98.81 621 VAL B O 1
ATOM 10486 N N . THR B 1 622 ? 32 24.125 8.711 1 98.69 622 THR B N 1
ATOM 10487 C CA . THR B 1 622 ? 32.562 25.375 8.242 1 98.69 622 THR B CA 1
ATOM 10488 C C . THR B 1 622 ? 31.844 25.875 6.988 1 98.69 622 THR B C 1
ATOM 10490 O O . THR B 1 622 ? 31.594 25.094 6.066 1 98.69 622 THR B O 1
ATOM 10493 N N . ASN B 1 623 ? 31.469 27.141 6.996 1 98.56 623 ASN B N 1
ATOM 10494 C CA . ASN B 1 623 ? 31.016 27.75 5.75 1 98.56 623 ASN B CA 1
ATOM 10495 C C . ASN B 1 623 ? 32.188 28.062 4.82 1 98.56 623 ASN B C 1
ATOM 10497 O O . ASN B 1 623 ? 32.844 29.094 4.965 1 98.56 623 ASN B O 1
ATOM 10501 N N . SER B 1 624 ? 32.312 27.312 3.863 1 98.06 624 SER B N 1
ATOM 10502 C CA . SER B 1 624 ? 33.469 27.406 2.969 1 98.06 624 SER B CA 1
ATOM 10503 C C . SER B 1 624 ? 33.094 28.109 1.668 1 98.06 624 SER B C 1
ATOM 10505 O O . SER B 1 624 ? 33.875 28.109 0.71 1 98.06 624 SER B O 1
ATOM 10507 N N . GLY B 1 625 ? 31.922 28.578 1.672 1 95.94 625 GLY B N 1
ATOM 10508 C CA . GLY B 1 625 ? 31.453 29.234 0.464 1 95.94 625 GLY B CA 1
ATOM 10509 C C . GLY B 1 625 ? 31.594 30.75 0.518 1 95.94 625 GLY B C 1
ATOM 10510 O O . GLY B 1 625 ? 32.5 31.266 1.179 1 95.94 625 GLY B O 1
ATOM 10511 N N . SER B 1 626 ? 30.781 31.484 -0.277 1 92.44 626 SER B N 1
ATOM 10512 C CA . SER B 1 626 ? 31.031 32.906 -0.548 1 92.44 626 SER B CA 1
ATOM 10513 C C . SER B 1 626 ? 29.953 33.781 0.058 1 92.44 626 SER B C 1
ATOM 10515 O O . SER B 1 626 ? 29.969 35 -0.107 1 92.44 626 SER B O 1
ATOM 10517 N N . MET B 1 627 ? 29.016 33.125 0.737 1 94.19 627 MET B N 1
ATOM 10518 C CA . MET B 1 627 ? 27.984 33.938 1.393 1 94.19 627 MET B CA 1
ATOM 10519 C C . MET B 1 627 ? 27.578 33.312 2.719 1 94.19 627 MET B C 1
ATOM 10521 O O . MET B 1 627 ? 27.766 32.094 2.93 1 94.19 627 MET B O 1
ATOM 10525 N N . ALA B 1 628 ? 27.078 34.156 3.582 1 96.56 628 ALA B N 1
ATOM 10526 C CA . ALA B 1 628 ? 26.531 33.656 4.84 1 96.56 628 ALA B CA 1
ATOM 10527 C C . ALA B 1 628 ? 25.344 32.719 4.59 1 96.56 628 ALA B C 1
ATOM 10529 O O . ALA B 1 628 ? 24.594 32.906 3.627 1 96.56 628 ALA B O 1
ATOM 10530 N N . GLY B 1 629 ? 25.219 31.703 5.414 1 96.69 629 GLY B N 1
ATOM 10531 C CA . GLY B 1 629 ? 24.109 30.781 5.219 1 96.69 629 GLY B CA 1
ATOM 10532 C C . GLY B 1 629 ? 23.812 29.953 6.449 1 96.69 629 GLY B C 1
ATOM 10533 O O . GLY B 1 629 ? 24.531 30.031 7.449 1 96.69 629 GLY B O 1
ATOM 10534 N N . LYS B 1 630 ? 22.734 29.281 6.375 1 98.06 630 LYS B N 1
ATOM 10535 C CA . LYS B 1 630 ? 22.312 28.375 7.445 1 98.06 630 LYS B CA 1
ATOM 10536 C C . LYS B 1 630 ? 22.391 26.922 7 1 98.06 630 LYS B C 1
ATOM 10538 O O . LYS B 1 630 ? 22.109 26.609 5.844 1 98.06 630 LYS B O 1
ATOM 10543 N N . GLU B 1 631 ? 22.828 26.047 7.957 1 98.19 631 GLU B N 1
ATOM 10544 C CA . GLU B 1 631 ? 22.984 24.625 7.715 1 98.19 631 GLU B CA 1
ATOM 10545 C C . GLU B 1 631 ? 22.266 23.797 8.781 1 98.19 631 GLU B C 1
ATOM 10547 O O . GLU B 1 631 ? 22.359 24.094 9.969 1 98.19 631 GLU B O 1
ATOM 10552 N N . THR B 1 632 ? 21.438 22.828 8.305 1 98.75 632 THR B N 1
ATOM 10553 C CA . THR B 1 632 ? 20.844 21.875 9.227 1 98.75 632 THR B CA 1
ATOM 10554 C C . THR B 1 632 ? 21.719 20.625 9.367 1 98.75 632 THR B C 1
ATOM 10556 O O . THR B 1 632 ? 21.781 19.812 8.453 1 98.75 632 THR B O 1
ATOM 10559 N N . VAL B 1 633 ? 22.359 20.484 10.516 1 98.88 633 VAL B N 1
ATOM 10560 C CA . VAL B 1 633 ? 23.172 19.312 10.812 1 98.88 633 VAL B CA 1
ATOM 10561 C C . VAL B 1 633 ? 22.266 18.188 11.336 1 98.88 633 VAL B C 1
ATOM 10563 O O . VAL B 1 633 ? 21.594 18.359 12.359 1 98.88 633 VAL B O 1
ATOM 10566 N N . MET B 1 634 ? 22.219 17.094 10.617 1 98.88 634 MET B N 1
ATOM 10567 C CA . MET B 1 634 ? 21.328 15.977 10.961 1 98.88 634 MET B CA 1
ATOM 10568 C C . MET B 1 634 ? 22.141 14.742 11.344 1 98.88 634 MET B C 1
ATOM 10570 O O . MET B 1 634 ? 23.109 14.391 10.664 1 98.88 634 MET B O 1
ATOM 10574 N N . LEU B 1 635 ? 21.812 14.148 12.445 1 98.88 635 LEU B N 1
ATOM 10575 C CA . LEU B 1 635 ? 22.422 12.898 12.898 1 98.88 635 LEU B CA 1
ATOM 10576 C C . LEU B 1 635 ? 21.453 11.734 12.727 1 98.88 635 LEU B C 1
ATOM 10578 O O . LEU B 1 635 ? 20.328 11.773 13.234 1 98.88 635 LEU B O 1
ATOM 10582 N N . PHE B 1 636 ? 21.891 10.742 12.047 1 98.69 636 PHE B N 1
ATOM 10583 C CA . PHE B 1 636 ? 21.141 9.508 11.852 1 98.69 636 PHE B CA 1
ATOM 10584 C C . PHE B 1 636 ? 21.812 8.352 12.578 1 98.69 636 PHE B C 1
ATOM 10586 O O . PHE B 1 636 ? 23.031 8.297 12.68 1 98.69 636 PHE B O 1
ATOM 10593 N N . LEU B 1 637 ? 21 7.5 13.102 1 98.38 637 LEU B N 1
ATOM 10594 C CA . LEU B 1 637 ? 21.469 6.266 13.719 1 98.38 637 LEU B CA 1
ATOM 10595 C C . LEU B 1 637 ? 21.094 5.059 12.859 1 98.38 637 LEU B C 1
ATOM 10597 O O . LEU B 1 637 ? 19.984 4.984 12.336 1 98.38 637 LEU B O 1
ATOM 10601 N N . ILE B 1 638 ? 22.016 4.133 12.703 1 97.81 638 ILE B N 1
ATOM 10602 C CA . ILE B 1 638 ? 21.828 2.896 11.945 1 97.81 638 ILE B CA 1
ATOM 10603 C C . ILE B 1 638 ? 22.125 1.697 12.844 1 97.81 638 ILE B C 1
ATOM 10605 O O . ILE B 1 638 ? 23.203 1.607 13.438 1 97.81 638 ILE B O 1
ATOM 10609 N N . GLN B 1 639 ? 21.203 0.883 13.047 1 97.62 639 GLN B N 1
ATOM 10610 C CA . GLN B 1 639 ? 21.406 -0.427 13.656 1 97.62 639 GLN B CA 1
ATOM 10611 C C . GLN B 1 639 ? 21.469 -1.523 12.602 1 97.62 639 GLN B C 1
ATOM 10613 O O . GLN B 1 639 ? 20.438 -1.957 12.086 1 97.62 639 GLN B O 1
ATOM 10618 N N . PRO B 1 640 ? 22.641 -2.047 12.336 1 97 640 PRO B N 1
ATOM 10619 C CA . PRO B 1 640 ? 22.781 -2.969 11.203 1 97 640 PRO B CA 1
ATOM 10620 C C . PRO B 1 640 ? 21.984 -4.262 11.406 1 97 640 PRO B C 1
ATOM 10622 O O . PRO B 1 640 ? 21.438 -4.809 10.445 1 97 640 PRO B O 1
ATOM 10625 N N . TYR B 1 641 ? 21.984 -4.773 12.625 1 97.19 641 TYR B N 1
ATOM 10626 C CA . TYR B 1 641 ? 21.312 -6.035 12.922 1 97.19 641 TYR B CA 1
ATOM 10627 C C . TYR B 1 641 ? 20.406 -5.902 14.148 1 97.19 641 TYR B C 1
ATOM 10629 O O . TYR B 1 641 ? 20.781 -5.238 15.117 1 97.19 641 TYR B O 1
ATOM 10637 N N . ARG B 1 642 ? 19.25 -6.512 14.094 1 96.69 642 ARG B N 1
ATOM 10638 C CA . ARG B 1 642 ? 18.328 -6.535 15.219 1 96.69 642 ARG B CA 1
ATOM 10639 C C . ARG B 1 642 ? 17.516 -7.828 15.242 1 96.69 642 ARG B C 1
ATOM 10641 O O . ARG B 1 642 ? 16.891 -8.195 14.242 1 96.69 642 ARG B O 1
ATOM 10648 N N . SER B 1 643 ? 17.438 -8.492 16.375 1 95.06 643 SER B N 1
ATOM 10649 C CA . SER B 1 643 ? 16.797 -9.797 16.438 1 95.06 643 SER B CA 1
ATOM 10650 C C . SER B 1 643 ? 15.281 -9.664 16.625 1 95.06 643 SER B C 1
ATOM 10652 O O . SER B 1 643 ? 14.523 -10.555 16.234 1 95.06 643 SER B O 1
ATOM 10654 N N . LEU B 1 644 ? 14.828 -8.539 17.156 1 95.06 644 LEU B N 1
ATOM 10655 C CA . LEU B 1 644 ? 13.43 -8.328 17.516 1 95.06 644 LEU B CA 1
ATOM 10656 C C . LEU B 1 644 ? 12.578 -8.117 16.266 1 95.06 644 LEU B C 1
ATOM 10658 O O . LEU B 1 644 ? 11.461 -8.633 16.172 1 95.06 644 LEU B O 1
ATOM 10662 N N . ASN B 1 645 ? 13.078 -7.281 15.367 1 96.38 645 ASN B N 1
ATOM 10663 C CA . ASN B 1 645 ? 12.398 -6.789 14.172 1 96.38 645 ASN B CA 1
ATOM 10664 C C . ASN B 1 645 ? 13.391 -6.371 13.094 1 96.38 645 ASN B C 1
ATOM 10666 O O . ASN B 1 645 ? 14.445 -5.816 13.398 1 96.38 645 ASN B O 1
ATOM 10670 N N . VAL B 1 646 ? 13.023 -6.613 11.852 1 97.56 646 VAL B N 1
ATOM 10671 C CA . VAL B 1 646 ? 13.859 -6.141 10.75 1 97.56 646 VAL B CA 1
ATOM 10672 C C . VAL B 1 646 ? 14.195 -4.664 10.961 1 97.56 646 VAL B C 1
ATOM 10674 O O . VAL B 1 646 ? 13.305 -3.852 11.219 1 97.56 646 VAL B O 1
ATOM 10677 N N . PRO B 1 647 ? 15.469 -4.32 10.906 1 97.31 647 PRO B N 1
ATOM 10678 C CA . PRO B 1 647 ? 15.836 -2.926 11.172 1 97.31 647 PRO B CA 1
ATOM 10679 C C . PRO B 1 647 ? 15.516 -2.004 9.992 1 97.31 647 PRO B C 1
ATOM 10681 O O . PRO B 1 647 ? 15.234 -2.477 8.891 1 97.31 647 PRO B O 1
ATOM 10684 N N . GLU B 1 648 ? 15.523 -0.699 10.219 1 96.25 648 GLU B N 1
ATOM 10685 C CA . GLU B 1 648 ? 15.398 0.331 9.188 1 96.25 648 GLU B CA 1
ATOM 10686 C C . GLU B 1 648 ? 16.75 0.661 8.57 1 96.25 648 GLU B C 1
ATOM 10688 O O . GLU B 1 648 ? 17.797 0.381 9.156 1 96.25 648 GLU B O 1
ATOM 10693 N N . MET B 1 649 ? 16.688 1.349 7.449 1 95.75 649 MET B N 1
ATOM 10694 C CA . MET B 1 649 ? 17.906 1.818 6.797 1 95.75 649 MET B CA 1
ATOM 10695 C C . MET B 1 649 ? 18.672 2.787 7.695 1 95.75 649 MET B C 1
ATOM 10697 O O . MET B 1 649 ? 19.891 2.695 7.824 1 95.75 649 MET B O 1
ATOM 10701 N N . LYS B 1 650 ? 18.078 3.699 8.227 1 96.81 650 LYS B N 1
ATOM 10702 C CA . LYS B 1 650 ? 18.562 4.684 9.188 1 96.81 650 LYS B CA 1
ATOM 10703 C C . LYS B 1 650 ? 17.406 5.5 9.773 1 96.81 650 LYS B C 1
ATOM 10705 O O . LYS B 1 650 ? 16.297 5.5 9.227 1 96.81 650 LYS B O 1
ATOM 10710 N N . GLN B 1 651 ? 17.609 6.156 10.875 1 98.06 651 GLN B N 1
ATOM 10711 C CA . GLN B 1 651 ? 16.609 6.98 11.539 1 98.06 651 GLN B CA 1
ATOM 10712 C C . GLN B 1 651 ? 17.203 8.297 12.016 1 98.06 651 GLN B C 1
ATOM 10714 O O . GLN B 1 651 ? 18.266 8.312 12.656 1 98.06 651 GLN B O 1
ATOM 10719 N N . LEU B 1 652 ? 16.531 9.398 11.664 1 98.81 652 LEU B N 1
ATOM 10720 C CA . LEU B 1 652 ? 16.906 10.68 12.25 1 98.81 652 LEU B CA 1
ATOM 10721 C C . LEU B 1 652 ? 16.703 10.664 13.758 1 98.81 652 LEU B C 1
ATOM 10723 O O . LEU B 1 652 ? 15.633 10.281 14.242 1 98.81 652 LEU B O 1
ATOM 10727 N N . LYS B 1 653 ? 17.766 11.062 14.508 1 98.75 653 LYS B N 1
ATOM 10728 C CA . LYS B 1 653 ? 17.625 11.023 15.961 1 98.75 653 LYS B CA 1
ATOM 10729 C C . LYS B 1 653 ? 17.859 12.406 16.562 1 98.75 653 LYS B C 1
ATOM 10731 O O . LYS B 1 653 ? 17.375 12.703 17.656 1 98.75 653 LYS B O 1
ATOM 10736 N N . LYS B 1 654 ? 18.688 13.203 15.852 1 98.81 654 LYS B N 1
ATOM 10737 C CA . LYS B 1 654 ? 18.969 14.57 16.281 1 98.81 654 LYS B CA 1
ATOM 10738 C C . LYS B 1 654 ? 19.156 15.5 15.094 1 98.81 654 LYS B C 1
ATOM 10740 O O . LYS B 1 654 ? 19.531 15.062 14.008 1 98.81 654 LYS B O 1
ATOM 10745 N N . PHE B 1 655 ? 18.953 16.766 15.289 1 98.81 655 PHE B N 1
ATOM 10746 C CA . PHE B 1 655 ? 19.328 17.797 14.32 1 98.81 655 PHE B CA 1
ATOM 10747 C C . PHE B 1 655 ? 19.562 19.125 15.008 1 98.81 655 PHE B C 1
ATOM 10749 O O . PHE B 1 655 ? 19.109 19.344 16.141 1 98.81 655 PHE B O 1
ATOM 10756 N N . SER B 1 656 ? 20.297 19.953 14.375 1 98.5 656 SER B N 1
ATOM 10757 C CA . SER B 1 656 ? 20.578 21.328 14.781 1 98.5 656 SER B CA 1
ATOM 10758 C C . SER B 1 656 ? 20.766 22.234 13.578 1 98.5 656 SER B C 1
ATOM 10760 O O . SER B 1 656 ? 21.609 21.969 12.719 1 98.5 656 SER B O 1
ATOM 10762 N N . LYS B 1 657 ? 19.984 23.234 13.484 1 98.31 657 LYS B N 1
ATOM 10763 C CA . LYS B 1 657 ? 20.188 24.234 12.438 1 98.31 657 LYS B CA 1
ATOM 10764 C C . LYS B 1 657 ? 21.062 25.375 12.922 1 98.31 657 LYS B C 1
ATOM 10766 O O . LYS B 1 657 ? 20.734 26.047 13.914 1 98.31 657 LYS B O 1
ATOM 10771 N N . ILE B 1 658 ? 22.172 25.734 12.227 1 98.44 658 ILE B N 1
ATOM 10772 C CA . ILE B 1 658 ? 23.141 26.734 12.664 1 98.44 658 ILE B CA 1
ATOM 10773 C C . ILE B 1 658 ? 23.328 27.781 11.562 1 98.44 658 ILE B C 1
ATOM 10775 O O . ILE B 1 658 ? 23.062 27.516 10.391 1 98.44 658 ILE B O 1
ATOM 10779 N N . SER B 1 659 ? 23.703 28.922 11.93 1 98.06 659 SER B N 1
ATOM 10780 C CA . SER B 1 659 ? 24.031 30.031 11.031 1 98.06 659 SER B CA 1
ATOM 10781 C C . SER B 1 659 ? 25.531 30.312 11.047 1 98.06 659 SER B C 1
ATOM 10783 O O . SER B 1 659 ? 26.125 30.469 12.109 1 98.06 659 SER B O 1
ATOM 10785 N N . LEU B 1 660 ? 26.125 30.422 9.844 1 98.44 660 LEU B N 1
ATOM 10786 C CA . LEU B 1 660 ? 27.562 30.609 9.734 1 98.44 660 LEU B CA 1
ATOM 10787 C C . LEU B 1 660 ? 27.891 31.719 8.742 1 98.44 660 LEU B C 1
ATOM 10789 O O . LEU B 1 660 ? 27.344 31.75 7.637 1 98.44 660 LEU B O 1
ATOM 10793 N N . GLU B 1 661 ? 28.766 32.594 9.195 1 98.12 661 GLU B N 1
ATOM 10794 C CA . GLU B 1 661 ? 29.359 33.562 8.266 1 98.12 661 GLU B CA 1
ATOM 10795 C C . GLU B 1 661 ? 30.391 32.875 7.371 1 98.12 661 GLU B C 1
ATOM 10797 O O . GLU B 1 661 ? 30.797 31.734 7.625 1 98.12 661 GLU B O 1
ATOM 10802 N N . VAL B 1 662 ? 30.797 33.656 6.34 1 97.62 662 VAL B N 1
ATOM 10803 C CA . VAL B 1 662 ? 31.812 33.156 5.441 1 97.62 662 VAL B CA 1
ATOM 10804 C C . VAL B 1 662 ? 33.094 32.844 6.227 1 97.62 662 VAL B C 1
ATOM 10806 O O . VAL B 1 662 ? 33.594 33.688 6.98 1 97.62 662 VAL B O 1
ATOM 10809 N N . GLY B 1 663 ? 33.5 31.641 6.152 1 97.94 663 GLY B N 1
ATOM 10810 C CA . GLY B 1 663 ? 34.75 31.219 6.777 1 97.94 663 GLY B CA 1
ATOM 10811 C C . GLY B 1 663 ? 34.594 30.797 8.227 1 97.94 663 GLY B C 1
ATOM 10812 O O . GLY B 1 663 ? 35.5 30.203 8.812 1 97.94 663 GLY B O 1
ATOM 10813 N N . GLU B 1 664 ? 33.438 31.031 8.781 1 98.56 664 GLU B N 1
ATOM 10814 C CA . GLU B 1 664 ? 33.188 30.688 10.172 1 98.56 664 GLU B CA 1
ATOM 10815 C C . GLU B 1 664 ? 33 29.188 10.359 1 98.56 664 GLU B C 1
ATOM 10817 O O . GLU B 1 664 ? 32.469 28.5 9.484 1 98.56 664 GLU B O 1
ATOM 10822 N N . ALA B 1 665 ? 33.469 28.656 11.453 1 98.38 665 ALA B N 1
ATOM 10823 C CA . ALA B 1 665 ? 33.312 27.266 11.836 1 98.38 665 ALA B CA 1
ATOM 10824 C C . ALA B 1 665 ? 32.625 27.141 13.188 1 98.38 665 ALA B C 1
ATOM 10826 O O . ALA B 1 665 ? 32.844 27.969 14.078 1 98.38 665 ALA B O 1
ATOM 10827 N N . GLN B 1 666 ? 31.812 26.188 13.359 1 98.56 666 GLN B N 1
ATOM 10828 C CA . GLN B 1 666 ? 31.141 25.891 14.617 1 98.56 666 GLN B CA 1
ATOM 10829 C C . GLN B 1 666 ? 31.141 24.391 14.898 1 98.56 666 GLN B C 1
ATOM 10831 O O . GLN B 1 666 ? 30.938 23.578 13.984 1 98.56 666 GLN B O 1
ATOM 10836 N N . SER B 1 667 ? 31.375 24.016 16.141 1 98.56 667 SER B N 1
ATOM 10837 C CA . SER B 1 667 ? 31.266 22.641 16.578 1 98.56 667 SER B CA 1
ATOM 10838 C C . SER B 1 667 ? 29.844 22.312 17.016 1 98.56 667 SER B C 1
ATOM 10840 O O . SER B 1 667 ? 29.281 22.984 17.891 1 98.56 667 SER B O 1
ATOM 10842 N N . VAL B 1 668 ? 29.281 21.344 16.375 1 98.69 668 VAL B N 1
ATOM 10843 C CA . VAL B 1 668 ? 27.953 20.859 16.75 1 98.69 668 VAL B CA 1
ATOM 10844 C C . VAL B 1 668 ? 28.078 19.562 17.531 1 98.69 668 VAL B C 1
ATOM 10846 O O . VAL B 1 668 ? 28.781 18.641 17.109 1 98.69 668 VAL B O 1
ATOM 10849 N N . GLN B 1 669 ? 27.375 19.469 18.672 1 98.69 669 GLN B N 1
ATOM 10850 C CA . GLN B 1 669 ? 27.406 18.297 19.516 1 98.69 669 GLN B CA 1
ATOM 10851 C C . GLN B 1 669 ? 26 17.75 19.766 1 98.69 669 GLN B C 1
ATOM 10853 O O . GLN B 1 669 ? 25.062 18.516 19.984 1 98.69 669 GLN B O 1
ATOM 10858 N N . PHE B 1 670 ? 25.875 16.469 19.672 1 98.62 670 PHE B N 1
ATOM 10859 C CA . PHE B 1 670 ? 24.656 15.75 20 1 98.62 670 PHE B CA 1
ATOM 10860 C C . PHE B 1 670 ? 24.906 14.695 21.062 1 98.62 670 PHE B C 1
ATOM 10862 O O . PHE B 1 670 ? 25.969 14.078 21.094 1 98.62 670 PHE B O 1
ATOM 10869 N N . THR B 1 671 ? 24.016 14.484 21.953 1 98.56 671 THR B N 1
ATOM 10870 C CA . THR B 1 671 ? 24.078 13.414 22.953 1 98.56 671 THR B CA 1
ATOM 10871 C C . THR B 1 671 ? 23.078 12.312 22.625 1 98.56 671 THR B C 1
ATOM 10873 O O . THR B 1 671 ? 21.891 12.57 22.453 1 98.56 671 THR B O 1
ATOM 10876 N N . LEU B 1 672 ? 23.531 11.117 22.547 1 98.19 672 LEU B N 1
ATOM 10877 C CA . LEU B 1 672 ? 22.703 9.938 22.344 1 98.19 672 LEU B CA 1
ATOM 10878 C C . LEU B 1 672 ? 22.578 9.141 23.641 1 98.19 672 LEU B C 1
ATOM 10880 O O . LEU B 1 672 ? 23.547 8.977 24.375 1 98.19 672 LEU B O 1
ATOM 10884 N N . THR B 1 673 ? 21.422 8.695 23.953 1 97.5 673 THR B N 1
ATOM 10885 C CA . THR B 1 673 ? 21.109 7.898 25.141 1 97.5 673 THR B CA 1
ATOM 10886 C C . THR B 1 673 ? 20.312 6.652 24.75 1 97.5 673 THR B C 1
ATOM 10888 O O . THR B 1 673 ? 20.047 6.422 23.562 1 97.5 673 THR B O 1
ATOM 10891 N N . ALA B 1 674 ? 19.922 5.887 25.766 1 96.06 674 ALA B N 1
ATOM 10892 C CA . ALA B 1 674 ? 19.125 4.68 25.562 1 96.06 674 ALA B CA 1
ATOM 10893 C C . ALA B 1 674 ? 17.781 5.012 24.891 1 96.06 674 ALA B C 1
ATOM 10895 O O . ALA B 1 674 ? 17.219 4.188 24.172 1 96.06 674 ALA B O 1
ATOM 10896 N N . ASP B 1 675 ? 17.297 6.215 25.047 1 96.06 675 ASP B N 1
ATOM 10897 C CA . ASP B 1 675 ? 16.062 6.645 24.406 1 96.06 675 ASP B CA 1
ATOM 10898 C C . ASP B 1 675 ? 16.234 6.758 22.891 1 96.06 675 ASP B C 1
ATOM 10900 O O . ASP B 1 675 ? 15.258 6.648 22.141 1 96.06 675 ASP B O 1
ATOM 10904 N N . ASP B 1 676 ? 17.484 6.949 22.5 1 97.44 676 ASP B N 1
ATOM 10905 C CA . ASP B 1 676 ? 17.75 7.133 21.078 1 97.44 676 ASP B CA 1
ATOM 10906 C C . ASP B 1 676 ? 18 5.789 20.391 1 97.44 676 ASP B C 1
ATOM 10908 O O . ASP B 1 676 ? 17.531 5.574 19.266 1 97.44 676 ASP B O 1
ATOM 10912 N N . TRP B 1 677 ? 18.734 4.883 21.016 1 97.06 677 TRP B N 1
ATOM 10913 C CA . TRP B 1 677 ? 19.078 3.645 20.328 1 97.06 677 TRP B CA 1
ATOM 10914 C C . TRP B 1 677 ? 18.141 2.514 20.734 1 97.06 677 TRP B C 1
ATOM 10916 O O . TRP B 1 677 ? 18.125 1.449 20.125 1 97.06 677 TRP B O 1
ATOM 10926 N N . GLY B 1 678 ? 17.25 2.695 21.719 1 96.62 678 GLY B N 1
ATOM 10927 C CA . GLY B 1 678 ? 16.266 1.706 22.109 1 96.62 678 GLY B CA 1
ATOM 10928 C C . GLY B 1 678 ? 15.008 1.745 21.234 1 96.62 678 GLY B C 1
ATOM 10929 O O . GLY B 1 678 ? 14.758 2.732 20.547 1 96.62 678 GLY B O 1
ATOM 10930 N N . VAL B 1 679 ? 14.203 0.64 21.203 1 96.88 679 VAL B N 1
ATOM 10931 C CA . VAL B 1 679 ? 12.906 0.55 20.531 1 96.88 679 VAL B CA 1
ATOM 10932 C C . VAL B 1 679 ? 11.844 0.073 21.531 1 96.88 679 VAL B C 1
ATOM 10934 O O . VAL B 1 679 ? 12.164 -0.59 22.516 1 96.88 679 VAL B O 1
ATOM 10937 N N . TYR B 1 680 ? 10.641 0.448 21.297 1 97.31 680 TYR B N 1
ATOM 10938 C CA . TYR B 1 680 ? 9.555 -0.084 22.109 1 97.31 680 TYR B CA 1
ATOM 10939 C C . TYR B 1 680 ? 9.305 -1.553 21.797 1 97.31 680 TYR B C 1
ATOM 10941 O O . TYR B 1 680 ? 9.156 -1.925 20.625 1 97.31 680 TYR B O 1
ATOM 10949 N N . TYR B 1 681 ? 9.32 -2.361 22.844 1 96.56 681 TYR B N 1
ATOM 10950 C CA . TYR B 1 681 ? 8.867 -3.74 22.719 1 96.56 681 TYR B CA 1
ATOM 10951 C C . TYR B 1 681 ? 7.418 -3.795 22.25 1 96.56 681 TYR B C 1
ATOM 10953 O O . TYR B 1 681 ? 6.582 -3.01 22.703 1 96.56 681 TYR B O 1
ATOM 10961 N N . PRO B 1 682 ? 7.113 -4.625 21.25 1 95.44 682 PRO B N 1
ATOM 10962 C CA . PRO B 1 682 ? 5.785 -4.586 20.625 1 95.44 682 PRO B CA 1
ATOM 10963 C C . PRO B 1 682 ? 4.699 -5.188 21.516 1 95.44 682 PRO B C 1
ATOM 10965 O O . PRO B 1 682 ? 4.211 -6.285 21.25 1 95.44 682 PRO B O 1
ATOM 10968 N N . GLN B 1 683 ? 4.273 -4.449 22.484 1 93.56 683 GLN B N 1
ATOM 10969 C CA . GLN B 1 683 ? 3.164 -4.785 23.375 1 93.56 683 GLN B CA 1
ATOM 10970 C C . GLN B 1 683 ? 2.33 -3.553 23.703 1 93.56 683 GLN B C 1
ATOM 10972 O O . GLN B 1 683 ? 2.873 -2.469 23.922 1 93.56 683 GLN B O 1
ATOM 10977 N N . ILE B 1 684 ? 1.08 -3.678 23.672 1 95.62 684 ILE B N 1
ATOM 10978 C CA . ILE B 1 684 ? 0.157 -2.588 23.969 1 95.62 684 ILE B CA 1
ATOM 10979 C C . ILE B 1 684 ? -0.792 -3.006 25.094 1 95.62 684 ILE B C 1
ATOM 10981 O O . ILE B 1 684 ? -1.298 -4.129 25.094 1 95.62 684 ILE B O 1
ATOM 10985 N N . GLY B 1 685 ? -1.054 -2.213 26.016 1 95 685 GLY B N 1
ATOM 10986 C CA . GLY B 1 685 ? -1.966 -2.459 27.125 1 95 685 GLY B CA 1
ATOM 10987 C C . GLY B 1 685 ? -1.284 -3.07 28.328 1 95 685 GLY B C 1
ATOM 10988 O O . GLY B 1 685 ? -1.944 -3.414 29.312 1 95 685 GLY B O 1
ATOM 10989 N N . ARG B 1 686 ? 0.068 -3.232 28.391 1 94.69 686 ARG B N 1
ATOM 10990 C CA . ARG B 1 686 ? 0.823 -3.844 29.469 1 94.69 686 ARG B CA 1
ATOM 10991 C C . ARG B 1 686 ? 2.037 -2.996 29.844 1 94.69 686 ARG B C 1
ATOM 10993 O O . ARG B 1 686 ? 3.068 -3.527 30.266 1 94.69 686 ARG B O 1
ATOM 11000 N N . GLY B 1 687 ? 1.978 -1.716 29.375 1 95.88 687 GLY B N 1
ATOM 11001 C CA . GLY B 1 687 ? 3.055 -0.776 29.641 1 95.88 687 GLY B CA 1
ATOM 11002 C C . GLY B 1 687 ? 3.998 -0.602 28.453 1 95.88 687 GLY B C 1
ATOM 11003 O O . GLY B 1 687 ? 4.312 -1.567 27.766 1 95.88 687 GLY B O 1
ATOM 11004 N N . LEU B 1 688 ? 4.414 0.655 28.266 1 96.75 688 LEU B N 1
ATOM 11005 C CA . LEU B 1 688 ? 5.449 0.915 27.266 1 96.75 688 LEU B CA 1
ATOM 11006 C C . LEU B 1 688 ? 6.82 0.481 27.781 1 96.75 688 LEU B C 1
ATOM 11008 O O . LEU B 1 688 ? 7.207 0.831 28.906 1 96.75 688 LEU B O 1
ATOM 11012 N N . LYS B 1 689 ? 7.438 -0.333 27.062 1 94.56 689 LYS B N 1
ATOM 11013 C CA . LYS B 1 689 ? 8.75 -0.842 27.438 1 94.56 689 LYS B CA 1
ATOM 11014 C C . LYS B 1 689 ? 9.781 -0.583 26.344 1 94.56 689 LYS B C 1
ATOM 11016 O O . LYS B 1 689 ? 9.688 -1.145 25.25 1 94.56 689 LYS B O 1
ATOM 11021 N N . LYS B 1 690 ? 10.773 0.198 26.625 1 95.44 690 LYS B N 1
ATOM 11022 C CA . LYS B 1 690 ? 11.883 0.434 25.703 1 95.44 690 LYS B CA 1
ATOM 11023 C C . LYS B 1 690 ? 13.031 -0.531 25.969 1 95.44 690 LYS B C 1
ATOM 11025 O O . LYS B 1 690 ? 13.469 -0.688 27.109 1 95.44 690 LYS B O 1
ATOM 11030 N N . ILE B 1 691 ? 13.523 -1.157 24.938 1 95.31 691 ILE B N 1
ATOM 11031 C CA . ILE B 1 691 ? 14.609 -2.123 25.078 1 95.31 691 ILE B CA 1
ATOM 11032 C C . ILE B 1 691 ? 15.703 -1.837 24.047 1 95.31 691 ILE B C 1
ATOM 11034 O O . ILE B 1 691 ? 15.438 -1.257 23 1 95.31 691 ILE B O 1
ATOM 11038 N N . ALA B 1 692 ? 16.891 -2.15 24.375 1 95.12 692 ALA B N 1
ATOM 11039 C CA . ALA B 1 692 ? 18.031 -2.061 23.469 1 95.12 692 ALA B CA 1
ATOM 11040 C C . ALA B 1 692 ? 18.828 -3.355 23.469 1 95.12 692 ALA B C 1
ATOM 11042 O O . ALA B 1 692 ? 19.203 -3.863 24.531 1 95.12 692 ALA B O 1
ATOM 11043 N N . GLU B 1 693 ? 19.016 -3.877 22.328 1 94.38 693 GLU B N 1
ATOM 11044 C CA . GLU B 1 693 ? 19.844 -5.074 22.172 1 94.38 693 GLU B CA 1
ATOM 11045 C C . GLU B 1 693 ? 21.312 -4.711 22 1 94.38 693 GLU B C 1
ATOM 11047 O O . GLU B 1 693 ? 21.641 -3.754 21.297 1 94.38 693 GLU B O 1
ATOM 11052 N N . ASP B 1 694 ? 22.203 -5.496 22.734 1 95.31 694 ASP B N 1
ATOM 11053 C CA . ASP B 1 694 ? 23.641 -5.316 22.5 1 95.31 694 ASP B CA 1
ATOM 11054 C C . ASP B 1 694 ? 23.984 -5.5 21.016 1 95.31 694 ASP B C 1
ATOM 11056 O O . ASP B 1 694 ? 23.562 -6.477 20.391 1 95.31 694 ASP B O 1
ATOM 11060 N N . SER B 1 695 ? 24.609 -4.496 20.422 1 94 695 SER B N 1
ATOM 11061 C CA . SER B 1 695 ? 24.906 -4.496 19 1 94 695 SER B CA 1
ATOM 11062 C C . SER B 1 695 ? 25.844 -3.348 18.641 1 94 695 SER B C 1
ATOM 11064 O O . SER B 1 695 ? 26.156 -2.506 19.469 1 94 695 SER B O 1
ATOM 11066 N N . GLU B 1 696 ? 26.281 -3.504 17.453 1 95.38 696 GLU B N 1
ATOM 11067 C CA . GLU B 1 696 ? 26.953 -2.359 16.859 1 95.38 696 GLU B CA 1
ATOM 11068 C C . GLU B 1 696 ? 25.953 -1.331 16.344 1 95.38 696 GLU B C 1
ATOM 11070 O O . GLU B 1 696 ? 24.922 -1.693 15.789 1 95.38 696 GLU B O 1
ATOM 11075 N N . PHE B 1 697 ? 26.234 -0.081 16.562 1 97.62 697 PHE B N 1
ATOM 11076 C CA . PHE B 1 697 ? 25.484 1.036 16 1 97.62 697 PHE B CA 1
ATOM 11077 C C . PHE B 1 697 ? 26.391 1.947 15.18 1 97.62 697 PHE B C 1
ATOM 11079 O O . PHE B 1 697 ? 27.578 2.082 15.484 1 97.62 697 PHE B O 1
ATOM 11086 N N . TRP B 1 698 ? 25.859 2.535 14.125 1 97.88 698 TRP B N 1
ATOM 11087 C CA . TRP B 1 698 ? 26.578 3.523 13.32 1 97.88 698 TRP B CA 1
ATOM 11088 C C . TRP B 1 698 ? 25.875 4.883 13.391 1 97.88 698 TRP B C 1
ATOM 11090 O O . TRP B 1 698 ? 24.641 4.957 13.383 1 97.88 698 TRP B O 1
ATOM 11100 N N . VAL B 1 699 ? 26.672 5.895 13.492 1 98.31 699 VAL B N 1
ATOM 11101 C CA . VAL B 1 699 ? 26.219 7.277 13.375 1 98.31 699 VAL B CA 1
ATOM 11102 C C . VAL B 1 699 ? 26.547 7.809 11.977 1 98.31 699 VAL B C 1
ATOM 11104 O O . VAL B 1 699 ? 27.656 7.613 11.477 1 98.31 699 VAL B O 1
ATOM 11107 N N . ALA B 1 700 ? 25.625 8.383 11.336 1 98.56 700 ALA B N 1
ATOM 11108 C CA . ALA B 1 700 ? 25.828 9.078 10.07 1 98.56 700 ALA B CA 1
ATOM 11109 C C . ALA B 1 700 ? 25.391 10.539 10.172 1 98.56 700 ALA B C 1
ATOM 11111 O O . ALA B 1 700 ? 24.328 10.844 10.703 1 98.56 700 ALA B O 1
ATOM 11112 N N . ILE B 1 701 ? 26.234 11.438 9.711 1 98.56 701 ILE B N 1
ATOM 11113 C CA . ILE B 1 701 ? 25.906 12.852 9.617 1 98.56 701 ILE B CA 1
ATOM 11114 C C . ILE B 1 701 ? 25.547 13.203 8.18 1 98.56 701 ILE B C 1
ATOM 11116 O O . ILE B 1 701 ? 26.25 12.812 7.242 1 98.56 701 ILE B O 1
ATOM 11120 N N . LYS B 1 702 ? 24.438 13.906 7.957 1 97.62 702 LYS B N 1
ATOM 11121 C CA . LYS B 1 702 ? 23.859 14.32 6.676 1 97.62 702 LYS B CA 1
ATOM 11122 C C . LYS B 1 702 ? 22.969 13.234 6.098 1 97.62 702 LYS B C 1
ATOM 11124 O O . LYS B 1 702 ? 23.25 12.039 6.234 1 97.62 702 LYS B O 1
ATOM 11129 N N . PRO B 1 703 ? 21.875 13.648 5.473 1 96.75 703 PRO B N 1
ATOM 11130 C CA . PRO B 1 703 ? 20.891 12.688 4.957 1 96.75 703 PRO B CA 1
ATOM 11131 C C . PRO B 1 703 ? 21.469 11.805 3.848 1 96.75 703 PRO B C 1
ATOM 11133 O O . PRO B 1 703 ? 21.078 10.641 3.721 1 96.75 703 PRO B O 1
ATOM 11136 N N . GLU B 1 704 ? 22.406 12.273 3.039 1 94.94 704 GLU B N 1
ATOM 11137 C CA . GLU B 1 704 ? 22.891 11.555 1.863 1 94.94 704 GLU B CA 1
ATOM 11138 C C . GLU B 1 704 ? 24.031 10.602 2.225 1 94.94 704 GLU B C 1
ATOM 11140 O O . GLU B 1 704 ? 24.516 9.859 1.371 1 94.94 704 GLU B O 1
ATOM 11145 N N . THR B 1 705 ? 24.484 10.586 3.469 1 96.5 705 THR B N 1
ATOM 11146 C CA . THR B 1 705 ? 25.625 9.758 3.871 1 96.5 705 THR B CA 1
ATOM 11147 C C . THR B 1 705 ? 25.219 8.289 3.938 1 96.5 705 THR B C 1
ATOM 11149 O O . THR B 1 705 ? 24.234 7.938 4.586 1 96.5 705 THR B O 1
ATOM 11152 N N . ASP B 1 706 ? 25.922 7.48 3.264 1 93 706 ASP B N 1
ATOM 11153 C CA . ASP B 1 706 ? 25.812 6.027 3.316 1 93 706 ASP B CA 1
ATOM 11154 C C . ASP B 1 706 ? 27.031 5.41 4.008 1 93 706 ASP B C 1
ATOM 11156 O O . ASP B 1 706 ? 28.156 5.5 3.508 1 93 706 ASP B O 1
ATOM 11160 N N . CYS B 1 707 ? 26.844 4.758 5.082 1 95.88 707 CYS B N 1
ATOM 11161 C CA . CYS B 1 707 ? 27.953 4.195 5.852 1 95.88 707 CYS B CA 1
ATOM 11162 C C . CYS B 1 707 ? 28.266 2.781 5.387 1 95.88 707 CYS B C 1
ATOM 11164 O O . CYS B 1 707 ? 29.234 2.17 5.871 1 95.88 707 CYS B O 1
ATOM 11166 N N . ASP B 1 708 ? 27.516 2.229 4.426 1 93.62 708 ASP B N 1
ATOM 11167 C CA . ASP B 1 708 ? 27.781 0.908 3.865 1 93.62 708 ASP B CA 1
ATOM 11168 C C . ASP B 1 708 ? 28.047 -0.115 4.969 1 93.62 708 ASP B C 1
ATOM 11170 O O . ASP B 1 708 ? 29.078 -0.799 4.957 1 93.62 708 ASP B O 1
ATOM 11174 N N . VAL B 1 709 ? 27.156 -0.248 5.84 1 95.56 709 VAL B N 1
ATOM 11175 C CA . VAL B 1 709 ? 27.375 -0.901 7.129 1 95.56 709 VAL B CA 1
ATOM 11176 C C . VAL B 1 709 ? 27.5 -2.41 6.93 1 95.56 709 VAL B C 1
ATOM 11178 O O . VAL B 1 709 ? 28.016 -3.117 7.797 1 95.56 709 VAL B O 1
ATOM 11181 N N . TYR B 1 710 ? 27.156 -2.916 5.816 1 93.06 710 TYR B N 1
ATOM 11182 C CA . TYR B 1 710 ? 27.219 -4.359 5.605 1 93.06 710 TYR B CA 1
ATOM 11183 C C . TYR B 1 710 ? 28.453 -4.754 4.812 1 93.06 710 TYR B C 1
ATOM 11185 O O . TYR B 1 710 ? 28.688 -5.938 4.574 1 93.06 710 TYR B O 1
ATOM 11193 N N . ASN B 1 711 ? 29.219 -3.766 4.34 1 92 711 ASN B N 1
ATOM 11194 C CA . ASN B 1 711 ? 30.469 -3.996 3.623 1 92 711 ASN B CA 1
ATOM 11195 C C . ASN B 1 711 ? 31.688 -3.807 4.535 1 92 711 ASN B C 1
ATOM 11197 O O . ASN B 1 711 ? 32.156 -2.684 4.738 1 92 711 ASN B O 1
ATOM 11201 N N . GLU B 1 712 ? 32.312 -4.832 4.883 1 87.62 712 GLU B N 1
ATOM 11202 C CA . GLU B 1 712 ? 33.406 -4.812 5.863 1 87.62 712 GLU B CA 1
ATOM 11203 C C . GLU B 1 712 ? 34.625 -4.137 5.293 1 87.62 712 GLU B C 1
ATOM 11205 O O . GLU B 1 712 ? 35.469 -3.643 6.047 1 87.62 712 GLU B O 1
ATOM 11210 N N . THR B 1 713 ? 34.75 -4.07 4.004 1 89.81 713 THR B N 1
ATOM 11211 C CA . THR B 1 713 ? 35.969 -3.541 3.389 1 89.81 713 THR B CA 1
ATOM 11212 C C . THR B 1 713 ? 35.719 -2.137 2.84 1 89.81 713 THR B C 1
ATOM 11214 O O . THR B 1 713 ? 36.594 -1.563 2.188 1 89.81 713 THR B O 1
ATOM 11217 N N . ALA B 1 714 ? 34.531 -1.701 3.137 1 88.5 714 ALA B N 1
ATOM 11218 C CA . ALA B 1 714 ? 34.188 -0.391 2.594 1 88.5 714 ALA B CA 1
ATOM 11219 C C . ALA B 1 714 ? 35.031 0.705 3.203 1 88.5 714 ALA B C 1
ATOM 11221 O O . ALA B 1 714 ? 35.344 0.667 4.395 1 88.5 714 ALA B O 1
ATOM 11222 N N . ILE B 1 715 ? 35.562 1.592 2.289 1 88.25 715 ILE B N 1
ATOM 11223 C CA . ILE B 1 715 ? 36.094 2.846 2.793 1 88.25 715 ILE B CA 1
ATOM 11224 C C . ILE B 1 715 ? 34.969 3.76 3.248 1 88.25 715 ILE B C 1
ATOM 11226 O O . ILE B 1 715 ? 34.156 4.203 2.434 1 88.25 715 ILE B O 1
ATOM 11230 N N . ARG B 1 716 ? 35 3.979 4.473 1 90.25 716 ARG B N 1
ATOM 11231 C CA . ARG B 1 716 ? 33.844 4.672 5.043 1 90.25 716 ARG B CA 1
ATOM 11232 C C . ARG B 1 716 ? 34.031 6.184 5.004 1 90.25 716 ARG B C 1
ATOM 11234 O O . ARG B 1 716 ? 35.156 6.672 5.148 1 90.25 716 ARG B O 1
ATOM 11241 N N . SER B 1 717 ? 32.938 6.816 4.777 1 95.06 717 SER B N 1
ATOM 11242 C CA . SER B 1 717 ? 32.906 8.273 4.863 1 95.06 717 SER B CA 1
ATOM 11243 C C . SER B 1 717 ? 33.375 8.758 6.23 1 95.06 717 SER B C 1
ATOM 11245 O O . SER B 1 717 ? 33.094 8.117 7.25 1 95.06 717 SER B O 1
ATOM 11247 N N . SER B 1 718 ? 34.062 9.938 6.273 1 97.5 718 SER B N 1
ATOM 11248 C CA . SER B 1 718 ? 34.438 10.562 7.531 1 97.5 718 SER B CA 1
ATOM 11249 C C . SER B 1 718 ? 33.25 11.031 8.32 1 97.5 718 SER B C 1
ATOM 11251 O O . SER B 1 718 ? 33.344 11.352 9.508 1 97.5 718 SER B O 1
ATOM 11253 N N . LEU B 1 719 ? 32.094 11 7.66 1 98.5 719 LEU B N 1
ATOM 11254 C CA . LEU B 1 719 ? 30.859 11.414 8.312 1 98.5 719 LEU B CA 1
ATOM 11255 C C . LEU B 1 719 ? 30.156 10.219 8.953 1 98.5 719 LEU B C 1
ATOM 11257 O O . LEU B 1 719 ? 29 10.32 9.352 1 98.5 719 LEU B O 1
ATOM 11261 N N . CYS B 1 720 ? 30.812 9.094 8.992 1 98.12 720 CYS B N 1
ATOM 11262 C CA . CYS B 1 720 ? 30.344 7.883 9.656 1 98.12 720 CYS B CA 1
ATOM 11263 C C . CYS B 1 720 ? 31.266 7.512 10.82 1 98.12 720 CYS B C 1
ATOM 11265 O O . CYS B 1 720 ? 32.469 7.672 10.727 1 98.12 720 CYS B O 1
ATOM 11267 N N . SER B 1 721 ? 30.734 7.059 11.867 1 97.69 721 SER B N 1
ATOM 11268 C CA . SER B 1 721 ? 31.438 6.453 12.992 1 97.69 721 SER B CA 1
ATOM 11269 C C . SER B 1 721 ? 30.578 5.406 13.688 1 97.69 721 SER B C 1
ATOM 11271 O O . SER B 1 721 ? 29.359 5.332 13.445 1 97.69 721 SER B O 1
ATOM 11273 N N . ASN B 1 722 ? 31.141 4.555 14.414 1 97.31 722 ASN B N 1
ATOM 11274 C CA . ASN B 1 722 ? 30.359 3.494 15.047 1 97.31 722 ASN B CA 1
ATOM 11275 C C . ASN B 1 722 ? 30.734 3.326 16.516 1 97.31 722 ASN B C 1
ATOM 11277 O O . ASN B 1 722 ? 31.781 3.803 16.953 1 97.31 722 ASN B O 1
ATOM 11281 N N . PHE B 1 723 ? 29.844 2.789 17.266 1 97.94 723 PHE B N 1
ATOM 11282 C CA . PHE B 1 723 ? 30.047 2.373 18.641 1 97.94 723 PHE B CA 1
ATOM 11283 C C . PHE B 1 723 ? 29.344 1.055 18.922 1 97.94 723 PHE B C 1
ATOM 11285 O O . PHE B 1 723 ? 28.484 0.623 18.141 1 97.94 723 PHE B O 1
ATOM 11292 N N . THR B 1 724 ? 29.719 0.389 20 1 97.69 724 THR B N 1
ATOM 11293 C CA . THR B 1 724 ? 29.156 -0.9 20.375 1 97.69 724 THR B CA 1
ATOM 11294 C C . THR B 1 724 ? 28.391 -0.795 21.703 1 97.69 724 THR B C 1
ATOM 11296 O O . THR B 1 724 ? 28.891 -0.227 22.672 1 97.69 724 THR B O 1
ATOM 11299 N N . LEU B 1 725 ? 27.219 -1.219 21.719 1 97.19 725 LEU B N 1
ATOM 11300 C CA . LEU B 1 725 ? 26.469 -1.429 22.953 1 97.19 725 LEU B CA 1
ATOM 11301 C C . LEU B 1 725 ? 26.75 -2.812 23.531 1 97.19 725 LEU B C 1
ATOM 11303 O O . LEU B 1 725 ? 26.453 -3.826 22.891 1 97.19 725 LEU B O 1
ATOM 11307 N N . SER B 1 726 ? 27.312 -2.912 24.625 1 96.69 726 SER B N 1
ATOM 11308 C CA . SER B 1 726 ? 27.672 -4.156 25.312 1 96.69 726 SER B CA 1
ATOM 11309 C C . SER B 1 726 ? 27.266 -4.113 26.781 1 96.69 726 SER B C 1
ATOM 11311 O O . SER B 1 726 ? 28.109 -4.309 27.672 1 96.69 726 SER B O 1
ATOM 11313 N N . THR B 1 727 ? 26.094 -3.963 27.078 1 94.25 727 THR B N 1
ATOM 11314 C CA . THR B 1 727 ? 25.578 -3.775 28.422 1 94.25 727 THR B CA 1
ATOM 11315 C C . THR B 1 727 ? 25.359 -5.121 29.109 1 94.25 727 THR B C 1
ATOM 11317 O O . THR B 1 727 ? 25.328 -5.195 30.344 1 94.25 727 THR B O 1
ATOM 11320 N N . GLY B 1 728 ? 25.094 -6.18 28.344 1 91.62 728 GLY B N 1
ATOM 11321 C CA . GLY B 1 728 ? 24.797 -7.5 28.875 1 91.62 728 GLY B CA 1
ATOM 11322 C C . GLY B 1 728 ? 23.328 -7.699 29.219 1 91.62 728 GLY B C 1
ATOM 11323 O O . GLY B 1 728 ? 22.906 -8.812 29.531 1 91.62 728 GLY B O 1
ATOM 11324 N N . GLU B 1 729 ? 22.5 -6.719 29.047 1 91.12 729 GLU B N 1
ATOM 11325 C CA . GLU B 1 729 ? 21.094 -6.82 29.391 1 91.12 729 GLU B CA 1
ATOM 11326 C C . GLU B 1 729 ? 20.328 -7.691 28.391 1 91.12 729 GLU B C 1
ATOM 11328 O O . GLU B 1 729 ? 19.531 -8.539 28.781 1 91.12 729 GLU B O 1
ATOM 11333 N N . TYR B 1 730 ? 20.578 -7.422 27.141 1 92.75 730 TYR B N 1
ATOM 11334 C CA . TYR B 1 730 ? 19.969 -8.203 26.078 1 92.75 730 TYR B CA 1
ATOM 11335 C C . TYR B 1 730 ? 20.984 -8.523 24.984 1 92.75 730 TYR B C 1
ATOM 11337 O O . TYR B 1 730 ? 21 -7.871 23.938 1 92.75 730 TYR B O 1
ATOM 11345 N N . PRO B 1 731 ? 21.625 -9.539 25.188 1 91.25 731 PRO B N 1
ATOM 11346 C CA . PRO B 1 731 ? 22.516 -9.977 24.109 1 91.25 731 PRO B CA 1
ATOM 11347 C C . PRO B 1 731 ? 21.766 -10.273 22.812 1 91.25 731 PRO B C 1
ATOM 11349 O O . PRO B 1 731 ? 20.609 -10.695 22.844 1 91.25 731 PRO B O 1
ATOM 11352 N N . PHE B 1 732 ? 22.422 -10.047 21.719 1 89.12 732 PHE B N 1
ATOM 11353 C CA . PHE B 1 732 ? 21.812 -10.25 20.406 1 89.12 732 PHE B CA 1
ATOM 11354 C C . PHE B 1 732 ? 21.172 -11.633 20.312 1 89.12 732 PHE B C 1
ATOM 11356 O O . PHE B 1 732 ? 21.766 -12.625 20.75 1 89.12 732 PHE B O 1
ATOM 11363 N N . GLY B 1 733 ? 20 -11.672 19.812 1 87.94 733 GLY B N 1
ATOM 11364 C CA . GLY B 1 733 ? 19.281 -12.922 19.594 1 87.94 733 GLY B CA 1
ATOM 11365 C C . GLY B 1 733 ? 18.531 -13.406 20.812 1 87.94 733 GLY B C 1
ATOM 11366 O O . GLY B 1 733 ? 17.828 -14.422 20.766 1 87.94 733 GLY B O 1
ATOM 11367 N N . THR B 1 734 ? 18.547 -12.664 21.859 1 88.44 734 THR B N 1
ATOM 11368 C CA . THR B 1 734 ? 17.984 -13.18 23.109 1 88.44 734 THR B CA 1
ATOM 11369 C C . THR B 1 734 ? 16.594 -12.602 23.359 1 88.44 734 THR B C 1
ATOM 11371 O O . THR B 1 734 ? 15.883 -13.062 24.25 1 88.44 734 THR B O 1
ATOM 11374 N N . ILE B 1 735 ? 16.266 -11.578 22.562 1 89.25 735 ILE B N 1
ATOM 11375 C CA . ILE B 1 735 ? 14.961 -10.977 22.766 1 89.25 735 ILE B CA 1
ATOM 11376 C C . ILE B 1 735 ? 13.875 -11.859 22.156 1 89.25 735 ILE B C 1
ATOM 11378 O O . ILE B 1 735 ? 13.984 -12.266 21 1 89.25 735 ILE B O 1
ATOM 11382 N N . ASP B 1 736 ? 12.852 -12.117 22.922 1 86.69 736 ASP B N 1
ATOM 11383 C CA . ASP B 1 736 ? 11.703 -12.859 22.422 1 86.69 736 ASP B CA 1
ATOM 11384 C C . ASP B 1 736 ? 10.797 -11.969 21.578 1 86.69 736 ASP B C 1
ATOM 11386 O O . ASP B 1 736 ? 10.594 -10.797 21.891 1 86.69 736 ASP B O 1
ATOM 11390 N N . ILE B 1 737 ? 10.25 -12.523 20.562 1 83.5 737 ILE B N 1
ATOM 11391 C CA . ILE B 1 737 ? 9.273 -11.805 19.766 1 83.5 737 ILE B CA 1
ATOM 11392 C C . ILE B 1 737 ? 7.863 -12.094 20.281 1 83.5 737 ILE B C 1
ATOM 11394 O O . ILE B 1 737 ? 7.438 -13.25 20.328 1 83.5 737 ILE B O 1
ATOM 11398 N N . PRO B 1 738 ? 7.199 -11.07 20.719 1 76.38 738 PRO B N 1
ATOM 11399 C CA . PRO B 1 738 ? 5.848 -11.32 21.234 1 76.38 738 PRO B CA 1
ATOM 11400 C C . PRO B 1 738 ? 4.852 -11.633 20.109 1 76.38 738 PRO B C 1
ATOM 11402 O O . PRO B 1 738 ? 5.016 -11.164 18.984 1 76.38 738 PRO B O 1
ATOM 11405 N N . TRP B 1 739 ? 4.086 -12.641 20.25 1 73.19 739 TRP B N 1
ATOM 11406 C CA . TRP B 1 739 ? 2.969 -12.734 19.312 1 73.19 739 TRP B CA 1
ATOM 11407 C C . TRP B 1 739 ? 1.645 -12.875 20.062 1 73.19 739 TRP B C 1
ATOM 11409 O O . TRP B 1 739 ? 1.619 -13.297 21.219 1 73.19 739 TRP B O 1
#

Solvent-accessible surface area (backbone atoms only — not comparable to full-atom values): 71292 Å² total; per-residue (Å²): 85,43,28,31,40,42,51,77,33,38,45,93,84,71,42,79,36,62,67,51,46,43,51,40,12,65,70,57,50,39,29,36,27,65,56,77,29,34,92,43,63,52,95,88,41,56,63,42,43,35,66,58,38,30,54,53,51,47,52,53,41,54,47,26,20,70,56,52,81,59,55,62,52,52,42,33,34,67,43,62,36,13,21,38,62,33,54,66,39,48,49,36,27,30,36,31,26,48,36,9,30,61,39,48,69,56,37,18,48,50,19,34,52,18,34,46,44,31,16,19,24,35,35,39,31,32,58,22,54,47,48,36,44,44,49,30,53,46,22,40,53,38,28,54,10,32,20,46,44,38,48,62,28,16,52,44,31,29,26,27,40,42,15,23,34,65,80,51,43,31,38,24,17,48,21,42,49,72,61,66,35,53,21,79,57,11,40,58,52,27,54,24,59,70,35,59,44,53,43,55,65,46,49,36,44,15,53,52,30,24,53,75,52,57,46,46,26,30,24,38,45,80,28,25,54,58,43,32,43,45,62,47,21,37,56,60,34,34,20,35,40,40,61,37,66,56,53,75,53,31,28,30,44,33,87,34,47,54,52,29,28,31,76,51,46,15,38,21,93,37,53,48,49,13,34,44,43,25,68,72,38,19,61,66,32,30,43,27,43,47,85,61,62,51,60,63,52,14,49,51,51,40,39,73,76,39,56,78,50,48,62,58,54,49,55,24,50,48,30,52,51,48,52,40,56,63,41,37,28,82,80,41,65,60,45,39,66,88,35,55,86,55,52,47,33,70,68,54,45,50,50,30,32,49,45,19,39,31,17,27,22,32,74,44,54,48,90,59,57,63,48,40,60,70,80,48,36,32,23,40,26,30,54,41,24,75,18,35,24,32,25,36,24,29,63,40,48,21,43,42,31,49,70,83,53,55,82,80,41,82,89,37,47,22,31,47,59,34,44,35,57,74,34,66,63,39,86,42,53,45,78,55,67,44,42,42,58,78,19,52,61,50,72,69,36,50,52,54,47,35,56,49,23,52,74,14,60,28,27,41,38,20,39,54,43,68,47,36,37,45,50,67,32,46,61,53,55,59,53,50,46,63,42,48,51,51,54,52,47,56,35,27,72,55,70,22,49,28,33,37,35,34,21,32,58,46,61,47,31,61,78,66,46,74,80,56,41,38,28,34,34,40,43,36,24,18,9,36,31,26,18,44,32,51,32,30,35,49,50,53,76,36,60,38,44,4,24,33,38,40,53,27,38,48,38,76,37,45,48,66,63,48,75,54,38,45,60,49,60,46,37,52,49,87,84,44,71,75,37,80,65,78,50,67,39,52,42,54,43,46,44,58,86,44,40,74,46,68,47,58,47,46,62,76,57,54,66,39,55,51,75,84,49,71,40,42,39,35,35,38,41,29,25,72,32,87,43,60,42,54,48,73,50,35,37,27,44,27,45,74,54,29,50,64,36,50,29,41,57,37,42,68,74,48,71,50,65,47,80,33,46,60,69,33,69,49,78,47,77,47,77,44,39,52,82,66,74,29,45,49,52,59,55,76,53,80,45,79,42,75,48,59,62,33,34,59,38,35,42,28,46,45,73,84,56,69,63,56,85,84,44,90,81,56,86,61,48,53,43,35,48,63,36,33,40,55,49,72,82,30,47,68,70,64,58,78,68,81,120,86,42,27,32,41,42,53,76,33,38,45,92,86,70,42,79,37,62,67,53,46,43,51,41,12,64,69,56,48,40,30,34,28,64,55,77,28,34,93,41,62,52,95,88,40,55,62,42,43,36,64,57,37,30,53,53,52,46,53,53,42,52,46,26,21,68,55,52,82,60,54,60,52,51,42,35,33,67,43,63,36,14,20,40,61,32,54,66,39,47,49,35,26,30,35,31,26,49,36,9,30,62,39,46,70,56,38,18,48,49,19,34,52,20,34,45,44,30,17,20,25,35,34,38,29,32,57,23,55,48,49,35,44,43,49,28,54,45,23,40,52,37,29,52,11,32,22,47,44,39,49,61,27,16,53,44,31,28,25,25,41,43,14,22,33,65,80,52,41,32,38,23,16,48,20,42,49,73,60,66,35,53,21,79,56,11,41,56,54,27,52,24,60,69,35,59,45,53,41,54,64,47,48,38,43,15,53,52,31,24,53,75,52,59,46,47,26,31,24,39,47,81,29,26,53,58,44,32,42,44,63,48,20,37,54,60,34,33,20,35,40,40,61,38,66,56,53,74,52,31,30,29,44,34,87,33,47,56,53,29,29,32,77,51,47,16,37,22,91,37,52,46,48,14,34,42,42,25,68,72,38,17,62,65,30,29,42,26,43,50,85,63,63,52,59,64,53,13,48,53,53,40,39,72,78,39,58,78,51,48,62,59,53,49,55,23,50,48,30,52,51,48,51,41,56,63,39,38,29,83,83,42,65,60,44,38,67,87,36,54,86,55,51,48,35,69,68,54,46,50,51,29,31,48,44,19,39,30,17,26,20,31,75,42,54,48,90,60,58,63,49,42,61,68,80,48,36,31,22,40,26,30,52,41,24,77,18,35,25,31,25,36,24,30,62,41,48,21,43,42,30,49,71,82,52,55,81,79,41,82,89,39,48,22,31,48,61,34,44,35,58,73,36,65,63,38,87,44,54,45,78,56,65,45,43,45,59,80,19,51,62,51,72,67,35,50,52,53,48,36,55,49,22,55,74,16,61,28,27,42,36,21,40,53,44,67,48,37,40,46,51,65,32,45,62,53,56,59,53,50,46,63,40,48,51,50,53,51,46,56,35,28,71,53,70,21,49,28,32,39,34,34,21,32,58,47,62,48,32,61,78,65,46,76,80,58,40,36,28,34,32,39,44,34,23,19,8,37,32,25,16,44,30,52,32,30,34,47,48,51,77,35,62,38,42,4,24,33,38,41,53,27,39,49,39,77,36,44,48,66,64,50,74,52,38,45,60,49,61,48,37,56,48,88,83,43,71,75,36,82,64,79,52,66,40,52,43,54,44,45,46,59,86,44,40,74,47,70,47,59,47,46,61,76,58,56,66,41,56,52,76,84,48,72,40,42,38,36,34,39,41,28,26,72,33,86,44,58,43,55,48,72,50,35,36,27,42,27,45,73,54,30,51,64,36,49,28,41,57,36,40,68,75,49,72,48,64,46,78,32,47,57,69,33,67,50,78,48,76,46,78,44,39,52,83,65,74,29,46,51,53,57,56,76,53,78,45,78,42,74,47,57,63,32,35,58,37,35,42,30,46,44,71,85,57,69,60,55,85,86,45,91,80,56,84,62,49,52,41,36,46,63,35,33,41,57,49,73,83,30,47,69,68,64,58,78,69,80,123

Secondary structure (DSSP, 8-state):
-EEEEGGGGB-TTS-B-HHHHHHHHHTT--EEES-TTTTS-BTTB--B-HHHHHHHHHHHHHHHHHHTTSPPPEEEE--SSB-TTBTT--BPPPHHHHHHHT-HHHHHHHHHHHHHHHHHTT--EE---B-PPP--TTSTTGGGS--S-HHHHHHHHHHHHHHHTTTSS-B-EEEEETTTT--SSS-TT--B---HHHIIIIIHHHHHHHHHTT--EEEE-SSEETTEEGGG-HIIIIIIIIIIS---SEEE-STTHHHHHHHTS-S-SSHHHHHHHHHHHS--SBEEEET--HHHHHHHHHHHH-GGGHHHHHHHHHHHHHHHHHTTTTT-SS--GGGGGGTT-HHHHHHHHHHHHHH-EEEEEGGG-PSPPTT--EEEESTTTT-HHHHH-SSBSBSS--SS-GGG-TT---HHHHHHHHTTS-TTEEE-----TTS---HHHHHHHHHHHHT-SEEEEEEE-----SGGG--S--BPPHHHHHHHHHHHTTT-EEEEEEE-SS--B-TTGGGG-SEEEEEET-GGGHHHHHHHHHTTSS------SS-B-SSGGGTT--TT-BTT--B--TT---BPPP-SB-TT----SS-EEE---EES-SEE-STT--EEEEEEEEE-SSS-EEEEEEEEEE-S--SSSPPBS-EEEEEEEEEE-TT-EEEEEEEE-HHHH-EE-S-SSS---EE--SEEEEEEESTT----TT-TT----TTEEEEEE--SSS-TT-PPPP-/-EEEEGGGGB-TTS-B-HHHHHHHHHTT--EEES-TTTTS-BTTB--B-HHHHHHHHHHHHHHHHHHTTSPPPEEEE--SSB-TTBTT--BPPPHHHHHHHT-HHHHHHHHHHHHHHHHHTT--EE---B-PPP--TTSTTGGGS--S-HHHHHHHHHHHHHHHTTTSS-B-EEEEETTTT--SS--TT--B---HHHIIIIIHHHHHHHHHTT--EEEE-SSEETTEEGGG-HIIIIIIIIIIS---SEEE-STTHHHHHHHTS-S-SSHHHHHHHHHHHS--SBEEEET--HHHHHHHHHHHH-GGGHHHHHHHHHHHHHHHHHTTTTT-SS--GGGGGGTT-HHHHHHHHHHHHHH-EEEEEGGG-PSPPTT--EEEESTTTT-HHHHH-SSBSBSS--SS-GGG-TT---HHHHHHHHTT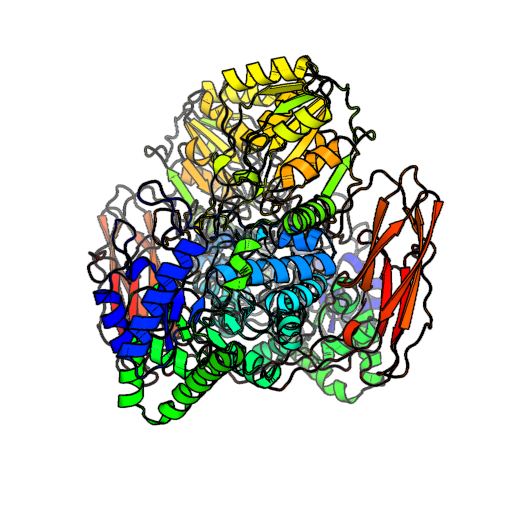S-TTEEE-----TTS---HHHHHHHHHHHHT-SEEEEEEE-----SGGG--S--BPPHHHHHHHHHHHTTT-EEEEEEE-SS--B-TTGGGG-SEEEEEET-GGGHHHHHHHHHTTSS------SS-B-SSGGGTT--TT-BTT--EEETTEEEEPPP-SB-TT----SS-EEE---EES-SEE-STT--EEEEEEEEE-SSS-EEEEEEEEEE-S--SSSPPBS-EEEEEEEEEE-TT-EEEEEEEE-HHHH-EE-S-SSS---EE--SEEEEEEESTT----TT-TT----TTEEEEEE--SSS-TT-PPPP-